Protein AF-0000000078756392 (afdb_homodimer)

Structure (mmCIF, N/CA/C/O backbone):
data_AF-0000000078756392-model_v1
#
loop_
_entity.id
_entity.type
_entity.pdbx_description
1 polymer 'Glycosidase related protein'
#
loop_
_atom_site.group_PDB
_atom_site.id
_atom_site.type_symbol
_atom_site.label_atom_id
_atom_site.label_alt_id
_atom_site.label_comp_id
_atom_site.label_asym_id
_atom_site.label_entity_id
_atom_site.label_seq_id
_atom_site.pdbx_PDB_ins_code
_atom_site.Cartn_x
_atom_site.Cartn_y
_atom_site.Cartn_z
_atom_site.occupancy
_atom_site.B_iso_or_equiv
_atom_site.auth_seq_id
_atom_site.auth_comp_id
_atom_site.auth_asym_id
_atom_site.auth_atom_id
_atom_site.pdbx_PDB_model_num
ATOM 1 N N . MET A 1 1 ? 16.438 -15.406 -27.344 1 40.47 1 MET A N 1
ATOM 2 C CA . MET A 1 1 ? 15.281 -15.609 -28.203 1 40.47 1 MET A CA 1
ATOM 3 C C . MET A 1 1 ? 14.086 -16.109 -27.406 1 40.47 1 MET A C 1
ATOM 5 O O . MET A 1 1 ? 14.219 -17 -26.578 1 40.47 1 MET A O 1
ATOM 9 N N . LYS A 1 2 ? 13.055 -15.258 -27.531 1 60.25 2 LYS A N 1
ATOM 10 C CA . LYS A 1 2 ? 11.836 -15.648 -26.812 1 60.25 2 LYS A CA 1
ATOM 11 C C . LYS A 1 2 ? 11.359 -17.031 -27.266 1 60.25 2 LYS A C 1
ATOM 13 O O . LYS A 1 2 ? 11.172 -17.266 -28.469 1 60.25 2 LYS A O 1
ATOM 18 N N . THR A 1 3 ? 11.445 -18.094 -26.297 1 67 3 THR A N 1
ATOM 19 C CA . THR A 1 3 ? 11.094 -19.5 -26.516 1 67 3 THR A CA 1
ATOM 20 C C . THR A 1 3 ? 9.68 -19.625 -27.062 1 67 3 THR A C 1
ATOM 22 O O . THR A 1 3 ? 9.43 -20.406 -27.984 1 67 3 THR A O 1
ATOM 25 N N . MET A 1 4 ? 8.758 -18.781 -26.641 1 84.06 4 MET A N 1
ATOM 26 C CA . MET A 1 4 ? 7.352 -18.797 -27.031 1 84.06 4 MET A CA 1
ATOM 27 C C . MET A 1 4 ? 6.848 -17.391 -27.328 1 84.06 4 MET A C 1
ATOM 29 O O . MET A 1 4 ? 7.266 -16.422 -26.703 1 84.06 4 MET A O 1
ATOM 33 N N . VAL A 1 5 ? 6.043 -17.312 -28.312 1 83.56 5 VAL A N 1
ATOM 34 C CA . VAL A 1 5 ? 5.445 -16.016 -28.641 1 83.56 5 VAL A CA 1
ATOM 35 C C . VAL A 1 5 ? 4.055 -15.914 -28.016 1 83.56 5 VAL A C 1
ATOM 37 O O . VAL A 1 5 ? 3.211 -16.797 -28.219 1 83.56 5 VAL A O 1
ATOM 40 N N . PHE A 1 6 ? 3.896 -14.906 -27.172 1 91.31 6 PHE A N 1
ATOM 41 C CA . PHE A 1 6 ? 2.596 -14.609 -26.578 1 91.31 6 PHE A CA 1
ATOM 42 C C . PHE A 1 6 ? 2.002 -13.352 -27.188 1 91.31 6 PHE A C 1
ATOM 44 O O . PHE A 1 6 ? 2.717 -12.375 -27.438 1 91.31 6 PHE A O 1
ATOM 51 N N . GLU A 1 7 ? 0.705 -13.367 -27.453 1 93.31 7 GLU A N 1
ATOM 52 C CA . GLU A 1 7 ? -0.024 -12.188 -27.891 1 93.31 7 GLU A CA 1
ATOM 53 C C . GLU A 1 7 ? -0.872 -11.609 -26.766 1 93.31 7 GLU A C 1
ATOM 55 O O . GLU A 1 7 ? -1.804 -12.258 -26.281 1 93.31 7 GLU A O 1
ATOM 60 N N . ARG A 1 8 ? -0.51 -10.414 -26.375 1 90.94 8 ARG A N 1
ATOM 61 C CA . ARG A 1 8 ? -1.335 -9.734 -25.375 1 90.94 8 ARG A CA 1
ATOM 62 C C . ARG A 1 8 ? -2.697 -9.367 -25.953 1 90.94 8 ARG A C 1
ATOM 64 O O . ARG A 1 8 ? -2.777 -8.742 -27.016 1 90.94 8 ARG A O 1
ATOM 71 N N . ARG A 1 9 ? -3.727 -9.703 -25.219 1 90.81 9 ARG A N 1
ATOM 72 C CA . ARG A 1 9 ? -5.082 -9.594 -25.75 1 90.81 9 ARG A CA 1
ATOM 73 C C . ARG A 1 9 ? -5.914 -8.617 -24.922 1 90.81 9 ARG A C 1
ATOM 75 O O . ARG A 1 9 ? -6.879 -8.031 -25.422 1 90.81 9 ARG A O 1
ATOM 82 N N . LEU A 1 10 ? -5.602 -8.5 -23.734 1 96.31 10 LEU A N 1
ATOM 83 C CA . LEU A 1 10 ? -6.34 -7.656 -22.812 1 96.31 10 LEU A CA 1
ATOM 84 C C . LEU A 1 10 ? -5.43 -7.133 -21.703 1 96.31 10 LEU A C 1
ATOM 86 O O . LEU A 1 10 ? -4.516 -7.836 -21.266 1 96.31 10 LEU A O 1
ATOM 90 N N . SER A 1 11 ? -5.652 -5.871 -21.328 1 95.81 11 SER A N 1
ATOM 91 C CA . SER A 1 11 ? -4.969 -5.27 -20.188 1 95.81 11 SER A CA 1
ATOM 92 C C . SER A 1 11 ? -5.957 -4.582 -19.25 1 95.81 11 SER A C 1
ATOM 94 O O . SER A 1 11 ? -6.934 -3.979 -19.703 1 95.81 11 SER A O 1
ATOM 96 N N . MET A 1 12 ? -5.723 -4.766 -17.984 1 95.31 12 MET A N 1
ATOM 97 C CA . MET A 1 12 ? -6.535 -4.117 -16.953 1 95.31 12 MET A CA 1
ATOM 98 C C . MET A 1 12 ? -5.656 -3.385 -15.953 1 95.31 12 MET A C 1
ATOM 100 O O . MET A 1 12 ? -4.688 -3.949 -15.438 1 95.31 12 MET A O 1
ATOM 104 N N . SER A 1 13 ? -6.016 -2.148 -15.688 1 94.12 13 SER A N 1
ATOM 105 C CA . SER A 1 13 ? -5.289 -1.34 -14.711 1 94.12 13 SER A CA 1
ATOM 106 C C . SER A 1 13 ? -6.16 -1.01 -13.508 1 94.12 13 SER A C 1
ATOM 108 O O . SER A 1 13 ? -7.387 -0.94 -13.617 1 94.12 13 SER A O 1
ATOM 110 N N . PRO A 1 14 ? -5.512 -0.821 -12.398 1 94.62 14 PRO A N 1
ATOM 111 C CA . PRO A 1 14 ? -6.285 -0.433 -11.219 1 94.62 14 PRO A CA 1
ATOM 112 C C . PRO A 1 14 ? -6.859 0.978 -11.328 1 94.62 14 PRO A C 1
ATOM 114 O O . PRO A 1 14 ? -6.398 1.773 -12.148 1 94.62 14 PRO A O 1
ATOM 117 N N . THR A 1 15 ? -7.91 1.216 -10.531 1 93.5 15 THR A N 1
ATOM 118 C CA . THR A 1 15 ? -8.5 2.545 -10.438 1 93.5 15 THR A CA 1
ATOM 119 C C . THR A 1 15 ? -8.812 2.896 -8.984 1 93.5 15 THR A C 1
ATOM 121 O O . THR A 1 15 ? -9.227 2.035 -8.203 1 93.5 15 THR A O 1
ATOM 124 N N . ALA A 1 16 ? -8.625 4.145 -8.664 1 94.69 16 ALA A N 1
ATOM 125 C CA . ALA A 1 16 ? -8.953 4.617 -7.32 1 94.69 16 ALA A CA 1
ATOM 126 C C . ALA A 1 16 ? -10.375 5.172 -7.273 1 94.69 16 ALA A C 1
ATOM 128 O O . ALA A 1 16 ? -10.844 5.598 -6.215 1 94.69 16 ALA A O 1
ATOM 129 N N . ALA A 1 17 ? -11.07 5.129 -8.367 1 94.06 17 ALA A N 1
ATOM 130 C CA . ALA A 1 17 ? -12.391 5.742 -8.453 1 94.06 17 ALA A CA 1
ATOM 131 C C . ALA A 1 17 ? -13.453 4.84 -7.832 1 94.06 17 ALA A C 1
ATOM 133 O O . ALA A 1 17 ? -14.477 5.324 -7.336 1 94.06 17 ALA A O 1
ATOM 134 N N . ARG A 1 18 ? -13.188 3.582 -7.875 1 94.38 18 ARG A N 1
ATOM 135 C CA . ARG A 1 18 ? -14.133 2.635 -7.293 1 94.38 18 ARG A CA 1
ATOM 136 C C . ARG A 1 18 ? -13.875 2.445 -5.805 1 94.38 18 ARG A C 1
ATOM 138 O O . ARG A 1 18 ? -12.773 2.076 -5.402 1 94.38 18 ARG A O 1
ATOM 145 N N . VAL A 1 19 ? -14.961 2.734 -4.988 1 96.88 19 VAL A N 1
ATOM 146 C CA . VAL A 1 19 ? -14.75 2.723 -3.543 1 96.88 19 VAL A CA 1
ATOM 147 C C . VAL A 1 19 ? -15.844 1.898 -2.867 1 96.88 19 VAL A C 1
ATOM 149 O O . VAL A 1 19 ? -16.922 1.723 -3.424 1 96.88 19 VAL A O 1
ATOM 152 N N . ILE A 1 20 ? -15.539 1.394 -1.715 1 96.38 20 ILE A N 1
ATOM 153 C CA . ILE A 1 20 ? -16.516 0.801 -0.802 1 96.38 20 ILE A CA 1
ATOM 154 C C . ILE A 1 20 ? -16.625 1.653 0.46 1 96.38 20 ILE A C 1
ATOM 156 O O . ILE A 1 20 ? -15.734 2.469 0.744 1 96.38 20 ILE A O 1
ATOM 160 N N . LEU A 1 21 ? -17.766 1.486 1.127 1 96.25 21 LEU A N 1
ATOM 161 C CA . LEU A 1 21 ? -17.969 2.182 2.391 1 96.25 21 LEU A CA 1
ATOM 162 C C . LEU A 1 21 ? -17.703 1.257 3.572 1 96.25 21 LEU A C 1
ATOM 164 O O . LEU A 1 21 ? -18.328 0.205 3.701 1 96.25 21 LEU A O 1
ATOM 168 N N . ARG A 1 22 ? -16.766 1.668 4.41 1 95.06 22 ARG A N 1
ATOM 169 C CA . ARG A 1 22 ? -16.375 0.844 5.551 1 95.06 22 ARG A CA 1
ATOM 170 C C . ARG A 1 22 ? -16.578 1.595 6.863 1 95.06 22 ARG A C 1
ATOM 172 O O . ARG A 1 22 ? -16.5 2.824 6.898 1 95.06 22 ARG A O 1
ATOM 179 N N . PRO A 1 23 ? -16.828 0.845 7.926 1 94.88 23 PRO A N 1
ATOM 180 C CA . PRO A 1 23 ? -16.844 1.507 9.234 1 94.88 23 PRO A CA 1
ATOM 181 C C . PRO A 1 23 ? -15.469 1.951 9.695 1 94.88 23 PRO A C 1
ATOM 183 O O . PRO A 1 23 ? -14.477 1.246 9.477 1 94.88 23 PRO A O 1
ATOM 186 N N . PHE A 1 24 ? -15.43 3.053 10.195 1 91.69 24 PHE A N 1
ATOM 187 C CA . PHE A 1 24 ? -14.234 3.617 10.805 1 91.69 24 PHE A CA 1
ATOM 188 C C . PHE A 1 24 ? -14.477 3.961 12.273 1 91.69 24 PHE A C 1
ATOM 190 O O . PHE A 1 24 ? -14.836 5.098 12.594 1 91.69 24 PHE A O 1
ATOM 197 N N . LEU A 1 25 ? -14.219 3.006 13.148 1 90.31 25 LEU A N 1
ATOM 198 C CA . LEU A 1 25 ? -14.469 3.174 14.57 1 90.31 25 LEU A CA 1
ATOM 199 C C . LEU A 1 25 ? -13.164 3.26 15.352 1 90.31 25 LEU A C 1
ATOM 201 O O . LEU A 1 25 ? -12.328 2.359 15.273 1 90.31 25 LEU A O 1
ATOM 205 N N . PRO A 1 26 ? -13.039 4.348 16.078 1 89.06 26 PRO A N 1
ATOM 206 C CA . PRO A 1 26 ? -11.883 4.379 16.984 1 89.06 26 PRO A CA 1
ATOM 207 C C . PRO A 1 26 ? -11.891 3.23 17.984 1 89.06 26 PRO A C 1
ATOM 209 O O . PRO A 1 26 ? -12.953 2.689 18.312 1 89.06 26 PRO A O 1
ATOM 212 N N . SER A 1 27 ? -10.727 2.902 18.5 1 83.81 27 SER A N 1
ATOM 213 C CA . SER A 1 27 ? -10.609 1.81 19.453 1 83.81 27 SER A CA 1
ATOM 214 C C . SER A 1 27 ? -11.148 2.217 20.828 1 83.81 27 SER A C 1
ATOM 216 O O . SER A 1 27 ? -11.656 1.38 21.578 1 83.81 27 SER A O 1
ATOM 218 N N . SER A 1 28 ? -11.094 3.451 21.109 1 90.56 28 SER A N 1
ATOM 219 C CA . SER A 1 28 ? -11.5 3.945 22.406 1 90.56 28 SER A CA 1
ATOM 220 C C . SER A 1 28 ? -12.992 4.277 22.438 1 90.56 28 SER A C 1
ATOM 222 O O . SER A 1 28 ? -13.453 5.145 21.688 1 90.56 28 SER A O 1
ATOM 224 N N . ASP A 1 29 ? -13.711 3.654 23.375 1 93.94 29 ASP A N 1
ATOM 225 C CA . ASP A 1 29 ? -15.133 3.961 23.547 1 93.94 29 ASP A CA 1
ATOM 226 C C . ASP A 1 29 ? -15.336 5.414 23.953 1 93.94 29 ASP A C 1
ATOM 228 O O . ASP A 1 29 ? -16.344 6.035 23.594 1 93.94 29 ASP A O 1
ATOM 232 N N . SER A 1 30 ? -14.352 5.859 24.688 1 93.94 30 SER A N 1
ATOM 233 C CA . SER A 1 30 ? -14.438 7.254 25.094 1 93.94 30 SER A CA 1
ATOM 234 C C . SER A 1 30 ? -14.414 8.195 23.891 1 93.94 30 SER A C 1
ATOM 236 O O . SER A 1 30 ? -15.156 9.18 23.859 1 93.94 30 SER A O 1
ATOM 238 N N . GLN A 1 31 ? -13.633 7.871 22.938 1 94.19 31 GLN A N 1
ATOM 239 C CA . GLN A 1 31 ? -13.57 8.68 21.734 1 94.19 31 GLN A CA 1
ATOM 240 C C . GLN A 1 31 ? -14.859 8.57 20.922 1 94.19 31 GLN A C 1
ATOM 242 O O . GLN A 1 31 ? -15.359 9.562 20.391 1 94.19 31 GLN A O 1
ATOM 247 N N . VAL A 1 32 ? -15.414 7.379 20.828 1 96.88 32 VAL A N 1
ATOM 248 C CA . VAL A 1 32 ? -16.688 7.172 20.125 1 96.88 32 VAL A CA 1
ATOM 249 C C . VAL A 1 32 ? -17.766 8.008 20.797 1 96.88 32 VAL A C 1
ATOM 251 O O . VAL A 1 32 ? -18.531 8.703 20.109 1 96.88 32 VAL A O 1
ATOM 254 N N . SER A 1 33 ? -17.766 7.996 22.125 1 96.69 33 SER A N 1
ATOM 255 C CA . SER A 1 33 ? -18.781 8.742 22.875 1 96.69 33 SER A CA 1
ATOM 256 C C . SER A 1 33 ? -18.641 10.242 22.656 1 96.69 33 SER A C 1
ATOM 258 O O . SER A 1 33 ? -19.641 10.953 22.516 1 96.69 33 SER A O 1
ATOM 260 N N . SER A 1 34 ? -17.391 10.68 22.625 1 96.31 34 SER A N 1
ATOM 261 C CA . SER A 1 34 ? -17.156 12.102 22.406 1 96.31 34 SER A CA 1
ATOM 262 C C . SER A 1 34 ? -17.656 12.547 21.047 1 96.31 34 SER A C 1
ATOM 264 O O . SER A 1 34 ? -18.25 13.617 20.906 1 96.31 34 SER A O 1
ATOM 266 N N . ILE A 1 35 ? -17.469 11.781 20 1 97.12 35 ILE A N 1
ATOM 267 C CA . ILE A 1 35 ? -17.906 12.102 18.656 1 97.12 35 ILE A CA 1
ATOM 268 C C . ILE A 1 35 ? -19.438 12.133 18.609 1 97.12 35 ILE A C 1
ATOM 270 O O . ILE A 1 35 ? -20.031 13.055 18.031 1 97.12 35 ILE A O 1
ATOM 274 N N . VAL A 1 36 ? -20.047 11.156 19.234 1 97.19 36 VAL A N 1
ATOM 275 C CA . VAL A 1 36 ? -21.5 11.078 19.266 1 97.19 36 VAL A CA 1
ATOM 276 C C . VAL A 1 36 ? -22.062 12.305 19.969 1 97.19 36 VAL A C 1
ATOM 278 O O . VAL A 1 36 ? -23.031 12.906 19.516 1 97.19 36 VAL A O 1
ATOM 281 N N . GLN A 1 37 ? -21.453 12.672 21.094 1 96.69 37 GLN A N 1
ATOM 282 C CA . GLN A 1 37 ? -21.906 13.828 21.844 1 96.69 37 GLN A CA 1
ATOM 283 C C . GLN A 1 37 ? -21.844 15.102 21.016 1 96.69 37 GLN A C 1
ATOM 285 O O . GLN A 1 37 ? -22.734 15.938 21.062 1 96.69 37 GLN A O 1
ATOM 290 N N . ARG A 1 38 ? -20.844 15.25 20.297 1 97 38 ARG A N 1
ATOM 291 C CA . ARG A 1 38 ? -20.703 16.422 19.438 1 97 38 ARG A CA 1
ATOM 292 C C . ARG A 1 38 ? -21.766 16.422 18.344 1 97 38 ARG A C 1
ATOM 294 O O . ARG A 1 38 ? -22.281 17.469 17.969 1 97 38 ARG A O 1
ATOM 301 N N . ALA A 1 39 ? -22.031 15.273 17.781 1 96.81 39 ALA A N 1
ATOM 302 C CA . ALA A 1 39 ? -23.094 15.156 16.781 1 96.81 39 ALA A CA 1
ATOM 303 C C . ALA A 1 39 ? -24.453 15.531 17.375 1 96.81 39 ALA A C 1
ATOM 305 O O . ALA A 1 39 ? -25.266 16.172 16.703 1 96.81 39 ALA A O 1
ATOM 306 N N . MET A 1 40 ? -24.625 15.164 18.609 1 95.94 40 MET A N 1
ATOM 307 C CA . MET A 1 40 ? -25.891 15.422 19.297 1 95.94 40 MET A CA 1
ATOM 308 C C . MET A 1 40 ? -26.047 16.906 19.594 1 95.94 40 MET A C 1
ATOM 310 O O . MET A 1 40 ? -27.172 17.406 19.719 1 95.94 40 MET A O 1
ATOM 314 N N . ALA A 1 41 ? -24.969 17.578 19.703 1 95.69 41 ALA A N 1
ATOM 315 C CA . ALA A 1 41 ? -24.984 18.984 20.094 1 95.69 41 ALA A CA 1
ATOM 316 C C . ALA A 1 41 ? -25.328 19.859 18.891 1 95.69 41 ALA A C 1
ATOM 318 O O . ALA A 1 41 ? -25.672 21.047 19.047 1 95.69 41 ALA A O 1
ATOM 319 N N . LEU A 1 42 ? -25.297 19.312 17.703 1 96.31 42 LEU A N 1
ATOM 320 C CA . LEU A 1 42 ? -25.656 20.078 16.516 1 96.31 42 LEU A CA 1
ATOM 321 C C . LEU A 1 42 ? -27.141 20.375 16.484 1 96.31 42 LEU A C 1
ATOM 323 O O . LEU A 1 42 ? -27.953 19.562 16.953 1 96.31 42 LEU A O 1
ATOM 327 N N . SER A 1 43 ? -27.516 21.5 15.938 1 96.5 43 SER A N 1
ATOM 328 C CA . SER A 1 43 ? -28.922 21.797 15.727 1 96.5 43 SER A CA 1
ATOM 329 C C . SER A 1 43 ? -29.516 20.938 14.617 1 96.5 43 SER A C 1
ATOM 331 O O . SER A 1 43 ? -28.781 20.406 13.781 1 96.5 43 SER A O 1
ATOM 333 N N . ASP A 1 44 ? -30.812 20.812 14.578 1 96.81 44 ASP A N 1
ATOM 334 C CA . ASP A 1 44 ? -31.484 20.047 13.523 1 96.81 44 ASP A CA 1
ATOM 335 C C . ASP A 1 44 ? -31.188 20.656 12.148 1 96.81 44 ASP A C 1
ATOM 337 O O . ASP A 1 44 ? -31.078 19.922 11.164 1 96.81 44 ASP A O 1
ATOM 341 N N . ALA A 1 45 ? -31.141 21.938 12.141 1 97 45 ALA A N 1
ATOM 342 C CA . ALA A 1 45 ? -30.844 22.625 10.883 1 97 45 ALA A CA 1
ATOM 343 C C . ALA A 1 45 ? -29.453 22.281 10.383 1 97 45 ALA A C 1
ATOM 345 O O . ALA A 1 45 ? -29.25 22.047 9.188 1 97 45 ALA A O 1
ATOM 346 N N . GLU A 1 46 ? -28.453 22.281 11.289 1 96.12 46 GLU A N 1
ATOM 347 C CA . GLU A 1 46 ? -27.078 21.906 10.938 1 96.12 46 GLU A CA 1
ATOM 348 C C . GLU A 1 46 ? -27 20.469 10.445 1 96.12 46 GLU A C 1
ATOM 350 O O . GLU A 1 46 ? -26.328 20.172 9.461 1 96.12 46 GLU A O 1
ATOM 355 N N . VAL A 1 47 ? -27.719 19.578 11.117 1 97.69 47 VAL A N 1
ATOM 356 C CA . VAL A 1 47 ? -27.75 18.172 10.75 1 97.69 47 VAL A CA 1
ATOM 357 C C . VAL A 1 47 ? -28.328 18.016 9.344 1 97.69 47 VAL A C 1
ATOM 359 O O . VAL A 1 47 ? -27.766 17.281 8.516 1 97.69 47 VAL A O 1
ATOM 362 N N . ALA A 1 48 ? -29.391 18.688 9.094 1 97.62 48 ALA A N 1
ATOM 363 C CA . ALA A 1 48 ? -30.047 18.609 7.789 1 97.62 48 ALA A CA 1
ATOM 364 C C . ALA A 1 48 ? -29.109 19.094 6.684 1 97.62 48 ALA A C 1
ATOM 366 O O . ALA A 1 48 ? -29.047 18.484 5.609 1 97.62 48 ALA A O 1
ATOM 367 N N . THR A 1 49 ? -28.438 20.172 6.969 1 97 49 THR A N 1
ATOM 368 C CA . THR A 1 49 ? -27.5 20.734 5.996 1 97 49 THR A CA 1
ATOM 369 C C . THR A 1 49 ? -26.359 19.766 5.73 1 97 49 THR A C 1
ATOM 371 O O . THR A 1 49 ? -26 19.516 4.574 1 97 49 THR A O 1
ATOM 374 N N . GLU A 1 50 ? -25.781 19.219 6.801 1 96.94 50 GLU A N 1
ATOM 375 C CA . GLU A 1 50 ? -24.672 18.266 6.668 1 96.94 50 GLU A CA 1
ATOM 376 C C . GLU A 1 50 ? -25.094 17.031 5.895 1 96.94 50 GLU A C 1
ATOM 378 O O . GLU A 1 50 ? -24.359 16.547 5.031 1 96.94 50 GLU A O 1
ATOM 383 N N . LEU A 1 51 ? -26.266 16.516 6.199 1 97.69 51 LEU A N 1
ATOM 384 C CA . LEU A 1 51 ? -26.75 15.32 5.527 1 97.69 51 LEU A CA 1
ATOM 385 C C . LEU A 1 51 ? -26.984 15.586 4.043 1 97.69 51 LEU A C 1
ATOM 387 O O . LEU A 1 51 ? -26.734 14.719 3.205 1 97.69 51 LEU A O 1
ATOM 391 N N . HIS A 1 52 ? -27.547 16.75 3.777 1 97.56 52 HIS A N 1
ATOM 392 C CA . HIS A 1 52 ? -27.734 17.125 2.385 1 97.56 52 HIS A CA 1
ATOM 393 C C . HIS A 1 52 ? -26.422 17.109 1.62 1 97.56 52 HIS A C 1
ATOM 395 O O . HIS A 1 52 ? -26.344 16.562 0.52 1 97.56 52 HIS A O 1
ATOM 401 N N . ASP A 1 53 ? -25.375 17.688 2.203 1 96.25 53 ASP A N 1
ATOM 402 C CA . ASP A 1 53 ? -24.062 17.734 1.571 1 96.25 53 ASP A CA 1
ATOM 403 C C . ASP A 1 53 ? -23.484 16.328 1.421 1 96.25 53 ASP A C 1
ATOM 405 O O . ASP A 1 53 ? -22.906 16 0.38 1 96.25 53 ASP A O 1
ATOM 409 N N . ILE A 1 54 ? -23.641 15.5 2.42 1 97.44 54 ILE A N 1
ATOM 410 C CA . ILE A 1 54 ? -23.125 14.141 2.406 1 97.44 54 ILE A CA 1
ATOM 411 C C . ILE A 1 54 ? -23.797 13.344 1.283 1 97.44 54 ILE A C 1
ATOM 413 O O . ILE A 1 54 ? -23.125 12.656 0.52 1 97.44 54 ILE A O 1
ATOM 417 N N . ARG A 1 55 ? -25.078 13.5 1.182 1 97.25 55 ARG A N 1
ATOM 418 C CA . ARG A 1 55 ? -25.812 12.812 0.13 1 97.25 55 ARG A CA 1
ATOM 419 C C . ARG A 1 55 ? -25.359 13.258 -1.251 1 97.25 55 ARG A C 1
ATOM 421 O O . ARG A 1 55 ? -25.109 12.43 -2.131 1 97.25 55 ARG A O 1
ATOM 428 N N . ASN A 1 56 ? -25.203 14.484 -1.411 1 96.19 56 ASN A N 1
ATOM 429 C CA . ASN A 1 56 ? -24.797 15.039 -2.697 1 96.19 56 ASN A CA 1
ATOM 430 C C . ASN A 1 56 ? -23.406 14.57 -3.098 1 96.19 56 ASN A C 1
ATOM 432 O O . ASN A 1 56 ? -23.141 14.336 -4.277 1 96.19 56 ASN A O 1
ATOM 436 N N . ASP A 1 57 ? -22.578 14.406 -2.148 1 95.62 57 ASP A N 1
ATOM 437 C CA . ASP A 1 57 ? -21.172 14.148 -2.436 1 95.62 57 ASP A CA 1
ATOM 438 C C . ASP A 1 57 ? -20.891 12.648 -2.543 1 95.62 57 ASP A C 1
ATOM 440 O O . ASP A 1 57 ? -19.984 12.234 -3.25 1 95.62 57 ASP A O 1
ATOM 444 N N . PHE A 1 58 ? -21.734 11.781 -1.884 1 96.62 58 PHE A N 1
ATOM 445 C CA . PHE A 1 58 ? -21.281 10.406 -1.728 1 96.62 58 PHE A CA 1
ATOM 446 C C . PHE A 1 58 ? -22.328 9.422 -2.229 1 96.62 58 PHE A C 1
ATOM 448 O O . PHE A 1 58 ? -22 8.305 -2.627 1 96.62 58 PHE A O 1
ATOM 455 N N . ALA A 1 59 ? -23.578 9.797 -2.225 1 96.12 59 ALA A N 1
ATOM 456 C CA . ALA A 1 59 ? -24.656 8.836 -2.455 1 96.12 59 ALA A CA 1
ATOM 457 C C . ALA A 1 59 ? -24.562 8.227 -3.85 1 96.12 59 ALA A C 1
ATOM 459 O O . ALA A 1 59 ? -24.844 7.039 -4.039 1 96.12 59 ALA A O 1
ATOM 460 N N . PHE A 1 60 ? -24.141 8.977 -4.828 1 94.06 60 PHE A N 1
ATOM 461 C CA . PHE A 1 60 ? -24.125 8.539 -6.219 1 94.06 60 PHE A CA 1
ATOM 462 C C . PHE A 1 60 ? -23.062 7.469 -6.441 1 94.06 60 PHE A C 1
ATOM 464 O O . PHE A 1 60 ? -23.062 6.785 -7.465 1 94.06 60 PHE A O 1
ATOM 471 N N . ARG A 1 61 ? -22.188 7.25 -5.523 1 93.31 61 ARG A N 1
ATOM 472 C CA . ARG A 1 61 ? -21.094 6.293 -5.668 1 93.31 61 ARG A CA 1
ATOM 473 C C . ARG A 1 61 ? -21.453 4.945 -5.062 1 93.31 61 ARG A C 1
ATOM 475 O O . ARG A 1 61 ? -20.703 3.98 -5.168 1 93.31 61 ARG A O 1
ATOM 482 N N . HIS A 1 62 ? -22.578 4.93 -4.324 1 94.06 62 HIS A N 1
ATOM 483 C CA . HIS A 1 62 ? -22.969 3.729 -3.592 1 94.06 62 HIS A CA 1
ATOM 484 C C . HIS A 1 62 ? -24.406 3.334 -3.895 1 94.06 62 HIS A C 1
ATOM 486 O O . HIS A 1 62 ? -25.297 4.188 -3.932 1 94.06 62 HIS A O 1
ATOM 492 N N . ALA A 1 63 ? -24.734 2.059 -4.074 1 86.94 63 ALA A N 1
ATOM 493 C CA . ALA A 1 63 ? -26.078 1.576 -4.402 1 86.94 63 ALA A CA 1
ATOM 494 C C . ALA A 1 63 ? -27.016 1.707 -3.205 1 86.94 63 ALA A C 1
ATOM 496 O O . ALA A 1 63 ? -28.188 2.068 -3.361 1 86.94 63 ALA A O 1
ATOM 497 N N . ASP A 1 64 ? -26.609 1.446 -1.98 1 88.56 64 ASP A N 1
ATOM 498 C CA . ASP A 1 64 ? -27.406 1.492 -0.766 1 88.56 64 ASP A CA 1
ATOM 499 C C . ASP A 1 64 ? -26.75 2.354 0.305 1 88.56 64 ASP A C 1
ATOM 501 O O . ASP A 1 64 ? -26.531 1.899 1.431 1 88.56 64 ASP A O 1
ATOM 505 N N . PHE A 1 65 ? -26.688 3.586 -0.047 1 95.69 65 PHE A N 1
ATOM 506 C CA . PHE A 1 65 ? -25.859 4.484 0.738 1 95.69 65 PHE A CA 1
ATOM 507 C C . PHE A 1 65 ? -26.422 4.656 2.146 1 95.69 65 PHE A C 1
ATOM 509 O O . PHE A 1 65 ? -25.719 4.406 3.131 1 95.69 65 PHE A O 1
ATOM 516 N N . GLU A 1 66 ? -27.703 4.965 2.283 1 96.81 66 GLU A N 1
ATOM 517 C CA . GLU A 1 66 ? -28.266 5.254 3.596 1 96.81 66 GLU A CA 1
ATOM 518 C C . GLU A 1 66 ? -28.359 3.994 4.449 1 96.81 66 GLU A C 1
ATOM 520 O O . GLU A 1 66 ? -28.188 4.051 5.668 1 96.81 66 GLU A O 1
ATOM 525 N N . SER A 1 67 ? -28.641 2.857 3.779 1 95.25 67 SER A N 1
ATOM 526 C CA . SER A 1 67 ? -28.672 1.599 4.516 1 95.25 67 SER A CA 1
ATOM 527 C C . SER A 1 67 ? -27.312 1.282 5.129 1 95.25 67 SER A C 1
ATOM 529 O O . SER A 1 67 ? -27.234 0.743 6.234 1 95.25 67 SER A O 1
ATOM 531 N N . LEU A 1 68 ? -26.328 1.646 4.426 1 95.19 68 LEU A N 1
ATOM 532 C CA . LEU A 1 68 ? -24.984 1.429 4.926 1 95.19 68 LEU A CA 1
ATOM 533 C C . LEU A 1 68 ? -24.688 2.328 6.125 1 95.19 68 LEU A C 1
ATOM 535 O O . LEU A 1 68 ? -24.109 1.881 7.117 1 95.19 68 LEU A O 1
ATOM 539 N N . LEU A 1 69 ? -25.125 3.578 6.062 1 98.12 69 LEU A N 1
ATOM 540 C CA . LEU A 1 69 ? -24.938 4.488 7.188 1 98.12 69 LEU A CA 1
ATOM 541 C C . LEU A 1 69 ? -25.703 3.998 8.414 1 98.12 69 LEU A C 1
ATOM 543 O O . LEU A 1 69 ? -25.219 4.102 9.539 1 98.12 69 LEU A O 1
ATOM 547 N N . GLU A 1 70 ? -26.906 3.463 8.156 1 97.56 70 GLU A N 1
ATOM 548 C CA . GLU A 1 70 ? -27.703 2.926 9.25 1 97.56 70 GLU A CA 1
ATOM 549 C C . GLU A 1 70 ? -27 1.745 9.922 1 97.56 70 GLU A C 1
ATOM 551 O O . GLU A 1 70 ? -27.016 1.623 11.148 1 97.56 70 GLU A O 1
ATOM 556 N N . LYS A 1 71 ? -26.406 0.919 9.117 1 95.31 71 LYS A N 1
ATOM 557 C CA . LYS A 1 71 ? -25.672 -0.215 9.664 1 95.31 71 LYS A CA 1
ATOM 558 C C . LYS A 1 71 ? -24.5 0.255 10.516 1 95.31 71 LYS A C 1
ATOM 560 O O . LYS A 1 71 ? -24.219 -0.333 11.562 1 95.31 71 LYS A O 1
ATOM 565 N N . HIS A 1 72 ? -23.828 1.295 10.094 1 97.38 72 HIS A N 1
ATOM 566 C CA . HIS A 1 72 ? -22.703 1.823 10.852 1 97.38 72 HIS A CA 1
ATOM 567 C C . HIS A 1 72 ? -23.172 2.492 12.141 1 97.38 72 HIS A C 1
ATOM 569 O O . HIS A 1 72 ? -22.5 2.406 13.172 1 97.38 72 HIS A O 1
ATOM 575 N N . PHE A 1 73 ? -24.359 3.129 12.086 1 98.06 73 PHE A N 1
ATOM 576 C CA . PHE A 1 73 ? -24.969 3.662 13.305 1 98.06 73 PHE A CA 1
ATOM 577 C C . PHE A 1 73 ? -25.234 2.547 14.305 1 98.06 73 PHE A C 1
ATOM 579 O O . PHE A 1 73 ? -25 2.707 15.5 1 98.06 73 PHE A O 1
ATOM 586 N N . GLU A 1 74 ? -25.656 1.406 13.766 1 96.94 74 GLU A N 1
ATOM 587 C CA . GLU A 1 74 ? -25.922 0.268 14.641 1 96.94 74 GLU A CA 1
ATOM 588 C C . GLU A 1 74 ? -24.656 -0.247 15.297 1 96.94 74 GLU A C 1
ATOM 590 O O . GLU A 1 74 ? -24.672 -0.629 16.469 1 96.94 74 GLU A O 1
ATOM 595 N N . LEU A 1 75 ? -23.625 -0.232 14.562 1 95.25 75 LEU A N 1
ATOM 596 C CA . LEU A 1 75 ? -22.344 -0.634 15.133 1 95.25 75 LEU A CA 1
ATOM 597 C C . LEU A 1 75 ? -21.938 0.301 16.266 1 95.25 75 LEU A C 1
ATOM 599 O O . LEU A 1 75 ? -21.438 -0.15 17.297 1 95.25 75 LEU A O 1
ATOM 603 N N . VAL A 1 76 ? -22.172 1.584 16.078 1 97.19 76 VAL A N 1
ATOM 604 C CA . VAL A 1 76 ? -21.859 2.586 17.094 1 97.19 76 VAL A CA 1
ATOM 605 C C . VAL A 1 76 ? -22.688 2.34 18.359 1 97.19 76 VAL A C 1
ATOM 607 O O . VAL A 1 76 ? -22.156 2.35 19.469 1 97.19 76 VAL A O 1
ATOM 610 N N . THR A 1 77 ? -23.938 2.039 18.172 1 96.25 77 THR A N 1
ATOM 611 C CA . THR A 1 77 ? -24.859 1.883 19.297 1 96.25 77 THR A CA 1
ATOM 612 C C . THR A 1 77 ? -24.562 0.588 20.047 1 96.25 77 THR A C 1
ATOM 614 O O . THR A 1 77 ? -24.984 0.421 21.203 1 96.25 77 THR A O 1
ATOM 617 N N . SER A 1 78 ? -23.891 -0.274 19.391 1 94.06 78 SER A N 1
ATOM 618 C CA . SER A 1 78 ? -23.484 -1.494 20.078 1 94.06 78 SER A CA 1
ATOM 619 C C . SER A 1 78 ? -22.297 -1.232 21.016 1 94.06 78 SER A C 1
ATOM 621 O O . SER A 1 78 ? -22.031 -2.029 21.922 1 94.06 78 SER A O 1
ATOM 623 N N . ARG A 1 79 ? -21.641 -0.108 20.844 1 93.38 79 ARG A N 1
ATOM 624 C CA . ARG A 1 79 ? -20.438 0.204 21.625 1 93.38 79 ARG A CA 1
ATOM 625 C C . ARG A 1 79 ? -20.75 1.237 22.703 1 93.38 79 ARG A C 1
ATOM 627 O O . ARG A 1 79 ? -20.203 1.178 23.812 1 93.38 79 ARG A O 1
ATOM 634 N N . VAL A 1 80 ? -21.578 2.217 22.281 1 94.62 80 VAL A N 1
ATOM 635 C CA . VAL A 1 80 ? -21.859 3.293 23.219 1 94.62 80 VAL A CA 1
ATOM 636 C C . VAL A 1 80 ? -23.359 3.561 23.25 1 94.62 80 VAL A C 1
ATOM 638 O O . VAL A 1 80 ? -24.078 3.242 22.297 1 94.62 80 VAL A O 1
ATOM 641 N N . LYS A 1 81 ? -23.969 4.176 24.406 1 92.31 81 LYS A N 1
ATOM 642 C CA . LYS A 1 81 ? -25.375 4.531 24.531 1 92.31 81 LYS A CA 1
ATOM 643 C C . LYS A 1 81 ? -25.688 5.797 23.75 1 92.31 81 LYS A C 1
ATOM 645 O O . LYS A 1 81 ? -25.047 6.828 23.922 1 92.31 81 LYS A O 1
ATOM 650 N N . VAL A 1 82 ? -26.484 5.449 22.781 1 90.44 82 VAL A N 1
ATOM 651 C CA . VAL A 1 82 ? -26.984 6.582 22.016 1 90.44 82 VAL A CA 1
ATOM 652 C C . VAL A 1 82 ? -28.469 6.77 22.281 1 90.44 82 VAL A C 1
ATOM 654 O O . VAL A 1 82 ? -29.266 5.828 22.156 1 90.44 82 VAL A O 1
ATOM 657 N N . GLY A 1 83 ? -29.031 7.645 23.062 1 87.69 83 GLY A N 1
ATOM 658 C CA . GLY A 1 83 ? -30.438 7.926 23.328 1 87.69 83 GLY A CA 1
ATOM 659 C C . GLY A 1 83 ? -31.297 7.887 22.094 1 87.69 83 GLY A C 1
ATOM 660 O O . GLY A 1 83 ? -30.875 7.395 21.047 1 87.69 83 GLY A O 1
ATOM 661 N N . VAL A 1 84 ? -32.594 8.156 22.125 1 90.56 84 VAL A N 1
ATOM 662 C CA . VAL A 1 84 ? -33.531 8.234 20.984 1 90.56 84 VAL A CA 1
ATOM 663 C C . VAL A 1 84 ? -33.219 9.492 20.172 1 90.56 84 VAL A C 1
ATOM 665 O O . VAL A 1 84 ? -33.25 10.602 20.703 1 90.56 84 VAL A O 1
ATOM 668 N N . VAL A 1 85 ? -32.906 9.203 18.922 1 93.88 85 VAL A N 1
ATOM 669 C CA . VAL A 1 85 ? -32.562 10.336 18.062 1 93.88 85 VAL A CA 1
ATOM 670 C C . VAL A 1 85 ? -33.312 10.211 16.734 1 93.88 85 VAL A C 1
ATOM 672 O O . VAL A 1 85 ? -33.781 9.133 16.391 1 93.88 85 VAL A O 1
ATOM 675 N N . SER A 1 86 ? -33.438 11.32 15.969 1 96.56 86 SER A N 1
ATOM 676 C CA . SER A 1 86 ? -34.094 11.336 14.664 1 96.56 86 SER A CA 1
ATOM 677 C C . SER A 1 86 ? -33.344 10.492 13.648 1 96.56 86 SER A C 1
ATOM 679 O O . SER A 1 86 ? -32.156 10.195 13.844 1 96.56 86 SER A O 1
ATOM 681 N N . ARG A 1 87 ? -33.969 10.086 12.594 1 97.12 87 ARG A N 1
ATOM 682 C CA . ARG A 1 87 ? -33.344 9.32 11.531 1 97.12 87 ARG A CA 1
ATOM 683 C C . ARG A 1 87 ? -32.188 10.109 10.906 1 97.12 87 ARG A C 1
ATOM 685 O O . ARG A 1 87 ? -31.141 9.547 10.586 1 97.12 87 ARG A O 1
ATOM 692 N N . ALA A 1 88 ? -32.469 11.43 10.734 1 97.56 88 ALA A N 1
ATOM 693 C CA . ALA A 1 88 ? -31.422 12.281 10.172 1 97.56 88 ALA A CA 1
ATOM 694 C C . ALA A 1 88 ? -30.156 12.242 11.023 1 97.56 88 ALA A C 1
ATOM 696 O O . ALA A 1 88 ? -29.047 12.148 10.5 1 97.56 88 ALA A O 1
ATOM 697 N N . ARG A 1 89 ? -30.297 12.32 12.273 1 97.44 89 ARG A N 1
ATOM 698 C CA . ARG A 1 89 ? -29.156 12.305 13.18 1 97.44 89 ARG A CA 1
ATOM 699 C C . ARG A 1 89 ? -28.516 10.922 13.219 1 97.44 89 ARG A C 1
ATOM 701 O O . ARG A 1 89 ? -27.297 10.805 13.375 1 97.44 89 ARG A O 1
ATOM 708 N N . GLN A 1 90 ? -29.328 9.836 13.086 1 98 90 GLN A N 1
ATOM 709 C CA . GLN A 1 90 ? -28.781 8.492 12.961 1 98 90 GLN A CA 1
ATOM 710 C C . GLN A 1 90 ? -27.844 8.383 11.75 1 98 90 GLN A C 1
ATOM 712 O O . GLN A 1 90 ? -26.75 7.836 11.859 1 98 90 GLN A O 1
ATOM 717 N N . LEU A 1 91 ? -28.328 8.938 10.664 1 98.44 91 LEU A N 1
ATOM 718 C CA . LEU A 1 91 ? -27.547 8.883 9.43 1 98.44 91 LEU A CA 1
ATOM 719 C C . LEU A 1 91 ? -26.266 9.695 9.555 1 98.44 91 LEU A C 1
ATOM 721 O O . LEU A 1 91 ? -25.219 9.273 9.078 1 98.44 91 LEU A O 1
ATOM 725 N N . LEU A 1 92 ? -26.344 10.859 10.203 1 98.44 92 LEU A N 1
ATOM 726 C CA . LEU A 1 92 ? -25.156 11.68 10.406 1 98.44 92 LEU A CA 1
ATOM 727 C C . LEU A 1 92 ? -24.125 10.938 11.258 1 98.44 92 LEU A C 1
ATOM 729 O O . LEU A 1 92 ? -22.938 10.922 10.93 1 98.44 92 LEU A O 1
ATOM 733 N N . ILE A 1 93 ? -24.594 10.344 12.375 1 98.25 93 ILE A N 1
ATOM 734 C CA . ILE A 1 93 ? -23.688 9.594 13.242 1 98.25 93 ILE A CA 1
ATOM 735 C C . ILE A 1 93 ? -23.078 8.43 12.477 1 98.25 93 ILE A C 1
ATOM 737 O O . ILE A 1 93 ? -21.875 8.188 12.555 1 98.25 93 ILE A O 1
ATOM 741 N N . GLY A 1 94 ? -23.906 7.719 11.703 1 98.5 94 GLY A N 1
ATOM 742 C CA . GLY A 1 94 ? -23.359 6.684 10.844 1 98.5 94 GLY A CA 1
ATOM 743 C C . GLY A 1 94 ? -22.266 7.184 9.93 1 98.5 94 GLY A C 1
ATOM 744 O O . GLY A 1 94 ? -21.234 6.523 9.766 1 98.5 94 GLY A O 1
ATOM 745 N N . ALA A 1 95 ? -22.469 8.359 9.328 1 98.69 95 ALA A N 1
ATOM 746 C CA . ALA A 1 95 ? -21.5 8.945 8.406 1 98.69 95 ALA A CA 1
ATOM 747 C C . ALA A 1 95 ? -20.203 9.32 9.117 1 98.69 95 ALA A C 1
ATOM 749 O O . ALA A 1 95 ? -19.125 9.227 8.539 1 98.69 95 ALA A O 1
ATOM 750 N N . LEU A 1 96 ? -20.312 9.734 10.398 1 98.5 96 LEU A N 1
ATOM 751 C CA . LEU A 1 96 ? -19.141 10.141 11.18 1 98.5 96 LEU A CA 1
ATOM 752 C C . LEU A 1 96 ? -18.234 8.945 11.469 1 98.5 96 LEU A C 1
ATOM 754 O O . LEU A 1 96 ? -17.062 9.125 11.789 1 98.5 96 LEU A O 1
ATOM 758 N N . PHE A 1 97 ? -18.844 7.754 11.328 1 98.31 97 PHE A N 1
ATOM 759 C CA . PHE A 1 97 ? -18.078 6.543 11.594 1 98.31 97 PHE A CA 1
ATOM 760 C C . PHE A 1 97 ? -17.953 5.695 10.336 1 98.31 97 PHE A C 1
ATOM 762 O O . PHE A 1 97 ? -17.891 4.469 10.414 1 98.31 97 PHE A O 1
ATOM 769 N N . SER A 1 98 ? -17.984 6.367 9.18 1 98 98 SER A N 1
ATOM 770 C CA . SER A 1 98 ? -17.812 5.723 7.883 1 98 98 SER A CA 1
ATOM 771 C C . SER A 1 98 ? -16.656 6.352 7.102 1 98 98 SER A C 1
ATOM 773 O O . SER A 1 98 ? -16.328 7.52 7.309 1 98 98 SER A O 1
ATOM 775 N N . GLY A 1 99 ? -16.109 5.605 6.238 1 97.56 99 GLY A N 1
ATOM 776 C CA . GLY A 1 99 ? -15.117 6.086 5.289 1 97.56 99 GLY A CA 1
ATOM 777 C C . GLY A 1 99 ? -15.078 5.277 4.008 1 97.56 99 GLY A C 1
ATOM 778 O O . GLY A 1 99 ? -15.273 4.059 4.031 1 97.56 99 GLY A O 1
ATOM 779 N N . GLU A 1 100 ? -14.781 5.988 2.955 1 97.56 100 GLU A N 1
ATOM 780 C CA . GLU A 1 100 ? -14.594 5.289 1.689 1 97.56 100 GLU A CA 1
ATOM 781 C C . GLU A 1 100 ? -13.211 4.645 1.615 1 97.56 100 GLU A C 1
ATOM 783 O O . GLU A 1 100 ? -12.242 5.195 2.131 1 97.56 100 GLU A O 1
ATOM 788 N N . TYR A 1 101 ? -13.188 3.482 1.037 1 97.31 101 TYR A N 1
ATOM 789 C CA . TYR A 1 101 ? -11.977 2.703 0.803 1 97.31 101 TYR A CA 1
ATOM 790 C C . TYR A 1 101 ? -11.867 2.291 -0.659 1 97.31 101 TYR A C 1
ATOM 792 O O . TYR A 1 101 ? -12.812 1.74 -1.228 1 97.31 101 TYR A O 1
ATOM 800 N N . ALA A 1 102 ? -10.711 2.629 -1.232 1 97.25 102 ALA A N 1
ATOM 801 C CA . ALA A 1 102 ? -10.453 2.221 -2.611 1 97.25 102 ALA A CA 1
ATOM 802 C C . ALA A 1 102 ? -9.68 0.905 -2.66 1 97.25 102 ALA A C 1
ATOM 804 O O . ALA A 1 102 ? -8.453 0.895 -2.562 1 97.25 102 ALA A O 1
ATOM 805 N N . PRO A 1 103 ? -10.312 -0.204 -2.975 1 96.5 103 PRO A N 1
ATOM 806 C CA . PRO A 1 103 ? -9.695 -1.524 -2.832 1 96.5 103 PRO A CA 1
ATOM 807 C C . PRO A 1 103 ? -8.523 -1.734 -3.787 1 96.5 103 PRO A C 1
ATOM 809 O O . PRO A 1 103 ? -7.641 -2.551 -3.516 1 96.5 103 PRO A O 1
ATOM 812 N N . GLU A 1 104 ? -8.484 -1.063 -4.887 1 95.94 104 GLU A N 1
ATOM 813 C CA . GLU A 1 104 ? -7.422 -1.336 -5.852 1 95.94 104 GLU A CA 1
ATOM 814 C C . GLU A 1 104 ? -6.559 -0.099 -6.09 1 95.94 104 GLU A C 1
ATOM 816 O O . GLU A 1 104 ? -5.953 0.047 -7.152 1 95.94 104 GLU A O 1
ATOM 821 N N . SER A 1 105 ? -6.52 0.824 -5.066 1 96.44 105 SER A N 1
ATOM 822 C CA . SER A 1 105 ? -5.809 2.088 -5.227 1 96.44 105 SER A CA 1
ATOM 823 C C . SER A 1 105 ? -4.305 1.862 -5.355 1 96.44 105 SER A C 1
ATOM 825 O O . SER A 1 105 ? -3.598 2.68 -5.949 1 96.44 105 SER A O 1
ATOM 827 N N . ALA A 1 106 ? -3.789 0.759 -4.863 1 96.06 106 ALA A N 1
ATOM 828 C CA . ALA A 1 106 ? -2.354 0.497 -4.93 1 96.06 106 ALA A CA 1
ATOM 829 C C . ALA A 1 106 ? -2.02 -0.455 -6.074 1 96.06 106 ALA A C 1
ATOM 831 O O . ALA A 1 106 ? -1.029 -0.261 -6.781 1 96.06 106 ALA A O 1
ATOM 832 N N . ALA A 1 107 ? -2.891 -1.525 -6.195 1 97 107 ALA A N 1
ATOM 833 C CA . ALA A 1 107 ? -2.543 -2.537 -7.188 1 97 107 ALA A CA 1
ATOM 834 C C . ALA A 1 107 ? -3.748 -3.408 -7.531 1 97 107 ALA A C 1
ATOM 836 O O . ALA A 1 107 ? -4.676 -3.539 -6.727 1 97 107 ALA A O 1
ATOM 837 N N . LEU A 1 108 ? -3.766 -3.959 -8.68 1 96.88 108 LEU A N 1
ATOM 838 C CA . LEU A 1 108 ? -4.684 -4.965 -9.203 1 96.88 108 LEU A CA 1
ATOM 839 C C . LEU A 1 108 ? -3.93 -6.02 -10.008 1 96.88 108 LEU A C 1
ATOM 841 O O . LEU A 1 108 ? -3.521 -5.766 -11.141 1 96.88 108 LEU A O 1
ATOM 845 N N . PHE A 1 109 ? -3.795 -7.23 -9.398 1 97.69 109 PHE A N 1
ATOM 846 C CA . PHE A 1 109 ? -2.812 -8.148 -9.953 1 97.69 109 PHE A CA 1
ATOM 847 C C . PHE A 1 109 ? -3.131 -9.586 -9.547 1 97.69 109 PHE A C 1
ATOM 849 O O . PHE A 1 109 ? -4.168 -9.852 -8.938 1 97.69 109 PHE A O 1
ATOM 856 N N . ASN A 1 110 ? -2.297 -10.555 -10.016 1 98 110 ASN A N 1
ATOM 857 C CA . ASN A 1 110 ? -2.324 -11.977 -9.68 1 98 110 ASN A CA 1
ATOM 858 C C . ASN A 1 110 ? -3.656 -12.617 -10.062 1 98 110 ASN A C 1
ATOM 860 O O . ASN A 1 110 ? -4.336 -13.195 -9.211 1 98 110 ASN A O 1
ATOM 864 N N . PRO A 1 111 ? -3.982 -12.555 -11.305 1 98.69 111 PRO A N 1
ATOM 865 C CA . PRO A 1 111 ? -5.285 -13.031 -11.773 1 98.69 111 PRO A CA 1
ATOM 866 C C . PRO A 1 111 ? -5.359 -14.555 -11.859 1 98.69 111 PRO A C 1
ATOM 868 O O . PRO A 1 111 ? -4.336 -15.211 -12.062 1 98.69 111 PRO A O 1
ATOM 871 N N . SER A 1 112 ? -6.512 -15.031 -11.68 1 98.69 112 SER A N 1
ATOM 872 C CA . SER A 1 112 ? -6.938 -16.391 -12 1 98.69 112 SER A CA 1
ATOM 873 C C . SER A 1 112 ? -8.156 -16.391 -12.914 1 98.69 112 SER A C 1
ATOM 875 O O . SER A 1 112 ? -8.992 -15.484 -12.844 1 98.69 112 SER A O 1
ATOM 877 N N . ILE A 1 113 ? -8.242 -17.375 -13.773 1 98.81 113 ILE A N 1
ATOM 878 C CA . ILE A 1 113 ? -9.375 -17.406 -14.688 1 98.81 113 ILE A CA 1
ATOM 879 C C . ILE A 1 113 ? -9.984 -18.812 -14.703 1 98.81 113 ILE A C 1
ATOM 881 O O . ILE A 1 113 ? -9.266 -19.812 -14.703 1 98.81 113 ILE A O 1
ATOM 885 N N . VAL A 1 114 ? -11.32 -18.859 -14.727 1 98.75 114 VAL A N 1
ATOM 886 C CA . VAL A 1 114 ? -12.086 -20.094 -14.867 1 98.75 114 VAL A CA 1
ATOM 887 C C . VAL A 1 114 ? -13.305 -19.844 -15.758 1 98.75 114 VAL A C 1
ATOM 889 O O . VAL A 1 114 ? -13.742 -18.703 -15.922 1 98.75 114 VAL A O 1
ATOM 892 N N . PRO A 1 115 ? -13.805 -20.922 -16.328 1 98.44 115 PRO A N 1
ATOM 893 C CA . PRO A 1 115 ? -15.039 -20.719 -17.094 1 98.44 115 PRO A CA 1
ATOM 894 C C . PRO A 1 115 ? -16.188 -20.172 -16.234 1 98.44 115 PRO A C 1
ATOM 896 O O . PRO A 1 115 ? -16.406 -20.656 -15.125 1 98.44 115 PRO A O 1
ATOM 899 N N . HIS A 1 116 ? -16.844 -19.188 -16.766 1 98.12 116 HIS A N 1
ATOM 900 C CA . HIS A 1 116 ? -18.047 -18.672 -16.125 1 98.12 116 HIS A CA 1
ATOM 901 C C . HIS A 1 116 ? -19.141 -19.734 -16.047 1 98.12 116 HIS A C 1
ATOM 903 O O . HIS A 1 116 ? -19.328 -20.5 -17 1 98.12 116 HIS A O 1
ATOM 909 N N . PRO A 1 117 ? -19.906 -19.719 -14.969 1 96.44 117 PRO A N 1
ATOM 910 C CA . PRO A 1 117 ? -20.984 -20.703 -14.898 1 96.44 117 PRO A CA 1
ATOM 911 C C . PRO A 1 117 ? -22.047 -20.5 -15.977 1 96.44 117 PRO A C 1
ATOM 913 O O . PRO A 1 117 ? -22.719 -21.453 -16.375 1 96.44 117 PRO A O 1
ATOM 916 N N . ASP A 1 118 ? -22.203 -19.297 -16.359 1 96.38 118 ASP A N 1
ATOM 917 C CA . ASP A 1 118 ? -23.172 -18.969 -17.406 1 96.38 118 ASP A CA 1
ATOM 918 C C . ASP A 1 118 ? -22.484 -18.812 -18.766 1 96.38 118 ASP A C 1
ATOM 920 O O . ASP A 1 118 ? -21.719 -17.859 -18.953 1 96.38 118 ASP A O 1
ATOM 924 N N . GLN A 1 119 ? -22.766 -19.688 -19.734 1 97.31 119 GLN A N 1
ATOM 925 C CA . GLN A 1 119 ? -22.203 -19.609 -21.094 1 97.31 119 GLN A CA 1
ATOM 926 C C . GLN A 1 119 ? -23.281 -19.266 -22.109 1 97.31 119 GLN A C 1
ATOM 928 O O . GLN A 1 119 ? -23.141 -19.578 -23.297 1 97.31 119 GLN A O 1
ATOM 933 N N . SER A 1 120 ? -24.297 -18.703 -21.625 1 97.12 120 SER A N 1
ATOM 934 C CA . SER A 1 120 ? -25.391 -18.391 -22.547 1 97.12 120 SER A CA 1
ATOM 935 C C . SER A 1 120 ? -25.078 -17.188 -23.422 1 97.12 120 SER A C 1
ATOM 937 O O . SER A 1 120 ? -24.219 -16.359 -23.062 1 97.12 120 SER A O 1
ATOM 939 N N . ASN A 1 121 ? -25.688 -17.125 -24.609 1 96.31 121 ASN A N 1
ATOM 940 C CA . ASN A 1 121 ? -25.641 -15.969 -25.5 1 96.31 121 ASN A CA 1
ATOM 941 C C . ASN A 1 121 ? -24.219 -15.656 -25.938 1 96.31 121 ASN A C 1
ATOM 943 O O . ASN A 1 121 ? -23.797 -14.5 -25.906 1 96.31 121 ASN A O 1
ATOM 947 N N . LEU A 1 122 ? -23.438 -16.672 -26.266 1 96.69 122 LEU A N 1
ATOM 948 C CA . LEU A 1 122 ? -22.078 -16.531 -26.797 1 96.69 122 LEU A CA 1
ATOM 949 C C . LEU A 1 122 ? -22.016 -16.938 -28.266 1 96.69 122 LEU A C 1
ATOM 951 O O . LEU A 1 122 ? -22.766 -17.828 -28.688 1 96.69 122 LEU A O 1
ATOM 955 N N . VAL A 1 123 ? -21.25 -16.297 -28.953 1 96.12 123 VAL A N 1
ATOM 956 C CA . VAL A 1 123 ? -21 -16.734 -30.328 1 96.12 123 VAL A CA 1
ATOM 957 C C . VAL A 1 123 ? -20.25 -18.062 -30.312 1 96.12 123 VAL A C 1
ATOM 959 O O . VAL A 1 123 ? -19.609 -18.406 -29.328 1 96.12 123 VAL A O 1
ATOM 962 N N . ASP A 1 124 ? -20.25 -18.766 -31.406 1 95.56 124 ASP A N 1
ATOM 963 C CA . ASP A 1 124 ? -19.578 -20.062 -31.516 1 95.56 124 ASP A CA 1
ATOM 964 C C . ASP A 1 124 ? -18.078 -19.922 -31.297 1 95.56 124 ASP A C 1
ATOM 966 O O . ASP A 1 124 ? -17.438 -19.062 -31.875 1 95.56 124 ASP A O 1
ATOM 970 N N . GLY A 1 125 ? -17.609 -20.719 -30.375 1 96.56 125 GLY A N 1
ATOM 971 C CA . GLY A 1 125 ? -16.188 -20.766 -30.125 1 96.56 125 GLY A CA 1
ATOM 972 C C . GLY A 1 125 ? -15.742 -19.828 -29.016 1 96.56 125 GLY A C 1
ATOM 973 O O . GLY A 1 125 ? -14.57 -19.812 -28.641 1 96.56 125 GLY A O 1
ATOM 974 N N . ALA A 1 126 ? -16.656 -19.062 -28.547 1 98 126 ALA A N 1
ATOM 975 C CA . ALA A 1 126 ? -16.312 -18.156 -27.453 1 98 126 ALA A CA 1
ATOM 976 C C . ALA A 1 126 ? -16.484 -18.828 -26.094 1 98 126 ALA A C 1
ATOM 978 O O . ALA A 1 126 ? -17.234 -19.797 -25.969 1 98 126 ALA A O 1
ATOM 979 N N . LEU A 1 127 ? -15.75 -18.391 -25.141 1 98.56 127 LEU A N 1
ATOM 980 C CA . LEU A 1 127 ? -15.828 -18.844 -23.75 1 98.56 127 LEU A CA 1
ATOM 981 C C . LEU A 1 127 ? -15.859 -17.656 -22.797 1 98.56 127 LEU A C 1
ATOM 983 O O . LEU A 1 127 ? -14.984 -16.797 -22.844 1 98.56 127 LEU A O 1
ATOM 987 N N . ARG A 1 128 ? -16.922 -17.594 -22 1 98.31 128 ARG A N 1
ATOM 988 C CA . ARG A 1 128 ? -17.016 -16.562 -20.953 1 98.31 128 ARG A CA 1
ATOM 989 C C . ARG A 1 128 ? -16.266 -17 -19.703 1 98.31 128 ARG A C 1
ATOM 991 O O . ARG A 1 128 ? -16.422 -18.141 -19.25 1 98.31 128 ARG A O 1
ATOM 998 N N . LEU A 1 129 ? -15.484 -16.094 -19.125 1 98.69 129 LEU A N 1
ATOM 999 C CA . LEU A 1 129 ? -14.617 -16.406 -18 1 98.69 129 LEU A CA 1
ATOM 1000 C C . LEU A 1 129 ? -14.953 -15.531 -16.797 1 98.69 129 LEU A C 1
ATOM 1002 O O . LEU A 1 129 ? -15.391 -14.391 -16.953 1 98.69 129 LEU A O 1
ATOM 1006 N N . VAL A 1 130 ? -14.789 -16.109 -15.602 1 98.69 130 VAL A N 1
ATOM 1007 C CA . VAL A 1 130 ? -14.617 -15.328 -14.391 1 98.69 130 VAL A CA 1
ATOM 1008 C C . VAL A 1 130 ? -13.125 -15.109 -14.125 1 98.69 130 VAL A C 1
ATOM 1010 O O . VAL A 1 130 ? -12.359 -16.078 -14.016 1 98.69 130 VAL A O 1
ATOM 1013 N N . MET A 1 131 ? -12.758 -13.898 -14.094 1 98.62 131 MET A N 1
ATOM 1014 C CA . MET A 1 131 ? -11.398 -13.539 -13.688 1 98.62 131 MET A CA 1
ATOM 1015 C C . MET A 1 131 ? -11.383 -12.984 -12.266 1 98.62 131 MET A C 1
ATOM 1017 O O . MET A 1 131 ? -12.102 -12.031 -11.961 1 98.62 131 MET A O 1
ATOM 1021 N N . SER A 1 132 ? -10.68 -13.625 -11.391 1 98.69 132 SER A N 1
ATOM 1022 C CA . SER A 1 132 ? -10.438 -13.094 -10.055 1 98.69 132 SER A CA 1
ATOM 1023 C C . SER A 1 132 ? -9.102 -12.367 -9.977 1 98.69 132 SER A C 1
ATOM 1025 O O . SER A 1 132 ? -8.125 -12.781 -10.609 1 98.69 132 SER A O 1
ATOM 1027 N N . LEU A 1 133 ? -9.055 -11.297 -9.234 1 98.38 133 LEU A N 1
ATOM 1028 C CA . LEU A 1 133 ? -7.844 -10.492 -9.07 1 98.38 133 LEU A CA 1
ATOM 1029 C C . LEU A 1 133 ? -7.605 -10.164 -7.602 1 98.38 133 LEU A C 1
ATOM 1031 O O . LEU A 1 133 ? -8.555 -10.047 -6.824 1 98.38 133 LEU A O 1
ATOM 1035 N N . ARG A 1 134 ? -6.352 -10.039 -7.246 1 98.19 134 ARG A N 1
ATOM 1036 C CA . ARG A 1 134 ? -5.984 -9.43 -5.973 1 98.19 134 ARG A CA 1
ATOM 1037 C C . ARG A 1 134 ? -5.977 -7.91 -6.07 1 98.19 134 ARG A C 1
ATOM 1039 O O . ARG A 1 134 ? -5.277 -7.344 -6.914 1 98.19 134 ARG A O 1
ATOM 1046 N N . ALA A 1 135 ? -6.809 -7.34 -5.305 1 97.69 135 ALA A N 1
ATOM 1047 C CA . ALA A 1 135 ? -6.84 -5.883 -5.191 1 97.69 135 ALA A CA 1
ATOM 1048 C C . ALA A 1 135 ? -6.223 -5.422 -3.875 1 97.69 135 ALA A C 1
ATOM 1050 O O . ALA A 1 135 ? -6.531 -5.969 -2.812 1 97.69 135 ALA A O 1
ATOM 1051 N N . THR A 1 136 ? -5.32 -4.449 -3.975 1 97.62 136 THR A N 1
ATOM 1052 C CA . THR A 1 136 ? -4.66 -3.928 -2.783 1 97.62 136 THR A CA 1
ATOM 1053 C C . THR A 1 136 ? -4.91 -2.428 -2.643 1 97.62 136 THR A C 1
ATOM 1055 O O . THR A 1 136 ? -4.789 -1.68 -3.615 1 97.62 136 THR A O 1
ATOM 1058 N N . GLY A 1 137 ? -5.34 -2.02 -1.474 1 96.88 137 GLY A N 1
ATOM 1059 C CA . GLY A 1 137 ? -5.578 -0.614 -1.179 1 96.88 137 GLY A CA 1
ATOM 1060 C C . GLY A 1 137 ? -4.797 -0.119 0.026 1 96.88 137 GLY A C 1
ATOM 1061 O O . GLY A 1 137 ? -3.725 -0.641 0.335 1 96.88 137 GLY A O 1
ATOM 1062 N N . GLU A 1 138 ? -5.328 0.925 0.61 1 95.81 138 GLU A N 1
ATOM 1063 C CA . GLU A 1 138 ? -4.711 1.561 1.771 1 95.81 138 GLU A CA 1
ATOM 1064 C C . GLU A 1 138 ? -4.301 0.525 2.814 1 95.81 138 GLU A C 1
ATOM 1066 O O . GLU A 1 138 ? -5.07 -0.385 3.129 1 95.81 138 GLU A O 1
ATOM 1071 N N . GLY A 1 139 ? -3.047 0.652 3.301 1 94.5 139 GLY A N 1
ATOM 1072 C CA . GLY A 1 139 ? -2.582 -0.231 4.359 1 94.5 139 GLY A CA 1
ATOM 1073 C C . GLY A 1 139 ? -2.115 -1.581 3.846 1 94.5 139 GLY A C 1
ATOM 1074 O O . GLY A 1 139 ? -1.8 -2.475 4.637 1 94.5 139 GLY A O 1
ATOM 1075 N N . HIS A 1 140 ? -2.141 -1.723 2.48 1 96.06 140 HIS A N 1
ATOM 1076 C CA . HIS A 1 140 ? -1.747 -2.977 1.85 1 96.06 140 HIS A CA 1
ATOM 1077 C C . HIS A 1 140 ? -2.721 -4.098 2.195 1 96.06 140 HIS A C 1
ATOM 1079 O O . HIS A 1 140 ? -2.314 -5.25 2.363 1 96.06 140 HIS A O 1
ATOM 1085 N N . ILE A 1 141 ? -3.959 -3.758 2.34 1 96.88 141 ILE A N 1
ATOM 1086 C CA . ILE A 1 141 ? -4.992 -4.758 2.574 1 96.88 141 ILE A CA 1
ATOM 1087 C C . ILE A 1 141 ? -5.477 -5.324 1.241 1 96.88 141 ILE A C 1
ATOM 1089 O O . ILE A 1 141 ? -5.879 -4.574 0.351 1 96.88 141 ILE A O 1
ATOM 1093 N N . SER A 1 142 ? -5.449 -6.617 1.151 1 97.75 142 SER A N 1
ATOM 1094 C CA . SER A 1 142 ? -5.801 -7.277 -0.103 1 97.75 142 SER A CA 1
ATOM 1095 C C . SER A 1 142 ? -7.211 -7.852 -0.049 1 97.75 142 SER A C 1
ATOM 1097 O O . SER A 1 142 ? -7.645 -8.344 0.994 1 97.75 142 SER A O 1
ATOM 1099 N N . SER A 1 143 ? -7.879 -7.762 -1.117 1 98.19 143 SER A N 1
ATOM 1100 C CA . SER A 1 143 ? -9.195 -8.359 -1.338 1 98.19 143 SER A CA 1
ATOM 1101 C C . SER A 1 143 ? -9.266 -9.062 -2.688 1 98.19 143 SER A C 1
ATOM 1103 O O . SER A 1 143 ? -8.312 -9.008 -3.475 1 98.19 143 SER A O 1
ATOM 1105 N N . VAL A 1 144 ? -10.312 -9.773 -2.922 1 98.5 144 VAL A N 1
ATOM 1106 C CA . VAL A 1 144 ? -10.539 -10.438 -4.199 1 98.5 144 VAL A CA 1
ATOM 1107 C C . VAL A 1 144 ? -11.633 -9.711 -4.977 1 98.5 144 VAL A C 1
ATOM 1109 O O . VAL A 1 144 ? -12.727 -9.492 -4.457 1 98.5 144 VAL A O 1
ATOM 1112 N N . GLU A 1 145 ? -11.344 -9.359 -6.152 1 97.69 145 GLU A N 1
ATOM 1113 C CA . GLU A 1 145 ? -12.305 -8.773 -7.082 1 97.69 145 GLU A CA 1
ATOM 1114 C C . GLU A 1 145 ? -12.508 -9.664 -8.305 1 97.69 145 GLU A C 1
ATOM 1116 O O . GLU A 1 145 ? -11.672 -10.531 -8.586 1 97.69 145 GLU A O 1
ATOM 1121 N N . PHE A 1 146 ? -13.609 -9.406 -9 1 98.25 146 PHE A N 1
ATOM 1122 C CA . PHE A 1 146 ? -13.93 -10.242 -10.148 1 98.25 146 PHE A CA 1
ATOM 1123 C C . PHE A 1 146 ? -14.18 -9.398 -11.383 1 98.25 146 PHE A C 1
ATOM 1125 O O . PHE A 1 146 ? -14.594 -8.242 -11.281 1 98.25 146 PHE A O 1
ATOM 1132 N N . ARG A 1 147 ? -13.906 -9.953 -12.508 1 98 147 ARG A N 1
ATOM 1133 C CA . ARG A 1 147 ? -14.234 -9.43 -13.828 1 98 147 ARG A CA 1
ATOM 1134 C C . ARG A 1 147 ? -14.797 -10.523 -14.727 1 98 147 ARG A C 1
ATOM 1136 O O . ARG A 1 147 ? -14.508 -11.703 -14.531 1 98 147 ARG A O 1
ATOM 1143 N N . THR A 1 148 ? -15.57 -10.094 -15.664 1 98.12 148 THR A N 1
ATOM 1144 C CA . THR A 1 148 ? -16.047 -11 -16.703 1 98.12 148 THR A CA 1
ATOM 1145 C C . THR A 1 148 ? -15.305 -10.766 -18.016 1 98.12 148 THR A C 1
ATOM 1147 O O . THR A 1 148 ? -15.305 -9.648 -18.547 1 98.12 148 THR A O 1
ATOM 1150 N N . VAL A 1 149 ? -14.711 -11.797 -18.5 1 98.31 149 VAL A N 1
ATOM 1151 C CA . VAL A 1 149 ? -13.945 -11.734 -19.75 1 98.31 149 VAL A CA 1
ATOM 1152 C C . VAL A 1 149 ? -14.477 -12.773 -20.734 1 98.31 149 VAL A C 1
ATOM 1154 O O . VAL A 1 149 ? -14.898 -13.859 -20.328 1 98.31 149 VAL A O 1
ATOM 1157 N N . THR A 1 150 ? -14.484 -12.422 -22 1 98.44 150 THR A N 1
ATOM 1158 C CA . THR A 1 150 ? -14.781 -13.383 -23.062 1 98.44 150 THR A CA 1
ATOM 1159 C C . THR A 1 150 ? -13.555 -13.602 -23.953 1 98.44 150 THR A C 1
ATOM 1161 O O . THR A 1 150 ? -12.961 -12.641 -24.438 1 98.44 150 THR A O 1
ATOM 1164 N N . ILE A 1 151 ? -13.203 -14.852 -24.062 1 98.19 151 ILE A N 1
ATOM 1165 C CA . ILE A 1 151 ? -12.125 -15.211 -24.969 1 98.19 151 ILE A CA 1
ATOM 1166 C C . ILE A 1 151 ? -12.711 -15.883 -26.219 1 98.19 151 ILE A C 1
ATOM 1168 O O . ILE A 1 151 ? -13.57 -16.766 -26.109 1 98.19 151 ILE A O 1
ATOM 1172 N N . PHE A 1 152 ? -12.203 -15.492 -27.375 1 97.25 152 PHE A N 1
ATOM 1173 C CA . PHE A 1 152 ? -12.727 -16 -28.625 1 97.25 152 PHE A CA 1
ATOM 1174 C C . PHE A 1 152 ? -11.797 -17.062 -29.203 1 97.25 152 PHE A C 1
ATOM 1176 O O . PHE A 1 152 ? -10.672 -17.25 -28.719 1 97.25 152 PHE A O 1
ATOM 1183 N N . ALA A 1 153 ? -12.266 -17.766 -30.219 1 95.31 153 ALA A N 1
ATOM 1184 C CA . ALA A 1 153 ? -11.547 -18.891 -30.797 1 95.31 153 ALA A CA 1
ATOM 1185 C C . ALA A 1 153 ? -10.211 -18.453 -31.391 1 95.31 153 ALA A C 1
ATOM 1187 O O . ALA A 1 153 ? -9.25 -19.219 -31.406 1 95.31 153 ALA A O 1
ATOM 1188 N N . ASP A 1 154 ? -10.148 -17.203 -31.797 1 93.44 154 ASP A N 1
ATOM 1189 C CA . ASP A 1 154 ? -8.922 -16.703 -32.406 1 93.44 154 ASP A CA 1
ATOM 1190 C C . ASP A 1 154 ? -7.965 -16.141 -31.359 1 93.44 154 ASP A C 1
ATOM 1192 O O . ASP A 1 154 ? -6.895 -15.633 -31.703 1 93.44 154 ASP A O 1
ATOM 1196 N N . GLY A 1 155 ? -8.438 -16.156 -30.141 1 93.31 155 GLY A N 1
ATOM 1197 C CA . GLY A 1 155 ? -7.57 -15.727 -29.047 1 93.31 155 GLY A CA 1
ATOM 1198 C C . GLY A 1 155 ? -7.875 -14.32 -28.578 1 93.31 155 GLY A C 1
ATOM 1199 O O . GLY A 1 155 ? -7.375 -13.898 -27.531 1 93.31 155 GLY A O 1
ATOM 1200 N N . GLU A 1 156 ? -8.695 -13.617 -29.297 1 95.56 156 GLU A N 1
ATOM 1201 C CA . GLU A 1 156 ? -9.078 -12.281 -28.844 1 95.56 156 GLU A CA 1
ATOM 1202 C C . GLU A 1 156 ? -9.859 -12.336 -27.547 1 95.56 156 GLU A C 1
ATOM 1204 O O . GLU A 1 156 ? -10.562 -13.312 -27.266 1 95.56 156 GLU A O 1
ATOM 1209 N N . ALA A 1 157 ? -9.648 -11.297 -26.766 1 97.25 157 ALA A N 1
ATOM 1210 C CA . ALA A 1 157 ? -10.328 -11.242 -25.469 1 97.25 157 ALA A CA 1
ATOM 1211 C C . ALA A 1 157 ? -10.953 -9.875 -25.234 1 97.25 157 ALA A C 1
ATOM 1213 O O . ALA A 1 157 ? -10.375 -8.852 -25.594 1 97.25 157 ALA A O 1
ATOM 1214 N N . THR A 1 158 ? -12.133 -9.852 -24.672 1 96.88 158 THR A N 1
ATOM 1215 C CA . THR A 1 158 ? -12.812 -8.625 -24.266 1 96.88 158 THR A CA 1
ATOM 1216 C C . THR A 1 158 ? -13.336 -8.742 -22.844 1 96.88 158 THR A C 1
ATOM 1218 O O . THR A 1 158 ? -13.656 -9.836 -22.375 1 96.88 158 THR A O 1
ATOM 1221 N N . ALA A 1 159 ? -13.344 -7.637 -22.188 1 96.69 159 ALA A N 1
ATOM 1222 C CA . ALA A 1 159 ? -13.875 -7.602 -20.828 1 96.69 159 ALA A CA 1
ATOM 1223 C C . ALA A 1 159 ? -15.086 -6.684 -20.75 1 96.69 159 ALA A C 1
ATOM 1225 O O . ALA A 1 159 ? -15.141 -5.648 -21.422 1 96.69 159 ALA A O 1
ATOM 1226 N N . ILE A 1 160 ? -16 -7.035 -19.891 1 93.69 160 ILE A N 1
ATOM 1227 C CA . ILE A 1 160 ? -17.062 -6.094 -19.516 1 93.69 160 ILE A CA 1
ATOM 1228 C C . ILE A 1 160 ? -16.453 -4.941 -18.719 1 93.69 160 ILE A C 1
ATOM 1230 O O . ILE A 1 160 ? -15.664 -5.16 -17.797 1 93.69 160 ILE A O 1
ATOM 1234 N N . PRO A 1 161 ? -16.828 -3.768 -19.156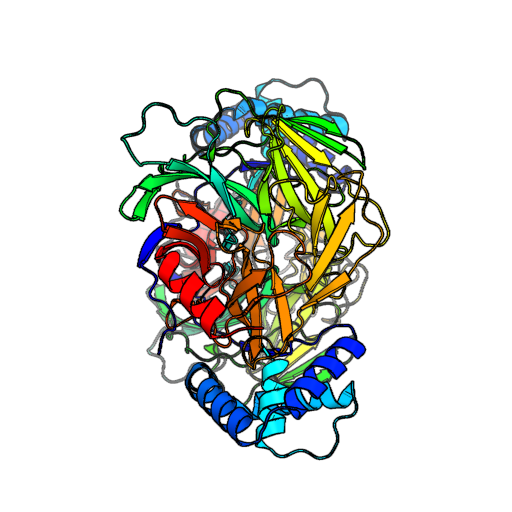 1 91.38 161 PRO A N 1
ATOM 1235 C CA . PRO A 1 161 ? -16.328 -2.645 -18.359 1 91.38 161 PRO A CA 1
ATOM 1236 C C . PRO A 1 161 ? -16.688 -2.752 -16.875 1 91.38 161 PRO A C 1
ATOM 1238 O O . PRO A 1 161 ? -17.797 -3.182 -16.547 1 91.38 161 PRO A O 1
ATOM 1241 N N . ALA A 1 162 ? -15.75 -2.4 -16.094 1 90.12 162 ALA A N 1
ATOM 1242 C CA . ALA A 1 162 ? -16 -2.467 -14.656 1 90.12 162 ALA A CA 1
ATOM 1243 C C . ALA A 1 162 ? -17.078 -1.475 -14.242 1 90.12 162 ALA A C 1
ATOM 1245 O O . ALA A 1 162 ? -17.062 -0.319 -14.664 1 90.12 162 ALA A O 1
ATOM 1246 N N . SER A 1 163 ? -17.984 -1.924 -13.391 1 92.62 163 SER A N 1
ATOM 1247 C CA . SER A 1 163 ? -18.969 -1.051 -12.773 1 92.62 163 SER A CA 1
ATOM 1248 C C . SER A 1 163 ? -18.312 -0.023 -11.859 1 92.62 163 SER A C 1
ATOM 1250 O O . SER A 1 163 ? -17.312 -0.315 -11.219 1 92.62 163 SER A O 1
ATOM 1252 N N . PRO A 1 164 ? -18.891 1.163 -11.82 1 91.62 164 PRO A N 1
ATOM 1253 C CA . PRO A 1 164 ? -18.375 2.125 -10.844 1 91.62 164 PRO A CA 1
ATOM 1254 C C . PRO A 1 164 ? -18.75 1.767 -9.406 1 91.62 164 PRO A C 1
ATOM 1256 O O . PRO A 1 164 ? -18.219 2.361 -8.461 1 91.62 164 PRO A O 1
ATOM 1259 N N . PHE A 1 165 ? -19.625 0.8 -9.281 1 93 165 PHE A N 1
ATOM 1260 C CA . PHE A 1 165 ? -20.094 0.418 -7.953 1 93 165 PHE A CA 1
ATOM 1261 C C . PHE A 1 165 ? -19.359 -0.825 -7.465 1 93 165 PHE A C 1
ATOM 1263 O O . PHE A 1 165 ? -18.922 -1.649 -8.266 1 93 165 PHE A O 1
ATOM 1270 N N . ALA A 1 166 ? -19.172 -0.873 -6.246 1 94.06 166 ALA A N 1
ATOM 1271 C CA . ALA A 1 166 ? -18.609 -2.029 -5.555 1 94.06 166 ALA A CA 1
ATOM 1272 C C . ALA A 1 166 ? -19.469 -2.428 -4.359 1 94.06 166 ALA A C 1
ATOM 1274 O O . ALA A 1 166 ? -20 -1.567 -3.66 1 94.06 166 ALA A O 1
ATOM 1275 N N . SER A 1 167 ? -19.578 -3.729 -4.117 1 93.38 167 SER A N 1
ATOM 1276 C CA . SER A 1 167 ? -20.453 -4.238 -3.062 1 93.38 167 SER A CA 1
ATOM 1277 C C . SER A 1 167 ? -19.719 -5.254 -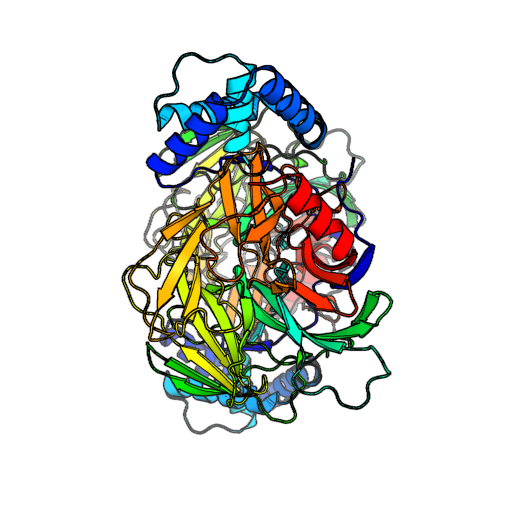2.189 1 93.38 167 SER A C 1
ATOM 1279 O O . SER A 1 167 ? -18.938 -6.062 -2.691 1 93.38 167 SER A O 1
ATOM 1281 N N . LEU A 1 168 ? -20.047 -5.164 -0.922 1 93.44 168 LEU A N 1
ATOM 1282 C CA . LEU A 1 168 ? -19.547 -6.152 0.034 1 93.44 168 LEU A CA 1
ATOM 1283 C C . LEU A 1 168 ? -20.625 -7.199 0.323 1 93.44 168 LEU A C 1
ATOM 1285 O O . LEU A 1 168 ? -21.812 -6.914 0.247 1 93.44 168 LEU A O 1
ATOM 1289 N N . PRO A 1 169 ? -20.141 -8.32 0.669 1 93.31 169 PRO A N 1
ATOM 1290 C CA . PRO A 1 169 ? -21.109 -9.375 0.962 1 93.31 169 PRO A CA 1
ATOM 1291 C C . PRO A 1 169 ? -21.672 -9.289 2.381 1 93.31 169 PRO A C 1
ATOM 1293 O O . PRO A 1 169 ? -21.156 -8.539 3.209 1 93.31 169 PRO A O 1
ATOM 1296 N N . ILE A 1 170 ? -22.75 -10.023 2.562 1 90.44 170 ILE A N 1
ATOM 1297 C CA . ILE A 1 170 ? -23.281 -10.242 3.9 1 90.44 170 ILE A CA 1
ATOM 1298 C C . ILE A 1 170 ? -22.766 -11.562 4.465 1 90.44 170 ILE A C 1
ATOM 1300 O O . ILE A 1 170 ? -22.703 -12.562 3.752 1 90.44 170 ILE A O 1
ATOM 1304 N N . ILE A 1 171 ? -22.422 -11.469 5.715 1 88.81 171 ILE A N 1
ATOM 1305 C CA . ILE A 1 171 ? -21.969 -12.68 6.391 1 88.81 171 ILE A CA 1
ATOM 1306 C C . ILE A 1 171 ? -23.156 -13.406 7.008 1 88.81 171 ILE A C 1
ATOM 1308 O O . ILE A 1 171 ? -23.953 -12.805 7.734 1 88.81 171 ILE A O 1
ATOM 1312 N N . LYS A 1 172 ? -23.406 -14.57 6.766 1 86.19 172 LYS A N 1
ATOM 1313 C CA . LYS A 1 172 ? -24.531 -15.336 7.289 1 86.19 172 LYS A CA 1
ATOM 1314 C C . LYS A 1 172 ? -24.094 -16.219 8.461 1 86.19 172 LYS A C 1
ATOM 1316 O O . LYS A 1 172 ? -24.797 -16.312 9.469 1 86.19 172 LYS A O 1
ATOM 1321 N N . ASN A 1 173 ? -22.922 -16.953 8.352 1 83.19 173 ASN A N 1
ATOM 1322 C CA . ASN A 1 173 ? -22.359 -17.859 9.352 1 83.19 173 ASN A CA 1
ATOM 1323 C C . ASN A 1 173 ? -20.844 -17.766 9.391 1 83.19 173 ASN A C 1
ATOM 1325 O O . ASN A 1 173 ? -20.188 -17.766 8.344 1 83.19 173 ASN A O 1
ATOM 1329 N N . SER A 1 174 ? -20.438 -17.406 10.695 1 84.5 174 SER A N 1
ATOM 1330 C CA . SER A 1 174 ? -18.984 -17.297 10.766 1 84.5 174 SER A CA 1
ATOM 1331 C C . SER A 1 174 ? -18.438 -17.953 12.031 1 84.5 174 SER A C 1
ATOM 1333 O O . SER A 1 174 ? -18.906 -17.641 13.133 1 84.5 174 SER A O 1
ATOM 1335 N N . THR A 1 175 ? -17.672 -18.984 11.734 1 85.94 175 THR A N 1
ATOM 1336 C CA . THR A 1 175 ? -16.797 -19.547 12.758 1 85.94 175 THR A CA 1
ATOM 1337 C C . THR A 1 175 ? -15.336 -19.375 12.383 1 85.94 175 THR A C 1
ATOM 1339 O O . THR A 1 175 ? -15.023 -18.781 11.344 1 85.94 175 THR A O 1
ATOM 1342 N N . GLU A 1 176 ? -14.516 -19.812 13.227 1 81.19 176 GLU A N 1
ATOM 1343 C CA . GLU A 1 176 ? -13.094 -19.719 12.922 1 81.19 176 GLU A CA 1
ATOM 1344 C C . GLU A 1 176 ? -12.719 -20.656 11.773 1 81.19 176 GLU A C 1
ATOM 1346 O O . GLU A 1 176 ? -11.805 -20.359 11 1 81.19 176 GLU A O 1
ATOM 1351 N N . ASP A 1 177 ? -13.492 -21.688 11.594 1 90 177 ASP A N 1
ATOM 1352 C CA . ASP A 1 177 ? -13.117 -22.734 10.656 1 90 177 ASP A CA 1
ATOM 1353 C C . ASP A 1 177 ? -13.836 -22.562 9.32 1 90 177 ASP A C 1
ATOM 1355 O O . ASP A 1 177 ? -13.398 -23.094 8.297 1 90 177 ASP A O 1
ATOM 1359 N N . ALA A 1 178 ? -15 -21.859 9.414 1 92.31 178 ALA A N 1
ATOM 1360 C CA . ALA A 1 178 ? -15.773 -21.703 8.188 1 92.31 178 ALA A CA 1
ATOM 1361 C C . ALA A 1 178 ? -16.656 -20.453 8.25 1 92.31 178 ALA A C 1
ATOM 1363 O O . ALA A 1 178 ? -17.188 -20.109 9.312 1 92.31 178 ALA A O 1
ATOM 1364 N N . ALA A 1 179 ? -16.75 -19.812 7.109 1 93.94 179 ALA A N 1
ATOM 1365 C CA . ALA A 1 179 ? -17.672 -18.672 6.984 1 93.94 179 ALA A CA 1
ATOM 1366 C C . ALA A 1 179 ? -18.391 -18.703 5.641 1 93.94 179 ALA A C 1
ATOM 1368 O O . ALA A 1 179 ? -17.812 -19.047 4.617 1 93.94 179 ALA A O 1
ATOM 1369 N N . GLU A 1 180 ? -19.641 -18.391 5.711 1 96 180 GLU A N 1
ATOM 1370 C CA . GLU A 1 180 ? -20.453 -18.25 4.5 1 96 180 GLU A CA 1
ATOM 1371 C C . GLU A 1 180 ? -20.812 -16.797 4.23 1 96 180 GLU A C 1
ATOM 1373 O O . GLU A 1 180 ? -21.312 -16.094 5.117 1 96 180 GLU A O 1
ATOM 1378 N N . ILE A 1 181 ? -20.531 -16.359 3.01 1 94.88 181 ILE A N 1
ATOM 1379 C CA . ILE A 1 181 ? -20.875 -14.992 2.633 1 94.88 181 ILE A CA 1
ATOM 1380 C C . ILE A 1 181 ? -21.703 -15 1.35 1 94.88 181 ILE A C 1
ATOM 1382 O O . ILE A 1 181 ? -21.594 -15.93 0.543 1 94.88 181 ILE A O 1
ATOM 1386 N N . SER A 1 182 ? -22.516 -13.969 1.2 1 95.94 182 SER A N 1
ATOM 1387 C CA . SER A 1 182 ? -23.375 -13.906 0.016 1 95.94 182 SER A CA 1
ATOM 1388 C C . SER A 1 182 ? -23.578 -12.469 -0.443 1 95.94 182 SER A C 1
ATOM 1390 O O . SER A 1 182 ? -23.625 -11.555 0.378 1 95.94 182 SER A O 1
ATOM 1392 N N . PHE A 1 183 ? -23.609 -12.359 -1.72 1 95.81 183 PHE A N 1
ATOM 1393 C CA . PHE A 1 183 ? -24 -11.094 -2.344 1 95.81 183 PHE A CA 1
ATOM 1394 C C . PHE A 1 183 ? -25.453 -11.125 -2.76 1 95.81 183 PHE A C 1
ATOM 1396 O O . PHE A 1 183 ? -26.062 -12.195 -2.861 1 95.81 183 PHE A O 1
ATOM 1403 N N . GLY A 1 184 ? -26.016 -9.891 -2.941 1 90.88 184 GLY A N 1
ATOM 1404 C CA . GLY A 1 184 ? -27.344 -9.852 -3.543 1 90.88 184 GLY A CA 1
ATOM 1405 C C . GLY A 1 184 ? -27.375 -10.383 -4.965 1 90.88 184 GLY A C 1
ATOM 1406 O O . GLY A 1 184 ? -26.422 -10.172 -5.727 1 90.88 184 GLY A O 1
ATOM 1407 N N . ALA A 1 185 ? -28.438 -10.977 -5.348 1 87.56 185 ALA A N 1
ATOM 1408 C CA . ALA A 1 185 ? -28.562 -11.602 -6.664 1 87.56 185 ALA A CA 1
ATOM 1409 C C . ALA A 1 185 ? -28.453 -10.562 -7.773 1 87.56 185 ALA A C 1
ATOM 1411 O O . ALA A 1 185 ? -28.031 -10.875 -8.883 1 87.56 185 ALA A O 1
ATOM 1412 N N . GLU A 1 186 ? -28.75 -9.344 -7.395 1 90.12 186 GLU A N 1
ATOM 1413 C CA . GLU A 1 186 ? -28.766 -8.289 -8.406 1 90.12 186 GLU A CA 1
ATOM 1414 C C . GLU A 1 186 ? -27.375 -7.672 -8.578 1 90.12 186 GLU A C 1
ATOM 1416 O O . GLU A 1 186 ? -27.141 -6.922 -9.531 1 90.12 186 GLU A O 1
ATOM 1421 N N . VAL A 1 187 ? -26.5 -8.031 -7.711 1 93.75 187 VAL A N 1
ATOM 1422 C CA . VAL A 1 187 ? -25.156 -7.469 -7.77 1 93.75 187 VAL A CA 1
ATOM 1423 C C . VAL A 1 187 ? -24.359 -8.141 -8.891 1 93.75 187 VAL A C 1
ATOM 1425 O O . VAL A 1 187 ? -24.219 -9.359 -8.898 1 93.75 187 VAL A O 1
ATOM 1428 N N . GLN A 1 188 ? -23.859 -7.355 -9.797 1 95.06 188 GLN A N 1
ATOM 1429 C CA . GLN A 1 188 ? -23.078 -7.883 -10.906 1 95.06 188 GLN A CA 1
ATOM 1430 C C . GLN A 1 188 ? -21.734 -8.43 -10.414 1 95.06 188 GLN A C 1
ATOM 1432 O O . GLN A 1 188 ? -21.219 -7.996 -9.383 1 95.06 188 GLN A O 1
ATOM 1437 N N . LEU A 1 189 ? -21.188 -9.359 -11.18 1 96.81 189 LEU A N 1
ATOM 1438 C CA . LEU A 1 189 ? -19.969 -10.047 -10.766 1 96.81 189 LEU A CA 1
ATOM 1439 C C . LEU A 1 189 ? -18.844 -9.055 -10.523 1 96.81 189 LEU A C 1
ATOM 1441 O O . LEU A 1 189 ? -18.109 -9.172 -9.539 1 96.81 189 LEU A O 1
ATOM 1445 N N . ASP A 1 190 ? -18.703 -8.07 -11.422 1 96.19 190 ASP A N 1
ATOM 1446 C CA . ASP A 1 190 ? -17.594 -7.129 -11.336 1 96.19 190 ASP A CA 1
ATOM 1447 C C . ASP A 1 190 ? -17.797 -6.148 -10.18 1 96.19 190 ASP A C 1
ATOM 1449 O O . ASP A 1 190 ? -16.891 -5.375 -9.859 1 96.19 190 ASP A O 1
ATOM 1453 N N . GLU A 1 191 ? -18.953 -6.16 -9.516 1 96.62 191 GLU A N 1
ATOM 1454 C CA . GLU A 1 191 ? -19.219 -5.316 -8.359 1 96.62 191 GLU A CA 1
ATOM 1455 C C . GLU A 1 191 ? -18.875 -6.043 -7.059 1 96.62 191 GLU A C 1
ATOM 1457 O O . GLU A 1 191 ? -18.828 -5.426 -5.992 1 96.62 191 GLU A O 1
ATOM 1462 N N . ARG A 1 192 ? -18.688 -7.301 -7.152 1 97.12 192 ARG A N 1
ATOM 1463 C CA . ARG A 1 192 ? -18.516 -8.125 -5.961 1 97.12 192 ARG A CA 1
ATOM 1464 C C . ARG A 1 192 ? -17.078 -8.094 -5.469 1 97.12 192 ARG A C 1
ATOM 1466 O O . ARG A 1 192 ? -16.156 -8.398 -6.227 1 97.12 192 ARG A O 1
ATOM 1473 N N . ILE A 1 193 ? -16.906 -7.734 -4.227 1 97.38 193 ILE A N 1
ATOM 1474 C CA . ILE A 1 193 ? -15.594 -7.719 -3.59 1 97.38 193 ILE A CA 1
ATOM 1475 C C . ILE A 1 193 ? -15.609 -8.609 -2.348 1 97.38 193 ILE A C 1
ATOM 1477 O O . ILE A 1 193 ? -16.438 -8.414 -1.448 1 97.38 193 ILE A O 1
ATOM 1481 N N . ILE A 1 194 ? -14.758 -9.562 -2.35 1 97.62 194 ILE A N 1
ATOM 1482 C CA . ILE A 1 194 ? -14.547 -10.328 -1.125 1 97.62 194 ILE A CA 1
ATOM 1483 C C . ILE A 1 194 ? -13.445 -9.672 -0.291 1 97.62 194 ILE A C 1
ATOM 1485 O O . ILE A 1 194 ? -12.258 -9.859 -0.564 1 97.62 194 ILE A O 1
ATOM 1489 N N . PHE A 1 195 ? -13.875 -8.961 0.7 1 95.75 195 PHE A N 1
ATOM 1490 C CA . PHE A 1 195 ? -12.992 -8.258 1.62 1 95.75 195 PHE A CA 1
ATOM 1491 C C . PHE A 1 195 ? -12.781 -9.062 2.896 1 95.75 195 PHE A C 1
ATOM 1493 O O . PHE A 1 195 ? -13.609 -9.906 3.248 1 95.75 195 PHE A O 1
ATOM 1500 N N . PRO A 1 196 ? -11.656 -8.836 3.586 1 93.56 196 PRO A N 1
ATOM 1501 C CA . PRO A 1 196 ? -11.414 -9.578 4.828 1 93.56 196 PRO A CA 1
ATOM 1502 C C . PRO A 1 196 ? -12.578 -9.477 5.809 1 93.56 196 PRO A C 1
ATOM 1504 O O . PRO A 1 196 ? -13.086 -8.383 6.062 1 93.56 196 PRO A O 1
ATOM 1507 N N . MET A 1 197 ? -12.977 -10.586 6.312 1 86.38 197 MET A N 1
ATOM 1508 C CA . MET A 1 197 ? -14.102 -10.602 7.246 1 86.38 197 MET A CA 1
ATOM 1509 C C . MET A 1 197 ? -13.773 -11.43 8.484 1 86.38 197 MET A C 1
ATOM 1511 O O . MET A 1 197 ? -14.461 -11.344 9.5 1 86.38 197 MET A O 1
ATOM 1515 N N . LEU A 1 198 ? -12.742 -12.258 8.406 1 90.31 198 LEU A N 1
ATOM 1516 C CA . LEU A 1 198 ? -12.297 -13.086 9.516 1 90.31 198 LEU A CA 1
ATOM 1517 C C . LEU A 1 198 ? -11.016 -12.539 10.133 1 90.31 198 LEU A C 1
ATOM 1519 O O . LEU A 1 198 ? -10.258 -11.828 9.469 1 90.31 198 LEU A O 1
ATOM 1523 N N . SER A 1 199 ? -10.758 -12.906 11.344 1 91.38 199 SER A N 1
ATOM 1524 C CA . SER A 1 199 ? -9.57 -12.422 12.031 1 91.38 199 SER A CA 1
ATOM 1525 C C . SER A 1 199 ? -8.297 -12.891 11.344 1 91.38 199 SER A C 1
ATOM 1527 O O . SER A 1 199 ? -7.324 -12.148 11.242 1 91.38 199 SER A O 1
ATOM 1529 N N . VAL A 1 200 ? -8.297 -14.109 10.805 1 93.31 200 VAL A N 1
ATOM 1530 C CA . VAL A 1 200 ? -7.117 -14.695 10.188 1 93.31 200 VAL A CA 1
ATOM 1531 C C . VAL A 1 200 ? -6.82 -13.992 8.867 1 93.31 200 VAL A C 1
ATOM 1533 O O . VAL A 1 200 ? -5.723 -14.117 8.32 1 93.31 200 VAL A O 1
ATOM 1536 N N . GLU A 1 201 ? -7.832 -13.18 8.367 1 94.31 201 GLU A N 1
ATOM 1537 C CA . GLU A 1 201 ? -7.695 -12.484 7.09 1 94.31 201 GLU A CA 1
ATOM 1538 C C . GLU A 1 201 ? -7.594 -10.977 7.285 1 94.31 201 GLU A C 1
ATOM 1540 O O . GLU A 1 201 ? -7.691 -10.211 6.324 1 94.31 201 GLU A O 1
ATOM 1545 N N . SER A 1 202 ? -7.375 -10.516 8.445 1 93.06 202 SER A N 1
ATOM 1546 C CA . SER A 1 202 ? -7.59 -9.109 8.773 1 93.06 202 SER A CA 1
ATOM 1547 C C . SER A 1 202 ? -6.707 -8.203 7.926 1 93.06 202 SER A C 1
ATOM 1549 O O . SER A 1 202 ? -7.043 -7.039 7.695 1 93.06 202 SER A O 1
ATOM 1551 N N . ASN A 1 203 ? -5.617 -8.75 7.434 1 93.44 203 ASN A N 1
ATOM 1552 C CA . ASN A 1 203 ? -4.73 -7.918 6.625 1 93.44 203 ASN A CA 1
ATOM 1553 C C . ASN A 1 203 ? -4.758 -8.328 5.156 1 93.44 203 ASN A C 1
ATOM 1555 O O . ASN A 1 203 ? -3.967 -7.832 4.352 1 93.44 203 ASN A O 1
ATOM 1559 N N . GLY A 1 204 ? -5.68 -9.367 4.867 1 97.06 204 GLY A N 1
ATOM 1560 C CA . GLY A 1 204 ? -5.797 -9.547 3.43 1 97.06 204 GLY A CA 1
ATOM 1561 C C . GLY A 1 204 ? -6.199 -10.953 3.037 1 97.06 204 GLY A C 1
ATOM 1562 O O . GLY A 1 204 ? -6 -11.898 3.805 1 97.06 204 GLY A O 1
ATOM 1563 N N . ILE A 1 205 ? -6.797 -11.125 1.915 1 97.88 205 ILE A N 1
ATOM 1564 C CA . ILE A 1 205 ? -7.07 -12.328 1.136 1 97.88 205 ILE A CA 1
ATOM 1565 C C . ILE A 1 205 ? -6.262 -12.297 -0.16 1 97.88 205 ILE A C 1
ATOM 1567 O O . ILE A 1 205 ? -6.527 -11.477 -1.044 1 97.88 205 ILE A O 1
ATOM 1571 N N . GLU A 1 206 ? -5.332 -13.25 -0.219 1 97.88 206 GLU A N 1
ATOM 1572 C CA . GLU A 1 206 ? -4.34 -13.078 -1.276 1 97.88 206 GLU A CA 1
ATOM 1573 C C . GLU A 1 206 ? -4.316 -14.289 -2.209 1 97.88 206 GLU A C 1
ATOM 1575 O O . GLU A 1 206 ? -4.488 -15.43 -1.765 1 97.88 206 GLU A O 1
ATOM 1580 N N . ASP A 1 207 ? -4.184 -14.031 -3.461 1 98.25 207 ASP A N 1
ATOM 1581 C CA . ASP A 1 207 ? -3.75 -14.969 -4.492 1 98.25 207 ASP A CA 1
ATOM 1582 C C . ASP A 1 207 ? -4.695 -16.156 -4.586 1 98.25 207 ASP A C 1
ATOM 1584 O O . ASP A 1 207 ? -4.262 -17.312 -4.52 1 98.25 207 ASP A O 1
ATOM 1588 N N . ALA A 1 208 ? -5.949 -15.836 -4.766 1 98.69 208 ALA A N 1
ATOM 1589 C CA . ALA A 1 208 ? -6.938 -16.891 -4.957 1 98.69 208 ALA A CA 1
ATOM 1590 C C . ALA A 1 208 ? -6.691 -17.641 -6.262 1 98.69 208 ALA A C 1
ATOM 1592 O O . ALA A 1 208 ? -6.648 -17.031 -7.336 1 98.69 208 ALA A O 1
ATOM 1593 N N . ARG A 1 209 ? -6.527 -18.891 -6.164 1 98.88 209 ARG A N 1
ATOM 1594 C CA . ARG A 1 209 ? -6.348 -19.781 -7.316 1 98.88 209 ARG A CA 1
ATOM 1595 C C . ARG A 1 209 ? -7.602 -20.609 -7.574 1 98.88 209 ARG A C 1
ATOM 1597 O O . ARG A 1 209 ? -7.742 -21.703 -7.055 1 98.88 209 ARG A O 1
ATOM 1604 N N . PHE A 1 210 ? -8.461 -20.125 -8.422 1 98.88 210 PHE A N 1
ATOM 1605 C CA . PHE A 1 210 ? -9.734 -20.766 -8.695 1 98.88 210 PHE A CA 1
ATOM 1606 C C . PHE A 1 210 ? -9.562 -21.922 -9.664 1 98.88 210 PHE A C 1
ATOM 1608 O O . PHE A 1 210 ? -8.734 -21.859 -10.578 1 98.88 210 PHE A O 1
ATOM 1615 N N . VAL A 1 211 ? -10.398 -22.922 -9.492 1 98.81 211 VAL A N 1
ATOM 1616 C CA . VAL A 1 211 ? -10.445 -24.062 -10.391 1 98.81 211 VAL A CA 1
ATOM 1617 C C . VAL A 1 211 ? -11.867 -24.594 -10.469 1 98.81 211 VAL A C 1
ATOM 1619 O O . VAL A 1 211 ? -12.586 -24.625 -9.469 1 98.81 211 VAL A O 1
ATOM 1622 N N . LYS A 1 212 ? -12.297 -24.844 -11.664 1 98.5 212 LYS A N 1
ATOM 1623 C CA . LYS A 1 212 ? -13.523 -25.625 -11.828 1 98.5 212 LYS A CA 1
ATOM 1624 C C . LYS A 1 212 ? -13.273 -27.109 -11.602 1 98.5 212 LYS A C 1
ATOM 1626 O O . LYS A 1 212 ? -12.609 -27.766 -12.406 1 98.5 212 LYS A O 1
ATOM 1631 N N . PHE A 1 213 ? -13.781 -27.594 -10.5 1 98.38 213 PHE A N 1
ATOM 1632 C CA . PHE A 1 213 ? -13.578 -28.984 -10.102 1 98.38 213 PHE A CA 1
ATOM 1633 C C . PHE A 1 213 ? -14.711 -29.859 -10.602 1 98.38 213 PHE A C 1
ATOM 1635 O O . PHE A 1 213 ? -15.883 -29.594 -10.32 1 98.38 213 PHE A O 1
ATOM 1642 N N . SER A 1 214 ? -14.336 -30.906 -11.32 1 95.75 214 SER A N 1
ATOM 1643 C CA . SER A 1 214 ? -15.344 -31.75 -11.938 1 95.75 214 SER A CA 1
ATOM 1644 C C . SER A 1 214 ? -15.07 -33.219 -11.672 1 95.75 214 SER A C 1
ATOM 1646 O O . SER A 1 214 ? -13.938 -33.688 -11.82 1 95.75 214 SER A O 1
ATOM 1648 N N . GLU A 1 215 ? -16.062 -33.875 -11.227 1 94.12 215 GLU A N 1
ATOM 1649 C CA . GLU A 1 215 ? -16.062 -35.312 -11.047 1 94.12 215 GLU A CA 1
ATOM 1650 C C . GLU A 1 215 ? -17.234 -35.969 -11.797 1 94.12 215 GLU A C 1
ATOM 1652 O O . GLU A 1 215 ? -18.328 -35.438 -11.836 1 94.12 215 GLU A O 1
ATOM 1657 N N . PRO A 1 216 ? -16.922 -37.125 -12.336 1 91.44 216 PRO A N 1
ATOM 1658 C CA . PRO A 1 216 ? -18.016 -37.781 -13.047 1 91.44 216 PRO A CA 1
ATOM 1659 C C . PRO A 1 216 ? -19.25 -37.969 -12.172 1 91.44 216 PRO A C 1
ATOM 1661 O O . PRO A 1 216 ? -19.141 -38.406 -11.016 1 91.44 216 PRO A O 1
ATOM 1664 N N . GLY A 1 217 ? -20.328 -37.562 -12.695 1 90.88 217 GLY A N 1
ATOM 1665 C CA . GLY A 1 217 ? -21.609 -37.781 -12.031 1 90.88 217 GLY A CA 1
ATOM 1666 C C . GLY A 1 217 ? -21.953 -36.688 -11.047 1 90.88 217 GLY A C 1
ATOM 1667 O O . GLY A 1 217 ? -23.031 -36.688 -10.43 1 90.88 217 GLY A O 1
ATOM 1668 N N . LEU A 1 218 ? -21.109 -35.75 -10.914 1 90.31 218 LEU A N 1
ATOM 1669 C CA . LEU A 1 218 ? -21.359 -34.688 -9.969 1 90.31 218 LEU A CA 1
ATOM 1670 C C . LEU A 1 218 ? -21.438 -33.344 -10.68 1 90.31 218 LEU A C 1
ATOM 1672 O O . LEU A 1 218 ? -20.828 -33.156 -11.742 1 90.31 218 LEU A O 1
ATOM 1676 N N . VAL A 1 219 ? -22.188 -32.469 -10.109 1 92.31 219 VAL A N 1
ATOM 1677 C CA . VAL A 1 219 ? -22.219 -31.094 -10.609 1 92.31 219 VAL A CA 1
ATOM 1678 C C . VAL A 1 219 ? -20.891 -30.391 -10.312 1 92.31 219 VAL A C 1
ATOM 1680 O O . VAL A 1 219 ? -20.406 -30.453 -9.18 1 92.31 219 VAL A O 1
ATOM 1683 N N . PRO A 1 220 ? -20.328 -29.812 -11.344 1 93.75 220 PRO A N 1
ATOM 1684 C CA . PRO A 1 220 ? -19.047 -29.125 -11.102 1 93.75 220 PRO A CA 1
ATOM 1685 C C . PRO A 1 220 ? -19.172 -28 -10.07 1 93.75 220 PRO A C 1
ATOM 1687 O O . PRO A 1 220 ? -20.234 -27.375 -9.969 1 93.75 220 PRO A O 1
ATOM 1690 N N . GLN A 1 221 ? -18.141 -27.844 -9.328 1 96.31 221 GLN A N 1
ATOM 1691 C CA . GLN A 1 221 ? -18.016 -26.781 -8.336 1 96.31 221 GLN A CA 1
ATOM 1692 C C . GLN A 1 221 ? -16.734 -25.984 -8.539 1 96.31 221 GLN A C 1
ATOM 1694 O O . GLN A 1 221 ? -15.805 -26.453 -9.203 1 96.31 221 GLN A O 1
ATOM 1699 N N . TYR A 1 222 ? -16.797 -24.812 -8.031 1 98.75 222 TYR A N 1
ATOM 1700 C CA . TYR A 1 222 ? -15.57 -24.016 -8.055 1 98.75 222 TYR A CA 1
ATOM 1701 C C . TYR A 1 222 ? -14.914 -23.969 -6.68 1 98.75 222 TYR A C 1
ATOM 1703 O O . TYR A 1 222 ? -15.586 -23.75 -5.672 1 98.75 222 TYR A O 1
ATOM 1711 N N . PHE A 1 223 ? -13.609 -24.203 -6.676 1 98.75 223 PHE A N 1
ATOM 1712 C CA . PHE A 1 223 ? -12.781 -24.031 -5.488 1 98.75 223 PHE A CA 1
ATOM 1713 C C . PHE A 1 223 ? -11.672 -23.016 -5.75 1 98.75 223 PHE A C 1
ATOM 1715 O O . PHE A 1 223 ? -11.289 -22.797 -6.898 1 98.75 223 PHE A O 1
ATOM 1722 N N . ALA A 1 224 ? -11.188 -22.422 -4.719 1 98.81 224 ALA A N 1
ATOM 1723 C CA . ALA A 1 224 ? -9.961 -21.625 -4.805 1 98.81 224 ALA A CA 1
ATOM 1724 C C . ALA A 1 224 ? -9.172 -21.703 -3.498 1 98.81 224 ALA A C 1
ATOM 1726 O O . ALA A 1 224 ? -9.727 -21.469 -2.42 1 98.81 224 ALA A O 1
ATOM 1727 N N . THR A 1 225 ? -7.949 -22.078 -3.623 1 98.69 225 THR A N 1
ATOM 1728 C CA . THR A 1 225 ? -7.066 -21.859 -2.482 1 98.69 225 THR A CA 1
ATOM 1729 C C . THR A 1 225 ? -6.633 -20.391 -2.398 1 98.69 225 THR A C 1
ATOM 1731 O O . THR A 1 225 ? -6.512 -19.719 -3.422 1 98.69 225 THR A O 1
ATOM 1734 N N . TYR A 1 226 ? -6.508 -19.891 -1.2 1 98.19 226 TYR A N 1
ATOM 1735 C CA . TYR A 1 226 ? -5.996 -18.531 -1.013 1 98.19 226 TYR A CA 1
ATOM 1736 C C . TYR A 1 226 ? -5.203 -18.422 0.284 1 98.19 226 TYR A C 1
ATOM 1738 O O . TYR A 1 226 ? -5.207 -19.359 1.1 1 98.19 226 TYR A O 1
ATOM 1746 N N . THR A 1 227 ? -4.453 -17.391 0.404 1 98.06 227 THR A N 1
ATOM 1747 C CA . THR A 1 227 ? -3.674 -17.125 1.608 1 98.06 227 THR A CA 1
ATOM 1748 C C . THR A 1 227 ? -4.352 -16.047 2.461 1 98.06 227 THR A C 1
ATOM 1750 O O . THR A 1 227 ? -4.516 -14.914 2.02 1 98.06 227 THR A O 1
ATOM 1753 N N . ALA A 1 228 ? -4.758 -16.438 3.621 1 97.19 228 ALA A N 1
ATOM 1754 C CA . ALA A 1 228 ? -5.223 -15.484 4.621 1 97.19 228 ALA A CA 1
ATOM 1755 C C . ALA A 1 228 ? -4.051 -14.883 5.395 1 97.19 228 ALA A C 1
ATOM 1757 O O . ALA A 1 228 ? -3.139 -15.609 5.809 1 97.19 228 ALA A O 1
ATOM 1758 N N . TYR A 1 229 ? -4.051 -13.617 5.547 1 97.12 229 TYR A N 1
ATOM 1759 C CA . TYR A 1 229 ? -2.992 -12.898 6.25 1 97.12 229 TYR A CA 1
ATOM 1760 C C . TYR A 1 229 ? -3.572 -11.961 7.301 1 97.12 229 TYR A C 1
ATOM 1762 O O . TYR A 1 229 ? -4.477 -11.172 7.012 1 97.12 229 TYR A O 1
ATOM 1770 N N . ASN A 1 230 ? -3.004 -12.039 8.516 1 93.75 230 ASN A N 1
ATOM 1771 C CA . ASN A 1 230 ? -3.553 -11.195 9.57 1 93.75 230 ASN A CA 1
ATOM 1772 C C . ASN A 1 230 ? -2.547 -10.148 10.031 1 93.75 230 ASN A C 1
ATOM 1774 O O . ASN A 1 230 ? -2.717 -9.539 11.094 1 93.75 230 ASN A O 1
ATOM 1778 N N . GLY A 1 231 ? -1.487 -9.969 9.227 1 88.69 231 GLY A N 1
ATOM 1779 C CA . GLY A 1 231 ? -0.463 -9.016 9.609 1 88.69 231 GLY A CA 1
ATOM 1780 C C . GLY A 1 231 ? 0.708 -9.648 10.336 1 88.69 231 GLY A C 1
ATOM 1781 O O . GLY A 1 231 ? 1.796 -9.078 10.391 1 88.69 231 GLY A O 1
ATOM 1782 N N . GLN A 1 232 ? 0.544 -10.906 10.805 1 88.62 232 GLN A N 1
ATOM 1783 C CA . GLN A 1 232 ? 1.579 -11.602 11.562 1 88.62 232 GLN A CA 1
ATOM 1784 C C . GLN A 1 232 ? 1.844 -12.992 10.992 1 88.62 232 GLN A C 1
ATOM 1786 O O . GLN A 1 232 ? 2.994 -13.422 10.914 1 88.62 232 GLN A O 1
ATOM 1791 N N . ALA A 1 233 ? 0.734 -13.57 10.57 1 93.38 233 ALA A N 1
ATOM 1792 C CA . ALA A 1 233 ? 0.852 -14.945 10.086 1 93.38 233 ALA A CA 1
ATOM 1793 C C . ALA A 1 233 ? 0.012 -15.148 8.828 1 93.38 233 ALA A C 1
ATOM 1795 O O . ALA A 1 233 ? -0.983 -14.453 8.617 1 93.38 233 ALA A O 1
ATOM 1796 N N . ILE A 1 234 ? 0.481 -16.156 8.07 1 95.62 234 ILE A N 1
ATOM 1797 C CA . ILE A 1 234 ? -0.261 -16.547 6.879 1 95.62 234 ILE A CA 1
ATOM 1798 C C . ILE A 1 234 ? -0.909 -17.906 7.098 1 95.62 234 ILE A C 1
ATOM 1800 O O . ILE A 1 234 ? -0.349 -18.766 7.785 1 95.62 234 ILE A O 1
ATOM 1804 N N . THR A 1 235 ? -2.113 -18.078 6.539 1 94.75 235 THR A N 1
ATOM 1805 C CA . THR A 1 235 ? -2.844 -19.344 6.621 1 94.75 235 THR A CA 1
ATOM 1806 C C . THR A 1 235 ? -3.525 -19.656 5.293 1 94.75 235 THR A C 1
ATOM 1808 O O . THR A 1 235 ? -4.355 -18.891 4.816 1 94.75 235 THR A O 1
ATOM 1811 N N . PRO A 1 236 ? -3.164 -20.859 4.758 1 97 236 PRO A N 1
ATOM 1812 C CA . PRO A 1 236 ? -3.91 -21.266 3.562 1 97 236 PRO A CA 1
ATOM 1813 C C . PRO A 1 236 ? -5.367 -21.594 3.863 1 97 236 PRO A C 1
ATOM 1815 O O . PRO A 1 236 ? -5.664 -22.219 4.891 1 97 236 PRO A O 1
ATOM 1818 N N . ARG A 1 237 ? -6.223 -21.188 2.98 1 97.44 237 ARG A N 1
ATOM 1819 C CA . ARG A 1 237 ? -7.648 -21.469 3.109 1 97.44 237 ARG A CA 1
ATOM 1820 C C . ARG A 1 237 ? -8.258 -21.812 1.756 1 97.44 237 ARG A C 1
ATOM 1822 O O . ARG A 1 237 ? -7.586 -21.75 0.728 1 97.44 237 ARG A O 1
ATOM 1829 N N . LEU A 1 238 ? -9.547 -22.25 1.868 1 98.31 238 LEU A N 1
ATOM 1830 C CA . LEU A 1 238 ? -10.234 -22.719 0.67 1 98.31 238 LEU A CA 1
ATOM 1831 C C . LEU A 1 238 ? -11.57 -21.984 0.494 1 98.31 238 LEU A C 1
ATOM 1833 O O . LEU A 1 238 ? -12.367 -21.906 1.432 1 98.31 238 LEU A O 1
ATOM 1837 N N . ILE A 1 239 ? -11.789 -21.422 -0.67 1 98.06 239 ILE A N 1
ATOM 1838 C CA . ILE A 1 239 ? -13.086 -20.891 -1.062 1 98.06 239 ILE A CA 1
ATOM 1839 C C . ILE A 1 239 ? -13.859 -21.953 -1.861 1 98.06 239 ILE A C 1
ATOM 1841 O O . ILE A 1 239 ? -13.281 -22.641 -2.705 1 98.06 239 ILE A O 1
ATOM 1845 N N . GLN A 1 240 ? -15.078 -22.047 -1.605 1 98.19 240 GLN A N 1
ATOM 1846 C CA . GLN A 1 240 ? -15.992 -22.859 -2.387 1 98.19 240 GLN A CA 1
ATOM 1847 C C . GLN A 1 240 ? -17.188 -22.047 -2.883 1 98.19 240 GLN A C 1
ATOM 1849 O O . GLN A 1 240 ? -17.734 -21.234 -2.139 1 98.19 240 GLN A O 1
ATOM 1854 N N . THR A 1 241 ? -17.547 -22.172 -4.152 1 98.12 241 THR A N 1
ATOM 1855 C CA . THR A 1 241 ? -18.734 -21.516 -4.707 1 98.12 241 THR A CA 1
ATOM 1856 C C . THR A 1 241 ? -19.25 -22.281 -5.918 1 98.12 241 THR A C 1
ATOM 1858 O O . THR A 1 241 ? -18.5 -23 -6.586 1 98.12 241 THR A O 1
ATOM 1861 N N . ASP A 1 242 ? -20.547 -22.141 -6.207 1 95.25 242 ASP A N 1
ATOM 1862 C CA . ASP A 1 242 ? -21.125 -22.766 -7.395 1 95.25 242 ASP A CA 1
ATOM 1863 C C . ASP A 1 242 ? -21.594 -21.703 -8.398 1 95.25 242 ASP A C 1
ATOM 1865 O O . ASP A 1 242 ? -21.844 -22.016 -9.562 1 95.25 242 ASP A O 1
ATOM 1869 N N . ASP A 1 243 ? -21.703 -20.469 -7.898 1 95.19 243 ASP A N 1
ATOM 1870 C CA . ASP A 1 243 ? -22.391 -19.484 -8.734 1 95.19 243 ASP A CA 1
ATOM 1871 C C . ASP A 1 243 ? -21.703 -18.125 -8.641 1 95.19 243 ASP A C 1
ATOM 1873 O O . ASP A 1 243 ? -22.141 -17.172 -9.289 1 95.19 243 ASP A O 1
ATOM 1877 N N . PHE A 1 244 ? -20.688 -18 -7.801 1 97.62 244 PHE A N 1
ATOM 1878 C CA . PHE A 1 244 ? -19.969 -16.75 -7.57 1 97.62 244 PHE A CA 1
ATOM 1879 C C . PHE A 1 244 ? -20.891 -15.688 -6.98 1 97.62 244 PHE A C 1
ATOM 1881 O O . PHE A 1 244 ? -20.688 -14.492 -7.219 1 97.62 244 PHE A O 1
ATOM 1888 N N . VAL A 1 245 ? -21.922 -16.109 -6.316 1 96.94 245 VAL A N 1
ATOM 1889 C CA . VAL A 1 245 ? -22.812 -15.25 -5.535 1 96.94 245 VAL A CA 1
ATOM 1890 C C . VAL A 1 245 ? -22.672 -15.57 -4.051 1 96.94 245 VAL A C 1
ATOM 1892 O O . VAL A 1 245 ? -22.562 -14.664 -3.219 1 96.94 245 VAL A O 1
ATOM 1895 N N . THR A 1 246 ? -22.688 -16.859 -3.836 1 96.56 246 THR A N 1
ATOM 1896 C CA . THR A 1 246 ? -22.484 -17.391 -2.488 1 96.56 246 THR A CA 1
ATOM 1897 C C . THR A 1 246 ? -21.125 -18.078 -2.373 1 96.56 246 THR A C 1
ATOM 1899 O O . THR A 1 246 ? -20.75 -18.859 -3.242 1 96.56 246 THR A O 1
ATOM 1902 N N . PHE A 1 247 ? -20.422 -17.719 -1.309 1 97.5 247 PHE A N 1
ATOM 1903 C CA . PHE A 1 247 ? -19.094 -18.281 -1.091 1 97.5 247 PHE A CA 1
ATOM 1904 C C . PHE A 1 247 ? -18.984 -18.875 0.306 1 97.5 247 PHE A C 1
ATOM 1906 O O . PHE A 1 247 ? -19.594 -18.375 1.254 1 97.5 247 PHE A O 1
ATOM 1913 N N . ARG A 1 248 ? -18.234 -19.953 0.34 1 96.19 248 ARG A N 1
ATOM 1914 C CA . ARG A 1 248 ? -17.812 -20.516 1.622 1 96.19 248 ARG A CA 1
ATOM 1915 C C . ARG A 1 248 ? -16.297 -20.438 1.778 1 96.19 248 ARG A C 1
ATOM 1917 O O . ARG A 1 248 ? -15.555 -20.844 0.883 1 96.19 248 ARG A O 1
ATOM 1924 N N . SER A 1 249 ? -15.836 -19.812 2.836 1 96.19 249 SER A N 1
ATOM 1925 C CA . SER A 1 249 ? -14.43 -19.844 3.225 1 96.19 249 SER A CA 1
ATOM 1926 C C . SER A 1 249 ? -14.164 -20.953 4.234 1 96.19 249 SER A C 1
ATOM 1928 O O . SER A 1 249 ? -14.75 -20.969 5.32 1 96.19 249 SER A O 1
ATOM 1930 N N . LEU A 1 250 ? -13.242 -21.844 3.938 1 97.12 250 LEU A N 1
ATOM 1931 C CA . LEU A 1 250 ? -13.039 -23.047 4.738 1 97.12 250 LEU A CA 1
ATOM 1932 C C . LEU A 1 250 ? -11.586 -23.141 5.207 1 97.12 250 LEU A C 1
ATOM 1934 O O . LEU A 1 250 ? -10.664 -22.938 4.422 1 97.12 250 LEU A O 1
ATOM 1938 N N . ALA A 1 251 ? -11.453 -23.469 6.445 1 97.12 251 ALA A N 1
ATOM 1939 C CA . ALA A 1 251 ? -10.125 -23.766 6.957 1 97.12 251 ALA A CA 1
ATOM 1940 C C . ALA A 1 251 ? -9.602 -25.094 6.387 1 97.12 251 ALA A C 1
ATOM 1942 O O . ALA A 1 251 ? -10.383 -25.984 6.066 1 97.12 251 ALA A O 1
ATOM 1943 N N . LEU A 1 252 ? -8.328 -25.156 6.207 1 98 252 LEU A N 1
ATOM 1944 C CA . LEU A 1 252 ? -7.629 -26.391 5.887 1 98 252 LEU A CA 1
ATOM 1945 C C . LEU A 1 252 ? -6.883 -26.922 7.105 1 98 252 LEU A C 1
ATOM 1947 O O . LEU A 1 252 ? -6.445 -26.156 7.961 1 98 252 LEU A O 1
ATOM 1951 N N . PHE A 1 253 ? -6.75 -28.25 7.105 1 97.62 253 PHE A N 1
ATOM 1952 C CA . PHE A 1 253 ? -6.141 -28.891 8.266 1 97.62 253 PHE A CA 1
ATOM 1953 C C . PHE A 1 253 ? -5.062 -29.875 7.836 1 97.62 253 PHE A C 1
ATOM 1955 O O . PHE A 1 253 ? -5.043 -30.328 6.688 1 97.62 253 PHE A O 1
ATOM 1962 N N . GLY A 1 254 ? -4.195 -30.156 8.828 1 97.81 254 GLY A N 1
ATOM 1963 C CA . GLY A 1 254 ? -3.139 -31.141 8.602 1 97.81 254 GLY A CA 1
ATOM 1964 C C . GLY A 1 254 ? -1.75 -30.531 8.617 1 97.81 254 GLY A C 1
ATOM 1965 O O . GLY A 1 254 ? -1.6 -29.312 8.453 1 97.81 254 GLY A O 1
ATOM 1966 N N . ALA A 1 255 ? -0.758 -31.391 8.633 1 97.31 255 ALA A N 1
ATOM 1967 C CA . ALA A 1 255 ? 0.629 -30.969 8.82 1 97.31 255 ALA A CA 1
ATOM 1968 C C . ALA A 1 255 ? 1.177 -30.312 7.555 1 97.31 255 ALA A C 1
ATOM 1970 O O . ALA A 1 255 ? 2.123 -29.516 7.617 1 97.31 255 ALA A O 1
ATOM 1971 N N . ALA A 1 256 ? 0.563 -30.594 6.438 1 97.5 256 ALA A N 1
ATOM 1972 C CA . ALA A 1 256 ? 1.091 -30.094 5.172 1 97.5 256 ALA A CA 1
ATOM 1973 C C . ALA A 1 256 ? 0.496 -28.734 4.82 1 97.5 256 ALA A C 1
ATOM 1975 O O . ALA A 1 256 ? 0.915 -28.094 3.854 1 97.5 256 ALA A O 1
ATOM 1976 N N . VAL A 1 257 ? -0.446 -28.297 5.621 1 97.31 257 VAL A N 1
ATOM 1977 C CA . VAL A 1 257 ? -1.078 -27.016 5.363 1 97.31 257 VAL A CA 1
ATOM 1978 C C . VAL A 1 257 ? -0.202 -25.891 5.91 1 97.31 257 VAL A C 1
ATOM 1980 O O . VAL A 1 257 ? -0.414 -25.422 7.031 1 97.31 257 VAL A O 1
ATOM 1983 N N . LYS A 1 258 ? 0.744 -25.531 5.016 1 94.44 258 LYS A N 1
ATOM 1984 C CA . LYS A 1 258 ? 1.724 -24.516 5.398 1 94.44 258 LYS A CA 1
ATOM 1985 C C . LYS A 1 258 ? 2.041 -23.578 4.23 1 94.44 258 LYS A C 1
ATOM 1987 O O . LYS A 1 258 ? 1.91 -23.969 3.066 1 94.44 258 LYS A O 1
ATOM 1992 N N . ASN A 1 259 ? 2.371 -22.406 4.59 1 94 259 ASN A N 1
ATOM 1993 C CA . ASN A 1 259 ? 2.873 -21.422 3.625 1 94 259 ASN A CA 1
ATOM 1994 C C . ASN A 1 259 ? 1.808 -21.047 2.6 1 94 259 ASN A C 1
ATOM 1996 O O . ASN A 1 259 ? 0.618 -21.016 2.918 1 94 259 ASN A O 1
ATOM 2000 N N . LYS A 1 260 ? 2.264 -20.672 1.412 1 93.25 260 LYS A N 1
ATOM 2001 C CA . LYS A 1 260 ? 1.379 -20.141 0.381 1 93.25 260 LYS A CA 1
ATOM 2002 C C . LYS A 1 260 ? 1.484 -20.953 -0.909 1 93.25 260 LYS A C 1
ATOM 2004 O O . LYS A 1 260 ? 2.383 -21.781 -1.055 1 93.25 260 LYS A O 1
ATOM 2009 N N . GLY A 1 261 ? 0.526 -20.719 -1.734 1 94.81 261 GLY A N 1
ATOM 2010 C CA . GLY A 1 261 ? 0.693 -21.141 -3.115 1 94.81 261 GLY A CA 1
ATOM 2011 C C . GLY A 1 261 ? 0.212 -22.562 -3.367 1 94.81 261 GLY A C 1
ATOM 2012 O O . GLY A 1 261 ? 0.843 -23.312 -4.109 1 94.81 261 GLY A O 1
ATOM 2013 N N . MET A 1 262 ? -0.857 -22.984 -2.729 1 97.75 262 MET A N 1
ATOM 2014 C CA . MET A 1 262 ? -1.447 -24.281 -3.029 1 97.75 262 MET A CA 1
ATOM 2015 C C . MET A 1 262 ? -2.379 -24.188 -4.234 1 97.75 262 MET A C 1
ATOM 2017 O O . MET A 1 262 ? -3.045 -23.172 -4.434 1 97.75 262 MET A O 1
ATOM 2021 N N . ALA A 1 263 ? -2.389 -25.25 -4.988 1 98.69 263 ALA A N 1
ATOM 2022 C CA . ALA A 1 263 ? -3.258 -25.266 -6.164 1 98.69 263 ALA A CA 1
ATOM 2023 C C . ALA A 1 263 ? -3.889 -26.641 -6.352 1 98.69 263 ALA A C 1
ATOM 2025 O O . ALA A 1 263 ? -3.182 -27.641 -6.496 1 98.69 263 ALA A O 1
ATOM 2026 N N . LEU A 1 264 ? -5.18 -26.703 -6.391 1 98.75 264 LEU A N 1
ATOM 2027 C CA . LEU A 1 264 ? -5.957 -27.938 -6.496 1 98.75 264 LEU A CA 1
ATOM 2028 C C . LEU A 1 264 ? -6.047 -28.391 -7.949 1 98.75 264 LEU A C 1
ATOM 2030 O O . LEU A 1 264 ? -6.262 -27.578 -8.852 1 98.75 264 LEU A O 1
ATOM 2034 N N . PHE A 1 265 ? -5.855 -29.734 -8.148 1 98.75 265 PHE A N 1
ATOM 2035 C CA . PHE A 1 265 ? -6.145 -30.297 -9.461 1 98.75 265 PHE A CA 1
ATOM 2036 C C . PHE A 1 265 ? -7.633 -30.203 -9.773 1 98.75 265 PHE A C 1
ATOM 2038 O O . PHE A 1 265 ? -8.461 -30.203 -8.859 1 98.75 265 PHE A O 1
ATOM 2045 N N . PRO A 1 266 ? -7.984 -30.172 -11.039 1 98.56 266 PRO A N 1
ATOM 2046 C CA . PRO A 1 266 ? -9.375 -29.922 -11.414 1 98.56 266 PRO A CA 1
ATOM 2047 C C . PRO A 1 266 ? -10.25 -31.172 -11.289 1 98.56 266 PRO A C 1
ATOM 2049 O O . PRO A 1 266 ? -11.461 -31.109 -11.531 1 98.56 266 PRO A O 1
ATOM 2052 N N . ARG A 1 267 ? -9.633 -32.281 -11 1 98.12 267 ARG A N 1
ATOM 2053 C CA . ARG A 1 267 ? -10.312 -33.531 -10.703 1 98.12 267 ARG A CA 1
ATOM 2054 C C . ARG A 1 267 ? -9.461 -34.406 -9.82 1 98.12 267 ARG A C 1
ATOM 2056 O O . ARG A 1 267 ? -8.266 -34.156 -9.641 1 98.12 267 ARG A O 1
ATOM 2063 N N . LYS A 1 268 ? -10.117 -35.406 -9.289 1 97.31 268 LYS A N 1
ATOM 2064 C CA . LYS A 1 268 ? -9.367 -36.375 -8.508 1 97.31 268 LYS A CA 1
ATOM 2065 C C . LYS A 1 268 ? -8.43 -37.188 -9.391 1 97.31 268 LYS A C 1
ATOM 2067 O O . LYS A 1 268 ? -8.672 -37.344 -10.586 1 97.31 268 LYS A O 1
ATOM 2072 N N . ILE A 1 269 ? -7.418 -37.594 -8.852 1 97.31 269 ILE A N 1
ATOM 2073 C CA . ILE A 1 269 ? -6.465 -38.531 -9.469 1 97.31 269 ILE A CA 1
ATOM 2074 C C . ILE A 1 269 ? -6.391 -39.812 -8.672 1 97.31 269 ILE A C 1
ATOM 2076 O O . ILE A 1 269 ? -6.012 -39.812 -7.5 1 97.31 269 ILE A O 1
ATOM 2080 N N . GLY A 1 270 ? -6.77 -40.875 -9.266 1 95 270 GLY A N 1
ATOM 2081 C CA . GLY A 1 270 ? -6.844 -42.156 -8.531 1 95 270 GLY A CA 1
ATOM 2082 C C . GLY A 1 270 ? -7.816 -42.094 -7.371 1 95 270 GLY A C 1
ATOM 2083 O O . GLY A 1 270 ? -7.523 -42.625 -6.293 1 95 270 GLY A O 1
ATOM 2084 N N . GLY A 1 271 ? -8.773 -41.375 -7.484 1 95.5 271 GLY A N 1
ATOM 2085 C CA . GLY A 1 271 ? -9.828 -41.312 -6.484 1 95.5 271 GLY A CA 1
ATOM 2086 C C . GLY A 1 271 ? -9.523 -40.344 -5.344 1 95.5 271 GLY A C 1
ATOM 2087 O O . GLY A 1 271 ? -10.305 -40.219 -4.402 1 95.5 271 GLY A O 1
ATOM 2088 N N . ARG A 1 272 ? -8.43 -39.656 -5.457 1 97.25 272 ARG A N 1
ATOM 2089 C CA . ARG A 1 272 ? -8.047 -38.75 -4.363 1 97.25 272 ARG A CA 1
ATOM 2090 C C . ARG A 1 272 ? -7.895 -37.312 -4.852 1 97.25 272 ARG A C 1
ATOM 2092 O O . ARG A 1 272 ? -7.535 -37.094 -6.008 1 97.25 272 ARG A O 1
ATOM 2099 N N . TYR A 1 273 ? -8.18 -36.406 -3.906 1 98 273 TYR A N 1
ATOM 2100 C CA . TYR A 1 273 ? -7.848 -35 -4.207 1 98 273 TYR A CA 1
ATOM 2101 C C . TYR A 1 273 ? -6.34 -34.812 -4.32 1 98 273 TYR A C 1
ATOM 2103 O O . TYR A 1 273 ? -5.57 -35.5 -3.625 1 98 273 TYR A O 1
ATOM 2111 N N . ALA A 1 274 ? -5.934 -33.969 -5.191 1 98.56 274 ALA A N 1
ATOM 2112 C CA . ALA A 1 274 ? -4.512 -33.688 -5.363 1 98.56 274 ALA A CA 1
ATOM 2113 C C . ALA A 1 274 ? -4.266 -32.188 -5.41 1 98.56 274 ALA A C 1
ATOM 2115 O O . ALA A 1 274 ? -5.07 -31.422 -5.965 1 98.56 274 ALA A O 1
ATOM 2116 N N . MET A 1 275 ? -3.125 -31.75 -4.812 1 98.62 275 MET A N 1
ATOM 2117 C CA . MET A 1 275 ? -2.707 -30.359 -4.855 1 98.62 275 MET A CA 1
ATOM 2118 C C . MET A 1 275 ? -1.201 -30.25 -5.074 1 98.62 275 MET A C 1
ATOM 2120 O O . MET A 1 275 ? -0.441 -31.109 -4.633 1 98.62 275 MET A O 1
ATOM 2124 N N . ILE A 1 276 ? -0.818 -29.234 -5.809 1 98.69 276 ILE A N 1
ATOM 2125 C CA . ILE A 1 276 ? 0.574 -28.797 -5.777 1 98.69 276 ILE A CA 1
ATOM 2126 C C . ILE A 1 276 ? 0.752 -27.719 -4.703 1 98.69 276 ILE A C 1
ATOM 2128 O O . ILE A 1 276 ? -0.085 -26.828 -4.562 1 98.69 276 ILE A O 1
ATOM 2132 N N . SER A 1 277 ? 1.842 -27.828 -3.922 1 97.88 277 SER A N 1
ATOM 2133 C CA . SER A 1 277 ? 2.047 -26.906 -2.805 1 97.88 277 SER A CA 1
ATOM 2134 C C . SER A 1 277 ? 3.51 -26.484 -2.695 1 97.88 277 SER A C 1
ATOM 2136 O O . SER A 1 277 ? 4.34 -26.906 -3.508 1 97.88 277 SER A O 1
ATOM 2138 N N . ARG A 1 278 ? 3.775 -25.594 -1.736 1 96.38 278 ARG A N 1
ATOM 2139 C CA . ARG A 1 278 ? 5.113 -25.094 -1.448 1 96.38 278 ARG A CA 1
ATOM 2140 C C . ARG A 1 278 ? 5.297 -24.844 0.045 1 96.38 278 ARG A C 1
ATOM 2142 O O . ARG A 1 278 ? 5.363 -23.688 0.482 1 96.38 278 ARG A O 1
ATOM 2149 N N . GLN A 1 279 ? 5.59 -25.844 0.812 1 94.44 279 GLN A N 1
ATOM 2150 C CA . GLN A 1 279 ? 5.59 -25.766 2.27 1 94.44 279 GLN A CA 1
ATOM 2151 C C . GLN A 1 279 ? 6.836 -25.062 2.785 1 94.44 279 GLN A C 1
ATOM 2153 O O . GLN A 1 279 ? 6.801 -24.406 3.836 1 94.44 279 GLN A O 1
ATOM 2158 N N . ASP A 1 280 ? 7.91 -25.141 2.045 1 93.62 280 ASP A N 1
ATOM 2159 C CA . ASP A 1 280 ? 9.172 -24.625 2.566 1 93.62 280 ASP A CA 1
ATOM 2160 C C . ASP A 1 280 ? 9.539 -23.281 1.915 1 93.62 280 ASP A C 1
ATOM 2162 O O . ASP A 1 280 ? 10.664 -22.812 2.049 1 93.62 280 ASP A O 1
ATOM 2166 N N . ASP A 1 281 ? 8.641 -22.734 1.033 1 94.38 281 ASP A N 1
ATOM 2167 C CA . ASP A 1 281 ? 8.797 -21.453 0.339 1 94.38 281 ASP A CA 1
ATOM 2168 C C . ASP A 1 281 ? 9.906 -21.547 -0.709 1 94.38 281 ASP A C 1
ATOM 2170 O O . ASP A 1 281 ? 10.492 -20.516 -1.08 1 94.38 281 ASP A O 1
ATOM 2174 N N . GLU A 1 282 ? 10.25 -22.75 -1.159 1 96.06 282 GLU A N 1
ATOM 2175 C CA . GLU A 1 282 ? 11.359 -22.891 -2.1 1 96.06 282 GLU A CA 1
ATOM 2176 C C . GLU A 1 282 ? 11.008 -23.891 -3.209 1 96.06 282 GLU A C 1
ATOM 2178 O O . GLU A 1 282 ? 11.328 -23.656 -4.379 1 96.06 282 GLU A O 1
ATOM 2183 N N . ASN A 1 283 ? 10.406 -24.953 -2.818 1 97.25 283 ASN A N 1
ATOM 2184 C CA . ASN A 1 283 ? 10.203 -26.078 -3.719 1 97.25 283 ASN A CA 1
ATOM 2185 C C . ASN A 1 283 ? 8.719 -26.375 -3.926 1 97.25 283 ASN A C 1
ATOM 2187 O O . ASN A 1 283 ? 7.879 -25.938 -3.141 1 97.25 283 ASN A O 1
ATOM 2191 N N . LEU A 1 284 ? 8.461 -27.125 -4.945 1 98.38 284 LEU A N 1
ATOM 2192 C CA . LEU A 1 284 ? 7.113 -27.625 -5.207 1 98.38 284 LEU A CA 1
ATOM 2193 C C . LEU A 1 284 ? 6.945 -29.047 -4.668 1 98.38 284 LEU A C 1
ATOM 2195 O O . LEU A 1 284 ? 7.855 -29.859 -4.781 1 98.38 284 LEU A O 1
ATOM 2199 N N . PHE A 1 285 ? 5.793 -29.25 -4.129 1 98.69 285 PHE A N 1
ATOM 2200 C CA . PHE A 1 285 ? 5.41 -30.562 -3.621 1 98.69 285 PHE A CA 1
ATOM 2201 C C . PHE A 1 285 ? 4.047 -30.984 -4.164 1 98.69 285 PHE A C 1
ATOM 2203 O O . PHE A 1 285 ? 3.254 -30.141 -4.578 1 98.69 285 PHE A O 1
ATOM 2210 N N . LEU A 1 286 ? 3.877 -32.281 -4.191 1 98.69 286 LEU A N 1
ATOM 2211 C CA . LEU A 1 286 ? 2.586 -32.875 -4.527 1 98.69 286 LEU A CA 1
ATOM 2212 C C . LEU A 1 286 ? 1.952 -33.531 -3.301 1 98.69 286 LEU A C 1
ATOM 2214 O O . LEU A 1 286 ? 2.637 -34.188 -2.527 1 98.69 286 LEU A O 1
ATOM 2218 N N . MET A 1 287 ? 0.664 -33.25 -3.137 1 98.38 287 MET A N 1
ATOM 2219 C CA . MET A 1 287 ? -0.078 -33.812 -2.014 1 98.38 287 MET A CA 1
ATOM 2220 C C . MET A 1 287 ? -1.333 -34.531 -2.498 1 98.38 287 MET A C 1
ATOM 2222 O O . MET A 1 287 ? -1.92 -34.156 -3.512 1 98.38 287 MET A O 1
ATOM 2226 N N . TYR A 1 288 ? -1.731 -35.5 -1.725 1 98.12 288 TYR A N 1
ATOM 2227 C CA . TYR A 1 288 ? -2.994 -36.219 -1.92 1 98.12 288 TYR A CA 1
ATOM 2228 C C . TYR A 1 288 ? -3.811 -36.25 -0.634 1 98.12 288 TYR A C 1
ATOM 2230 O O . TYR A 1 288 ? -3.252 -36.188 0.465 1 98.12 288 TYR A O 1
ATOM 2238 N N . ALA A 1 289 ? -5.121 -36.281 -0.817 1 98.25 289 ALA A N 1
ATOM 2239 C CA . ALA A 1 289 ? -5.996 -36.344 0.351 1 98.25 289 ALA A CA 1
ATOM 2240 C C . ALA A 1 289 ? -7.32 -37.031 0.002 1 98.25 289 ALA A C 1
ATOM 2242 O O . ALA A 1 289 ? -7.785 -36.938 -1.138 1 98.25 289 ALA A O 1
ATOM 2243 N N . ASP A 1 290 ? -7.902 -37.625 0.999 1 97.75 290 ASP A N 1
ATOM 2244 C CA . ASP A 1 290 ? -9.242 -38.188 0.852 1 97.75 290 ASP A CA 1
ATOM 2245 C C . ASP A 1 290 ? -10.312 -37.125 1.11 1 97.75 290 ASP A C 1
ATOM 2247 O O . ASP A 1 290 ? -11.406 -37.156 0.543 1 97.75 290 ASP A O 1
ATOM 2251 N N . ASN A 1 291 ? -9.922 -36.25 1.981 1 97.44 291 ASN A N 1
ATOM 2252 C CA . ASN A 1 291 ? -10.766 -35.094 2.324 1 97.44 291 ASN A CA 1
ATOM 2253 C C . ASN A 1 291 ? -10.133 -33.781 1.874 1 97.44 291 ASN A C 1
ATOM 2255 O O . ASN A 1 291 ? -9 -33.469 2.248 1 97.44 291 ASN A O 1
ATOM 2259 N N . ILE A 1 292 ? -10.883 -33 1.172 1 97.62 292 ILE A N 1
ATOM 2260 C CA . ILE A 1 292 ? -10.359 -31.797 0.504 1 97.62 292 ILE A CA 1
ATOM 2261 C C . ILE A 1 292 ? -9.875 -30.797 1.545 1 97.62 292 ILE A C 1
ATOM 2263 O O . ILE A 1 292 ? -9.109 -29.891 1.227 1 97.62 292 ILE A O 1
ATOM 2267 N N . ARG A 1 293 ? -10.281 -30.953 2.836 1 97.81 293 ARG A N 1
ATOM 2268 C CA . ARG A 1 293 ? -9.914 -29.969 3.855 1 97.81 293 ARG A CA 1
ATOM 2269 C C . ARG A 1 293 ? -8.773 -30.484 4.727 1 97.81 293 ARG A C 1
ATOM 2271 O O . ARG A 1 293 ? -8.273 -29.766 5.594 1 97.81 293 ARG A O 1
ATOM 2278 N N . TYR A 1 294 ? -8.281 -31.766 4.488 1 98.19 294 TYR A N 1
ATOM 2279 C CA . TYR A 1 294 ? -7.273 -32.344 5.363 1 98.19 294 TYR A CA 1
ATOM 2280 C C . TYR A 1 294 ? -6.074 -32.844 4.559 1 98.19 294 TYR A C 1
ATOM 2282 O O . TYR A 1 294 ? -6.164 -33.844 3.846 1 98.19 294 TYR A O 1
ATOM 2290 N N . TRP A 1 295 ? -4.879 -32.281 4.793 1 98.44 295 TRP A N 1
ATOM 2291 C CA . TRP A 1 295 ? -3.666 -32.562 4.035 1 98.44 295 TRP A CA 1
ATOM 2292 C C . TRP A 1 295 ? -2.5 -32.875 4.969 1 98.44 295 TRP A C 1
ATOM 2294 O O . TRP A 1 295 ? -2.025 -32 5.691 1 98.44 295 TRP A O 1
ATOM 2304 N N . GLU A 1 296 ? -1.938 -34.094 4.875 1 97.38 296 GLU A N 1
ATOM 2305 C CA . GLU A 1 296 ? -0.984 -34.531 5.883 1 97.38 296 GLU A CA 1
ATOM 2306 C C . GLU A 1 296 ? 0.407 -34.719 5.285 1 97.38 296 GLU A C 1
ATOM 2308 O O . GLU A 1 296 ? 1.409 -34.375 5.91 1 97.38 296 GLU A O 1
ATOM 2313 N N . ASN A 1 297 ? 0.444 -35.281 4.117 1 96.44 297 ASN A N 1
ATOM 2314 C CA . ASN A 1 297 ? 1.729 -35.719 3.576 1 96.44 297 ASN A CA 1
ATOM 2315 C C . ASN A 1 297 ? 2.066 -34.969 2.283 1 96.44 297 ASN A C 1
ATOM 2317 O O . ASN A 1 297 ? 1.173 -34.625 1.502 1 96.44 297 ASN A O 1
ATOM 2321 N N . THR A 1 298 ? 3.326 -34.781 2.102 1 97.25 298 THR A N 1
ATOM 2322 C CA . THR A 1 298 ? 3.811 -34.094 0.895 1 97.25 298 THR A CA 1
ATOM 2323 C C . THR A 1 298 ? 4.863 -34.969 0.194 1 97.25 298 THR A C 1
ATOM 2325 O O . THR A 1 298 ? 5.555 -35.75 0.836 1 97.25 298 THR A O 1
ATOM 2328 N N . HIS A 1 299 ? 4.941 -34.844 -1.061 1 98.31 299 HIS A N 1
ATOM 2329 C CA . HIS A 1 299 ? 5.977 -35.469 -1.887 1 98.31 299 HIS A CA 1
ATOM 2330 C C . HIS A 1 299 ? 6.715 -34.406 -2.711 1 98.31 299 HIS A C 1
ATOM 2332 O O . HIS A 1 299 ? 6.086 -33.594 -3.414 1 98.31 299 HIS A O 1
ATOM 2338 N N . PHE A 1 300 ? 8.062 -34.438 -2.602 1 98.38 300 PHE A N 1
ATOM 2339 C CA . PHE A 1 300 ? 8.859 -33.5 -3.365 1 98.38 300 PHE A CA 1
ATOM 2340 C C . PHE A 1 300 ? 8.594 -33.656 -4.859 1 98.38 300 PHE A C 1
ATOM 2342 O O . PHE A 1 300 ? 8.602 -34.75 -5.391 1 98.38 300 PHE A O 1
ATOM 2349 N N . LEU A 1 301 ? 8.398 -32.531 -5.527 1 98.44 301 LEU A N 1
ATOM 2350 C CA . LEU A 1 301 ? 8.094 -32.562 -6.953 1 98.44 301 LEU A CA 1
ATOM 2351 C C . LEU A 1 301 ? 9.195 -31.891 -7.758 1 98.44 301 LEU A C 1
ATOM 2353 O O . LEU A 1 301 ? 9.758 -32.469 -8.68 1 98.44 301 LEU A O 1
ATOM 2357 N N . TYR A 1 302 ? 9.531 -30.656 -7.418 1 98.12 302 TYR A N 1
ATOM 2358 C CA . TYR A 1 302 ? 10.492 -29.875 -8.188 1 98.12 302 TYR A CA 1
ATOM 2359 C C . TYR A 1 302 ? 11.102 -28.75 -7.344 1 98.12 302 TYR A C 1
ATOM 2361 O O . TYR A 1 302 ? 10.422 -28.188 -6.488 1 98.12 302 TYR A O 1
ATOM 2369 N N . GLY A 1 303 ? 12.352 -28.469 -7.551 1 97.31 303 GLY A N 1
ATOM 2370 C CA . GLY A 1 303 ? 13.031 -27.344 -6.941 1 97.31 303 GLY A CA 1
ATOM 2371 C C . GLY A 1 303 ? 13.789 -26.5 -7.941 1 97.31 303 GLY A C 1
ATOM 2372 O O . GLY A 1 303 ? 13.938 -26.875 -9.102 1 97.31 303 GLY A O 1
ATOM 2373 N N . PRO A 1 304 ? 14.344 -25.391 -7.492 1 97.19 304 PRO A N 1
ATOM 2374 C CA . PRO A 1 304 ? 15.062 -24.469 -8.383 1 97.19 304 PRO A CA 1
ATOM 2375 C C . PRO A 1 304 ? 16.281 -25.125 -9.031 1 97.19 304 PRO A C 1
ATOM 2377 O O . PRO A 1 304 ? 17.078 -25.781 -8.352 1 97.19 304 PRO A O 1
ATOM 2380 N N . ARG A 1 305 ? 16.438 -24.859 -10.383 1 93.06 305 ARG A N 1
ATOM 2381 C CA . ARG A 1 305 ? 17.531 -25.5 -11.117 1 93.06 305 ARG A CA 1
ATOM 2382 C C . ARG A 1 305 ? 18.234 -24.484 -12.016 1 93.06 305 ARG A C 1
ATOM 2384 O O . ARG A 1 305 ? 19.422 -24.641 -12.312 1 93.06 305 ARG A O 1
ATOM 2391 N N . HIS A 1 306 ? 17.531 -23.531 -12.438 1 93.69 306 HIS A N 1
ATOM 2392 C CA . HIS A 1 306 ? 18.062 -22.578 -13.422 1 93.69 306 HIS A CA 1
ATOM 2393 C C . HIS A 1 306 ? 18.25 -21.203 -12.82 1 93.69 306 HIS A C 1
ATOM 2395 O O . HIS A 1 306 ? 17.625 -20.859 -11.82 1 93.69 306 HIS A O 1
ATOM 2401 N N . ALA A 1 307 ? 19 -20.375 -13.414 1 94 307 ALA A N 1
ATOM 2402 C CA . ALA A 1 307 ? 19.422 -19.078 -12.875 1 94 307 ALA A CA 1
ATOM 2403 C C . ALA A 1 307 ? 18.203 -18.203 -12.555 1 94 307 ALA A C 1
ATOM 2405 O O . ALA A 1 307 ? 18.172 -17.516 -11.531 1 94 307 ALA A O 1
ATOM 2406 N N . TRP A 1 308 ? 17.172 -18.266 -13.406 1 95.94 308 TRP A N 1
ATOM 2407 C CA . TRP A 1 308 ? 16.047 -17.359 -13.289 1 95.94 308 TRP A CA 1
ATOM 2408 C C . TRP A 1 308 ? 15.109 -17.812 -12.164 1 95.94 308 TRP A C 1
ATOM 2410 O O . TRP A 1 308 ? 14.18 -17.094 -11.805 1 95.94 308 TRP A O 1
ATOM 2420 N N . GLU A 1 309 ? 15.414 -19 -11.547 1 97.62 309 GLU A N 1
ATOM 2421 C CA . GLU A 1 309 ? 14.539 -19.484 -10.484 1 97.62 309 GLU A CA 1
ATOM 2422 C C . GLU A 1 309 ? 15.344 -19.938 -9.273 1 97.62 309 GLU A C 1
ATOM 2424 O O . GLU A 1 309 ? 14.867 -20.734 -8.461 1 97.62 309 GLU A O 1
ATOM 2429 N N . LEU A 1 310 ? 16.547 -19.438 -9.07 1 97.19 310 LEU A N 1
ATOM 2430 C CA . LEU A 1 310 ? 17.484 -19.953 -8.086 1 97.19 310 LEU A CA 1
ATOM 2431 C C . LEU A 1 310 ? 16.984 -19.688 -6.668 1 97.19 310 LEU A C 1
ATOM 2433 O O . LEU A 1 310 ? 17.359 -20.406 -5.734 1 97.19 310 LEU A O 1
ATOM 2437 N N . VAL A 1 311 ? 16.188 -18.641 -6.5 1 97.69 311 VAL A N 1
ATOM 2438 C CA . VAL A 1 311 ? 15.742 -18.281 -5.164 1 97.69 311 VAL A CA 1
ATOM 2439 C C . VAL A 1 311 ? 14.602 -19.188 -4.734 1 97.69 311 VAL A C 1
ATOM 2441 O O . VAL A 1 311 ? 14.625 -19.75 -3.637 1 97.69 311 VAL A O 1
ATOM 2444 N N . LYS A 1 312 ? 13.625 -19.328 -5.594 1 97.19 312 LYS A N 1
ATOM 2445 C CA . LYS A 1 312 ? 12.5 -20.203 -5.305 1 97.19 312 LYS A CA 1
ATOM 2446 C C . LYS A 1 312 ? 11.656 -20.453 -6.555 1 97.19 312 LYS A C 1
ATOM 2448 O O . LYS A 1 312 ? 11.781 -19.734 -7.547 1 97.19 312 LYS A O 1
ATOM 2453 N N . THR A 1 313 ? 10.883 -21.5 -6.465 1 97.69 313 THR A N 1
ATOM 2454 C CA . THR A 1 313 ? 9.914 -21.844 -7.504 1 97.69 313 THR A CA 1
ATOM 2455 C C . THR A 1 313 ? 8.547 -22.141 -6.895 1 97.69 313 THR A C 1
ATOM 2457 O O . THR A 1 313 ? 8.453 -22.578 -5.75 1 97.69 313 THR A O 1
ATOM 2460 N N . GLY A 1 314 ? 7.504 -21.828 -7.602 1 98.06 314 GLY A N 1
ATOM 2461 C CA . GLY A 1 314 ? 6.129 -22.078 -7.184 1 98.06 314 GLY A CA 1
ATOM 2462 C C . GLY A 1 314 ? 5.18 -22.281 -8.352 1 98.06 314 GLY A C 1
ATOM 2463 O O . GLY A 1 314 ? 5.555 -22.062 -9.508 1 98.06 314 GLY A O 1
ATOM 2464 N N . ASN A 1 315 ? 3.984 -22.719 -8.008 1 98.38 315 ASN A N 1
ATOM 2465 C CA . ASN A 1 315 ? 2.967 -22.859 -9.047 1 98.38 315 ASN A CA 1
ATOM 2466 C C . ASN A 1 315 ? 2.219 -21.547 -9.281 1 98.38 315 ASN A C 1
ATOM 2468 O O . ASN A 1 315 ? 2.236 -20.656 -8.438 1 98.38 315 ASN A O 1
ATOM 2472 N N . CYS A 1 316 ? 1.628 -21.422 -10.422 1 98.5 316 CYS A N 1
ATOM 2473 C CA . CYS A 1 316 ? 0.842 -20.25 -10.797 1 98.5 316 CYS A CA 1
ATOM 2474 C C . CYS A 1 316 ? -0.618 -20.625 -11.023 1 98.5 316 CYS A C 1
ATOM 2476 O O . CYS A 1 316 ? -1.252 -20.125 -11.953 1 98.5 316 CYS A O 1
ATOM 2478 N N . GLY A 1 317 ? -1.133 -21.547 -10.203 1 98.25 317 GLY A N 1
ATOM 2479 C CA . GLY A 1 317 ? -2.516 -21.969 -10.328 1 98.25 317 GLY A CA 1
ATOM 2480 C C . GLY A 1 317 ? -2.656 -23.469 -10.555 1 98.25 317 GLY A C 1
ATOM 2481 O O . GLY A 1 317 ? -1.664 -24.203 -10.539 1 98.25 317 GLY A O 1
ATOM 2482 N N . SER A 1 318 ? -3.859 -23.891 -10.805 1 98.62 318 SER A N 1
ATOM 2483 C CA . SER A 1 318 ? -4.188 -25.312 -10.922 1 98.62 318 SER A CA 1
ATOM 2484 C C . SER A 1 318 ? -3.605 -25.906 -12.203 1 98.62 318 SER A C 1
ATOM 2486 O O . SER A 1 318 ? -3.605 -25.266 -13.25 1 98.62 318 SER A O 1
ATOM 2488 N N . PRO A 1 319 ? -3.131 -27.141 -12.094 1 98.81 319 PRO A N 1
ATOM 2489 C CA . PRO A 1 319 ? -2.689 -27.812 -13.32 1 98.81 319 PRO A CA 1
ATOM 2490 C C . PRO A 1 319 ? -3.799 -27.922 -14.359 1 98.81 319 PRO A C 1
ATOM 2492 O O . PRO A 1 319 ? -4.977 -28.031 -14.008 1 98.81 319 PRO A O 1
ATOM 2495 N N . ILE A 1 320 ? -3.398 -27.891 -15.57 1 98.75 320 ILE A N 1
ATOM 2496 C CA . ILE A 1 320 ? -4.332 -28 -16.688 1 98.75 320 ILE A CA 1
ATOM 2497 C C . ILE A 1 320 ? -4.195 -29.375 -17.344 1 98.75 320 ILE A C 1
ATOM 2499 O O . ILE A 1 320 ? -3.098 -29.781 -17.75 1 98.75 320 ILE A O 1
ATOM 2503 N N . GLU A 1 321 ? -5.324 -30.031 -17.453 1 98.38 321 GLU A N 1
ATOM 2504 C CA . GLU A 1 321 ? -5.309 -31.344 -18.109 1 98.38 321 GLU A CA 1
ATOM 2505 C C . GLU A 1 321 ? -5.223 -31.203 -19.625 1 98.38 321 GLU A C 1
ATOM 2507 O O . GLU A 1 321 ? -6.031 -30.5 -20.234 1 98.38 321 GLU A O 1
ATOM 2512 N N . THR A 1 322 ? -4.219 -31.812 -20.234 1 98.19 322 THR A N 1
ATOM 2513 C CA . THR A 1 322 ? -4.082 -31.906 -21.688 1 98.19 322 THR A CA 1
ATOM 2514 C C . THR A 1 322 ? -3.949 -33.344 -22.141 1 98.19 322 THR A C 1
ATOM 2516 O O . THR A 1 322 ? -3.82 -34.25 -21.297 1 98.19 322 THR A O 1
ATOM 2519 N N . ALA A 1 323 ? -3.959 -33.5 -23.422 1 96.75 323 ALA A N 1
ATOM 2520 C CA . ALA A 1 323 ? -3.822 -34.875 -23.953 1 96.75 323 ALA A CA 1
ATOM 2521 C C . ALA A 1 323 ? -2.432 -35.438 -23.672 1 96.75 323 ALA A C 1
ATOM 2523 O O . ALA A 1 323 ? -2.244 -36.656 -23.625 1 96.75 323 ALA A O 1
ATOM 2524 N N . LYS A 1 324 ? -1.517 -34.531 -23.438 1 98 324 LYS A N 1
ATOM 2525 C CA . LYS A 1 324 ? -0.13 -34.969 -23.312 1 98 324 LYS A CA 1
ATOM 2526 C C . LYS A 1 324 ? 0.308 -35 -21.844 1 98 324 LYS A C 1
ATOM 2528 O O . LYS A 1 324 ? 1.422 -35.438 -21.547 1 98 324 LYS A O 1
ATOM 2533 N N . GLY A 1 325 ? -0.525 -34.531 -20.953 1 98.5 325 GLY A N 1
ATOM 2534 C CA . GLY A 1 325 ? -0.169 -34.469 -19.547 1 98.5 325 GLY A CA 1
ATOM 2535 C C . GLY A 1 325 ? -0.804 -33.312 -18.828 1 98.5 325 GLY A C 1
ATOM 2536 O O . GLY A 1 325 ? -1.669 -32.625 -19.375 1 98.5 325 GLY A O 1
ATOM 2537 N N . TRP A 1 326 ? -0.409 -33.156 -17.516 1 98.81 326 TRP A N 1
ATOM 2538 C CA . TRP A 1 326 ? -0.809 -32 -16.734 1 98.81 326 TRP A CA 1
ATOM 2539 C C . TRP A 1 326 ? 0.138 -30.828 -16.984 1 98.81 326 TRP A C 1
ATOM 2541 O O . TRP A 1 326 ? 1.311 -30.875 -16.609 1 98.81 326 TRP A O 1
ATOM 2551 N N . LEU A 1 327 ? -0.345 -29.797 -17.594 1 98.88 327 LEU A N 1
ATOM 2552 C CA . LEU A 1 327 ? 0.444 -28.594 -17.781 1 98.88 327 LEU A CA 1
ATOM 2553 C C . LEU A 1 327 ? 0.407 -27.734 -16.516 1 98.88 327 LEU A C 1
ATOM 2555 O O . LEU A 1 327 ? -0.671 -27.375 -16.031 1 98.88 327 LEU A O 1
ATOM 2559 N N . VAL A 1 328 ? 1.587 -27.422 -15.969 1 98.81 328 VAL A N 1
ATOM 2560 C CA . VAL A 1 328 ? 1.705 -26.578 -14.789 1 98.81 328 VAL A CA 1
ATOM 2561 C C . VAL A 1 328 ? 2.492 -25.312 -15.148 1 98.81 328 VAL A C 1
ATOM 2563 O O . VAL A 1 328 ? 3.664 -25.391 -15.523 1 98.81 328 VAL A O 1
ATOM 2566 N N . ILE A 1 329 ? 1.819 -24.172 -15.047 1 98.75 329 ILE A N 1
ATOM 2567 C CA . ILE A 1 329 ? 2.547 -22.906 -15.125 1 98.75 329 ILE A CA 1
ATOM 2568 C C . ILE A 1 329 ? 3.207 -22.625 -13.781 1 98.75 329 ILE A C 1
ATOM 2570 O O . ILE A 1 329 ? 2.582 -22.766 -12.727 1 98.75 329 ILE A O 1
ATOM 2574 N N . THR A 1 330 ? 4.473 -22.281 -13.82 1 98.5 330 THR A N 1
ATOM 2575 C CA . THR A 1 330 ? 5.238 -22.031 -12.602 1 98.5 330 THR A CA 1
ATOM 2576 C C . THR A 1 330 ? 5.754 -20.594 -12.578 1 98.5 330 THR A C 1
ATOM 2578 O O . THR A 1 330 ? 5.703 -19.891 -13.594 1 98.5 330 THR A O 1
ATOM 2581 N N . HIS A 1 331 ? 6.125 -20.156 -11.469 1 98.56 331 HIS A N 1
ATOM 2582 C CA . HIS A 1 331 ? 6.949 -18.953 -11.359 1 98.56 331 HIS A CA 1
ATOM 2583 C C . HIS A 1 331 ? 8.289 -19.266 -10.703 1 98.56 331 HIS A C 1
ATOM 2585 O O . HIS A 1 331 ? 8.391 -20.188 -9.891 1 98.56 331 HIS A O 1
ATOM 2591 N N . GLY A 1 332 ? 9.266 -18.578 -11.094 1 98.19 332 GLY A N 1
ATOM 2592 C CA . GLY A 1 332 ? 10.594 -18.594 -10.508 1 98.19 332 GLY A CA 1
ATOM 2593 C C . GLY A 1 332 ? 11.086 -17.219 -10.086 1 98.19 332 GLY A C 1
ATOM 2594 O O . GLY A 1 332 ? 10.758 -16.219 -10.727 1 98.19 332 GLY A O 1
ATOM 2595 N N . VAL A 1 333 ? 11.82 -17.234 -9.031 1 98.25 333 VAL A N 1
ATOM 2596 C CA . VAL A 1 333 ? 12.453 -15.992 -8.578 1 98.25 333 VAL A CA 1
ATOM 2597 C C . VAL A 1 333 ? 13.969 -16.094 -8.727 1 98.25 333 VAL A C 1
ATOM 2599 O O . VAL A 1 333 ? 14.586 -17.047 -8.25 1 98.25 333 VAL A O 1
ATOM 2602 N N . GLY A 1 334 ? 14.492 -15.195 -9.438 1 97.81 334 GLY A N 1
ATOM 2603 C CA . GLY A 1 334 ? 15.93 -15.141 -9.656 1 97.81 334 GLY A CA 1
ATOM 2604 C C . GLY A 1 334 ? 16.578 -13.906 -9.062 1 97.81 334 GLY A C 1
ATOM 2605 O O . GLY A 1 334 ? 16.078 -13.336 -8.094 1 97.81 334 GLY A O 1
ATOM 2606 N N . PRO A 1 335 ? 17.781 -13.594 -9.586 1 98 335 PRO A N 1
ATOM 2607 C CA . PRO A 1 335 ? 18.484 -12.406 -9.086 1 98 335 PRO A CA 1
ATOM 2608 C C . PRO A 1 335 ? 17.641 -11.141 -9.172 1 98 335 PRO A C 1
ATOM 2610 O O . PRO A 1 335 ? 16.844 -10.984 -10.109 1 98 335 PRO A O 1
ATOM 2613 N N . MET A 1 336 ? 17.828 -10.25 -8.172 1 97.94 336 MET A N 1
ATOM 2614 C CA . MET A 1 336 ? 17.188 -8.938 -8.117 1 97.94 336 MET A CA 1
ATOM 2615 C C . MET A 1 336 ? 15.695 -9.078 -7.875 1 97.94 336 MET A C 1
ATOM 2617 O O . MET A 1 336 ? 14.914 -8.211 -8.281 1 97.94 336 MET A O 1
ATOM 2621 N N . ARG A 1 337 ? 15.289 -10.234 -7.301 1 97.81 337 ARG A N 1
ATOM 2622 C CA . ARG A 1 337 ? 13.891 -10.516 -6.988 1 97.81 337 ARG A CA 1
ATOM 2623 C C . ARG A 1 337 ? 13.023 -10.445 -8.242 1 97.81 337 ARG A C 1
ATOM 2625 O O . ARG A 1 337 ? 11.945 -9.852 -8.219 1 97.81 337 ARG A O 1
ATOM 2632 N N . THR A 1 338 ? 13.539 -10.969 -9.32 1 98.12 338 THR A N 1
ATOM 2633 C CA . THR A 1 338 ? 12.805 -11.008 -10.586 1 98.12 338 THR A CA 1
ATOM 2634 C C . THR A 1 338 ? 11.93 -12.258 -10.664 1 98.12 338 THR A C 1
ATOM 2636 O O . THR A 1 338 ? 12.422 -13.375 -10.5 1 98.12 338 THR A O 1
ATOM 2639 N N . TYR A 1 339 ? 10.695 -12.039 -10.898 1 98.44 339 TYR A N 1
ATOM 2640 C CA . TYR A 1 339 ? 9.742 -13.125 -11.07 1 98.44 339 TYR A CA 1
ATOM 2641 C C . TYR A 1 339 ? 9.484 -13.391 -12.555 1 98.44 339 TYR A C 1
ATOM 2643 O O . TYR A 1 339 ? 9.133 -12.477 -13.297 1 98.44 339 TYR A O 1
ATOM 2651 N N . CYS A 1 340 ? 9.594 -14.586 -12.906 1 97.81 340 CYS A N 1
ATOM 2652 C CA . CYS A 1 340 ? 9.297 -15.039 -14.258 1 97.81 340 CYS A CA 1
ATOM 2653 C C . CYS A 1 340 ? 8.32 -16.219 -14.234 1 97.81 340 CYS A C 1
ATOM 2655 O O . CYS A 1 340 ? 8.18 -16.891 -13.211 1 97.81 340 CYS A O 1
ATOM 2657 N N . LEU A 1 341 ? 7.691 -16.406 -15.383 1 98.25 341 LEU A N 1
ATOM 2658 C CA . LEU A 1 341 ? 6.832 -17.578 -15.516 1 98.25 341 LEU A CA 1
ATOM 2659 C C . LEU A 1 341 ? 7.547 -18.688 -16.266 1 98.25 341 LEU A C 1
ATOM 2661 O O . LEU A 1 341 ? 8.32 -18.422 -17.188 1 98.25 341 LEU A O 1
ATOM 2665 N N . GLY A 1 342 ? 7.324 -19.875 -15.828 1 97.81 342 GLY A N 1
ATOM 2666 C CA . GLY A 1 342 ? 7.77 -21.094 -16.5 1 97.81 342 GLY A CA 1
ATOM 2667 C C . GLY A 1 342 ? 6.652 -22.094 -16.719 1 97.81 342 GLY A C 1
ATOM 2668 O O . GLY A 1 342 ? 5.473 -21.734 -16.672 1 97.81 342 GLY A O 1
ATOM 2669 N N . ALA A 1 343 ? 7.098 -23.328 -17.078 1 98.19 343 ALA A N 1
ATOM 2670 C CA . ALA A 1 343 ? 6.109 -24.375 -17.297 1 98.19 343 ALA A CA 1
ATOM 2671 C C . ALA A 1 343 ? 6.746 -25.766 -17.156 1 98.19 343 ALA A C 1
ATOM 2673 O O . ALA A 1 343 ? 7.938 -25.938 -17.422 1 98.19 343 ALA A O 1
ATOM 2674 N N . MET A 1 344 ? 5.918 -26.656 -16.734 1 98.12 344 MET A N 1
ATOM 2675 C CA . MET A 1 344 ? 6.305 -28.062 -16.719 1 98.12 344 MET A CA 1
ATOM 2676 C C . MET A 1 344 ? 5.129 -28.953 -17.109 1 98.12 344 MET A C 1
ATOM 2678 O O . MET A 1 344 ? 3.977 -28.516 -17.078 1 98.12 344 MET A O 1
ATOM 2682 N N . LEU A 1 345 ? 5.453 -30.094 -17.547 1 98.81 345 LEU A N 1
ATOM 2683 C CA . LEU A 1 345 ? 4.48 -31.109 -17.922 1 98.81 345 LEU A CA 1
ATOM 2684 C C . LEU A 1 345 ? 4.633 -32.375 -17.078 1 98.81 345 LEU A C 1
ATOM 2686 O O . LEU A 1 345 ? 5.73 -32.906 -16.969 1 98.81 345 LEU A O 1
ATOM 2690 N N . LEU A 1 346 ? 3.537 -32.719 -16.406 1 98.88 346 LEU A N 1
ATOM 2691 C CA . LEU A 1 346 ? 3.533 -33.906 -15.555 1 98.88 346 LEU A CA 1
ATOM 2692 C C . LEU A 1 346 ? 2.76 -35.031 -16.203 1 98.88 346 LEU A C 1
ATOM 2694 O O . LEU A 1 346 ? 1.855 -34.812 -17.016 1 98.88 346 LEU A O 1
ATOM 2698 N N . ASP A 1 347 ? 3.072 -36.188 -15.797 1 98.5 347 ASP A N 1
ATOM 2699 C CA . ASP A 1 347 ? 2.361 -37.375 -16.281 1 98.5 347 ASP A CA 1
ATOM 2700 C C . ASP A 1 347 ? 0.916 -37.375 -15.789 1 98.5 347 ASP A C 1
ATOM 2702 O O . ASP A 1 347 ? 0.646 -37.031 -14.633 1 98.5 347 ASP A O 1
ATOM 2706 N N . LEU A 1 348 ? 0.008 -37.844 -16.609 1 97.69 348 LEU A N 1
ATOM 2707 C CA . LEU A 1 348 ? -1.418 -37.812 -16.312 1 97.69 348 LEU A CA 1
ATOM 2708 C C . LEU A 1 348 ? -1.761 -38.781 -15.18 1 97.69 348 LEU A C 1
ATOM 2710 O O . LEU A 1 348 ? -2.572 -38.469 -14.312 1 97.69 348 LEU A O 1
ATOM 2714 N N . ASP A 1 349 ? -1.132 -39.906 -15.18 1 96.44 349 ASP A N 1
ATOM 2715 C CA . ASP A 1 349 ? -1.473 -40.938 -14.219 1 96.44 349 ASP A CA 1
ATOM 2716 C C . ASP A 1 349 ? -0.671 -40.781 -12.93 1 96.44 349 ASP A C 1
ATOM 2718 O O . ASP A 1 349 ? -1.169 -41.094 -11.844 1 96.44 349 ASP A O 1
ATOM 2722 N N . ASN A 1 350 ? 0.522 -40.375 -13.141 1 97.56 350 ASN A N 1
ATOM 2723 C CA . ASN A 1 350 ? 1.404 -40.156 -12 1 97.56 350 ASN A CA 1
ATOM 2724 C C . ASN A 1 350 ? 2.021 -38.75 -12.055 1 97.56 350 ASN A C 1
ATOM 2726 O O . ASN A 1 350 ? 3.182 -38.594 -12.438 1 97.56 350 ASN A O 1
ATOM 2730 N N . PRO A 1 351 ? 1.361 -37.844 -11.492 1 98.25 351 PRO A N 1
ATOM 2731 C CA . PRO A 1 351 ? 1.811 -36.438 -11.609 1 98.25 351 PRO A CA 1
ATOM 2732 C C . PRO A 1 351 ? 3.148 -36.188 -10.922 1 98.25 351 PRO A C 1
ATOM 2734 O O . PRO A 1 351 ? 3.732 -35.125 -11.062 1 98.25 351 PRO A O 1
ATOM 2737 N N . LEU A 1 352 ? 3.691 -37.125 -10.188 1 98.12 352 LEU A N 1
ATOM 2738 C CA . LEU A 1 352 ? 5.02 -36.969 -9.602 1 98.12 352 LEU A CA 1
ATOM 2739 C C . LEU A 1 352 ? 6.098 -37.062 -10.672 1 98.12 352 LEU A C 1
ATOM 2741 O O . LEU A 1 352 ? 7.25 -36.688 -10.438 1 98.12 352 LEU A O 1
ATOM 2745 N N . LYS A 1 353 ? 5.723 -37.625 -11.734 1 98.44 353 LYS A N 1
ATOM 2746 C CA . LYS A 1 353 ? 6.66 -37.781 -12.844 1 98.44 353 LYS A CA 1
ATOM 2747 C C . LYS A 1 353 ? 6.629 -36.562 -13.766 1 98.44 353 LYS A C 1
ATOM 2749 O O . LYS A 1 353 ? 5.648 -36.344 -14.477 1 98.44 353 LYS A O 1
ATOM 2754 N N . ILE A 1 354 ? 7.742 -35.844 -13.812 1 98.44 354 ILE A N 1
ATOM 2755 C CA . ILE A 1 354 ? 7.891 -34.719 -14.734 1 98.44 354 ILE A CA 1
ATOM 2756 C C . ILE A 1 354 ? 8.312 -35.25 -16.109 1 98.44 354 ILE A C 1
ATOM 2758 O O . ILE A 1 354 ? 9.336 -35.906 -16.234 1 98.44 354 ILE A O 1
ATOM 2762 N N . ILE A 1 355 ? 7.605 -34.844 -17.141 1 98.44 355 ILE A N 1
ATOM 2763 C CA . ILE A 1 355 ? 7.926 -35.406 -18.453 1 98.44 355 ILE A CA 1
ATOM 2764 C C . ILE A 1 355 ? 8.438 -34.281 -19.359 1 98.44 355 ILE A C 1
ATOM 2766 O O . ILE A 1 355 ? 8.906 -34.531 -20.469 1 98.44 355 ILE A O 1
ATOM 2770 N N . GLY A 1 356 ? 8.352 -33.062 -18.906 1 98 356 GLY A N 1
ATOM 2771 C CA . GLY A 1 356 ? 8.906 -31.922 -19.594 1 98 356 GLY A CA 1
ATOM 2772 C C . GLY A 1 356 ? 9 -30.688 -18.719 1 98 356 GLY A C 1
ATOM 2773 O O . GLY A 1 356 ? 8.117 -30.438 -17.906 1 98 356 GLY A O 1
ATOM 2774 N N . ILE A 1 357 ? 10.094 -29.906 -18.922 1 97.06 357 ILE A N 1
ATOM 2775 C CA . ILE A 1 357 ? 10.258 -28.672 -18.172 1 97.06 357 ILE A CA 1
ATOM 2776 C C . ILE A 1 357 ? 10.969 -27.641 -19.031 1 97.06 357 ILE A C 1
ATOM 2778 O O . ILE A 1 357 ? 11.875 -27.969 -19.797 1 97.06 357 ILE A O 1
ATOM 2782 N N . LEU A 1 358 ? 10.547 -26.438 -18.891 1 95.81 358 LEU A N 1
ATOM 2783 C CA . LEU A 1 358 ? 11.234 -25.359 -19.609 1 95.81 358 LEU A CA 1
ATOM 2784 C C . LEU A 1 358 ? 12.539 -25 -18.906 1 95.81 358 LEU A C 1
ATOM 2786 O O . LEU A 1 358 ? 12.586 -24.922 -17.672 1 95.81 358 LEU A O 1
ATOM 2790 N N . LYS A 1 359 ? 13.523 -24.734 -19.672 1 93.5 359 LYS A N 1
ATOM 2791 C CA . LYS A 1 359 ? 14.82 -24.328 -19.125 1 93.5 359 LYS A CA 1
ATOM 2792 C C . LYS A 1 359 ? 14.938 -22.812 -19.047 1 93.5 359 LYS A C 1
ATOM 2794 O O . LYS A 1 359 ? 15.727 -22.281 -18.266 1 93.5 359 LYS A O 1
ATOM 2799 N N . GLU A 1 360 ? 14.195 -22.156 -19.859 1 94.31 360 GLU A N 1
ATOM 2800 C CA . GLU A 1 360 ? 14.125 -20.703 -19.891 1 94.31 360 GLU A CA 1
ATOM 2801 C C . GLU A 1 360 ? 12.719 -20.219 -19.516 1 94.31 360 GLU A C 1
ATOM 2803 O O . GLU A 1 360 ? 11.742 -20.953 -19.672 1 94.31 360 GLU A O 1
ATOM 2808 N N . PRO A 1 361 ? 12.625 -19.016 -19.078 1 95.88 361 PRO A N 1
ATOM 2809 C CA . PRO A 1 361 ? 11.297 -18.5 -18.719 1 95.88 361 PRO A CA 1
ATOM 2810 C C . PRO A 1 361 ? 10.352 -18.438 -19.906 1 95.88 361 PRO A C 1
ATOM 2812 O O . PRO A 1 361 ? 10.781 -18.125 -21.016 1 95.88 361 PRO A O 1
ATOM 2815 N N . LEU A 1 362 ? 9.148 -18.703 -19.578 1 95.81 362 LEU A N 1
ATOM 2816 C CA . LEU A 1 362 ? 8.07 -18.531 -20.547 1 95.81 362 LEU A CA 1
ATOM 2817 C C . LEU A 1 362 ? 7.77 -17.062 -20.766 1 95.81 362 LEU A C 1
ATOM 2819 O O . LEU A 1 362 ? 7.57 -16.625 -21.906 1 95.81 362 LEU A O 1
ATOM 2823 N N . ILE A 1 363 ? 7.641 -16.266 -19.703 1 96.12 363 ILE A N 1
ATOM 2824 C CA . ILE A 1 363 ? 7.414 -14.828 -19.688 1 96.12 363 ILE A CA 1
ATOM 2825 C C . ILE A 1 363 ? 8.328 -14.172 -18.656 1 96.12 363 ILE A C 1
ATOM 2827 O O . ILE A 1 363 ? 8.5 -14.695 -17.547 1 96.12 363 ILE A O 1
ATOM 2831 N N . PHE A 1 364 ? 9 -13.109 -18.938 1 94.88 364 PHE A N 1
ATOM 2832 C CA . PHE A 1 364 ? 9.836 -12.32 -18.031 1 94.88 364 PHE A CA 1
ATOM 2833 C C . PHE A 1 364 ? 9.547 -10.836 -18.188 1 94.88 364 PHE A C 1
ATOM 2835 O O . PHE A 1 364 ? 9.07 -10.391 -19.234 1 94.88 364 PHE A O 1
ATOM 2842 N N . PRO A 1 365 ? 9.727 -10.109 -17.141 1 94.62 365 PRO A N 1
ATOM 2843 C CA . PRO A 1 365 ? 9.453 -8.672 -17.219 1 94.62 365 PRO A CA 1
ATOM 2844 C C . PRO A 1 365 ? 10.492 -7.93 -18.062 1 94.62 365 PRO A C 1
ATOM 2846 O O . PRO A 1 365 ? 11.688 -8.219 -17.969 1 94.62 365 PRO A O 1
ATOM 2849 N N . GLU A 1 366 ? 10 -7.02 -18.891 1 90.81 366 GLU A N 1
ATOM 2850 C CA . GLU A 1 366 ? 10.898 -6.234 -19.734 1 90.81 366 GLU A CA 1
ATOM 2851 C C . GLU A 1 366 ? 10.398 -4.797 -19.875 1 90.81 366 GLU A C 1
ATOM 2853 O O . GLU A 1 366 ? 9.203 -4.531 -19.734 1 90.81 366 GLU A O 1
ATOM 2858 N N . GLY A 1 367 ? 11.336 -3.92 -20.094 1 90.19 367 GLY A N 1
ATOM 2859 C CA . GLY A 1 367 ? 10.984 -2.531 -20.344 1 90.19 367 GLY A CA 1
ATOM 2860 C C . GLY A 1 367 ? 10.156 -1.907 -19.234 1 90.19 367 GLY A C 1
ATOM 2861 O O . GLY A 1 367 ? 10.523 -1.986 -18.062 1 90.19 367 GLY A O 1
ATOM 2862 N N . ARG A 1 368 ? 9.07 -1.283 -19.625 1 88.06 368 ARG A N 1
ATOM 2863 C CA . ARG A 1 368 ? 8.219 -0.557 -18.688 1 88.06 368 ARG A CA 1
ATOM 2864 C C . ARG A 1 368 ? 7.414 -1.518 -17.812 1 88.06 368 ARG A C 1
ATOM 2866 O O . ARG A 1 368 ? 6.875 -1.123 -16.781 1 88.06 368 ARG A O 1
ATOM 2873 N N . ASP A 1 369 ? 7.391 -2.756 -18.234 1 92.25 369 ASP A N 1
ATOM 2874 C CA . ASP A 1 369 ? 6.66 -3.762 -17.469 1 92.25 369 ASP A CA 1
ATOM 2875 C C . ASP A 1 369 ? 7.367 -4.062 -16.141 1 92.25 369 ASP A C 1
ATOM 2877 O O . ASP A 1 369 ? 6.789 -4.695 -15.258 1 92.25 369 ASP A O 1
ATOM 2881 N N . ARG A 1 370 ? 8.531 -3.473 -16 1 95.5 370 ARG A N 1
ATOM 2882 C CA . ARG A 1 370 ? 9.312 -3.719 -14.789 1 95.5 370 ARG A CA 1
ATOM 2883 C C . ARG A 1 370 ? 8.953 -2.715 -13.695 1 95.5 370 ARG A C 1
ATOM 2885 O O . ARG A 1 370 ? 9.391 -2.857 -12.555 1 95.5 370 ARG A O 1
ATOM 2892 N N . GLU A 1 371 ? 8.203 -1.699 -14.094 1 95.75 371 GLU A N 1
ATOM 2893 C CA . GLU A 1 371 ? 7.867 -0.637 -13.156 1 95.75 371 GLU A CA 1
ATOM 2894 C C . GLU A 1 371 ? 6.457 -0.822 -12.594 1 95.75 371 GLU A C 1
ATOM 2896 O O . GLU A 1 371 ? 5.504 -1.021 -13.352 1 95.75 371 GLU A O 1
ATOM 2901 N N . GLY A 1 372 ? 6.371 -0.785 -11.266 1 96.44 372 GLY A N 1
ATOM 2902 C CA . GLY A 1 372 ? 5.066 -0.905 -10.633 1 96.44 372 GLY A CA 1
ATOM 2903 C C . GLY A 1 372 ? 5.145 -0.999 -9.117 1 96.44 372 GLY A C 1
ATOM 2904 O O . GLY A 1 372 ? 6.148 -0.605 -8.523 1 96.44 372 GLY A O 1
ATOM 2905 N N . TYR A 1 373 ? 4.07 -1.479 -8.508 1 97.12 373 TYR A N 1
ATOM 2906 C CA . TYR A 1 373 ? 3.949 -1.601 -7.059 1 97.12 373 TYR A CA 1
ATOM 2907 C C . TYR A 1 373 ? 5.043 -2.498 -6.492 1 97.12 373 TYR A C 1
ATOM 2909 O O . TYR A 1 373 ? 5.68 -2.154 -5.492 1 97.12 373 TYR A O 1
ATOM 2917 N N . VAL A 1 374 ? 5.227 -3.592 -7.133 1 97.38 374 VAL A N 1
ATOM 2918 C CA . VAL A 1 374 ? 6.379 -4.465 -6.918 1 97.38 374 VAL A CA 1
ATOM 2919 C C . VAL A 1 374 ? 7.172 -4.602 -8.211 1 97.38 374 VAL A C 1
ATOM 2921 O O . VAL A 1 374 ? 6.762 -5.316 -9.133 1 97.38 374 VAL A O 1
ATOM 2924 N N . PRO A 1 375 ? 8.344 -4.09 -8.281 1 97.62 375 PRO A N 1
ATOM 2925 C CA . PRO A 1 375 ? 9.094 -4.07 -9.539 1 97.62 375 PRO A CA 1
ATOM 2926 C C . PRO A 1 375 ? 9.539 -5.465 -9.984 1 97.62 375 PRO A C 1
ATOM 2928 O O . PRO A 1 375 ? 9.82 -6.324 -9.141 1 97.62 375 PRO A O 1
ATOM 2931 N N . ASN A 1 376 ? 9.602 -5.73 -11.297 1 98 376 ASN A N 1
ATOM 2932 C CA . ASN A 1 376 ? 10.258 -6.863 -11.938 1 98 376 ASN A CA 1
ATOM 2933 C C . ASN A 1 376 ? 9.5 -8.164 -11.703 1 98 376 ASN A C 1
ATOM 2935 O O . ASN A 1 376 ? 10.094 -9.242 -11.688 1 98 376 ASN A O 1
ATOM 2939 N N . VAL A 1 377 ? 8.172 -8.023 -11.539 1 98.06 377 VAL A N 1
ATOM 2940 C CA . VAL A 1 377 ? 7.426 -9.227 -11.188 1 98.06 377 VAL A CA 1
ATOM 2941 C C . VAL A 1 377 ? 6.426 -9.555 -12.297 1 98.06 377 VAL A C 1
ATOM 2943 O O . VAL A 1 377 ? 5.637 -8.703 -12.703 1 98.06 377 VAL A O 1
ATOM 2946 N N . VAL A 1 378 ? 6.484 -10.734 -12.789 1 98.19 378 VAL A N 1
ATOM 2947 C CA . VAL A 1 378 ? 5.406 -11.359 -13.547 1 98.19 378 VAL A CA 1
ATOM 2948 C C . VAL A 1 378 ? 4.844 -12.539 -12.758 1 98.19 378 VAL A C 1
ATOM 2950 O O . VAL A 1 378 ? 5.582 -13.453 -12.375 1 98.19 378 VAL A O 1
ATOM 2953 N N . TYR A 1 379 ? 3.559 -12.531 -12.508 1 98.5 379 TYR A N 1
ATOM 2954 C CA . TYR A 1 379 ? 2.98 -13.539 -11.625 1 98.5 379 TYR A CA 1
ATOM 2955 C C . TYR A 1 379 ? 1.564 -13.898 -12.062 1 98.5 379 TYR A C 1
ATOM 2957 O O . TYR A 1 379 ? 0.831 -13.039 -12.562 1 98.5 379 TYR A O 1
ATOM 2965 N N . SER A 1 380 ? 1.183 -15.117 -11.891 1 98.62 380 SER A N 1
ATOM 2966 C CA . SER A 1 380 ? -0.136 -15.617 -12.266 1 98.62 380 SER A CA 1
ATOM 2967 C C . SER A 1 380 ? -0.702 -16.547 -11.203 1 98.62 380 SER A C 1
ATOM 2969 O O . SER A 1 380 ? 0.051 -17.188 -10.469 1 98.62 380 SER A O 1
ATOM 2971 N N . CYS A 1 381 ? -2.023 -16.547 -11.141 1 98.75 381 CYS A N 1
ATOM 2972 C CA . CYS A 1 381 ? -2.691 -17.5 -10.258 1 98.75 381 CYS A CA 1
ATOM 2973 C C . CYS A 1 381 ? -3.584 -18.438 -11.055 1 98.75 381 CYS A C 1
ATOM 2975 O O . CYS A 1 381 ? -4.336 -19.219 -10.477 1 98.75 381 CYS A O 1
ATOM 2977 N N . GLY A 1 382 ? -3.545 -18.297 -12.398 1 98.12 382 GLY A N 1
ATOM 2978 C CA . GLY A 1 382 ? -4.398 -19.219 -13.125 1 98.12 382 GLY A CA 1
ATOM 2979 C C . GLY A 1 382 ? -4.336 -19.031 -14.625 1 98.12 382 GLY A C 1
ATOM 2980 O O . GLY A 1 382 ? -4.133 -17.922 -15.109 1 98.12 382 GLY A O 1
ATOM 2981 N N . SER A 1 383 ? -4.566 -20.062 -15.312 1 98.5 383 SER A N 1
ATOM 2982 C CA . SER A 1 383 ? -4.633 -20.172 -16.766 1 98.5 383 SER A CA 1
ATOM 2983 C C . SER A 1 383 ? -5.578 -21.297 -17.188 1 98.5 383 SER A C 1
ATOM 2985 O O . SER A 1 383 ? -6.02 -22.094 -16.359 1 98.5 383 SER A O 1
ATOM 2987 N N . LEU A 1 384 ? -5.945 -21.281 -18.453 1 98.44 384 LEU A N 1
ATOM 2988 C CA . LEU A 1 384 ? -6.734 -22.391 -18.984 1 98.44 384 LEU A CA 1
ATOM 2989 C C . LEU A 1 384 ? -6.465 -22.562 -20.484 1 98.44 384 LEU A C 1
ATOM 2991 O O . LEU A 1 384 ? -5.68 -21.828 -21.062 1 98.44 384 LEU A O 1
ATOM 2995 N N . VAL A 1 385 ? -7.016 -23.609 -20.984 1 98.31 385 VAL A N 1
ATOM 2996 C CA . VAL A 1 385 ? -6.887 -23.891 -22.406 1 98.31 385 VAL A CA 1
ATOM 2997 C C . VAL A 1 385 ? -8.234 -23.703 -23.109 1 98.31 385 VAL A C 1
ATOM 2999 O O . VAL A 1 385 ? -9.266 -24.172 -22.609 1 98.31 385 VAL A O 1
ATOM 3002 N N . HIS A 1 386 ? -8.172 -23.016 -24.203 1 98 386 HIS A N 1
ATOM 3003 C CA . HIS A 1 386 ? -9.375 -22.828 -25.016 1 98 386 HIS A CA 1
ATOM 3004 C C . HIS A 1 386 ? -9.031 -22.781 -26.5 1 98 386 HIS A C 1
ATOM 3006 O O . HIS A 1 386 ? -8.133 -22.047 -26.906 1 98 386 HIS A O 1
ATOM 3012 N N . ALA A 1 387 ? -9.734 -23.609 -27.266 1 97.38 387 ALA A N 1
ATOM 3013 C CA . ALA A 1 387 ? -9.625 -23.625 -28.719 1 97.38 387 ALA A CA 1
ATOM 3014 C C . ALA A 1 387 ? -8.172 -23.797 -29.156 1 97.38 387 ALA A C 1
ATOM 3016 O O . ALA A 1 387 ? -7.691 -23.047 -30.016 1 97.38 387 ALA A O 1
ATOM 3017 N N . GLY A 1 388 ? -7.484 -24.641 -28.5 1 96.94 388 GLY A N 1
ATOM 3018 C CA . GLY A 1 388 ? -6.125 -24.984 -28.875 1 96.94 388 GLY A CA 1
ATOM 3019 C C . GLY A 1 388 ? -5.098 -23.969 -28.406 1 96.94 388 GLY A C 1
ATOM 3020 O O . GLY A 1 388 ? -3.93 -24.031 -28.797 1 96.94 388 GLY A O 1
ATOM 3021 N N . ARG A 1 389 ? -5.539 -23.078 -27.531 1 97.38 389 ARG A N 1
ATOM 3022 C CA . ARG A 1 389 ? -4.633 -22.047 -27.062 1 97.38 389 ARG A CA 1
ATOM 3023 C C . ARG A 1 389 ? -4.508 -22.078 -25.531 1 97.38 389 ARG A C 1
ATOM 3025 O O . ARG A 1 389 ? -5.488 -22.359 -24.828 1 97.38 389 ARG A O 1
ATOM 3032 N N . LEU A 1 390 ? -3.299 -21.797 -25.078 1 98.06 390 LEU A N 1
ATOM 3033 C CA . LEU A 1 390 ? -3.133 -21.453 -23.672 1 98.06 390 LEU A CA 1
ATOM 3034 C C . LEU A 1 390 ? -3.529 -20 -23.422 1 98.06 390 LEU A C 1
ATOM 3036 O O . LEU A 1 390 ? -3.01 -19.094 -24.062 1 98.06 390 LEU A O 1
ATOM 3040 N N . VAL A 1 391 ? -4.488 -19.812 -22.625 1 98.44 391 VAL A N 1
ATOM 3041 C CA . VAL A 1 391 ? -4.883 -18.484 -22.156 1 98.44 391 VAL A CA 1
ATOM 3042 C C . VAL A 1 391 ? -4.273 -18.219 -20.781 1 98.44 391 VAL A C 1
ATOM 3044 O O . VAL A 1 391 ? -4.645 -18.859 -19.797 1 98.44 391 VAL A O 1
ATOM 3047 N N . LEU A 1 392 ? -3.355 -17.297 -20.75 1 98.19 392 LEU A N 1
ATOM 3048 C CA . LEU A 1 392 ? -2.619 -17 -19.516 1 98.19 392 LEU A CA 1
ATOM 3049 C C . LEU A 1 392 ? -2.973 -15.609 -19 1 98.19 392 LEU A C 1
ATOM 3051 O O . LEU A 1 392 ? -2.844 -14.617 -19.719 1 98.19 392 LEU A O 1
ATOM 3055 N N . ALA A 1 393 ? -3.492 -15.547 -17.812 1 98.44 393 ALA A N 1
ATOM 3056 C CA . ALA A 1 393 ? -3.693 -14.281 -17.094 1 98.44 393 ALA A CA 1
ATOM 3057 C C . ALA A 1 393 ? -2.562 -14.023 -16.109 1 98.44 393 ALA A C 1
ATOM 3059 O O . ALA A 1 393 ? -2.219 -14.898 -15.312 1 98.44 393 ALA A O 1
ATOM 3060 N N . TYR A 1 394 ? -1.915 -12.867 -16.188 1 98.44 394 TYR A N 1
ATOM 3061 C CA . TYR A 1 394 ? -0.816 -12.617 -15.266 1 98.44 394 TYR A CA 1
ATOM 3062 C C . TYR A 1 394 ? -0.673 -11.125 -14.984 1 98.44 394 TYR A C 1
ATOM 3064 O O . TYR A 1 394 ? -1.194 -10.297 -15.727 1 98.44 394 TYR A O 1
ATOM 3072 N N . GLY A 1 395 ? -0.132 -10.875 -13.812 1 97.75 395 GLY A N 1
ATOM 3073 C CA . GLY A 1 395 ? 0.185 -9.508 -13.422 1 97.75 395 GLY A CA 1
ATOM 3074 C C . GLY A 1 395 ? 1.569 -9.07 -13.867 1 97.75 395 GLY A C 1
ATOM 3075 O O . GLY A 1 395 ? 2.488 -9.883 -13.945 1 97.75 395 GLY A O 1
ATOM 3076 N N . LEU A 1 396 ? 1.715 -7.75 -14.133 1 97.38 396 LEU A N 1
ATOM 3077 C CA . LEU A 1 396 ? 2.982 -7.117 -14.484 1 97.38 396 LEU A CA 1
ATOM 3078 C C . LEU A 1 396 ? 3.377 -6.07 -13.445 1 97.38 396 LEU A C 1
ATOM 3080 O O . LEU A 1 396 ? 2.75 -5.012 -13.352 1 97.38 396 LEU A O 1
ATOM 3084 N N . SER A 1 397 ? 4.438 -6.387 -12.664 1 96.25 397 SER A N 1
ATOM 3085 C CA . SER A 1 397 ? 4.977 -5.531 -11.617 1 96.25 397 SER A CA 1
ATOM 3086 C C . SER A 1 397 ? 3.871 -5.023 -10.695 1 96.25 397 SER A C 1
ATOM 3088 O O . SER A 1 397 ? 3.947 -3.902 -10.188 1 96.25 397 SER A O 1
ATOM 3090 N N . ASP A 1 398 ? 2.846 -5.75 -10.688 1 93.06 398 ASP A N 1
ATOM 3091 C CA . ASP A 1 398 ? 1.689 -5.48 -9.836 1 93.06 398 ASP A CA 1
ATOM 3092 C C . ASP A 1 398 ? 1.068 -4.125 -10.164 1 93.06 398 ASP A C 1
ATOM 3094 O O . ASP A 1 398 ? 0.498 -3.469 -9.289 1 93.06 398 ASP A O 1
ATOM 3098 N N . SER A 1 399 ? 1.218 -3.652 -11.391 1 90.19 399 SER A N 1
ATOM 3099 C CA . SER A 1 399 ? 0.638 -2.398 -11.859 1 90.19 399 SER A CA 1
ATOM 3100 C C . SER A 1 399 ? -0.548 -2.65 -12.781 1 90.19 399 SER A C 1
ATOM 3102 O O . SER A 1 399 ? -1.419 -1.79 -12.93 1 90.19 399 SER A O 1
ATOM 3104 N N . MET A 1 400 ? -0.487 -3.867 -13.352 1 93.69 400 MET A N 1
ATOM 3105 C CA . MET A 1 400 ? -1.563 -4.215 -14.273 1 93.69 400 MET A CA 1
ATOM 3106 C C . MET A 1 400 ? -1.684 -5.727 -14.43 1 93.69 400 MET A C 1
ATOM 3108 O O . MET A 1 400 ? -0.754 -6.465 -14.094 1 93.69 400 MET A O 1
ATOM 3112 N N . SER A 1 401 ? -2.805 -6.152 -14.883 1 97.06 401 SER A N 1
ATOM 3113 C CA . SER A 1 401 ? -3.047 -7.547 -15.234 1 97.06 401 SER A CA 1
ATOM 3114 C C . SER A 1 401 ? -3.383 -7.691 -16.719 1 97.06 401 SER A C 1
ATOM 3116 O O . SER A 1 401 ? -4.062 -6.84 -17.297 1 97.06 401 SER A O 1
ATOM 3118 N N . VAL A 1 402 ? -2.914 -8.75 -17.297 1 97.19 402 VAL A N 1
ATOM 3119 C CA . VAL A 1 402 ? -3.123 -8.938 -18.734 1 97.19 402 VAL A CA 1
ATOM 3120 C C . VAL A 1 402 ? -3.57 -10.375 -19 1 97.19 402 VAL A C 1
ATOM 3122 O O . VAL A 1 402 ? -3.391 -11.258 -18.156 1 97.19 402 VAL A O 1
ATOM 3125 N N . ILE A 1 403 ? -4.188 -10.57 -20.125 1 98.06 403 ILE A N 1
ATOM 3126 C CA . ILE A 1 403 ? -4.41 -11.883 -20.734 1 98.06 403 ILE A CA 1
ATOM 3127 C C . ILE A 1 403 ? -3.6 -12 -22.016 1 98.06 403 ILE A C 1
ATOM 3129 O O . ILE A 1 403 ? -3.639 -11.109 -22.875 1 98.06 403 ILE A O 1
ATOM 3133 N N . ALA A 1 404 ? -2.861 -13.008 -22.078 1 97.56 404 ALA A N 1
ATOM 3134 C CA . ALA A 1 404 ? -2.107 -13.32 -23.297 1 97.56 404 ALA A CA 1
ATOM 3135 C C . ALA A 1 404 ? -2.314 -14.773 -23.703 1 97.56 404 ALA A C 1
ATOM 3137 O O . ALA A 1 404 ? -2.656 -15.617 -22.875 1 97.56 404 ALA A O 1
ATOM 3138 N N . THR A 1 405 ? -2.15 -15.055 -25 1 97.44 405 THR A N 1
ATOM 3139 C CA . THR A 1 405 ? -2.363 -16.422 -25.5 1 97.44 405 THR A CA 1
ATOM 3140 C C . THR A 1 405 ? -1.174 -16.875 -26.328 1 97.44 405 THR A C 1
ATOM 3142 O O . THR A 1 405 ? -0.407 -16.062 -26.844 1 97.44 405 THR A O 1
ATOM 3145 N N . THR A 1 406 ? -0.966 -18.109 -26.375 1 96.56 406 THR A N 1
ATOM 3146 C CA . THR A 1 406 ? -0.005 -18.766 -27.266 1 96.56 406 THR A CA 1
ATOM 3147 C C . THR A 1 406 ? -0.544 -20.109 -27.75 1 96.56 406 THR A C 1
ATOM 3149 O O . THR A 1 406 ? -1.559 -20.594 -27.25 1 96.56 406 THR A O 1
ATOM 3152 N N . ASN A 1 407 ? 0.071 -20.609 -28.75 1 96.56 407 ASN A N 1
ATOM 3153 C CA . ASN A 1 407 ? -0.326 -21.906 -29.266 1 96.56 407 ASN A CA 1
ATOM 3154 C C . ASN A 1 407 ? 0.035 -23.031 -28.297 1 96.56 407 ASN A C 1
ATOM 3156 O O . ASN A 1 407 ? 1.208 -23.219 -27.969 1 96.56 407 ASN A O 1
ATOM 3160 N N . LEU A 1 408 ? -0.971 -23.828 -27.922 1 97.62 408 LEU A N 1
ATOM 3161 C CA . LEU A 1 408 ? -0.766 -24.875 -26.922 1 97.62 408 LEU A CA 1
ATOM 3162 C C . LEU A 1 408 ? 0.141 -25.969 -27.469 1 97.62 408 LEU A C 1
ATOM 3164 O O . LEU A 1 408 ? 1.04 -26.438 -26.766 1 97.62 408 LEU A O 1
ATOM 3168 N N . SER A 1 409 ? -0.098 -26.375 -28.656 1 97.38 409 SER A N 1
ATOM 3169 C CA . SER A 1 409 ? 0.663 -27.484 -29.219 1 97.38 409 SER A CA 1
ATOM 3170 C C . SER A 1 409 ? 2.15 -27.156 -29.281 1 97.38 409 SER A C 1
ATOM 3172 O O . SER A 1 409 ? 2.99 -28.016 -29.016 1 97.38 409 SER A O 1
ATOM 3174 N N . ASP A 1 410 ? 2.443 -25.938 -29.625 1 97.06 410 ASP A N 1
ATOM 3175 C CA . ASP A 1 410 ? 3.838 -25.5 -29.688 1 97.06 410 ASP A CA 1
ATOM 3176 C C . ASP A 1 410 ? 4.492 -25.609 -28.312 1 97.06 410 ASP A C 1
ATOM 3178 O O . ASP A 1 410 ? 5.641 -26.047 -28.188 1 97.06 410 ASP A O 1
ATOM 3182 N N . LEU A 1 411 ? 3.803 -25.25 -27.297 1 97.5 411 LEU A N 1
ATOM 3183 C CA . LEU A 1 411 ? 4.332 -25.281 -25.938 1 97.5 411 LEU A CA 1
ATOM 3184 C C . LEU A 1 411 ? 4.547 -26.719 -25.484 1 97.5 411 LEU A C 1
ATOM 3186 O O . LEU A 1 411 ? 5.594 -27.047 -24.922 1 97.5 411 LEU A O 1
ATOM 3190 N N . LEU A 1 412 ? 3.582 -27.547 -25.766 1 98 412 LEU A N 1
ATOM 3191 C CA . LEU A 1 412 ? 3.688 -28.953 -25.344 1 98 412 LEU A CA 1
ATOM 3192 C C . LEU A 1 412 ? 4.844 -29.641 -26.062 1 98 412 LEU A C 1
ATOM 3194 O O . LEU A 1 412 ? 5.578 -30.422 -25.438 1 98 412 LEU A O 1
ATOM 3198 N N . ASP A 1 413 ? 4.977 -29.328 -27.297 1 97.12 413 ASP A N 1
ATOM 3199 C CA . ASP A 1 413 ? 6.074 -29.922 -28.062 1 97.12 413 ASP A CA 1
ATOM 3200 C C . ASP A 1 413 ? 7.43 -29.469 -27.516 1 97.12 413 ASP A C 1
ATOM 3202 O O . ASP A 1 413 ? 8.359 -30.266 -27.406 1 97.12 413 ASP A O 1
ATOM 3206 N N . LEU A 1 414 ? 7.48 -28.234 -27.219 1 96.56 414 LEU A N 1
ATOM 3207 C CA . LEU A 1 414 ? 8.711 -27.703 -26.641 1 96.56 414 LEU A CA 1
ATOM 3208 C C . LEU A 1 414 ? 9.031 -28.375 -25.312 1 96.56 414 LEU A C 1
ATOM 3210 O O . LEU A 1 414 ? 10.18 -28.734 -25.062 1 96.56 414 LEU A O 1
ATOM 3214 N N . LEU A 1 415 ? 8.055 -28.594 -24.469 1 97.56 415 LEU A N 1
ATOM 3215 C CA . LEU A 1 415 ? 8.227 -29.234 -23.172 1 97.56 415 LEU A CA 1
ATOM 3216 C C . LEU A 1 415 ? 8.695 -30.672 -23.328 1 97.56 415 LEU A C 1
ATOM 3218 O O . LEU A 1 415 ? 9.648 -31.094 -22.672 1 97.56 415 LEU A O 1
ATOM 3222 N N . LEU A 1 416 ? 8.07 -31.344 -24.234 1 97.5 416 LEU A N 1
ATOM 3223 C CA . LEU A 1 416 ? 8.414 -32.75 -24.422 1 97.5 416 LEU A CA 1
ATOM 3224 C C . LEU A 1 416 ? 9.812 -32.875 -25.016 1 97.5 416 LEU A C 1
ATOM 3226 O O . LEU A 1 416 ? 10.555 -33.812 -24.672 1 97.5 416 LEU A O 1
ATOM 3230 N N . ALA A 1 417 ? 10.156 -31.953 -25.859 1 96.44 417 ALA A N 1
ATOM 3231 C CA . ALA A 1 417 ? 11.492 -31.969 -26.453 1 96.44 417 ALA A CA 1
ATOM 3232 C C . ALA A 1 417 ? 12.57 -31.719 -25.406 1 96.44 417 ALA A C 1
ATOM 3234 O O . ALA A 1 417 ? 13.672 -32.281 -25.5 1 96.44 417 ALA A O 1
ATOM 3235 N N . ASN A 1 418 ? 12.297 -30.906 -24.453 1 94 418 ASN A N 1
ATOM 3236 C CA . ASN A 1 418 ? 13.242 -30.578 -23.391 1 94 418 ASN A CA 1
ATOM 3237 C C . ASN A 1 418 ? 13.414 -31.75 -22.422 1 94 418 ASN A C 1
ATOM 3239 O O . ASN A 1 418 ? 14.484 -31.906 -21.828 1 94 418 ASN A O 1
ATOM 3243 N N . GLY A 1 419 ? 12.359 -32.5 -22.156 1 92.44 419 GLY A N 1
ATOM 3244 C CA . GLY A 1 419 ? 12.422 -33.562 -21.172 1 92.44 419 GLY A CA 1
ATOM 3245 C C . GLY A 1 419 ? 12.438 -33.094 -19.734 1 92.44 419 GLY A C 1
ATOM 3246 O O . GLY A 1 419 ? 12.289 -31.891 -19.484 1 92.44 419 GLY A O 1
ATOM 3247 N N . PRO A 1 420 ? 12.711 -34.062 -18.891 1 92.31 420 PRO A N 1
ATOM 3248 C CA . PRO A 1 420 ? 12.664 -33.719 -17.469 1 92.31 420 PRO A CA 1
ATOM 3249 C C . PRO A 1 420 ? 13.93 -33 -17 1 92.31 420 PRO A C 1
ATOM 3251 O O . PRO A 1 420 ? 15.008 -33.188 -17.562 1 92.31 420 PRO A O 1
ATOM 3254 N N . MET B 1 1 ? -19.672 29.062 -0.372 1 41.81 1 MET B N 1
ATOM 3255 C CA . MET B 1 1 ? -18.688 29.984 -0.941 1 41.81 1 MET B CA 1
ATOM 3256 C C . MET B 1 1 ? -17.312 29.766 -0.334 1 41.81 1 MET B C 1
ATOM 3258 O O . MET B 1 1 ? -17.188 29.5 0.863 1 41.81 1 MET B O 1
ATOM 3262 N N . LYS B 1 2 ? -16.344 29.406 -1.3 1 58.59 2 LYS B N 1
ATOM 3263 C CA . LYS B 1 2 ? -14.992 29.188 -0.804 1 58.59 2 LYS B CA 1
ATOM 3264 C C . LYS B 1 2 ? -14.484 30.406 -0.033 1 58.59 2 LYS B C 1
ATOM 3266 O O . LYS B 1 2 ? -14.539 31.531 -0.533 1 58.59 2 LYS B O 1
ATOM 3271 N N . THR B 1 3 ? -14.242 30.25 1.296 1 66.94 3 THR B N 1
ATOM 3272 C CA . THR B 1 3 ? -13.789 31.281 2.23 1 66.94 3 THR B CA 1
ATOM 3273 C C . THR B 1 3 ? -12.523 31.953 1.718 1 66.94 3 THR B C 1
ATOM 3275 O O . THR B 1 3 ? -12.398 33.188 1.787 1 66.94 3 THR B O 1
ATOM 3278 N N . MET B 1 4 ? -11.609 31.219 1.036 1 84.44 4 MET B N 1
ATOM 3279 C CA . MET B 1 4 ? -10.32 31.703 0.54 1 84.44 4 MET B CA 1
ATOM 3280 C C . MET B 1 4 ? -10.039 31.156 -0.857 1 84.44 4 MET B C 1
ATOM 3282 O O . MET B 1 4 ? -10.414 30.031 -1.176 1 84.44 4 MET B O 1
ATOM 3286 N N . VAL B 1 5 ? -9.5 31.984 -1.638 1 83.56 5 VAL B N 1
ATOM 3287 C CA . VAL B 1 5 ? -9.109 31.547 -2.971 1 83.56 5 VAL B CA 1
ATOM 3288 C C . VAL B 1 5 ? -7.641 31.125 -2.965 1 83.56 5 VAL B C 1
ATOM 3290 O O . VAL B 1 5 ? -6.77 31.891 -2.553 1 83.56 5 VAL B O 1
ATOM 3293 N N . PHE B 1 6 ? -7.402 29.875 -3.307 1 91.31 6 PHE B N 1
ATOM 3294 C CA . PHE B 1 6 ? -6.047 29.359 -3.465 1 91.31 6 PHE B CA 1
ATOM 3295 C C . PHE B 1 6 ? -5.719 29.141 -4.938 1 91.31 6 PHE B C 1
ATOM 3297 O O . PHE B 1 6 ? -6.562 28.672 -5.703 1 91.31 6 PHE B O 1
ATOM 3304 N N . GLU B 1 7 ? -4.512 29.5 -5.32 1 93.38 7 GLU B N 1
ATOM 3305 C CA . GLU B 1 7 ? -4.008 29.203 -6.656 1 93.38 7 GLU B CA 1
ATOM 3306 C C . GLU B 1 7 ? -3.012 28.047 -6.629 1 93.38 7 GLU B C 1
ATOM 3308 O O . GLU B 1 7 ? -1.943 28.156 -6.023 1 93.38 7 GLU B O 1
ATOM 3313 N N . ARG B 1 8 ? -3.395 27.016 -7.246 1 91.25 8 ARG B N 1
ATOM 3314 C CA . ARG B 1 8 ? -2.461 25.906 -7.371 1 91.25 8 ARG B CA 1
ATOM 3315 C C . ARG B 1 8 ? -1.29 26.266 -8.273 1 91.25 8 ARG B C 1
ATOM 3317 O O . ARG B 1 8 ? 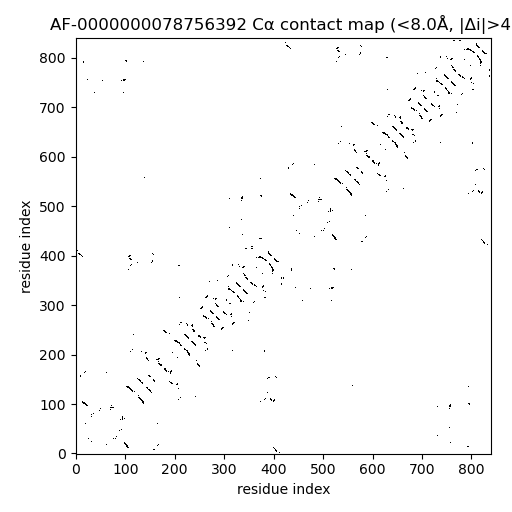-1.488 26.719 -9.406 1 91.25 8 ARG B O 1
ATOM 3324 N N . ARG B 1 9 ? -0.118 25.953 -7.816 1 90.62 9 ARG B N 1
ATOM 3325 C CA . ARG B 1 9 ? 1.083 26.438 -8.484 1 90.62 9 ARG B CA 1
ATOM 3326 C C . ARG B 1 9 ? 1.962 25.281 -8.953 1 90.62 9 ARG B C 1
ATOM 3328 O O . ARG B 1 9 ? 2.738 25.422 -9.898 1 90.62 9 ARG B O 1
ATOM 3335 N N . LEU B 1 10 ? 1.894 24.266 -8.297 1 96.44 10 LEU B N 1
ATOM 3336 C CA . LEU B 1 10 ? 2.717 23.094 -8.578 1 96.44 10 LEU B CA 1
ATOM 3337 C C . LEU B 1 10 ? 1.994 21.812 -8.172 1 96.44 10 LEU B C 1
ATOM 3339 O O . LEU B 1 10 ? 1.255 21.797 -7.184 1 96.44 10 LEU B O 1
ATOM 3343 N N . SER B 1 11 ? 2.166 20.75 -8.992 1 95.88 11 SER B N 1
ATOM 3344 C CA . SER B 1 11 ? 1.668 19.422 -8.672 1 95.88 11 SER B CA 1
ATOM 3345 C C . SER B 1 11 ? 2.752 18.359 -8.875 1 95.88 11 SER B C 1
ATOM 3347 O O . SER B 1 11 ? 3.549 18.453 -9.805 1 95.88 11 SER B O 1
ATOM 3349 N N . MET B 1 12 ? 2.793 17.469 -7.949 1 95.25 12 MET B N 1
ATOM 3350 C CA . MET B 1 12 ? 3.725 16.344 -8.031 1 95.25 12 MET B CA 1
ATOM 3351 C C . MET B 1 12 ? 2.996 15.016 -7.848 1 95.25 12 MET B C 1
ATOM 3353 O O . MET B 1 12 ? 2.209 14.859 -6.914 1 95.25 12 MET B O 1
ATOM 3357 N N . SER B 1 13 ? 3.271 14.078 -8.742 1 94.12 13 SER B N 1
ATOM 3358 C CA . SER B 1 13 ? 2.682 12.75 -8.672 1 94.12 13 SER B CA 1
ATOM 3359 C C . SER B 1 13 ? 3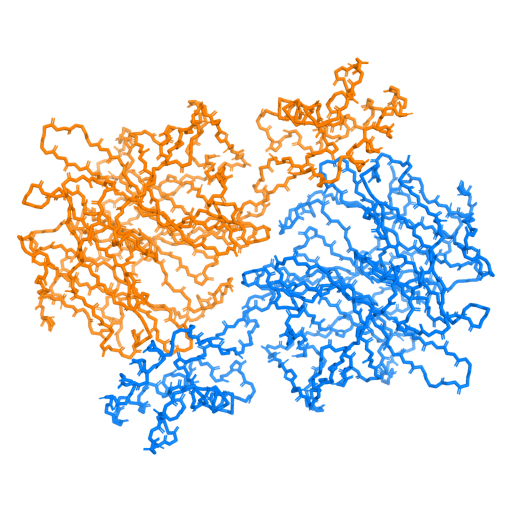.744 11.688 -8.414 1 94.12 13 SER B C 1
ATOM 3361 O O . SER B 1 13 ? 4.906 11.859 -8.781 1 94.12 13 SER B O 1
ATOM 3363 N N . PRO B 1 14 ? 3.312 10.633 -7.793 1 94.69 14 PRO B N 1
ATOM 3364 C CA . PRO B 1 14 ? 4.27 9.539 -7.574 1 94.69 14 PRO B CA 1
ATOM 3365 C C . PRO B 1 14 ? 4.656 8.828 -8.867 1 94.69 14 PRO B C 1
ATOM 3367 O O . PRO B 1 14 ? 3.959 8.953 -9.875 1 94.69 14 PRO B O 1
ATOM 3370 N N . THR B 1 15 ? 5.828 8.172 -8.812 1 93.56 15 THR B N 1
ATOM 3371 C CA . THR B 1 15 ? 6.285 7.348 -9.922 1 93.56 15 THR B CA 1
ATOM 3372 C C . THR B 1 15 ? 6.84 6.02 -9.422 1 93.56 15 THR B C 1
ATOM 3374 O O . THR B 1 15 ? 7.496 5.973 -8.375 1 93.56 15 THR B O 1
ATOM 3377 N N . ALA B 1 16 ? 6.59 4.988 -10.18 1 94.75 16 ALA B N 1
ATOM 3378 C CA . ALA B 1 16 ? 7.137 3.68 -9.836 1 94.75 16 ALA B CA 1
ATOM 3379 C C . ALA B 1 16 ? 8.477 3.445 -10.531 1 94.75 16 ALA B C 1
ATOM 3381 O O . ALA B 1 16 ? 9.102 2.402 -10.352 1 94.75 16 ALA B O 1
ATOM 3382 N N . ALA B 1 17 ? 8.945 4.41 -11.273 1 94.19 17 ALA B N 1
ATOM 3383 C CA . ALA B 1 17 ? 10.148 4.238 -12.07 1 94.19 17 ALA B CA 1
ATOM 3384 C C . ALA B 1 17 ? 11.406 4.402 -11.211 1 94.19 17 ALA B C 1
ATOM 3386 O O . ALA B 1 17 ? 12.445 3.818 -11.516 1 94.19 17 ALA B O 1
ATOM 3387 N N . ARG B 1 18 ? 11.266 5.176 -10.195 1 94.38 18 ARG B N 1
ATOM 3388 C CA . ARG B 1 18 ? 12.398 5.387 -9.297 1 94.38 18 ARG B CA 1
ATOM 3389 C C . ARG B 1 18 ? 12.461 4.301 -8.234 1 94.38 18 ARG B C 1
ATOM 3391 O O . ARG B 1 18 ? 11.5 4.094 -7.484 1 94.38 18 ARG B O 1
ATOM 3398 N N . VAL B 1 19 ? 13.656 3.582 -8.211 1 96.88 19 VAL B N 1
ATOM 3399 C CA . VAL B 1 19 ? 13.742 2.428 -7.32 1 96.88 19 VAL B CA 1
ATOM 3400 C C . VAL B 1 19 ? 15.023 2.504 -6.5 1 96.88 19 VAL B C 1
ATOM 3402 O O . VAL B 1 19 ? 15.992 3.162 -6.898 1 96.88 19 VAL B O 1
ATOM 3405 N N . ILE B 1 20 ? 15.008 1.874 -5.367 1 96.44 20 ILE B N 1
ATOM 3406 C CA . ILE B 1 20 ? 16.203 1.607 -4.566 1 96.44 20 ILE B CA 1
ATOM 3407 C C . ILE B 1 20 ? 16.469 0.105 -4.531 1 96.44 20 ILE B C 1
ATOM 3409 O O . ILE B 1 20 ? 15.586 -0.7 -4.84 1 96.44 20 ILE B O 1
ATOM 3413 N N . LEU B 1 21 ? 17.734 -0.22 -4.246 1 96.31 21 LEU B N 1
ATOM 3414 C CA . LEU B 1 21 ? 18.125 -1.619 -4.109 1 96.31 21 LEU B CA 1
ATOM 3415 C C . LEU B 1 21 ? 18.188 -2.023 -2.641 1 96.31 21 LEU B C 1
ATOM 3417 O O . LEU B 1 21 ? 18.938 -1.43 -1.862 1 96.31 21 LEU B O 1
ATOM 3421 N N . ARG B 1 22 ? 17.406 -3.027 -2.293 1 95.12 22 ARG B N 1
ATOM 3422 C CA . ARG B 1 22 ? 17.344 -3.467 -0.904 1 95.12 22 ARG B CA 1
ATOM 3423 C C . ARG B 1 22 ? 17.719 -4.938 -0.774 1 95.12 22 ARG B C 1
ATOM 3425 O O . ARG B 1 22 ? 17.547 -5.719 -1.711 1 95.12 22 ARG B O 1
ATOM 3432 N N . PRO B 1 23 ? 18.25 -5.289 0.4 1 94.94 23 PRO B N 1
ATOM 3433 C CA . PRO B 1 23 ? 18.484 -6.719 0.632 1 94.94 23 PRO B CA 1
ATOM 3434 C C . PRO B 1 23 ? 17.172 -7.492 0.837 1 94.94 23 PRO B C 1
ATOM 3436 O O . PRO B 1 23 ? 16.25 -6.984 1.467 1 94.94 23 PRO B O 1
ATOM 3439 N N . PHE B 1 24 ? 17.125 -8.562 0.263 1 91.88 24 PHE B N 1
ATOM 3440 C CA . PHE B 1 24 ? 16.016 -9.5 0.421 1 91.88 24 PHE B CA 1
ATOM 3441 C C . PHE B 1 24 ? 16.516 -10.852 0.932 1 91.88 24 PHE B C 1
ATOM 3443 O O . PHE B 1 24 ? 16.797 -11.75 0.142 1 91.88 24 PHE B O 1
ATOM 3450 N N . LEU B 1 25 ? 16.547 -10.992 2.242 1 90.69 25 LEU B N 1
ATOM 3451 C CA . LEU B 1 25 ? 17.047 -12.203 2.873 1 90.69 25 LEU B CA 1
ATOM 3452 C C . LEU B 1 25 ? 15.922 -13 3.51 1 90.69 25 LEU B C 1
ATOM 3454 O O . LEU B 1 25 ? 15.164 -12.469 4.324 1 90.69 25 LEU B O 1
ATOM 3458 N N . PRO B 1 26 ? 15.852 -14.25 3.113 1 89.62 26 PRO B N 1
ATOM 3459 C CA . PRO B 1 26 ? 14.906 -15.102 3.84 1 89.62 26 PRO B CA 1
ATOM 3460 C C . PRO B 1 26 ? 15.219 -15.195 5.332 1 89.62 26 PRO B C 1
ATOM 3462 O O . PRO B 1 26 ? 16.359 -15 5.738 1 89.62 26 PRO B O 1
ATOM 3465 N N . SER B 1 27 ? 14.219 -15.516 6.102 1 83.94 27 SER B N 1
ATOM 3466 C CA . SER B 1 27 ? 14.398 -15.625 7.547 1 83.94 27 SER B CA 1
ATOM 3467 C C . SER B 1 27 ? 15.156 -16.891 7.914 1 83.94 27 SER B C 1
ATOM 3469 O O . SER B 1 27 ? 15.875 -16.922 8.914 1 83.94 27 SER B O 1
ATOM 3471 N N . SER B 1 28 ? 15.047 -17.859 7.109 1 90.75 28 SER B N 1
ATOM 3472 C CA . SER B 1 28 ? 15.664 -19.156 7.402 1 90.75 28 SER B CA 1
ATOM 3473 C C . SER B 1 28 ? 17.078 -19.219 6.855 1 90.75 28 SER B C 1
ATOM 3475 O O . SER B 1 28 ? 17.297 -19.109 5.648 1 90.75 28 SER B O 1
ATOM 3477 N N . ASP B 1 29 ? 18.031 -19.516 7.746 1 94.12 29 ASP B N 1
ATOM 3478 C CA . ASP B 1 29 ? 19.422 -19.688 7.316 1 94.12 29 ASP B CA 1
ATOM 3479 C C . ASP B 1 29 ? 19.562 -20.875 6.363 1 94.12 29 ASP B C 1
ATOM 3481 O O . ASP B 1 29 ? 20.406 -20.859 5.465 1 94.12 29 ASP B O 1
ATOM 3485 N N . SER B 1 30 ? 18.703 -21.812 6.625 1 94.12 30 SER B N 1
ATOM 3486 C CA . SER B 1 30 ? 18.734 -22.984 5.75 1 94.12 30 SER B CA 1
ATOM 3487 C C . SER B 1 30 ? 18.375 -22.594 4.316 1 94.12 30 SER B C 1
ATOM 3489 O O . SER B 1 30 ? 18.984 -23.094 3.367 1 94.12 30 SER B O 1
ATOM 3491 N N . GLN B 1 31 ? 17.453 -21.734 4.176 1 94.38 31 GLN B N 1
ATOM 3492 C CA . GLN B 1 31 ? 17.062 -21.266 2.846 1 94.38 31 GLN B CA 1
ATOM 3493 C C . GLN B 1 31 ? 18.172 -20.438 2.211 1 94.38 31 GLN B C 1
ATOM 3495 O O . GLN B 1 31 ? 18.453 -20.562 1.017 1 94.38 31 GLN B O 1
ATOM 3500 N N . VAL B 1 32 ? 18.812 -19.578 2.98 1 96.94 32 VAL B N 1
ATOM 3501 C CA . VAL B 1 32 ? 19.922 -18.766 2.49 1 96.94 32 VAL B CA 1
ATOM 3502 C C . VAL B 1 32 ? 21.047 -19.688 1.991 1 96.94 32 VAL B C 1
ATOM 3504 O O . VAL B 1 32 ? 21.578 -19.484 0.893 1 96.94 32 VAL B O 1
ATOM 3507 N N . SER B 1 33 ? 21.312 -20.734 2.785 1 96.81 33 SER B N 1
ATOM 3508 C CA . SER B 1 33 ? 22.375 -21.688 2.43 1 96.81 33 SER B CA 1
ATOM 3509 C C . SER B 1 33 ? 22.047 -22.422 1.138 1 96.81 33 SER B C 1
ATOM 3511 O O . SER B 1 33 ? 22.922 -22.625 0.298 1 96.81 33 SER B O 1
ATOM 3513 N N . SER B 1 34 ? 20.781 -22.781 1.023 1 96.38 34 SER B N 1
ATOM 3514 C CA . SER B 1 34 ? 20.359 -23.5 -0.178 1 96.38 34 SER B CA 1
ATOM 3515 C C . SER B 1 34 ? 20.531 -22.641 -1.424 1 96.38 34 SER B C 1
ATOM 3517 O O . SER B 1 34 ? 20.984 -23.125 -2.463 1 96.38 34 SER B O 1
ATOM 3519 N N . ILE B 1 35 ? 20.219 -21.375 -1.386 1 97.12 35 ILE B N 1
ATOM 3520 C CA . ILE B 1 35 ? 20.344 -20.453 -2.508 1 97.12 35 ILE B CA 1
ATOM 3521 C C . ILE B 1 35 ? 21.812 -20.281 -2.865 1 97.12 35 ILE B C 1
ATOM 3523 O O . ILE B 1 35 ? 22.188 -20.328 -4.043 1 97.12 35 ILE B O 1
ATOM 3527 N N . VAL B 1 36 ? 22.625 -20.125 -1.846 1 97.25 36 VAL B N 1
ATOM 3528 C CA . VAL B 1 36 ? 24.062 -19.953 -2.057 1 97.25 36 VAL B CA 1
ATOM 3529 C C . VAL B 1 36 ? 24.641 -21.203 -2.723 1 97.25 36 VAL B C 1
ATOM 3531 O O . VAL B 1 36 ? 25.438 -21.109 -3.662 1 97.25 36 VAL B O 1
ATOM 3534 N N . GLN B 1 37 ? 24.219 -22.375 -2.248 1 96.69 37 GLN B N 1
ATOM 3535 C CA . GLN B 1 37 ? 24.719 -23.625 -2.818 1 96.69 37 GLN B CA 1
ATOM 3536 C C . GLN B 1 37 ? 24.344 -23.734 -4.297 1 96.69 37 GLN B C 1
ATOM 3538 O O . GLN B 1 37 ? 25.156 -24.188 -5.109 1 96.69 37 GLN B O 1
ATOM 3543 N N . ARG B 1 38 ? 23.219 -23.359 -4.629 1 97 38 ARG B N 1
ATOM 3544 C CA . ARG B 1 38 ? 22.812 -23.406 -6.027 1 97 38 ARG B CA 1
ATOM 3545 C C . ARG B 1 38 ? 23.609 -22.422 -6.871 1 97 38 ARG B C 1
ATOM 3547 O O . ARG B 1 38 ? 23.938 -22.719 -8.023 1 97 38 ARG B O 1
ATOM 3554 N N . ALA B 1 39 ? 23.875 -21.266 -6.34 1 96.81 39 ALA B N 1
ATOM 3555 C CA . ALA B 1 39 ? 24.719 -20.297 -7.043 1 96.81 39 ALA B CA 1
ATOM 3556 C C . ALA B 1 39 ? 26.125 -20.844 -7.27 1 96.81 39 ALA B C 1
ATOM 3558 O O . ALA B 1 39 ? 26.719 -20.625 -8.328 1 96.81 39 ALA B O 1
ATOM 3559 N N . MET B 1 40 ? 26.578 -21.594 -6.289 1 95.94 40 MET B N 1
ATOM 3560 C CA . MET B 1 40 ? 27.922 -22.156 -6.352 1 95.94 40 MET B CA 1
ATOM 3561 C C . MET B 1 40 ? 28 -23.281 -7.379 1 95.94 40 MET B C 1
ATOM 3563 O O . MET B 1 40 ? 29.062 -23.562 -7.926 1 95.94 40 MET B O 1
ATOM 3567 N N . ALA B 1 41 ? 26.891 -23.875 -7.633 1 95.75 41 ALA B N 1
ATOM 3568 C CA . ALA B 1 41 ? 26.859 -25.031 -8.531 1 95.75 41 ALA B CA 1
ATOM 3569 C C . ALA B 1 41 ? 26.859 -24.578 -9.992 1 95.75 41 ALA B C 1
ATOM 3571 O O . ALA B 1 41 ? 27.094 -25.391 -10.898 1 95.75 41 ALA B O 1
ATOM 3572 N N . LEU B 1 42 ? 26.641 -23.312 -10.242 1 96.38 42 LEU B N 1
ATOM 3573 C CA . LEU B 1 42 ? 26.672 -22.812 -11.609 1 96.38 42 LEU B CA 1
ATOM 3574 C C . LEU B 1 42 ? 28.094 -22.828 -12.164 1 96.38 42 LEU B C 1
ATOM 3576 O O . LEU B 1 42 ? 29.062 -22.609 -11.414 1 96.38 42 LEU B O 1
ATOM 3580 N N . SER B 1 43 ? 28.219 -23.016 -13.438 1 96.56 43 SER B N 1
ATOM 3581 C CA . SER B 1 43 ? 29.531 -22.875 -14.078 1 96.56 43 SER B CA 1
ATOM 3582 C C . SER B 1 43 ? 29.969 -21.422 -14.156 1 96.56 43 SER B C 1
ATOM 3584 O O . SER B 1 43 ? 29.141 -20.516 -14.07 1 96.56 43 SER B O 1
ATOM 3586 N N . ASP B 1 44 ? 31.234 -21.188 -14.344 1 96.81 44 ASP B N 1
ATOM 3587 C CA . ASP B 1 44 ? 31.75 -19.812 -14.484 1 96.81 44 ASP B CA 1
ATOM 3588 C C . ASP B 1 44 ? 31.141 -19.125 -15.695 1 96.81 44 ASP B C 1
ATOM 3590 O O . ASP B 1 44 ? 30.891 -17.922 -15.672 1 96.81 44 ASP B O 1
ATOM 3594 N N . ALA B 1 45 ? 30.938 -19.906 -16.703 1 97 45 ALA B N 1
ATOM 3595 C CA . ALA B 1 45 ? 30.344 -19.359 -17.922 1 97 45 ALA B CA 1
ATOM 3596 C C . ALA B 1 45 ? 28.906 -18.891 -17.656 1 97 45 ALA B C 1
ATOM 3598 O O . ALA B 1 45 ? 28.5 -17.828 -18.125 1 97 45 ALA B O 1
ATOM 3599 N N . GLU B 1 46 ? 28.125 -19.719 -16.938 1 96.19 46 GLU B N 1
ATOM 3600 C CA . GLU B 1 46 ? 26.75 -19.344 -16.578 1 96.19 46 GLU B CA 1
ATOM 3601 C C . GLU B 1 46 ? 26.734 -18.094 -15.703 1 96.19 46 GLU B C 1
ATOM 3603 O O . GLU B 1 46 ? 25.891 -17.203 -15.906 1 96.19 46 GLU B O 1
ATOM 3608 N N . VAL B 1 47 ? 27.656 -18.031 -14.758 1 97.75 47 VAL B N 1
ATOM 3609 C CA . VAL B 1 47 ? 27.75 -16.875 -13.859 1 97.75 47 VAL B CA 1
ATOM 3610 C C . VAL B 1 47 ? 28.047 -15.617 -14.664 1 97.75 47 VAL B C 1
ATOM 3612 O O . VAL B 1 47 ? 27.406 -14.578 -14.453 1 97.75 47 VAL B O 1
ATOM 3615 N N . ALA B 1 48 ? 28.969 -15.719 -15.555 1 97.69 48 ALA B N 1
ATOM 3616 C CA . ALA B 1 48 ? 29.344 -14.57 -16.375 1 97.69 48 ALA B CA 1
ATOM 3617 C C . ALA B 1 48 ? 28.172 -14.078 -17.219 1 97.69 48 ALA B C 1
ATOM 3619 O O . ALA B 1 48 ? 27.938 -12.875 -17.344 1 97.69 48 ALA B O 1
ATOM 3620 N N . THR B 1 49 ? 27.453 -15.031 -17.766 1 97.06 49 THR B N 1
ATOM 3621 C CA . THR B 1 49 ? 26.297 -14.695 -18.578 1 97.06 49 THR B CA 1
ATOM 3622 C C . THR B 1 49 ? 25.219 -14.016 -17.734 1 97.06 49 THR B C 1
ATOM 3624 O O . THR B 1 49 ? 24.656 -12.992 -18.141 1 97.06 49 THR B O 1
ATOM 3627 N N . GLU B 1 50 ? 24.938 -14.578 -16.562 1 97 50 GLU B N 1
ATOM 3628 C CA . GLU B 1 50 ? 23.922 -14.016 -15.68 1 97 50 GLU B CA 1
ATOM 3629 C C . GLU B 1 50 ? 24.297 -12.609 -15.227 1 97 50 GLU B C 1
ATOM 3631 O O . GLU B 1 50 ? 23.453 -11.711 -15.203 1 97 50 GLU B O 1
ATOM 3636 N N . LEU B 1 51 ? 25.547 -12.43 -14.883 1 97.75 51 LEU B N 1
ATOM 3637 C CA . LEU B 1 51 ? 26 -11.125 -14.422 1 97.75 51 LEU B CA 1
ATOM 3638 C C . LEU B 1 51 ? 25.906 -10.086 -15.539 1 97.75 51 LEU B C 1
ATOM 3640 O O . LEU B 1 51 ? 25.578 -8.922 -15.281 1 97.75 51 LEU B O 1
ATOM 3644 N N . HIS B 1 52 ? 26.281 -10.523 -16.719 1 97.62 52 HIS B N 1
ATOM 3645 C CA . HIS B 1 52 ? 26.156 -9.633 -17.875 1 97.62 52 HIS B CA 1
ATOM 3646 C C . HIS B 1 52 ? 24.719 -9.156 -18.031 1 97.62 52 HIS B C 1
ATOM 3648 O O . HIS B 1 52 ? 24.469 -7.957 -18.219 1 97.62 52 HIS B O 1
ATOM 3654 N N . ASP B 1 53 ? 23.766 -10.07 -17.953 1 96.31 53 ASP B N 1
ATOM 3655 C CA . ASP B 1 53 ? 22.359 -9.734 -18.094 1 96.31 53 ASP B CA 1
ATOM 3656 C C . ASP B 1 53 ? 21.891 -8.82 -16.953 1 96.31 53 ASP B C 1
ATOM 3658 O O . ASP B 1 53 ? 21.172 -7.855 -17.172 1 96.31 53 ASP B O 1
ATOM 3662 N N . ILE B 1 54 ? 22.328 -9.094 -15.742 1 97.44 54 ILE B N 1
ATOM 3663 C CA . ILE B 1 54 ? 21.969 -8.312 -14.57 1 97.44 54 ILE B CA 1
ATOM 3664 C C . ILE B 1 54 ? 22.469 -6.879 -14.727 1 97.44 54 ILE B C 1
ATOM 3666 O O . ILE B 1 54 ? 21.734 -5.926 -14.484 1 97.44 54 ILE B O 1
ATOM 3670 N N . ARG B 1 55 ? 23.688 -6.754 -15.164 1 97.25 55 ARG B N 1
ATOM 3671 C CA . ARG B 1 55 ? 24.266 -5.43 -15.375 1 97.25 55 ARG B CA 1
ATOM 3672 C C . ARG B 1 55 ? 23.484 -4.656 -16.438 1 97.25 55 ARG B C 1
ATOM 3674 O O . ARG B 1 55 ? 23.156 -3.486 -16.234 1 97.25 55 ARG B O 1
ATOM 3681 N N . ASN B 1 56 ? 23.188 -5.305 -17.469 1 96.25 56 ASN B N 1
ATOM 3682 C CA . ASN B 1 56 ? 22.469 -4.664 -18.562 1 96.25 56 ASN B CA 1
ATOM 3683 C C . ASN B 1 56 ? 21.078 -4.207 -18.156 1 96.25 56 ASN B C 1
ATOM 3685 O O . ASN B 1 56 ? 20.609 -3.16 -18.594 1 96.25 56 ASN B O 1
ATOM 3689 N N . ASP B 1 57 ? 20.484 -4.934 -17.312 1 95.62 57 ASP B N 1
ATOM 3690 C CA . ASP B 1 57 ? 19.078 -4.695 -17 1 95.62 57 ASP B CA 1
ATOM 3691 C C . ASP B 1 57 ? 18.953 -3.729 -15.82 1 95.62 57 ASP B C 1
ATOM 3693 O O . ASP B 1 57 ? 17.953 -3.006 -15.719 1 95.62 57 ASP B O 1
ATOM 3697 N N . PHE B 1 58 ? 19.984 -3.635 -14.914 1 96.62 58 PHE B N 1
ATOM 3698 C CA . PHE B 1 58 ? 19.703 -2.969 -13.648 1 96.62 58 PHE B CA 1
ATOM 3699 C C . PHE B 1 58 ? 20.719 -1.875 -13.375 1 96.62 58 PHE B C 1
ATOM 3701 O O . PHE B 1 58 ? 20.438 -0.914 -12.656 1 96.62 58 PHE B O 1
ATOM 3708 N N . ALA B 1 59 ? 21.922 -1.974 -13.914 1 96.12 59 ALA B N 1
ATOM 3709 C CA . ALA B 1 59 ? 23.016 -1.104 -13.492 1 96.12 59 ALA B CA 1
ATOM 3710 C C . ALA B 1 59 ? 22.703 0.357 -13.805 1 96.12 59 ALA B C 1
ATOM 3712 O O . ALA B 1 59 ? 23.062 1.25 -13.031 1 96.12 59 ALA B O 1
ATOM 3713 N N . PHE B 1 60 ? 22 0.629 -14.875 1 94 60 PHE B N 1
ATOM 3714 C CA . PHE B 1 60 ? 21.766 1.995 -15.328 1 94 60 PHE B CA 1
ATOM 3715 C C . PHE B 1 60 ? 20.797 2.711 -14.398 1 94 60 PHE B C 1
ATOM 3717 O O . PHE B 1 60 ? 20.656 3.936 -14.453 1 94 60 PHE B O 1
ATOM 3724 N N . ARG B 1 61 ? 20.141 2.02 -13.516 1 93.31 61 ARG B N 1
ATOM 3725 C CA . ARG B 1 61 ? 19.141 2.602 -12.625 1 93.31 61 ARG B CA 1
ATOM 3726 C C . ARG B 1 61 ? 19.766 2.971 -11.281 1 93.31 61 ARG B C 1
ATOM 3728 O O . ARG B 1 61 ? 19.094 3.562 -10.43 1 93.31 61 ARG B O 1
ATOM 3735 N N . HIS B 1 62 ? 21 2.508 -11.078 1 94 62 HIS B N 1
ATOM 3736 C CA . HIS B 1 62 ? 21.641 2.689 -9.781 1 94 62 HIS B CA 1
ATOM 3737 C C . HIS B 1 62 ? 23.031 3.314 -9.93 1 94 62 HIS B C 1
ATOM 3739 O O . HIS B 1 62 ? 23.797 2.918 -10.805 1 94 62 HIS B O 1
ATOM 3745 N N . ALA B 1 63 ? 23.438 4.262 -9.086 1 86.75 63 ALA B N 1
ATOM 3746 C CA . ALA B 1 63 ? 24.734 4.949 -9.164 1 86.75 63 ALA B CA 1
ATOM 3747 C C . ALA B 1 63 ? 25.875 4.02 -8.758 1 86.75 63 ALA B C 1
ATOM 3749 O O . ALA B 1 63 ? 26.938 4.043 -9.367 1 86.75 63 ALA B O 1
ATOM 3750 N N . ASP B 1 64 ? 25.75 3.172 -7.758 1 88.56 64 ASP B N 1
ATOM 3751 C CA . ASP B 1 64 ? 26.781 2.268 -7.25 1 88.56 64 ASP B CA 1
ATOM 3752 C C . ASP B 1 64 ? 26.25 0.833 -7.184 1 88.56 64 ASP B C 1
ATOM 3754 O O . ASP B 1 64 ? 26.312 0.195 -6.129 1 88.56 64 ASP B O 1
ATOM 3758 N N . PHE B 1 65 ? 26.016 0.363 -8.359 1 95.75 65 PHE B N 1
ATOM 3759 C CA . PHE B 1 65 ? 25.266 -0.886 -8.453 1 95.75 65 PHE B CA 1
ATOM 3760 C C . PHE B 1 65 ? 26.078 -2.045 -7.887 1 95.75 65 PHE B C 1
ATOM 3762 O O . PHE B 1 65 ? 25.609 -2.744 -6.98 1 95.75 65 PHE B O 1
ATOM 3769 N N . GLU B 1 66 ? 27.312 -2.217 -8.305 1 96.81 66 GLU B N 1
ATOM 3770 C CA . GLU B 1 66 ? 28.109 -3.369 -7.883 1 96.81 66 GLU B CA 1
ATOM 3771 C C . GLU B 1 66 ? 28.484 -3.273 -6.41 1 96.81 66 GLU B C 1
ATOM 3773 O O . GLU B 1 66 ? 28.547 -4.289 -5.711 1 96.81 66 GLU B O 1
ATOM 3778 N N . SER B 1 67 ? 28.75 -2.025 -5.953 1 95.31 67 SER B N 1
ATOM 3779 C CA . SER B 1 67 ? 29.047 -1.843 -4.535 1 95.31 67 SER B CA 1
ATOM 3780 C C . SER B 1 67 ? 27.875 -2.275 -3.66 1 95.31 67 SER B C 1
ATOM 3782 O O . SER B 1 67 ? 28.078 -2.83 -2.578 1 95.31 67 SER B O 1
ATOM 3784 N N . LEU B 1 68 ? 26.734 -2.053 -4.16 1 95.25 68 LEU B N 1
ATOM 3785 C CA . LEU B 1 68 ? 25.531 -2.457 -3.43 1 95.25 68 LEU B CA 1
ATOM 3786 C C . LEU B 1 68 ? 25.406 -3.975 -3.389 1 95.25 68 LEU B C 1
ATOM 3788 O O . LEU B 1 68 ? 25.094 -4.547 -2.346 1 95.25 68 LEU B O 1
ATOM 3792 N N . LEU B 1 69 ? 25.703 -4.629 -4.496 1 98.12 69 LEU B N 1
ATOM 3793 C CA . LEU B 1 69 ? 25.656 -6.086 -4.527 1 98.12 69 LEU B CA 1
ATOM 3794 C C . LEU B 1 69 ? 26.688 -6.68 -3.58 1 98.12 69 LEU B C 1
ATOM 3796 O O . LEU B 1 69 ? 26.422 -7.684 -2.914 1 98.12 69 LEU B O 1
ATOM 3800 N N . GLU B 1 70 ? 27.859 -6.039 -3.551 1 97.56 70 GLU B N 1
ATOM 3801 C CA . GLU B 1 70 ? 28.922 -6.496 -2.652 1 97.56 70 GLU B CA 1
ATOM 3802 C C . GLU B 1 70 ? 28.484 -6.379 -1.192 1 97.56 70 GLU B C 1
ATOM 3804 O O . GLU B 1 70 ? 28.75 -7.273 -0.387 1 97.56 70 GLU B O 1
ATOM 3809 N N . LYS B 1 71 ? 27.844 -5.301 -0.879 1 95.38 71 LYS B N 1
ATOM 3810 C CA . LYS B 1 71 ? 27.344 -5.121 0.48 1 95.38 71 LYS B CA 1
ATOM 3811 C C . LYS B 1 71 ? 26.328 -6.199 0.842 1 95.38 71 LYS B C 1
ATOM 3813 O O . LYS B 1 71 ? 26.312 -6.699 1.969 1 95.38 71 LYS B O 1
ATOM 3818 N N . HIS B 1 72 ? 25.469 -6.559 -0.097 1 97.44 72 HIS B N 1
ATOM 3819 C CA . HIS B 1 72 ? 24.469 -7.594 0.154 1 97.44 72 HIS B CA 1
ATOM 3820 C C . HIS B 1 72 ? 25.125 -8.969 0.277 1 97.44 72 HIS B C 1
ATOM 3822 O O . HIS B 1 72 ? 24.688 -9.797 1.075 1 97.44 72 HIS B O 1
ATOM 3828 N N . PHE B 1 73 ? 26.203 -9.195 -0.502 1 98.06 73 PHE B N 1
ATOM 3829 C CA . PHE B 1 73 ? 26.984 -10.422 -0.339 1 98.06 73 PHE B CA 1
ATOM 3830 C C . PHE B 1 73 ? 27.562 -10.508 1.065 1 98.06 73 PHE B C 1
ATOM 3832 O O . PHE B 1 73 ? 27.547 -11.578 1.681 1 98.06 73 PHE B O 1
ATOM 3839 N N . GLU B 1 74 ? 27.984 -9.352 1.576 1 96.94 74 GLU B N 1
ATOM 3840 C CA . GLU B 1 74 ? 28.531 -9.328 2.924 1 96.94 74 GLU B CA 1
ATOM 3841 C C . GLU B 1 74 ? 27.484 -9.664 3.969 1 96.94 74 GLU B C 1
ATOM 3843 O O . GLU B 1 74 ? 27.766 -10.359 4.949 1 96.94 74 GLU B O 1
ATOM 3848 N N . LEU B 1 75 ? 26.344 -9.195 3.738 1 95.31 75 LEU B N 1
ATOM 3849 C CA . LEU B 1 75 ? 25.234 -9.531 4.641 1 95.31 75 LEU B CA 1
ATOM 3850 C C . LEU B 1 75 ? 24.969 -11.039 4.637 1 95.31 75 LEU B C 1
ATOM 3852 O O . LEU B 1 75 ? 24.734 -11.633 5.691 1 95.31 75 LEU B O 1
ATOM 3856 N N . VAL B 1 76 ? 25.031 -11.648 3.479 1 97.25 76 VAL B N 1
ATOM 3857 C CA . VAL B 1 76 ? 24.828 -13.086 3.338 1 97.25 76 VAL B CA 1
ATOM 3858 C C . VAL B 1 76 ? 25.906 -13.844 4.094 1 97.25 76 VAL B C 1
ATOM 3860 O O . VAL B 1 76 ? 25.609 -14.781 4.836 1 97.25 76 VAL B O 1
ATOM 3863 N N . THR B 1 77 ? 27.141 -13.383 3.969 1 96.38 77 THR B N 1
ATOM 3864 C CA . THR B 1 77 ? 28.266 -14.086 4.566 1 96.38 77 THR B CA 1
ATOM 3865 C C . THR B 1 77 ? 28.266 -13.938 6.082 1 96.38 77 THR B C 1
ATOM 3867 O O . THR B 1 77 ? 28.922 -14.703 6.793 1 96.38 77 THR B O 1
ATOM 3870 N N . SER B 1 78 ? 27.578 -12.953 6.52 1 94.12 78 SER B N 1
ATOM 3871 C CA . SER B 1 78 ? 27.438 -12.805 7.965 1 94.12 78 SER B CA 1
ATOM 3872 C C . SER B 1 78 ? 26.438 -13.82 8.531 1 94.12 78 SER B C 1
ATOM 3874 O O . SER B 1 78 ? 26.438 -14.07 9.734 1 94.12 78 SER B O 1
ATOM 3876 N N . ARG B 1 79 ? 25.656 -14.445 7.695 1 93.5 79 ARG B N 1
ATOM 3877 C CA . ARG B 1 79 ? 24.609 -15.367 8.141 1 93.5 79 ARG B CA 1
ATOM 3878 C C . ARG B 1 79 ? 25.016 -16.812 7.891 1 93.5 79 ARG B C 1
ATOM 3880 O O . ARG B 1 79 ? 24.703 -17.703 8.688 1 93.5 79 ARG B O 1
ATOM 3887 N N . VAL B 1 80 ? 25.625 -17 6.707 1 95.12 80 VAL B N 1
ATOM 3888 C CA . VAL B 1 80 ? 26 -18.359 6.344 1 95.12 80 VAL B CA 1
ATOM 3889 C C . VAL B 1 80 ? 27.438 -18.391 5.844 1 95.12 80 VAL B C 1
ATOM 3891 O O . VAL B 1 80 ? 27.984 -17.375 5.418 1 95.12 80 VAL B O 1
ATOM 3894 N N . LYS B 1 81 ? 28.109 -19.578 5.902 1 93.06 81 LYS B N 1
ATOM 3895 C CA . LYS B 1 81 ? 29.484 -19.75 5.406 1 93.06 81 LYS B CA 1
ATOM 3896 C C . LYS B 1 81 ? 29.5 -19.859 3.885 1 93.06 81 LYS B C 1
ATOM 3898 O O . LYS B 1 81 ? 28.797 -20.703 3.314 1 93.06 81 LYS B O 1
ATOM 3903 N N . VAL B 1 82 ? 30.172 -18.844 3.426 1 90.44 82 VAL B N 1
ATOM 3904 C CA . VAL B 1 82 ? 30.406 -18.875 1.984 1 90.44 82 VAL B CA 1
ATOM 3905 C C . VAL B 1 82 ? 31.891 -19.047 1.697 1 90.44 82 VAL B C 1
ATOM 3907 O O . VAL B 1 82 ? 32.719 -18.312 2.219 1 90.44 82 VAL B O 1
ATOM 3910 N N . GLY B 1 83 ? 32.531 -20.141 1.366 1 87.88 83 GLY B N 1
ATOM 3911 C CA . GLY B 1 83 ? 33.906 -20.375 1.016 1 87.88 83 GLY B CA 1
ATOM 3912 C C . GLY B 1 83 ? 34.5 -19.281 0.151 1 87.88 83 GLY B C 1
ATOM 3913 O O . GLY B 1 83 ? 33.906 -18.203 0.015 1 87.88 83 GLY B O 1
ATOM 3914 N N . VAL B 1 84 ? 35.75 -19.328 -0.288 1 90.56 84 VAL B N 1
ATOM 3915 C CA . VAL B 1 84 ? 36.406 -18.391 -1.19 1 90.56 84 VAL B CA 1
ATOM 3916 C C . VAL B 1 84 ? 35.844 -18.531 -2.598 1 90.56 84 VAL B C 1
ATOM 3918 O O . VAL B 1 84 ? 35.844 -19.625 -3.172 1 90.56 84 VAL B O 1
ATOM 3921 N N . VAL B 1 85 ? 35.281 -17.406 -3.039 1 94 85 VAL B N 1
ATOM 3922 C CA . VAL B 1 85 ? 34.688 -17.453 -4.367 1 94 85 VAL B CA 1
ATOM 3923 C C . VAL B 1 85 ? 35.156 -16.25 -5.184 1 94 85 VAL B C 1
ATOM 3925 O O . VAL B 1 85 ? 35.656 -15.266 -4.629 1 94 85 VAL B O 1
ATOM 3928 N N . SER B 1 86 ? 35.031 -16.297 -6.539 1 96.62 86 SER B N 1
ATOM 3929 C CA . SER B 1 86 ? 35.406 -15.203 -7.438 1 96.62 86 SER B CA 1
ATOM 3930 C C . SER B 1 86 ? 34.562 -13.969 -7.207 1 96.62 86 SER B C 1
ATOM 3932 O O . SER B 1 86 ? 33.469 -14.062 -6.625 1 96.62 86 SER B O 1
ATOM 3934 N N . ARG B 1 87 ? 35 -12.82 -7.617 1 97.12 87 ARG B N 1
ATOM 3935 C CA . ARG B 1 87 ? 34.219 -11.586 -7.5 1 97.12 87 ARG B CA 1
ATOM 3936 C C . ARG B 1 87 ? 32.906 -11.688 -8.258 1 97.12 87 ARG B C 1
ATOM 3938 O O . ARG B 1 87 ? 31.875 -11.195 -7.793 1 97.12 87 ARG B O 1
ATOM 3945 N N . ALA B 1 88 ? 33.031 -12.328 -9.469 1 97.56 88 ALA B N 1
ATOM 3946 C CA . ALA B 1 88 ? 31.797 -12.5 -10.258 1 97.56 88 ALA B CA 1
ATOM 3947 C C . ALA B 1 88 ? 30.75 -13.281 -9.477 1 97.56 88 ALA B C 1
ATOM 3949 O O . ALA B 1 88 ? 29.562 -12.922 -9.492 1 97.56 88 ALA B O 1
ATOM 3950 N N . ARG B 1 89 ? 31.125 -14.297 -8.852 1 97.44 89 ARG B N 1
ATOM 3951 C CA . ARG B 1 89 ? 30.203 -15.117 -8.086 1 97.44 89 ARG B CA 1
ATOM 3952 C C . ARG B 1 89 ? 29.703 -14.375 -6.848 1 97.44 89 ARG B C 1
ATOM 3954 O O . ARG B 1 89 ? 28.562 -14.555 -6.422 1 97.44 89 ARG B O 1
ATOM 3961 N N . GLN B 1 90 ? 30.594 -13.539 -6.219 1 98 90 GLN B N 1
ATOM 3962 C CA . GLN B 1 90 ? 30.156 -12.68 -5.117 1 98 90 GLN B CA 1
ATOM 3963 C C . GLN B 1 90 ? 29.031 -11.75 -5.547 1 98 90 GLN B C 1
ATOM 3965 O O . GLN B 1 90 ? 28.031 -11.617 -4.84 1 98 90 GLN B O 1
ATOM 3970 N N . LEU B 1 91 ? 29.203 -11.18 -6.711 1 98.44 91 LEU B N 1
ATOM 3971 C CA . LEU B 1 91 ? 28.219 -10.25 -7.238 1 98.44 91 LEU B CA 1
ATOM 3972 C C . LEU B 1 91 ? 26.906 -10.969 -7.551 1 98.44 91 LEU B C 1
ATOM 3974 O O . LEU B 1 91 ? 25.828 -10.445 -7.277 1 98.44 91 LEU B O 1
ATOM 3978 N N . LEU B 1 92 ? 27 -12.188 -8.102 1 98.5 92 LEU B N 1
ATOM 3979 C CA . LEU B 1 92 ? 25.797 -12.953 -8.398 1 98.5 92 LEU B CA 1
ATOM 3980 C C . LEU B 1 92 ? 25.031 -13.289 -7.113 1 98.5 92 LEU B C 1
ATOM 3982 O O . LEU B 1 92 ? 23.812 -13.141 -7.051 1 98.5 92 LEU B O 1
ATOM 3986 N N . ILE B 1 93 ? 25.781 -13.758 -6.086 1 98.25 93 ILE B N 1
ATOM 3987 C CA . ILE B 1 93 ? 25.156 -14.086 -4.812 1 98.25 93 ILE B CA 1
ATOM 3988 C C . ILE B 1 93 ? 24.516 -12.828 -4.219 1 98.25 93 ILE B C 1
ATOM 3990 O O . ILE B 1 93 ? 23.375 -12.875 -3.742 1 98.25 93 ILE B O 1
ATOM 3994 N N . GLY B 1 94 ? 25.234 -11.711 -4.262 1 98.5 94 GLY B N 1
ATOM 3995 C CA . GLY B 1 94 ? 24.625 -10.461 -3.832 1 98.5 94 GLY B CA 1
ATOM 3996 C C . GLY B 1 94 ? 23.328 -10.148 -4.539 1 98.5 94 GLY B C 1
ATOM 3997 O O . GLY B 1 94 ? 22.359 -9.734 -3.904 1 98.5 94 GLY B O 1
ATOM 3998 N N . ALA B 1 95 ? 23.281 -10.375 -5.855 1 98.69 95 ALA B N 1
ATOM 3999 C CA . ALA B 1 95 ? 22.109 -10.094 -6.668 1 98.69 95 ALA B CA 1
ATOM 4000 C C . ALA B 1 95 ? 20.953 -11.016 -6.289 1 98.69 95 ALA B C 1
ATOM 4002 O O . ALA B 1 95 ? 19.781 -10.609 -6.336 1 98.69 95 ALA B O 1
ATOM 4003 N N . LEU B 1 96 ? 21.266 -12.266 -5.891 1 98.56 96 LEU B N 1
ATOM 4004 C CA . LEU B 1 96 ? 20.25 -13.242 -5.531 1 98.56 96 LEU B CA 1
ATOM 4005 C C . LEU B 1 96 ? 19.531 -12.836 -4.242 1 98.56 96 LEU B C 1
ATOM 4007 O O . LEU B 1 96 ? 18.438 -13.312 -3.959 1 98.56 96 LEU B O 1
ATOM 4011 N N . PHE B 1 97 ? 20.219 -11.945 -3.502 1 98.31 97 PHE B N 1
ATOM 4012 C CA . PHE B 1 97 ? 19.641 -11.5 -2.238 1 98.31 97 PHE B CA 1
ATOM 4013 C C . PHE B 1 97 ? 19.344 -10.008 -2.271 1 98.31 97 PHE B C 1
ATOM 4015 O O . PHE B 1 97 ? 19.422 -9.328 -1.244 1 98.31 97 PHE B O 1
ATOM 4022 N N . SER B 1 98 ? 19.078 -9.492 -3.477 1 98.06 98 SER B N 1
ATOM 4023 C CA . SER B 1 98 ? 18.719 -8.094 -3.68 1 98.06 98 SER B CA 1
ATOM 4024 C C . SER B 1 98 ? 17.375 -7.973 -4.406 1 98.06 98 SER B C 1
ATOM 4026 O O . SER B 1 98 ? 16.984 -8.883 -5.141 1 98.06 98 SER B O 1
ATOM 4028 N N . GLY B 1 99 ? 16.75 -6.902 -4.215 1 97.69 99 GLY B N 1
ATOM 4029 C CA . GLY B 1 99 ? 15.539 -6.543 -4.949 1 97.69 99 GLY B CA 1
ATOM 4030 C C . GLY B 1 99 ? 15.32 -5.047 -5.039 1 97.69 99 GLY B C 1
ATOM 4031 O O . GLY B 1 99 ? 15.625 -4.309 -4.102 1 97.69 99 GLY B O 1
ATOM 4032 N N . GLU B 1 100 ? 14.758 -4.668 -6.152 1 97.56 100 GLU B N 1
ATOM 4033 C CA . GLU B 1 100 ? 14.391 -3.26 -6.289 1 97.56 100 GLU B CA 1
ATOM 4034 C C . GLU B 1 100 ? 13.086 -2.955 -5.551 1 97.56 100 GLU B C 1
ATOM 4036 O O . GLU B 1 100 ? 12.188 -3.793 -5.496 1 97.56 100 GLU B O 1
ATOM 4041 N N . TYR B 1 101 ? 13.055 -1.81 -4.957 1 97.38 101 TYR B N 1
ATOM 4042 C CA . TYR B 1 101 ? 11.906 -1.275 -4.238 1 97.38 101 TYR B CA 1
ATOM 4043 C C . TYR B 1 101 ? 11.547 0.119 -4.738 1 97.38 101 TYR B C 1
ATOM 4045 O O . TYR B 1 101 ? 12.414 0.995 -4.824 1 97.38 101 TYR B O 1
ATOM 4053 N N . ALA B 1 102 ? 10.281 0.251 -5.105 1 97.25 102 ALA B N 1
ATOM 4054 C CA . ALA B 1 102 ? 9.797 1.562 -5.527 1 97.25 102 ALA B CA 1
ATOM 4055 C C . ALA B 1 102 ? 9.164 2.318 -4.359 1 97.25 102 ALA B C 1
ATOM 4057 O O . ALA B 1 102 ? 7.988 2.121 -4.047 1 97.25 102 ALA B O 1
ATOM 4058 N N . PRO B 1 103 ? 9.828 3.299 -3.785 1 96.5 103 PRO B N 1
ATOM 4059 C CA . PRO B 1 103 ? 9.391 3.922 -2.535 1 96.5 103 PRO B CA 1
ATOM 4060 C C . PRO B 1 103 ? 8.078 4.684 -2.688 1 96.5 103 PRO B C 1
ATOM 4062 O O . PRO B 1 103 ? 7.352 4.875 -1.708 1 96.5 103 PRO B O 1
ATOM 4065 N N . GLU B 1 104 ? 7.742 5.156 -3.852 1 95.94 104 GLU B N 1
ATOM 4066 C CA . GLU B 1 104 ? 6.543 5.977 -3.979 1 95.94 104 GLU B CA 1
ATOM 4067 C C . GLU B 1 104 ? 5.527 5.328 -4.918 1 95.94 104 GLU B C 1
ATOM 4069 O O . GLU B 1 104 ? 4.695 6.016 -5.512 1 95.94 104 GLU B O 1
ATOM 4074 N N . SER B 1 105 ? 5.598 3.953 -5.051 1 96.5 105 SER B N 1
ATOM 4075 C CA . SER B 1 105 ? 4.746 3.242 -5.996 1 96.5 105 SER B CA 1
ATOM 4076 C C . SER B 1 105 ? 3.279 3.324 -5.586 1 96.5 105 SER B C 1
ATOM 4078 O O . SER B 1 105 ? 2.387 3.223 -6.434 1 96.5 105 SER B O 1
ATOM 4080 N N . ALA B 1 106 ? 2.984 3.551 -4.336 1 96.12 106 ALA B N 1
ATOM 4081 C CA . ALA B 1 106 ? 1.6 3.615 -3.875 1 96.12 106 ALA B CA 1
ATOM 4082 C C . ALA B 1 106 ? 1.14 5.062 -3.719 1 96.12 106 ALA B C 1
ATOM 4084 O O . ALA B 1 106 ? 0.012 5.402 -4.086 1 96.12 106 ALA B O 1
ATOM 4085 N N . ALA B 1 107 ? 2.076 5.898 -3.109 1 97.06 107 ALA B N 1
ATOM 4086 C CA . ALA B 1 107 ? 1.639 7.258 -2.818 1 97.06 107 ALA B CA 1
ATOM 4087 C C . ALA B 1 107 ? 2.832 8.18 -2.568 1 97.06 107 ALA B C 1
ATOM 4089 O O . ALA B 1 107 ? 3.908 7.715 -2.184 1 97.06 107 ALA B O 1
ATOM 4090 N N . LEU B 1 108 ? 2.674 9.43 -2.805 1 96.88 108 LEU B N 1
ATOM 4091 C CA . LEU B 1 108 ? 3.564 10.539 -2.5 1 96.88 108 LEU B CA 1
ATOM 4092 C C . LEU B 1 108 ? 2.777 11.742 -1.977 1 96.88 108 LEU B C 1
ATOM 4094 O O . LEU B 1 108 ? 2.125 12.445 -2.75 1 96.88 108 LEU B O 1
ATOM 4098 N N . PHE B 1 109 ? 2.887 11.969 -0.638 1 97.69 109 PHE B N 1
ATOM 4099 C CA . PHE B 1 109 ? 1.91 12.867 -0.03 1 97.69 109 PHE B CA 1
ATOM 4100 C C . PHE B 1 109 ? 2.447 13.445 1.272 1 97.69 109 PHE B C 1
ATOM 4102 O O . PHE B 1 109 ? 3.609 13.234 1.621 1 97.69 109 PHE B O 1
ATOM 4109 N N . ASN B 1 110 ? 1.646 14.32 1.932 1 98.06 110 ASN B N 1
ATOM 4110 C CA . ASN B 1 110 ? 1.885 14.914 3.242 1 98.06 110 ASN B CA 1
ATOM 4111 C C . ASN B 1 110 ? 3.17 15.742 3.258 1 98.06 110 ASN B C 1
ATOM 4113 O O . ASN B 1 110 ? 4.062 15.492 4.07 1 98.06 110 ASN B O 1
ATOM 4117 N N . PRO B 1 111 ? 3.225 16.719 2.416 1 98.69 111 PRO B N 1
ATOM 4118 C CA . PRO B 1 111 ? 4.449 17.516 2.26 1 98.69 111 PRO B CA 1
ATOM 4119 C C . PRO B 1 111 ? 4.656 18.516 3.398 1 98.69 111 PRO B C 1
ATOM 4121 O O . PRO B 1 111 ? 3.688 18.984 4 1 98.69 111 PRO B O 1
ATOM 4124 N N . SER B 1 112 ? 5.867 18.766 3.656 1 98.69 112 SER B N 1
ATOM 4125 C CA . SER B 1 112 ? 6.355 19.875 4.457 1 98.69 112 SER B CA 1
ATOM 4126 C C . SER B 1 112 ? 7.352 20.734 3.67 1 98.69 112 SER B C 1
ATOM 4128 O O . SER B 1 112 ? 8.07 20.219 2.811 1 98.69 112 SER B O 1
ATOM 4130 N N . ILE B 1 113 ? 7.375 22 3.936 1 98.81 113 ILE B N 1
ATOM 4131 C CA . ILE B 1 113 ? 8.289 22.875 3.201 1 98.81 113 ILE B CA 1
ATOM 4132 C C . ILE B 1 113 ? 9.031 23.781 4.176 1 98.81 113 ILE B C 1
ATOM 4134 O O . ILE B 1 113 ? 8.422 24.328 5.105 1 98.81 113 ILE B O 1
ATOM 4138 N N . VAL B 1 114 ? 10.336 23.969 3.943 1 98.75 114 VAL B N 1
ATOM 4139 C CA . VAL B 1 114 ? 11.18 24.906 4.684 1 98.75 114 VAL B CA 1
ATOM 4140 C C . VAL B 1 114 ? 12.164 25.578 3.732 1 98.75 114 VAL B C 1
ATOM 4142 O O . VAL B 1 114 ? 12.438 25.062 2.646 1 98.75 114 VAL B O 1
ATOM 4145 N N . PRO B 1 115 ? 12.641 26.734 4.133 1 98.44 115 PRO B N 1
ATOM 4146 C CA . PRO B 1 115 ? 13.672 27.344 3.285 1 98.44 115 PRO B CA 1
ATOM 4147 C C . PRO B 1 115 ? 14.898 26.453 3.119 1 98.44 115 PRO B C 1
ATOM 4149 O O . PRO B 1 115 ? 15.383 25.875 4.098 1 98.44 115 PRO B O 1
ATOM 4152 N N . HIS B 1 116 ? 15.344 26.344 1.902 1 98.06 116 HIS B N 1
ATOM 4153 C CA . HIS B 1 116 ? 16.594 25.625 1.626 1 98.06 116 HIS B CA 1
ATOM 4154 C C . HIS B 1 116 ? 17.781 26.328 2.279 1 98.06 116 HIS B C 1
ATOM 4156 O O . HIS B 1 116 ? 17.844 27.562 2.303 1 98.06 116 HIS B O 1
ATOM 4162 N N . PRO B 1 117 ? 18.734 25.547 2.756 1 96.38 117 PRO B N 1
ATOM 4163 C CA . PRO B 1 117 ? 19.906 26.203 3.361 1 96.38 117 PRO B CA 1
ATOM 4164 C C . PRO B 1 117 ? 20.703 27.031 2.363 1 96.38 117 PRO B C 1
ATOM 4166 O O . PRO B 1 117 ? 21.375 28 2.75 1 96.38 117 PRO B O 1
ATOM 4169 N N . ASP B 1 118 ? 20.656 26.609 1.15 1 96.38 118 ASP B N 1
ATOM 4170 C CA . ASP B 1 118 ? 21.359 27.344 0.096 1 96.38 118 ASP B CA 1
ATOM 4171 C C . ASP B 1 118 ? 20.391 28.25 -0.677 1 96.38 118 ASP B C 1
ATOM 4173 O O . ASP B 1 118 ? 19.5 27.75 -1.38 1 96.38 118 ASP B O 1
ATOM 4177 N N . GLN B 1 119 ? 20.562 29.594 -0.613 1 97.38 119 GLN B N 1
ATOM 4178 C CA . GLN B 1 119 ? 19.734 30.547 -1.341 1 97.38 119 GLN B CA 1
ATOM 4179 C C . GLN B 1 119 ? 20.547 31.25 -2.422 1 97.38 119 GLN B C 1
ATOM 4181 O O . GLN B 1 119 ? 20.203 32.375 -2.838 1 97.38 119 GLN B O 1
ATOM 4186 N N . SER B 1 120 ? 21.578 30.641 -2.799 1 97.06 120 SER B N 1
ATOM 4187 C CA . SER B 1 120 ? 22.438 31.281 -3.785 1 97.06 120 SER B CA 1
ATOM 4188 C C . SER B 1 120 ? 21.828 31.219 -5.18 1 97.06 120 SER B C 1
ATOM 4190 O O . SER B 1 120 ? 20.984 30.359 -5.453 1 97.06 120 SER B O 1
ATOM 4192 N N . ASN B 1 121 ? 22.156 32.188 -6.047 1 96.31 121 ASN B N 1
ATOM 4193 C CA . ASN B 1 121 ? 21.828 32.188 -7.469 1 96.31 121 ASN B CA 1
ATOM 4194 C C . ASN B 1 121 ? 20.312 32.188 -7.691 1 96.31 121 ASN B C 1
ATOM 4196 O O . ASN B 1 121 ? 19.797 31.438 -8.5 1 96.31 121 ASN B O 1
ATOM 4200 N N . LEU B 1 122 ? 19.594 33 -6.914 1 96.62 122 LEU B N 1
ATOM 4201 C CA . LEU B 1 122 ? 18.156 33.188 -7.066 1 96.62 122 LEU B CA 1
ATOM 4202 C C . LEU B 1 122 ? 17.844 34.594 -7.566 1 96.62 122 LEU B C 1
ATOM 4204 O O . LEU B 1 122 ? 18.578 35.531 -7.27 1 96.62 122 LEU B O 1
ATOM 4208 N N . VAL B 1 123 ? 16.891 34.688 -8.32 1 96.06 123 VAL B N 1
ATOM 4209 C CA . VAL B 1 123 ? 16.406 36 -8.719 1 96.06 123 VAL B CA 1
ATOM 4210 C C . VAL B 1 123 ? 15.812 36.719 -7.508 1 96.06 123 VAL B C 1
ATOM 4212 O O . VAL B 1 123 ? 15.422 36.062 -6.527 1 96.06 123 VAL B O 1
ATOM 4215 N N . ASP B 1 124 ? 15.672 38 -7.578 1 95.44 124 ASP B N 1
ATOM 4216 C CA . ASP B 1 124 ? 15.133 38.781 -6.48 1 95.44 124 ASP B CA 1
ATOM 4217 C C . ASP B 1 124 ? 13.695 38.375 -6.156 1 95.44 124 ASP B C 1
ATOM 4219 O O . ASP B 1 124 ? 12.867 38.25 -7.055 1 95.44 124 ASP B O 1
ATOM 4223 N N . GLY B 1 125 ? 13.508 38.094 -4.902 1 96.44 125 GLY B N 1
ATOM 4224 C CA . GLY B 1 125 ? 12.164 37.781 -4.445 1 96.44 125 GLY B CA 1
ATOM 4225 C C . GLY B 1 125 ? 11.859 36.281 -4.457 1 96.44 125 GLY B C 1
ATOM 4226 O O . GLY B 1 125 ? 10.789 35.875 -4.008 1 96.44 125 GLY B O 1
ATOM 4227 N N . ALA B 1 126 ? 12.781 35.562 -4.965 1 97.94 126 ALA B N 1
ATOM 4228 C CA . ALA B 1 126 ? 12.57 34.094 -4.992 1 97.94 126 ALA B CA 1
ATOM 4229 C C . ALA B 1 126 ? 13.07 33.469 -3.705 1 97.94 126 ALA B C 1
ATOM 4231 O O . ALA B 1 126 ? 13.922 34 -3.012 1 97.94 126 ALA B O 1
ATOM 4232 N N . LEU B 1 127 ? 12.508 32.344 -3.344 1 98.56 127 LEU B N 1
ATOM 4233 C CA . LEU B 1 127 ? 12.898 31.547 -2.199 1 98.56 127 LEU B CA 1
ATOM 4234 C C . LEU B 1 127 ? 13.008 30.062 -2.59 1 98.56 127 LEU B C 1
ATOM 4236 O O . LEU B 1 127 ? 12.055 29.5 -3.127 1 98.56 127 LEU B O 1
ATOM 4240 N N . ARG B 1 128 ? 14.195 29.516 -2.395 1 98.25 128 ARG B N 1
ATOM 4241 C CA . ARG B 1 128 ? 14.383 28.078 -2.621 1 98.25 128 ARG B CA 1
ATOM 4242 C C . ARG B 1 128 ? 13.961 27.281 -1.4 1 98.25 128 ARG B C 1
ATOM 4244 O O . ARG B 1 128 ? 14.312 27.625 -0.27 1 98.25 128 ARG B O 1
ATOM 4251 N N . LEU B 1 129 ? 13.227 26.188 -1.619 1 98.69 129 LEU B N 1
ATOM 4252 C CA . LEU B 1 129 ? 12.641 25.391 -0.546 1 98.69 129 LEU B CA 1
ATOM 4253 C C . LEU B 1 129 ? 13.117 23.953 -0.614 1 98.69 129 LEU B C 1
ATOM 4255 O O . LEU B 1 129 ? 13.391 23.438 -1.7 1 98.69 129 LEU B O 1
ATOM 4259 N N . VAL B 1 130 ? 13.266 23.359 0.566 1 98.69 130 VAL B N 1
ATOM 4260 C CA . VAL B 1 130 ? 13.25 21.906 0.685 1 98.69 130 VAL B CA 1
ATOM 4261 C C . VAL B 1 130 ? 11.836 21.406 0.962 1 98.69 130 VAL B C 1
ATOM 4263 O O . VAL B 1 130 ? 11.203 21.828 1.937 1 98.69 130 VAL B O 1
ATOM 4266 N N . MET B 1 131 ? 11.352 20.625 0.1 1 98.62 131 MET B N 1
ATOM 4267 C CA . MET B 1 131 ? 10.078 19.938 0.322 1 98.62 131 MET B CA 1
ATOM 4268 C C . MET B 1 131 ? 10.297 18.484 0.709 1 98.62 131 MET B C 1
ATOM 4270 O O . MET B 1 131 ? 10.953 17.734 -0.014 1 98.62 131 MET B O 1
ATOM 4274 N N . SER B 1 132 ? 9.852 18.109 1.869 1 98.69 132 SER B N 1
ATOM 4275 C CA . SER B 1 132 ? 9.836 16.703 2.268 1 98.69 132 SER B CA 1
ATOM 4276 C C . SER B 1 132 ? 8.469 16.078 2.016 1 98.69 132 SER B C 1
ATOM 4278 O O . SER B 1 132 ? 7.438 16.719 2.172 1 98.69 132 SER B O 1
ATOM 4280 N N . LEU B 1 133 ? 8.469 14.828 1.6 1 98.31 133 LEU B N 1
ATOM 4281 C CA . LEU B 1 133 ? 7.246 14.094 1.3 1 98.31 133 LEU B CA 1
ATOM 4282 C C . LEU B 1 133 ? 7.273 12.711 1.937 1 98.31 133 LEU B C 1
ATOM 4284 O O . LEU B 1 133 ? 8.344 12.117 2.098 1 98.31 133 LEU B O 1
ATOM 4288 N N . ARG B 1 134 ? 6.098 12.227 2.307 1 98.19 134 ARG B N 1
ATOM 4289 C CA . ARG B 1 134 ? 5.938 10.82 2.643 1 98.19 134 ARG B CA 1
ATOM 4290 C C . ARG B 1 134 ? 5.754 9.977 1.386 1 98.19 134 ARG B C 1
ATOM 4292 O O . ARG B 1 134 ? 4.844 10.227 0.591 1 98.19 134 ARG B O 1
ATOM 4299 N N . ALA B 1 135 ? 6.664 9.102 1.202 1 97.69 135 ALA B N 1
ATOM 4300 C CA . ALA B 1 135 ? 6.57 8.141 0.112 1 97.69 135 ALA B CA 1
ATOM 4301 C C . ALA B 1 135 ? 6.188 6.754 0.636 1 97.69 135 ALA B C 1
ATOM 4303 O O . ALA B 1 135 ? 6.758 6.277 1.62 1 97.69 135 ALA B O 1
ATOM 4304 N N . THR B 1 136 ? 5.184 6.152 -0.007 1 97.62 136 THR B N 1
ATOM 4305 C CA . THR B 1 136 ? 4.727 4.828 0.402 1 97.62 136 THR B CA 1
ATOM 4306 C C . THR B 1 136 ? 4.848 3.836 -0.75 1 97.62 136 THR B C 1
ATOM 4308 O O . THR B 1 136 ? 4.461 4.141 -1.881 1 97.62 136 THR B O 1
ATOM 4311 N N . GLY B 1 137 ? 5.461 2.713 -0.484 1 96.94 137 GLY B N 1
ATOM 4312 C CA . GLY B 1 137 ? 5.609 1.653 -1.471 1 96.94 137 GLY B CA 1
ATOM 4313 C C . GLY B 1 137 ? 5.039 0.325 -1.008 1 96.94 137 GLY B C 1
ATOM 4314 O O . GLY B 1 137 ? 4.113 0.29 -0.196 1 96.94 137 GLY B O 1
ATOM 4315 N N . GLU B 1 138 ? 5.562 -0.724 -1.607 1 95.81 138 GLU B N 1
ATOM 4316 C CA . GLU B 1 138 ? 5.133 -2.086 -1.312 1 95.81 138 GLU B CA 1
ATOM 4317 C C . GLU B 1 138 ? 5.051 -2.328 0.193 1 95.81 138 GLU B C 1
ATOM 4319 O O . GLU B 1 138 ? 5.961 -1.955 0.935 1 95.81 138 GLU B O 1
ATOM 4324 N N . GLY B 1 139 ? 3.916 -2.906 0.639 1 94.56 139 GLY B N 1
ATOM 4325 C CA . GLY B 1 139 ? 3.771 -3.252 2.043 1 94.56 139 GLY B CA 1
ATOM 4326 C C . GLY B 1 139 ? 3.35 -2.076 2.906 1 94.56 139 GLY B C 1
ATOM 4327 O O . GLY B 1 139 ? 3.293 -2.189 4.133 1 94.56 139 GLY B O 1
ATOM 4328 N N . HIS B 1 140 ? 3.111 -0.911 2.221 1 96.06 140 HIS B N 1
ATOM 4329 C CA . HIS B 1 140 ? 2.727 0.308 2.924 1 96.06 140 HIS B CA 1
ATOM 4330 C C . HIS B 1 140 ? 3.861 0.815 3.807 1 96.06 140 HIS B C 1
ATOM 4332 O O . HIS B 1 140 ? 3.619 1.346 4.895 1 96.06 140 HIS B O 1
ATOM 4338 N N . ILE B 1 141 ? 5.066 0.618 3.363 1 96.88 141 ILE B N 1
ATOM 4339 C CA . ILE B 1 141 ? 6.223 1.14 4.082 1 96.88 141 ILE B CA 1
ATOM 4340 C C . ILE B 1 141 ? 6.48 2.586 3.662 1 96.88 141 ILE B C 1
ATOM 4342 O O . ILE B 1 141 ? 6.617 2.879 2.473 1 96.88 141 ILE B O 1
ATOM 4346 N N . SER B 1 142 ? 6.562 3.434 4.645 1 97.75 142 SER B N 1
ATOM 4347 C CA . SER B 1 142 ? 6.715 4.859 4.371 1 97.75 142 SER B CA 1
ATOM 4348 C C . SER B 1 142 ? 8.156 5.309 4.57 1 97.75 142 SER B C 1
ATOM 4350 O O . SER B 1 142 ? 8.844 4.828 5.473 1 97.75 142 SER B O 1
ATOM 4352 N N . SER B 1 143 ? 8.586 6.172 3.752 1 98.19 143 SER B N 1
ATOM 4353 C CA . SER B 1 143 ? 9.883 6.836 3.824 1 98.19 143 SER B CA 1
ATOM 4354 C C . SER B 1 143 ? 9.75 8.336 3.59 1 98.19 143 SER B C 1
ATOM 4356 O O . SER B 1 143 ? 8.664 8.828 3.291 1 98.19 143 SER B O 1
ATOM 4358 N N . VAL B 1 144 ? 10.797 9.055 3.799 1 98.5 144 VAL B N 1
ATOM 4359 C CA . VAL B 1 144 ? 10.82 10.484 3.537 1 98.5 144 VAL B CA 1
ATOM 4360 C C . VAL B 1 144 ? 11.656 10.773 2.293 1 98.5 144 VAL B C 1
ATOM 4362 O O . VAL B 1 144 ? 12.812 10.344 2.201 1 98.5 144 VAL B O 1
ATOM 4365 N N . GLU B 1 145 ? 11.109 11.461 1.395 1 97.69 145 GLU B N 1
ATOM 4366 C CA . GLU B 1 145 ? 11.805 11.938 0.203 1 97.69 145 GLU B CA 1
ATOM 4367 C C . GLU B 1 145 ? 11.844 13.461 0.161 1 97.69 145 GLU B C 1
ATOM 4369 O O . GLU B 1 145 ? 11.062 14.125 0.846 1 97.69 145 GLU B O 1
ATOM 4374 N N . PHE B 1 146 ? 12.758 13.961 -0.669 1 98.25 146 PHE B N 1
ATOM 4375 C CA . PHE B 1 146 ? 12.922 15.406 -0.735 1 98.25 146 PHE B CA 1
ATOM 4376 C C . PHE B 1 146 ? 12.828 15.898 -2.176 1 98.25 146 PHE B C 1
ATOM 4378 O O . PHE B 1 146 ? 13.141 15.156 -3.109 1 98.25 146 PHE B O 1
ATOM 4385 N N . ARG B 1 147 ? 12.383 17.094 -2.328 1 98 147 ARG B N 1
ATOM 4386 C CA . ARG B 1 147 ? 12.383 17.859 -3.572 1 98 147 ARG B CA 1
ATOM 4387 C C . ARG B 1 147 ? 12.859 19.281 -3.338 1 98 147 ARG B C 1
ATOM 4389 O O . ARG B 1 147 ? 12.734 19.812 -2.234 1 98 147 ARG B O 1
ATOM 4396 N N . THR B 1 148 ? 13.391 19.844 -4.387 1 98.12 148 THR B N 1
ATOM 4397 C CA . THR B 1 148 ? 13.742 21.266 -4.363 1 98.12 148 THR B CA 1
ATOM 4398 C C . THR B 1 148 ? 12.727 22.078 -5.16 1 98.12 148 THR B C 1
ATOM 4400 O O . THR B 1 148 ? 12.516 21.828 -6.348 1 98.12 148 THR B O 1
ATOM 4403 N N . VAL B 1 149 ? 12.156 23.031 -4.508 1 98.31 149 VAL B N 1
ATOM 4404 C CA . VAL B 1 149 ? 11.148 23.891 -5.121 1 98.31 149 VAL B CA 1
ATOM 4405 C C . VAL B 1 149 ? 11.57 25.359 -4.98 1 98.31 149 VAL B C 1
ATOM 4407 O O . VAL B 1 149 ? 12.18 25.734 -3.979 1 98.31 149 VAL B O 1
ATOM 4410 N N . THR B 1 150 ? 11.297 26.156 -5.996 1 98.44 150 THR B N 1
ATOM 4411 C CA . THR B 1 150 ? 11.469 27.594 -5.91 1 98.44 150 THR B CA 1
ATOM 4412 C C . THR B 1 150 ? 10.117 28.312 -6 1 98.44 150 THR B C 1
ATOM 4414 O O . THR B 1 150 ? 9.344 28.062 -6.93 1 98.44 150 THR B O 1
ATOM 4417 N N . ILE B 1 151 ? 9.875 29.109 -5.012 1 98.12 151 ILE B N 1
ATOM 4418 C CA . ILE B 1 151 ? 8.68 29.938 -5.035 1 98.12 151 ILE B CA 1
ATOM 4419 C C . ILE B 1 151 ? 9.062 31.391 -5.336 1 98.12 151 ILE B C 1
ATOM 4421 O O . ILE B 1 151 ? 10.016 31.922 -4.762 1 98.12 151 ILE B O 1
ATOM 4425 N N . PHE B 1 152 ? 8.305 32 -6.211 1 97.25 152 PHE B N 1
ATOM 4426 C CA . PHE B 1 152 ? 8.609 33.375 -6.633 1 97.25 152 PHE B CA 1
ATOM 4427 C C . PHE B 1 152 ? 7.691 34.375 -5.938 1 97.25 152 PHE B C 1
ATOM 4429 O O . PHE B 1 152 ? 6.715 34 -5.297 1 97.25 152 PHE B O 1
ATOM 4436 N N . ALA B 1 153 ? 8.016 35.656 -6.078 1 95.38 153 ALA B N 1
ATOM 4437 C CA . ALA B 1 153 ? 7.312 36.719 -5.375 1 95.38 153 ALA B CA 1
ATOM 4438 C C . ALA B 1 153 ? 5.848 36.781 -5.797 1 95.38 153 ALA B C 1
ATOM 4440 O O . ALA B 1 153 ? 4.984 37.156 -5 1 95.38 153 ALA B O 1
ATOM 4441 N N . ASP B 1 154 ? 5.582 36.344 -7 1 93.44 154 ASP B N 1
ATOM 4442 C CA . ASP B 1 154 ? 4.215 36.406 -7.504 1 93.44 154 ASP B CA 1
ATOM 4443 C C . ASP B 1 154 ? 3.438 35.125 -7.156 1 93.44 154 ASP B C 1
ATOM 4445 O O . ASP B 1 154 ? 2.275 35 -7.543 1 93.44 154 ASP B O 1
ATOM 4449 N N . GLY B 1 155 ? 4.141 34.219 -6.523 1 93.38 155 GLY B N 1
ATOM 4450 C CA . GLY B 1 155 ? 3.469 33.031 -6.062 1 93.38 155 GLY B CA 1
ATOM 4451 C C . GLY B 1 155 ? 3.717 31.828 -6.961 1 93.38 155 GLY B C 1
ATOM 4452 O O . GLY B 1 155 ? 3.4 30.688 -6.59 1 93.38 155 GLY B O 1
ATOM 4453 N N . GLU B 1 156 ? 4.297 32.062 -8.086 1 95.62 156 GLU B N 1
ATOM 4454 C CA . GLU B 1 156 ? 4.625 30.938 -8.961 1 95.62 156 GLU B CA 1
ATOM 4455 C C . GLU B 1 156 ? 5.656 30.016 -8.32 1 95.62 156 GLU B C 1
ATOM 4457 O O . GLU B 1 156 ? 6.488 30.453 -7.527 1 95.62 156 GLU B O 1
ATOM 4462 N N . ALA B 1 157 ? 5.512 28.75 -8.664 1 97.25 157 ALA B N 1
ATOM 4463 C CA . ALA B 1 157 ? 6.43 27.766 -8.094 1 97.25 157 ALA B CA 1
ATOM 4464 C C . ALA B 1 157 ? 6.949 26.812 -9.164 1 97.25 157 ALA B C 1
ATOM 4466 O O . ALA B 1 157 ? 6.207 26.406 -10.07 1 97.25 157 ALA B O 1
ATOM 4467 N N . THR B 1 158 ? 8.203 26.453 -9.086 1 96.88 158 THR B N 1
ATOM 4468 C CA . THR B 1 158 ? 8.828 25.469 -9.961 1 96.88 158 THR B CA 1
ATOM 4469 C C . THR B 1 158 ? 9.633 24.453 -9.148 1 96.88 158 THR B C 1
ATOM 4471 O O . THR B 1 158 ? 10.148 24.781 -8.078 1 96.88 158 THR B O 1
ATOM 4474 N N . ALA B 1 159 ? 9.664 23.281 -9.648 1 96.75 159 ALA B N 1
ATOM 4475 C CA . ALA B 1 159 ? 10.453 22.234 -8.992 1 96.75 159 ALA B CA 1
ATOM 4476 C C . ALA B 1 159 ? 11.555 21.734 -9.914 1 96.75 159 ALA B C 1
ATOM 4478 O O . ALA B 1 159 ? 11.375 21.656 -11.133 1 96.75 159 ALA B O 1
ATOM 4479 N N . ILE B 1 160 ? 12.656 21.375 -9.328 1 93.81 160 ILE B N 1
ATOM 4480 C CA . ILE B 1 160 ? 13.656 20.609 -10.07 1 93.81 160 ILE B CA 1
ATOM 4481 C C . ILE B 1 160 ? 13.117 19.219 -10.391 1 93.81 160 ILE B C 1
ATOM 4483 O O . ILE B 1 160 ? 12.555 18.547 -9.523 1 93.81 160 ILE B O 1
ATOM 4487 N N . PRO B 1 161 ? 13.266 18.891 -11.648 1 91.44 161 PRO B N 1
ATOM 4488 C CA . PRO B 1 161 ? 12.82 17.531 -11.977 1 91.44 161 PRO B CA 1
ATOM 4489 C C . PRO B 1 161 ? 13.492 16.469 -11.102 1 91.44 161 PRO B C 1
ATOM 4491 O O . PRO B 1 161 ? 14.68 16.578 -10.797 1 91.44 161 PRO B O 1
ATOM 4494 N N . ALA B 1 162 ? 12.695 15.531 -10.734 1 90 162 ALA B N 1
ATOM 4495 C CA . ALA B 1 162 ? 13.234 14.461 -9.898 1 90 162 ALA B CA 1
ATOM 4496 C C . ALA B 1 162 ? 14.266 13.641 -10.664 1 90 162 ALA B C 1
ATOM 4498 O O . ALA B 1 162 ? 14.055 13.281 -11.82 1 90 162 ALA B O 1
ATOM 4499 N N . SER B 1 163 ? 15.367 13.344 -10 1 92.56 163 SER B N 1
ATOM 4500 C CA . SER B 1 163 ? 16.375 12.43 -10.531 1 92.56 163 SER B CA 1
ATOM 4501 C C . SER B 1 163 ? 15.812 11.016 -10.68 1 92.56 163 SER B C 1
ATOM 4503 O O . SER B 1 163 ? 14.984 10.586 -9.875 1 92.56 163 SER B O 1
ATOM 4505 N N . PRO B 1 164 ? 16.25 10.312 -11.711 1 91.62 164 PRO B N 1
ATOM 4506 C CA . PRO B 1 164 ? 15.852 8.906 -11.797 1 91.62 164 PRO B CA 1
ATOM 4507 C C . PRO B 1 164 ? 16.547 8.031 -10.758 1 91.62 164 PRO B C 1
ATOM 4509 O O . PRO B 1 164 ? 16.172 6.875 -10.57 1 91.62 164 PRO B O 1
ATOM 4512 N N . PHE B 1 165 ? 17.531 8.609 -10.109 1 93 165 PHE B N 1
ATOM 4513 C CA . PHE B 1 165 ? 18.297 7.844 -9.125 1 93 165 PHE B CA 1
ATOM 4514 C C . PHE B 1 165 ? 17.797 8.133 -7.715 1 93 165 PHE B C 1
ATOM 4516 O O . PHE B 1 165 ? 17.281 9.219 -7.438 1 93 165 PHE B O 1
ATOM 4523 N N . ALA B 1 166 ? 17.859 7.176 -6.93 1 94.12 166 ALA B N 1
ATOM 4524 C CA . ALA B 1 166 ? 17.578 7.273 -5.504 1 94.12 166 ALA B CA 1
ATOM 4525 C C . ALA B 1 166 ? 18.688 6.656 -4.668 1 94.12 166 ALA B C 1
ATOM 4527 O O . ALA B 1 166 ? 19.266 5.637 -5.051 1 94.12 166 ALA B O 1
ATOM 4528 N N . SER B 1 167 ? 18.984 7.277 -3.521 1 93.38 167 SER B N 1
ATOM 4529 C CA . SER B 1 167 ? 20.094 6.836 -2.682 1 93.38 167 SER B CA 1
ATOM 4530 C C . SER B 1 167 ? 19.656 6.688 -1.228 1 93.38 167 SER B C 1
ATOM 4532 O O . SER B 1 167 ? 18.875 7.496 -0.721 1 93.38 167 SER B O 1
ATOM 4534 N N . LEU B 1 168 ? 20.219 5.652 -0.634 1 93.5 168 LEU B N 1
ATOM 4535 C CA . LEU B 1 168 ? 20.031 5.445 0.798 1 93.5 168 LEU B CA 1
ATOM 4536 C C . LEU B 1 168 ? 21.234 5.965 1.58 1 93.5 168 LEU B C 1
ATOM 4538 O O . LEU B 1 168 ? 22.359 5.973 1.067 1 93.5 168 LEU B O 1
ATOM 4542 N N . PRO B 1 169 ? 20.969 6.328 2.758 1 93.38 169 PRO B N 1
ATOM 4543 C CA . PRO B 1 169 ? 22.078 6.832 3.568 1 93.38 169 PRO B CA 1
ATOM 4544 C C . PRO B 1 169 ? 22.891 5.719 4.211 1 93.38 169 PRO B C 1
ATOM 4546 O O . PRO B 1 169 ? 22.469 4.559 4.215 1 93.38 169 PRO B O 1
ATOM 4549 N N . ILE B 1 170 ? 24.047 6.121 4.684 1 90.56 170 ILE B N 1
ATOM 4550 C CA . ILE B 1 170 ? 24.859 5.254 5.52 1 90.56 170 ILE B CA 1
ATOM 4551 C C . ILE B 1 170 ? 24.594 5.551 6.992 1 90.56 170 ILE B C 1
ATOM 4553 O O . ILE B 1 170 ? 24.484 6.711 7.391 1 90.56 170 ILE B O 1
ATOM 4557 N N . ILE B 1 171 ? 24.5 4.465 7.711 1 88.75 171 ILE B N 1
ATOM 4558 C CA . ILE B 1 171 ? 24.312 4.609 9.148 1 88.75 171 ILE B CA 1
ATOM 4559 C C . ILE B 1 171 ? 25.672 4.68 9.844 1 88.75 171 ILE B C 1
ATOM 4561 O O . ILE B 1 171 ? 26.516 3.816 9.633 1 88.75 171 ILE B O 1
ATOM 4565 N N . LYS B 1 172 ? 26 5.598 10.594 1 84.88 172 LYS B N 1
ATOM 4566 C CA . LYS B 1 172 ? 27.281 5.762 11.273 1 84.88 172 LYS B CA 1
ATOM 4567 C C . LYS B 1 172 ? 27.172 5.344 12.742 1 84.88 172 LYS B C 1
ATOM 4569 O O . LYS B 1 172 ? 28.062 4.676 13.266 1 84.88 172 LYS B O 1
ATOM 4574 N N . ASN B 1 173 ? 26.062 5.719 13.453 1 82.94 173 ASN B N 1
ATOM 4575 C CA . ASN B 1 173 ? 25.812 5.445 14.867 1 82.94 173 ASN B CA 1
ATOM 4576 C C . ASN B 1 173 ? 24.328 5.211 15.141 1 82.94 173 ASN B C 1
ATOM 4578 O O . ASN B 1 173 ? 23.484 5.969 14.664 1 82.94 173 ASN B O 1
ATOM 4582 N N . SER B 1 174 ? 24.156 3.904 15.68 1 84.5 174 SER B N 1
ATOM 4583 C CA . SER B 1 174 ? 22.734 3.645 15.93 1 84.5 174 SER B CA 1
ATOM 4584 C C . SER B 1 174 ? 22.531 2.979 17.281 1 84.5 174 SER B C 1
ATOM 4586 O O . SER B 1 174 ? 23.172 1.962 17.594 1 84.5 174 SER B O 1
ATOM 4588 N N . THR B 1 175 ? 21.828 3.777 18.094 1 85.81 175 THR B N 1
ATOM 4589 C CA . THR B 1 175 ? 21.25 3.221 19.312 1 85.81 175 THR B CA 1
ATOM 4590 C C . THR B 1 175 ? 19.734 3.27 19.25 1 85.81 175 THR B C 1
ATOM 4592 O O . THR B 1 175 ? 19.156 3.701 18.25 1 85.81 175 THR B O 1
ATOM 4595 N N . GLU B 1 176 ? 19.141 2.777 20.25 1 81.31 176 GLU B N 1
ATOM 4596 C CA . GLU B 1 176 ? 17.688 2.83 20.281 1 81.31 176 GLU B CA 1
ATOM 4597 C C . GLU B 1 176 ? 17.188 4.266 20.438 1 81.31 176 GLU B C 1
ATOM 4599 O O . GLU B 1 176 ? 16.109 4.609 19.938 1 81.31 176 GLU B O 1
ATOM 4604 N N . ASP B 1 177 ? 18.016 5.117 20.984 1 89.94 177 ASP B N 1
ATOM 4605 C CA . ASP B 1 177 ? 17.578 6.457 21.359 1 89.94 177 ASP B CA 1
ATOM 4606 C C . ASP B 1 177 ? 18 7.48 20.297 1 89.94 177 ASP B C 1
ATOM 4608 O O . ASP B 1 177 ? 17.422 8.562 20.219 1 89.94 177 ASP B O 1
ATOM 4612 N N . ALA B 1 178 ? 19.078 7.09 19.547 1 92.25 178 ALA B N 1
ATOM 4613 C CA . ALA B 1 178 ? 19.562 8.047 18.562 1 92.25 178 ALA B CA 1
ATOM 4614 C C . ALA B 1 178 ? 20.328 7.336 17.438 1 92.25 178 ALA B C 1
ATOM 4616 O O . ALA B 1 178 ? 21.016 6.344 17.688 1 92.25 178 ALA B O 1
ATOM 4617 N N . ALA B 1 179 ? 20.094 7.84 16.25 1 93.94 179 ALA B N 1
ATOM 4618 C CA . ALA B 1 179 ? 20.844 7.344 15.094 1 93.94 179 ALA B CA 1
ATOM 4619 C C . ALA B 1 179 ? 21.281 8.492 14.195 1 93.94 179 ALA B C 1
ATOM 4621 O O . ALA B 1 179 ? 20.547 9.453 13.992 1 93.94 179 ALA B O 1
ATOM 4622 N N . GLU B 1 180 ? 22.5 8.375 13.727 1 96 180 GLU B N 1
ATOM 4623 C CA . GLU B 1 180 ? 23.016 9.336 12.766 1 96 180 GLU B CA 1
ATOM 4624 C C . GLU B 1 180 ? 23.172 8.703 11.383 1 96 180 GLU B C 1
ATOM 4626 O O . GLU B 1 180 ? 23.766 7.625 11.25 1 96 180 GLU B O 1
ATOM 4631 N N . ILE B 1 181 ? 22.609 9.383 10.391 1 94.88 181 ILE B N 1
ATOM 4632 C CA . ILE B 1 181 ? 22.719 8.891 9.023 1 94.88 181 ILE B CA 1
ATOM 4633 C C . ILE B 1 181 ? 23.266 9.992 8.125 1 94.88 181 ILE B C 1
ATOM 4635 O O . ILE B 1 181 ? 23.094 11.18 8.414 1 94.88 181 ILE B O 1
ATOM 4639 N N . SER B 1 182 ? 23.938 9.562 7.055 1 95.94 182 SER B N 1
ATOM 4640 C CA . SER B 1 182 ? 24.531 10.547 6.148 1 95.94 182 SER B CA 1
ATOM 4641 C C . SER B 1 182 ? 24.484 10.062 4.703 1 95.94 182 SER B C 1
ATOM 4643 O O . SER B 1 182 ? 24.609 8.859 4.445 1 95.94 182 SER B O 1
ATOM 4645 N N . PHE B 1 183 ? 24.25 11 3.869 1 95.88 183 PHE B N 1
ATOM 4646 C CA . PHE B 1 183 ? 24.375 10.766 2.436 1 95.88 183 PHE B CA 1
ATOM 4647 C C . PHE B 1 183 ? 25.719 11.258 1.922 1 95.88 183 PHE B C 1
ATOM 4649 O O . PHE B 1 183 ? 26.391 12.055 2.588 1 95.88 183 PHE B O 1
ATOM 4656 N N . GLY B 1 184 ? 26.109 10.711 0.734 1 91.06 184 GLY B N 1
ATOM 4657 C CA . GLY B 1 184 ? 27.281 11.297 0.085 1 91.06 184 GLY B CA 1
ATOM 4658 C C . GLY B 1 184 ? 27.062 12.742 -0.327 1 91.06 184 GLY B C 1
ATOM 4659 O O . GLY B 1 184 ? 25.969 13.117 -0.746 1 91.06 184 GLY B O 1
ATOM 4660 N N . ALA B 1 185 ? 28.078 13.516 -0.29 1 87.44 185 ALA B N 1
ATOM 4661 C CA . ALA B 1 185 ? 28 14.945 -0.583 1 87.44 185 ALA B CA 1
ATOM 4662 C C . ALA B 1 185 ? 27.562 15.18 -2.027 1 87.44 185 ALA B C 1
ATOM 4664 O O . ALA B 1 185 ? 26.969 16.203 -2.338 1 87.44 185 ALA B O 1
ATOM 4665 N N . GLU B 1 186 ? 27.812 14.18 -2.826 1 90.19 186 GLU B N 1
ATOM 4666 C CA . GLU B 1 186 ? 27.531 14.336 -4.246 1 90.19 186 GLU B CA 1
ATOM 4667 C C . GLU B 1 186 ? 26.078 13.969 -4.562 1 90.19 186 GLU B C 1
ATOM 4669 O O . GLU B 1 186 ? 25.594 14.25 -5.656 1 90.19 186 GLU B O 1
ATOM 4674 N N . VAL B 1 187 ? 25.438 13.406 -3.6 1 93.81 187 VAL B N 1
ATOM 4675 C CA . VAL B 1 187 ? 24.062 12.977 -3.812 1 93.81 187 VAL B CA 1
ATOM 4676 C C . VAL B 1 187 ? 23.141 14.188 -3.77 1 93.81 187 VAL B C 1
ATOM 4678 O O . VAL B 1 187 ? 23.109 14.922 -2.779 1 93.81 187 VAL B O 1
ATOM 4681 N N . GLN B 1 188 ? 22.391 14.383 -4.816 1 95.06 188 GLN B N 1
ATOM 4682 C CA . GLN B 1 188 ? 21.453 15.5 -4.883 1 95.06 188 GLN B CA 1
ATOM 4683 C C . GLN B 1 188 ? 20.297 15.312 -3.896 1 95.06 188 GLN B C 1
ATOM 4685 O O . GLN B 1 188 ? 19.953 14.188 -3.535 1 95.06 188 GLN B O 1
ATOM 4690 N N . LEU B 1 189 ? 19.703 16.422 -3.488 1 96.81 189 LEU B N 1
ATOM 4691 C CA . LEU B 1 189 ? 18.672 16.391 -2.463 1 96.81 189 LEU B CA 1
ATOM 4692 C C . LEU B 1 189 ? 17.516 15.484 -2.877 1 96.81 189 LEU B C 1
ATOM 4694 O O . LEU B 1 189 ? 17.016 14.703 -2.068 1 96.81 189 LEU B O 1
ATOM 4698 N N . ASP B 1 190 ? 17.109 15.586 -4.148 1 96.19 190 ASP B N 1
ATOM 4699 C CA . ASP B 1 190 ? 15.945 14.844 -4.617 1 96.19 190 ASP B CA 1
ATOM 4700 C C . ASP B 1 190 ? 16.266 13.359 -4.766 1 96.19 190 ASP B C 1
ATOM 4702 O O . ASP B 1 190 ? 15.375 12.539 -4.996 1 96.19 190 ASP B O 1
ATOM 4706 N N . GLU B 1 191 ? 17.531 12.953 -4.609 1 96.62 191 GLU B N 1
ATOM 4707 C CA . GLU B 1 191 ? 17.938 11.555 -4.66 1 96.62 191 GLU B CA 1
ATOM 4708 C C . GLU B 1 191 ? 17.938 10.93 -3.27 1 96.62 191 GLU B C 1
ATOM 4710 O O . GLU B 1 191 ? 18.047 9.711 -3.131 1 96.62 191 GLU B O 1
ATOM 4715 N N . ARG B 1 192 ? 17.875 11.75 -2.279 1 97.12 192 ARG B N 1
ATOM 4716 C CA . ARG B 1 192 ? 18.031 11.289 -0.905 1 97.12 192 ARG B CA 1
ATOM 4717 C C . ARG B 1 192 ? 16.719 10.734 -0.355 1 97.12 192 ARG B C 1
ATOM 4719 O O . ARG B 1 192 ? 15.703 11.422 -0.363 1 97.12 192 ARG B O 1
ATOM 4726 N N . ILE B 1 193 ? 16.766 9.508 0.111 1 97.44 193 ILE B N 1
ATOM 4727 C CA . ILE B 1 193 ? 15.609 8.867 0.729 1 97.44 193 ILE B CA 1
ATOM 4728 C C . ILE B 1 193 ? 15.961 8.422 2.146 1 97.44 193 ILE B C 1
ATOM 4730 O O . ILE B 1 193 ? 16.922 7.672 2.346 1 97.44 193 ILE B O 1
ATOM 4734 N N . ILE B 1 194 ? 15.227 8.922 3.074 1 97.62 194 ILE B N 1
ATOM 4735 C CA . ILE B 1 194 ? 15.344 8.398 4.43 1 97.62 194 ILE B CA 1
ATOM 4736 C C . ILE B 1 194 ? 14.375 7.234 4.617 1 97.62 194 ILE B C 1
ATOM 4738 O O . ILE B 1 194 ? 13.18 7.445 4.836 1 97.62 194 ILE B O 1
ATOM 4742 N N . PHE B 1 195 ? 14.914 6.051 4.539 1 95.81 195 PHE B N 1
ATOM 4743 C CA . PHE B 1 195 ? 14.164 4.809 4.688 1 95.81 195 PHE B CA 1
ATOM 4744 C C . PHE B 1 195 ? 14.297 4.262 6.105 1 95.81 195 PHE B C 1
ATOM 4746 O O . PHE B 1 195 ? 15.258 4.582 6.809 1 95.81 195 PHE B O 1
ATOM 4753 N N . PRO B 1 196 ? 13.32 3.469 6.535 1 93.62 196 PRO B N 1
ATOM 4754 C CA . PRO B 1 196 ? 13.406 2.908 7.887 1 93.62 196 PRO B CA 1
ATOM 4755 C C . PRO B 1 196 ? 14.734 2.195 8.148 1 93.62 196 PRO B C 1
ATOM 4757 O O . PRO B 1 196 ? 15.172 1.387 7.324 1 93.62 196 PRO B O 1
ATOM 4760 N N . MET B 1 197 ? 15.336 2.52 9.242 1 86.31 197 MET B N 1
ATOM 4761 C CA . MET B 1 197 ? 16.609 1.904 9.57 1 86.31 197 MET B CA 1
ATOM 4762 C C . MET B 1 197 ? 16.625 1.399 11.008 1 86.31 197 MET B C 1
ATOM 4764 O O . MET B 1 197 ? 17.516 0.627 11.391 1 86.31 197 MET B O 1
ATOM 4768 N N . LEU B 1 198 ? 15.695 1.851 11.82 1 90.31 198 LEU B N 1
ATOM 4769 C CA . LEU B 1 198 ? 15.57 1.432 13.211 1 90.31 198 LEU B CA 1
ATOM 4770 C C . LEU B 1 198 ? 14.391 0.481 13.398 1 90.31 198 LEU B C 1
ATOM 4772 O O . LEU B 1 198 ? 13.445 0.501 12.602 1 90.31 198 LEU B O 1
ATOM 4776 N N . SER B 1 199 ? 14.422 -0.287 14.438 1 91.38 199 SER B N 1
ATOM 4777 C CA . SER B 1 199 ? 13.359 -1.248 14.695 1 91.38 199 SER B CA 1
ATOM 4778 C C . SER B 1 199 ? 12.023 -0.546 14.922 1 91.38 199 SER B C 1
ATOM 4780 O O . SER B 1 199 ? 10.977 -1.024 14.477 1 91.38 199 SER B O 1
ATOM 4782 N N . VAL B 1 200 ? 12.047 0.623 15.57 1 93.31 200 VAL B N 1
ATOM 4783 C CA . VAL B 1 200 ? 10.828 1.35 15.914 1 93.31 200 VAL B CA 1
ATOM 4784 C C . VAL B 1 200 ? 10.203 1.937 14.656 1 93.31 200 VAL B C 1
ATOM 4786 O O . VAL B 1 200 ? 9.031 2.33 14.656 1 93.31 200 VAL B O 1
ATOM 4789 N N . GLU B 1 201 ? 11.008 1.943 13.516 1 94.31 201 GLU B N 1
ATOM 4790 C CA . GLU B 1 201 ? 10.547 2.521 12.258 1 94.31 201 GLU B CA 1
ATOM 4791 C C . GLU B 1 201 ? 10.336 1.442 11.195 1 94.31 201 GLU B C 1
ATOM 4793 O O . GLU B 1 201 ? 10.164 1.751 10.016 1 94.31 201 GLU B O 1
ATOM 4798 N N . SER B 1 202 ? 10.305 0.227 11.547 1 93 202 SER B N 1
ATOM 4799 C CA . SER B 1 202 ? 10.438 -0.863 10.586 1 93 202 SER B CA 1
ATOM 4800 C C . SER B 1 202 ? 9.32 -0.83 9.547 1 93 202 SER B C 1
ATOM 4802 O O . SER B 1 202 ? 9.492 -1.318 8.43 1 93 202 SER B O 1
ATOM 4804 N N . ASN B 1 203 ? 8.203 -0.214 9.914 1 93.38 203 ASN B N 1
ATOM 4805 C CA . ASN B 1 203 ? 7.102 -0.165 8.961 1 93.38 203 ASN B CA 1
ATOM 4806 C C . ASN B 1 203 ? 6.883 1.248 8.43 1 93.38 203 ASN B C 1
ATOM 4808 O O . ASN B 1 203 ? 5.91 1.503 7.715 1 93.38 203 ASN B O 1
ATOM 4812 N N . GLY B 1 204 ? 7.816 2.184 8.914 1 97.06 204 GLY B N 1
ATOM 4813 C CA . GLY B 1 204 ? 7.656 3.443 8.203 1 97.06 204 GLY B CA 1
ATOM 4814 C C . GLY B 1 204 ? 8.117 4.645 9.016 1 97.06 204 GLY B C 1
ATOM 4815 O O . GLY B 1 204 ? 8.18 4.586 10.242 1 97.06 204 GLY B O 1
ATOM 4816 N N . ILE B 1 205 ? 8.492 5.699 8.375 1 97.88 205 ILE B N 1
ATOM 4817 C CA . ILE B 1 205 ? 8.727 7.07 8.82 1 97.88 205 ILE B CA 1
ATOM 4818 C C . ILE B 1 205 ? 7.672 7.992 8.211 1 97.88 205 ILE B C 1
ATOM 4820 O O . ILE B 1 205 ? 7.672 8.227 6.996 1 97.88 205 ILE B O 1
ATOM 4824 N N . GLU B 1 206 ? 6.84 8.516 9.117 1 97.88 206 GLU B N 1
ATOM 4825 C CA . GLU B 1 206 ? 5.641 9.148 8.57 1 97.88 206 GLU B CA 1
ATOM 4826 C C . GLU B 1 206 ? 5.559 10.609 8.984 1 97.88 206 GLU B C 1
ATOM 4828 O O . GLU B 1 206 ? 5.922 10.969 10.109 1 97.88 206 GLU B O 1
ATOM 4833 N N . ASP B 1 207 ? 5.152 11.43 8.094 1 98.19 207 ASP B N 1
ATOM 4834 C CA . ASP B 1 207 ? 4.617 12.773 8.32 1 98.19 207 ASP B CA 1
ATOM 4835 C C . ASP B 1 207 ? 5.641 13.664 9.016 1 98.19 207 ASP B C 1
ATOM 4837 O O . ASP B 1 207 ? 5.348 14.258 10.055 1 98.19 207 ASP B O 1
ATOM 4841 N N . ALA B 1 208 ? 6.793 13.734 8.398 1 98.69 208 ALA B N 1
ATOM 4842 C CA . ALA B 1 208 ? 7.824 14.625 8.922 1 98.69 208 ALA B CA 1
ATOM 4843 C C . ALA B 1 208 ? 7.398 16.094 8.805 1 98.69 208 ALA B C 1
ATOM 4845 O O . ALA B 1 208 ? 7.074 16.562 7.715 1 98.69 208 ALA B O 1
ATOM 4846 N N . ARG B 1 209 ? 7.383 16.75 9.891 1 98.81 209 ARG B N 1
ATOM 4847 C CA . ARG B 1 209 ? 7.066 18.172 9.953 1 98.81 209 ARG B CA 1
ATOM 4848 C C . ARG B 1 209 ? 8.32 19 10.203 1 98.81 209 ARG B C 1
ATOM 4850 O O . ARG B 1 209 ? 8.68 19.266 11.352 1 98.81 209 ARG B O 1
ATOM 4857 N N . PHE B 1 210 ? 8.938 19.469 9.156 1 98.81 210 PHE B N 1
ATOM 4858 C CA . PHE B 1 210 ? 10.195 20.188 9.25 1 98.81 210 PHE B CA 1
ATOM 4859 C C . PHE B 1 210 ? 9.945 21.641 9.641 1 98.81 210 PHE B C 1
ATOM 4861 O O . PHE B 1 210 ? 8.953 22.25 9.227 1 98.81 210 PHE B O 1
ATOM 4868 N N . VAL B 1 211 ? 10.891 22.203 10.359 1 98.75 211 VAL B N 1
ATOM 4869 C CA . VAL B 1 211 ? 10.867 23.609 10.734 1 98.75 211 VAL B CA 1
ATOM 4870 C C . VAL B 1 211 ? 12.297 24.141 10.828 1 98.75 211 VAL B C 1
ATOM 4872 O O . VAL B 1 211 ? 13.203 23.438 11.289 1 98.75 211 VAL B O 1
ATOM 4875 N N . LYS B 1 212 ? 12.5 25.266 10.25 1 98.44 212 LYS B N 1
ATOM 4876 C CA . LYS B 1 212 ? 13.742 25.984 10.516 1 98.44 212 LYS B CA 1
ATOM 4877 C C . LYS B 1 212 ? 13.695 26.688 11.875 1 98.44 212 LYS B C 1
ATOM 4879 O O . LYS B 1 212 ? 12.961 27.656 12.055 1 98.44 212 LYS B O 1
ATOM 4884 N N . PHE B 1 213 ? 14.453 26.156 12.805 1 98.38 213 PHE B N 1
ATOM 4885 C CA . PHE B 1 213 ? 14.477 26.656 14.172 1 98.38 213 PHE B CA 1
ATOM 4886 C C . PHE B 1 213 ? 15.57 27.703 14.352 1 98.38 213 PHE B C 1
ATOM 4888 O O . PHE B 1 213 ? 16.734 27.438 14.062 1 98.38 213 PHE B O 1
ATOM 4895 N N . SER B 1 214 ? 15.164 28.859 14.836 1 95.69 214 SER B N 1
ATOM 4896 C CA . SER B 1 214 ? 16.109 29.969 14.945 1 95.69 214 SER B CA 1
ATOM 4897 C C . SER B 1 214 ? 16.047 30.609 16.312 1 95.69 214 SER B C 1
ATOM 4899 O O . SER B 1 214 ? 14.953 30.906 16.812 1 95.69 214 SER B O 1
ATOM 4901 N N . GLU B 1 215 ? 17.172 30.75 16.906 1 94 215 GLU B N 1
ATOM 4902 C CA . GLU B 1 215 ? 17.344 31.484 18.156 1 94 215 GLU B CA 1
ATOM 4903 C C . GLU B 1 215 ? 18.391 32.594 18 1 94 215 GLU B C 1
ATOM 4905 O O . GLU B 1 215 ? 19.406 32.406 17.312 1 94 215 GLU B O 1
ATOM 4910 N N . PRO B 1 216 ? 18.078 33.688 18.656 1 91.19 216 PRO B N 1
ATOM 4911 C CA . PRO B 1 216 ? 19.062 34.75 18.547 1 91.19 216 PRO B CA 1
ATOM 4912 C C . PRO B 1 216 ? 20.469 34.312 18.953 1 91.19 216 PRO B C 1
ATOM 4914 O O . PRO B 1 216 ? 20.641 33.656 19.969 1 91.19 216 PRO B O 1
ATOM 4917 N N . GLY B 1 217 ? 21.375 34.562 18.109 1 90.75 217 GLY B N 1
ATOM 4918 C CA . GLY B 1 217 ? 22.781 34.312 18.391 1 90.75 217 GLY B CA 1
ATOM 4919 C C . GLY B 1 217 ? 23.219 32.906 18.016 1 90.75 217 GLY B C 1
ATOM 4920 O O . GLY B 1 217 ? 24.391 32.562 18.172 1 90.75 217 GLY B O 1
ATOM 4921 N N . LEU B 1 218 ? 22.328 32.156 17.547 1 90.19 218 LEU B N 1
ATOM 4922 C CA . LEU B 1 218 ? 22.656 30.797 17.188 1 90.19 218 LEU B CA 1
ATOM 4923 C C . LEU B 1 218 ? 22.438 30.547 15.703 1 90.19 218 LEU B C 1
ATOM 4925 O O . LEU B 1 218 ? 21.609 31.219 15.07 1 90.19 218 LEU B O 1
ATOM 4929 N N . VAL B 1 219 ? 23.203 29.656 15.195 1 92.19 219 VAL B N 1
ATOM 4930 C CA . VAL B 1 219 ? 23 29.219 13.812 1 92.19 219 VAL B CA 1
ATOM 4931 C C . VAL B 1 219 ? 21.703 28.438 13.703 1 92.19 219 VAL B C 1
ATOM 4933 O O . VAL B 1 219 ? 21.453 27.516 14.492 1 92.19 219 VAL B O 1
ATOM 4936 N N . PRO B 1 220 ? 20.859 28.828 12.758 1 93.62 220 PRO B N 1
ATOM 4937 C CA . PRO B 1 220 ? 19.609 28.094 12.609 1 93.62 220 PRO B CA 1
ATOM 4938 C C . PRO B 1 220 ? 19.828 26.625 12.289 1 93.62 220 PRO B C 1
ATOM 4940 O O . PRO B 1 220 ? 20.812 26.266 11.633 1 93.62 220 PRO B O 1
ATOM 4943 N N . GLN B 1 221 ? 18.953 25.828 12.805 1 96.31 221 GLN B N 1
ATOM 4944 C CA . GLN B 1 221 ? 18.938 24.391 12.57 1 96.31 221 GLN B CA 1
ATOM 4945 C C . GLN B 1 221 ? 17.562 23.938 12.07 1 96.31 221 GLN B C 1
ATOM 4947 O O . GLN B 1 221 ? 16.562 24.641 12.25 1 96.31 221 GLN B O 1
ATOM 4952 N N . TYR B 1 222 ? 17.609 22.828 11.414 1 98.69 222 TYR B N 1
ATOM 4953 C CA . TYR B 1 222 ? 16.328 22.25 11.016 1 98.69 222 TYR B CA 1
ATOM 4954 C C . TYR B 1 222 ? 15.961 21.062 11.914 1 98.69 222 TYR B C 1
ATOM 4956 O O . TYR B 1 222 ? 16.797 20.203 12.188 1 98.69 222 TYR B O 1
ATOM 4964 N N . PHE B 1 223 ? 14.727 21.094 12.367 1 98.75 223 PHE B N 1
ATOM 4965 C CA . PHE B 1 223 ? 14.141 19.953 13.078 1 98.75 223 PHE B CA 1
ATOM 4966 C C . PHE B 1 223 ? 12.906 19.438 12.359 1 98.75 223 PHE B C 1
ATOM 4968 O O . PHE B 1 223 ? 12.273 20.172 11.586 1 98.75 223 PHE B O 1
ATOM 4975 N N . ALA B 1 224 ? 12.578 18.203 12.57 1 98.81 224 ALA B N 1
ATOM 4976 C CA . ALA B 1 224 ? 11.289 17.672 12.148 1 98.81 224 ALA B CA 1
ATOM 4977 C C . ALA B 1 224 ? 10.789 16.594 13.117 1 98.81 224 ALA B C 1
ATOM 4979 O O . ALA B 1 224 ? 11.523 15.672 13.461 1 98.81 224 ALA B O 1
ATOM 4980 N N . THR B 1 225 ? 9.602 16.797 13.586 1 98.62 225 THR B N 1
ATOM 4981 C CA . THR B 1 225 ? 8.953 15.68 14.258 1 98.62 225 THR B CA 1
ATOM 4982 C C . THR B 1 225 ? 8.398 14.688 13.234 1 98.62 225 THR B C 1
ATOM 4984 O O . THR B 1 225 ? 8.008 15.07 12.133 1 98.62 225 THR B O 1
ATOM 4987 N N . TYR B 1 226 ? 8.461 13.422 13.555 1 98.19 226 TYR B N 1
ATOM 4988 C CA . TYR B 1 226 ? 7.871 12.406 12.695 1 98.19 226 TYR B CA 1
ATOM 4989 C C . TYR B 1 226 ? 7.348 11.234 13.516 1 98.19 226 TYR B C 1
ATOM 4991 O O . TYR B 1 226 ? 7.605 11.148 14.719 1 98.19 226 TYR B O 1
ATOM 4999 N N . THR B 1 227 ? 6.535 10.438 12.922 1 98.06 227 THR B N 1
ATOM 5000 C CA . THR B 1 227 ? 5.992 9.242 13.562 1 98.06 227 THR B CA 1
ATOM 5001 C C . THR B 1 227 ? 6.711 7.992 13.07 1 98.06 227 THR B C 1
ATOM 5003 O O . THR B 1 227 ? 6.672 7.676 11.875 1 98.06 227 THR B O 1
ATOM 5006 N N . ALA B 1 228 ? 7.383 7.352 13.969 1 97.25 228 ALA B N 1
ATOM 5007 C CA . ALA B 1 228 ? 7.938 6.031 13.695 1 97.25 228 ALA B CA 1
ATOM 5008 C C . ALA B 1 228 ? 6.891 4.941 13.906 1 97.25 228 ALA B C 1
ATOM 5010 O O . ALA B 1 228 ? 6.16 4.953 14.898 1 97.25 228 ALA B O 1
ATOM 5011 N N . TYR B 1 229 ? 6.793 4.047 12.984 1 97.19 229 TYR B N 1
ATOM 5012 C CA . TYR B 1 229 ? 5.828 2.955 13.031 1 97.19 229 TYR B CA 1
ATOM 5013 C C . TYR B 1 229 ? 6.512 1.614 12.789 1 97.19 229 TYR B C 1
ATOM 5015 O O . TYR B 1 229 ? 7.254 1.46 11.812 1 97.19 229 TYR B O 1
ATOM 5023 N N . ASN B 1 230 ? 6.211 0.648 13.672 1 93.75 230 ASN B N 1
ATOM 5024 C CA . ASN B 1 230 ? 6.875 -0.641 13.516 1 93.75 230 ASN B CA 1
ATOM 5025 C C . ASN B 1 230 ? 5.883 -1.742 13.148 1 93.75 230 ASN B C 1
ATOM 5027 O O . ASN B 1 230 ? 6.203 -2.928 13.242 1 93.75 230 ASN B O 1
ATOM 5031 N N . GLY B 1 231 ? 4.668 -1.323 12.742 1 88.75 231 GLY B N 1
ATOM 5032 C CA . GLY B 1 231 ? 3.65 -2.311 12.422 1 88.75 231 GLY B CA 1
ATOM 5033 C C . GLY B 1 231 ? 2.721 -2.617 13.578 1 88.75 231 GLY B C 1
ATOM 5034 O O . GLY B 1 231 ? 1.614 -3.123 13.375 1 88.75 231 GLY B O 1
ATOM 5035 N N . GLN B 1 232 ? 3.092 -2.205 14.812 1 88.62 232 GLN B N 1
ATOM 5036 C CA . GLN B 1 232 ? 2.305 -2.488 16 1 88.62 232 GLN B CA 1
ATOM 5037 C C . GLN B 1 232 ? 2.08 -1.224 16.828 1 88.62 232 GLN B C 1
ATOM 5039 O O . GLN B 1 232 ? 0.989 -1.011 17.359 1 88.62 232 GLN B O 1
ATOM 5044 N N . ALA B 1 233 ? 3.141 -0.43 16.828 1 93.38 233 ALA B N 1
ATOM 5045 C CA . ALA B 1 233 ? 3.074 0.771 17.656 1 93.38 233 ALA B CA 1
ATOM 5046 C C . ALA B 1 233 ? 3.656 1.976 16.922 1 93.38 233 ALA B C 1
ATOM 5048 O O . ALA B 1 233 ? 4.512 1.825 16.047 1 93.38 233 ALA B O 1
ATOM 5049 N N . ILE B 1 234 ? 3.154 3.127 17.375 1 95.69 234 ILE B N 1
ATOM 5050 C CA . ILE B 1 234 ? 3.674 4.379 16.844 1 95.69 234 ILE B CA 1
ATOM 5051 C C . ILE B 1 234 ? 4.488 5.102 17.922 1 95.69 234 ILE B C 1
ATOM 5053 O O . ILE B 1 234 ? 4.164 5.023 19.109 1 95.69 234 ILE B O 1
ATOM 5057 N N . THR B 1 235 ? 5.562 5.762 17.5 1 94.75 235 THR B N 1
ATOM 5058 C CA . TH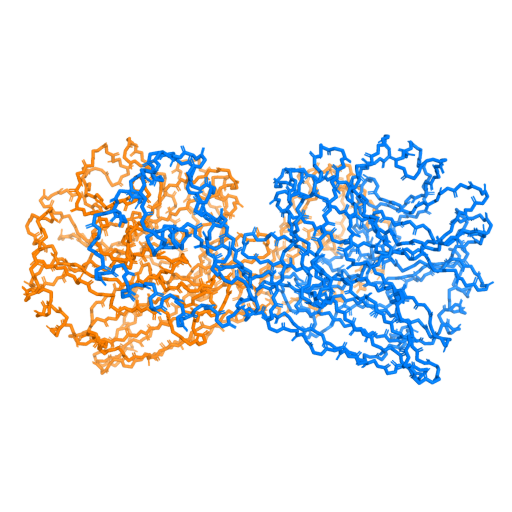R B 1 235 ? 6.418 6.535 18.391 1 94.75 235 THR B CA 1
ATOM 5059 C C . THR B 1 235 ? 6.844 7.844 17.734 1 94.75 235 THR B C 1
ATOM 5061 O O . THR B 1 235 ? 7.48 7.84 16.688 1 94.75 235 THR B O 1
ATOM 5064 N N . PRO B 1 236 ? 6.508 8.953 18.438 1 97 236 PRO B N 1
ATOM 5065 C CA . PRO B 1 236 ? 7.031 10.219 17.906 1 97 236 PRO B CA 1
ATOM 5066 C C . PRO B 1 236 ? 8.547 10.336 18.062 1 97 236 PRO B C 1
ATOM 5068 O O . PRO B 1 236 ? 9.102 9.93 19.094 1 97 236 PRO B O 1
ATOM 5071 N N . ARG B 1 237 ? 9.156 10.867 17.062 1 97.44 237 ARG B N 1
ATOM 5072 C CA . ARG B 1 237 ? 10.602 11.086 17.078 1 97.44 237 ARG B CA 1
ATOM 5073 C C . ARG B 1 237 ? 10.961 12.422 16.438 1 97.44 237 ARG B C 1
ATOM 5075 O O . ARG B 1 237 ? 10.086 13.133 15.93 1 97.44 237 ARG B O 1
ATOM 5082 N N . LEU B 1 238 ? 12.273 12.734 16.594 1 98.25 238 LEU B N 1
ATOM 5083 C CA . LEU B 1 238 ? 12.758 14.031 16.125 1 98.25 238 LEU B CA 1
ATOM 5084 C C . LEU B 1 238 ? 13.945 13.867 15.18 1 98.25 238 LEU B C 1
ATOM 5086 O O . LEU B 1 238 ? 14.898 13.156 15.5 1 98.25 238 LEU B O 1
ATOM 5090 N N . ILE B 1 239 ? 13.867 14.469 14.016 1 98.06 239 ILE B N 1
ATOM 5091 C CA . ILE B 1 239 ? 15 14.586 13.109 1 98.06 239 ILE B CA 1
ATOM 5092 C C . ILE B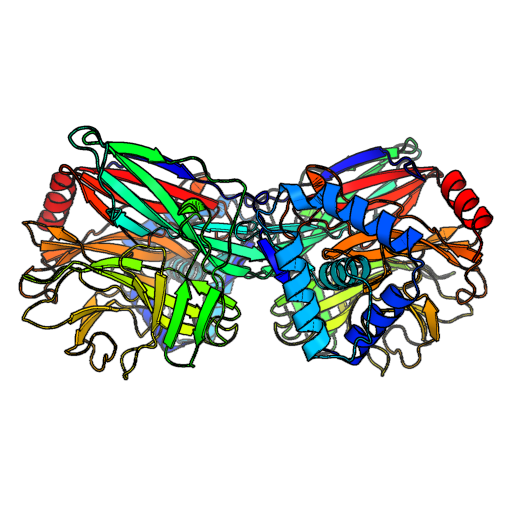 1 239 ? 15.695 15.93 13.32 1 98.06 239 ILE B C 1
ATOM 5094 O O . ILE B 1 239 ? 15.039 16.953 13.5 1 98.06 239 ILE B O 1
ATOM 5098 N N . GLN B 1 240 ? 16.953 15.914 13.305 1 98.19 240 GLN B N 1
ATOM 5099 C CA . GLN B 1 240 ? 17.766 17.125 13.32 1 98.19 240 GLN B CA 1
ATOM 5100 C C . GLN B 1 240 ? 18.75 17.141 12.148 1 98.19 240 GLN B C 1
ATOM 5102 O O . GLN B 1 240 ? 19.359 16.109 11.828 1 98.19 240 GLN B O 1
ATOM 5107 N N . THR B 1 241 ? 18.859 18.25 11.438 1 98.12 241 THR B N 1
ATOM 5108 C CA . THR B 1 241 ? 19.828 18.422 10.359 1 98.12 241 THR B CA 1
ATOM 5109 C C . THR B 1 241 ? 20.172 19.891 10.164 1 98.12 241 THR B C 1
ATOM 5111 O O . THR B 1 241 ? 19.375 20.766 10.5 1 98.12 241 THR B O 1
ATOM 5114 N N . ASP B 1 242 ? 21.359 20.172 9.617 1 95.12 242 ASP B N 1
ATOM 5115 C CA . ASP B 1 242 ? 21.75 21.531 9.297 1 95.12 242 ASP B CA 1
ATOM 5116 C C . ASP B 1 242 ? 21.891 21.734 7.793 1 95.12 242 ASP B C 1
ATOM 5118 O O . ASP B 1 242 ? 21.953 22.859 7.309 1 95.12 242 ASP B O 1
ATOM 5122 N N . ASP B 1 243 ? 21.984 20.609 7.082 1 95.19 243 ASP B N 1
ATOM 5123 C CA . ASP B 1 243 ? 22.375 20.734 5.688 1 95.19 243 ASP B CA 1
ATOM 5124 C C . ASP B 1 243 ? 21.609 19.75 4.801 1 95.19 243 ASP B C 1
ATOM 5126 O O . ASP B 1 243 ? 21.797 19.734 3.582 1 95.19 243 ASP B O 1
ATOM 5130 N N . PHE B 1 244 ? 20.75 18.906 5.379 1 97.62 244 PHE B N 1
ATOM 5131 C CA . PHE B 1 244 ? 19.969 17.891 4.676 1 97.62 244 PHE B CA 1
ATOM 5132 C C . PHE B 1 244 ? 20.875 16.875 3.994 1 97.62 244 PHE B C 1
ATOM 5134 O O . PHE B 1 244 ? 20.531 16.328 2.947 1 97.62 244 PHE B O 1
ATOM 5141 N N . VAL B 1 245 ? 22.078 16.734 4.512 1 97 245 VAL B N 1
ATOM 5142 C CA . VAL B 1 245 ? 23 15.68 4.105 1 97 245 VAL B CA 1
ATOM 5143 C C . VAL B 1 245 ? 23.188 14.688 5.254 1 97 245 VAL B C 1
ATOM 5145 O O . VAL B 1 245 ? 23.172 13.477 5.039 1 97 245 VAL B O 1
ATOM 5148 N N . THR B 1 246 ? 23.391 15.305 6.395 1 96.56 246 THR B N 1
ATOM 5149 C CA . THR B 1 246 ? 23.516 14.539 7.629 1 96.56 246 THR B CA 1
ATOM 5150 C C . THR B 1 246 ? 22.281 14.727 8.508 1 96.56 246 THR B C 1
ATOM 5152 O O . THR B 1 246 ? 21.812 15.852 8.703 1 96.56 246 THR B O 1
ATOM 5155 N N . PHE B 1 247 ? 21.781 13.594 8.984 1 97.5 247 PHE B N 1
ATOM 5156 C CA . PHE B 1 247 ? 20.578 13.617 9.812 1 97.5 247 PHE B CA 1
ATOM 5157 C C . PHE B 1 247 ? 20.812 12.867 11.117 1 97.5 247 PHE B C 1
ATOM 5159 O O . PHE B 1 247 ? 21.547 11.875 11.148 1 97.5 247 PHE B O 1
ATOM 5166 N N . ARG B 1 248 ? 20.203 13.422 12.148 1 96.19 248 ARG B N 1
ATOM 5167 C CA . ARG B 1 248 ? 20.109 12.695 13.414 1 96.19 248 ARG B CA 1
ATOM 5168 C C . ARG B 1 248 ? 18.656 12.383 13.75 1 96.19 248 ARG B C 1
ATOM 5170 O O . ARG B 1 248 ? 17.797 13.258 13.703 1 96.19 248 ARG B O 1
ATOM 5177 N N . SER B 1 249 ? 18.344 11.117 13.945 1 96.19 249 SER B N 1
ATOM 5178 C CA . SER B 1 249 ? 17.047 10.688 14.492 1 96.19 249 SER B CA 1
ATOM 5179 C C . SER B 1 249 ? 17.109 10.539 16 1 96.19 249 SER B C 1
ATOM 5181 O O . SER B 1 249 ? 17.906 9.742 16.516 1 96.19 249 SER B O 1
ATOM 5183 N N . LEU B 1 250 ? 16.25 11.227 16.719 1 97.12 250 LEU B N 1
ATOM 5184 C CA . LEU B 1 250 ? 16.328 11.297 18.172 1 97.12 250 LEU B CA 1
ATOM 5185 C C . LEU B 1 250 ? 15.031 10.844 18.812 1 97.12 250 LEU B C 1
ATOM 5187 O O . LEU B 1 250 ? 13.945 11.234 18.375 1 97.12 250 LEU B O 1
ATOM 5191 N N . ALA B 1 251 ? 15.172 10.047 19.828 1 97.12 251 ALA B N 1
ATOM 5192 C CA . ALA B 1 251 ? 14.008 9.688 20.625 1 97.12 251 ALA B CA 1
ATOM 5193 C C . ALA B 1 251 ? 13.516 10.883 21.438 1 97.12 251 ALA B C 1
ATOM 5195 O O . ALA B 1 251 ? 14.305 11.758 21.812 1 97.12 251 ALA B O 1
ATOM 5196 N N . LEU B 1 252 ? 12.25 10.93 21.641 1 98 252 LEU B N 1
ATOM 5197 C CA . LEU B 1 252 ? 11.633 11.867 22.578 1 98 252 LEU B CA 1
ATOM 5198 C C . LEU B 1 252 ? 11.203 11.148 23.859 1 98 252 LEU B C 1
ATOM 5200 O O . LEU B 1 252 ? 10.875 9.961 23.828 1 98 252 LEU B O 1
ATOM 5204 N N . PHE B 1 253 ? 11.211 11.938 24.938 1 97.62 253 PHE B N 1
ATOM 5205 C CA . PHE B 1 253 ? 10.922 11.344 26.234 1 97.62 253 PHE B CA 1
ATOM 5206 C C . PHE B 1 253 ? 9.883 12.172 26.984 1 97.62 253 PHE B C 1
ATOM 5208 O O . PHE B 1 253 ? 9.68 13.344 26.672 1 97.62 253 PHE B O 1
ATOM 5215 N N . GLY B 1 254 ? 9.266 11.469 27.953 1 97.81 254 GLY B N 1
ATOM 5216 C CA . GLY B 1 254 ? 8.289 12.125 28.797 1 97.81 254 GLY B CA 1
ATOM 5217 C C . GLY B 1 254 ? 6.879 11.609 28.609 1 97.81 254 GLY B C 1
ATOM 5218 O O . GLY B 1 254 ? 6.574 10.992 27.578 1 97.81 254 GLY B O 1
ATOM 5219 N N . ALA B 1 255 ? 6 12.016 29.5 1 97.31 255 ALA B N 1
ATOM 5220 C CA . ALA B 1 255 ? 4.641 11.477 29.547 1 97.31 255 ALA B CA 1
ATOM 5221 C C . ALA B 1 255 ? 3.789 12.023 28.406 1 97.31 255 ALA B C 1
ATOM 5223 O O . ALA B 1 255 ? 2.801 11.398 28.016 1 97.31 255 ALA B O 1
ATOM 5224 N N . ALA B 1 256 ? 4.195 13.141 27.859 1 97.5 256 ALA B N 1
ATOM 5225 C CA . ALA B 1 256 ? 3.379 13.789 26.844 1 97.5 256 ALA B CA 1
ATOM 5226 C C . ALA B 1 256 ? 3.748 13.305 25.453 1 97.5 256 ALA B C 1
ATOM 5228 O O . ALA B 1 256 ? 3.08 13.641 24.469 1 97.5 256 ALA B O 1
ATOM 5229 N N . VAL B 1 257 ? 4.781 12.508 25.375 1 97.31 257 VAL B N 1
ATOM 5230 C CA . VAL B 1 257 ? 5.215 11.992 24.078 1 97.31 257 VAL B CA 1
ATOM 5231 C C . VAL B 1 257 ? 4.355 10.797 23.672 1 97.31 257 VAL B C 1
ATOM 5233 O O . VAL B 1 257 ? 4.742 9.648 23.906 1 97.31 257 VAL B O 1
ATOM 5236 N N . LYS B 1 258 ? 3.213 11.18 23.062 1 94.5 258 LYS B N 1
ATOM 5237 C CA . LYS B 1 258 ? 2.232 10.172 22.672 1 94.5 258 LYS B CA 1
ATOM 5238 C C . LYS B 1 258 ? 1.596 10.5 21.328 1 94.5 258 LYS B C 1
ATOM 5240 O O . LYS B 1 258 ? 1.525 11.664 20.938 1 94.5 258 LYS B O 1
ATOM 5245 N N . ASN B 1 259 ? 1.237 9.461 20.672 1 94.12 259 ASN B N 1
ATOM 5246 C CA . ASN B 1 259 ? 0.458 9.578 19.453 1 94.12 259 ASN B CA 1
ATOM 5247 C C . ASN B 1 259 ? 1.251 10.273 18.344 1 94.12 259 ASN B C 1
ATOM 5249 O O . ASN B 1 259 ? 2.471 10.117 18.266 1 94.12 259 ASN B O 1
ATOM 5253 N N . LYS B 1 260 ? 0.523 10.953 17.453 1 93.25 260 LYS B N 1
ATOM 5254 C CA . LYS B 1 260 ? 1.12 11.531 16.25 1 93.25 260 LYS B CA 1
ATOM 5255 C C . LYS B 1 260 ? 0.843 13.031 16.172 1 93.25 260 LYS B C 1
ATOM 5257 O O . LYS B 1 260 ? 0.03 13.555 16.938 1 93.25 260 LYS B O 1
ATOM 5262 N N . GLY B 1 261 ? 1.584 13.641 15.32 1 94.75 261 GLY B N 1
ATOM 5263 C CA . GLY B 1 261 ? 1.183 14.969 14.891 1 94.75 261 GLY B CA 1
ATOM 5264 C C . GLY B 1 261 ? 1.752 16.078 15.758 1 94.75 261 GLY B C 1
ATOM 5265 O O . GLY B 1 261 ? 1.07 17.062 16.047 1 94.75 261 GLY B O 1
ATOM 5266 N N . MET B 1 262 ? 2.959 15.93 16.266 1 97.69 262 MET B N 1
ATOM 5267 C CA . MET B 1 262 ? 3.609 17.016 17 1 97.69 262 MET B CA 1
ATOM 5268 C C . MET B 1 262 ? 4.258 18 16.031 1 97.69 262 MET B C 1
ATOM 5270 O O . MET B 1 262 ? 4.758 17.609 14.977 1 97.69 262 MET B O 1
ATOM 5274 N N . ALA B 1 263 ? 4.223 19.234 16.422 1 98.69 263 ALA B N 1
ATOM 5275 C CA . ALA B 1 263 ? 4.832 20.266 15.586 1 98.69 263 ALA B CA 1
ATOM 5276 C C . ALA B 1 263 ? 5.551 21.312 16.438 1 98.69 263 ALA B C 1
ATOM 5278 O O . ALA B 1 263 ? 4.934 21.953 17.281 1 98.69 263 ALA B O 1
ATOM 5279 N N . LEU B 1 264 ? 6.809 21.5 16.203 1 98.75 264 LEU B N 1
ATOM 5280 C CA . LEU B 1 264 ? 7.668 22.406 16.953 1 98.75 264 LEU B CA 1
ATOM 5281 C C . LEU B 1 264 ? 7.512 23.844 16.469 1 98.75 264 LEU B C 1
ATOM 5283 O O . LEU B 1 264 ? 7.465 24.094 15.258 1 98.75 264 LEU B O 1
ATOM 5287 N N . PHE B 1 265 ? 7.418 24.781 17.438 1 98.75 265 PHE B N 1
ATOM 5288 C CA . PHE B 1 265 ? 7.488 26.188 17.078 1 98.75 265 PHE B CA 1
ATOM 5289 C C . PHE B 1 265 ? 8.867 26.531 16.531 1 98.75 265 PHE B C 1
ATOM 5291 O O . PHE B 1 265 ? 9.859 25.891 16.875 1 98.75 265 PHE B O 1
ATOM 5298 N N . PRO B 1 266 ? 8.961 27.547 15.688 1 98.56 266 PRO B N 1
ATOM 5299 C CA . PRO B 1 266 ? 10.219 27.844 14.992 1 98.56 266 PRO B CA 1
ATOM 5300 C C . PRO B 1 266 ? 11.219 28.578 15.883 1 98.56 266 PRO B C 1
ATOM 5302 O O . PRO B 1 266 ? 12.344 28.859 15.445 1 98.56 266 PRO B O 1
ATOM 5305 N N . ARG B 1 267 ? 10.789 28.953 17.047 1 98.12 267 ARG B N 1
ATOM 5306 C CA . ARG B 1 267 ? 11.641 29.547 18.062 1 98.12 267 ARG B CA 1
ATOM 5307 C C . ARG B 1 267 ? 11.078 29.297 19.453 1 98.12 267 ARG B C 1
ATOM 5309 O O . ARG B 1 267 ? 9.922 28.891 19.609 1 98.12 267 ARG B O 1
ATOM 5316 N N . LYS B 1 268 ? 11.922 29.547 20.422 1 97.25 268 LYS B N 1
ATOM 5317 C CA . LYS B 1 268 ? 11.445 29.453 21.797 1 97.25 268 LYS B CA 1
ATOM 5318 C C . LYS B 1 268 ? 10.438 30.547 22.109 1 97.25 268 LYS B C 1
ATOM 5320 O O . LYS B 1 268 ? 10.445 31.609 21.484 1 97.25 268 LYS B O 1
ATOM 5325 N N . ILE B 1 269 ? 9.594 30.25 22.953 1 97.31 269 ILE B N 1
ATOM 5326 C CA . ILE B 1 269 ? 8.633 31.203 23.5 1 97.31 269 ILE B CA 1
ATOM 5327 C C . ILE B 1 269 ? 8.852 31.344 25 1 97.31 269 ILE B C 1
ATOM 5329 O O . ILE B 1 269 ? 8.719 30.375 25.75 1 97.31 269 ILE B O 1
ATOM 5333 N N . GLY B 1 270 ? 9.211 32.5 25.438 1 94.94 270 GLY B N 1
ATOM 5334 C CA . GLY B 1 270 ? 9.555 32.688 26.844 1 94.94 270 GLY B CA 1
ATOM 5335 C C . GLY B 1 270 ? 10.734 31.859 27.281 1 94.94 270 GLY B C 1
ATOM 5336 O O . GLY B 1 270 ? 10.719 31.297 28.375 1 94.94 270 GLY B O 1
ATOM 5337 N N . GLY B 1 271 ? 11.57 31.594 26.453 1 95.5 271 GLY B N 1
ATOM 5338 C CA . GLY B 1 271 ? 12.789 30.875 26.766 1 95.5 271 GLY B CA 1
ATOM 5339 C C . GLY B 1 271 ? 12.625 29.375 26.734 1 95.5 271 GLY B C 1
ATOM 5340 O O . GLY B 1 271 ? 13.57 28.625 27.031 1 95.5 271 GLY B O 1
ATOM 5341 N N . ARG B 1 272 ? 11.469 28.906 26.328 1 97.19 272 ARG B N 1
ATOM 5342 C CA . ARG B 1 272 ? 11.227 27.469 26.344 1 97.19 272 ARG B CA 1
ATOM 5343 C C . ARG B 1 272 ? 10.828 26.969 24.953 1 97.19 272 ARG B C 1
ATOM 5345 O O . ARG B 1 272 ? 10.227 27.703 24.172 1 97.19 272 ARG B O 1
ATOM 5352 N N . TYR B 1 273 ? 11.211 25.688 24.703 1 98 273 TYR B N 1
ATOM 5353 C CA . TYR B 1 273 ? 10.688 25.047 23.5 1 98 273 TYR B CA 1
ATOM 5354 C C . TYR B 1 273 ? 9.18 24.875 23.594 1 98 273 TYR B C 1
ATOM 5356 O O . TYR B 1 273 ? 8.633 24.656 24.672 1 98 273 TYR B O 1
ATOM 5364 N N . ALA B 1 274 ? 8.523 25.016 22.5 1 98.5 274 ALA B N 1
ATOM 5365 C CA . ALA B 1 274 ? 7.074 24.844 22.453 1 98.5 274 ALA B CA 1
ATOM 5366 C C . ALA B 1 274 ? 6.672 23.938 21.281 1 98.5 274 ALA B C 1
ATOM 5368 O O . ALA B 1 274 ? 7.27 24.016 20.219 1 98.5 274 ALA B O 1
ATOM 5369 N N . MET B 1 275 ? 5.637 23.094 21.531 1 98.62 275 MET B N 1
ATOM 5370 C CA . MET B 1 275 ? 5.078 22.25 20.484 1 98.62 275 MET B CA 1
ATOM 5371 C C . MET B 1 275 ? 3.555 22.203 20.562 1 98.62 275 MET B C 1
ATOM 5373 O O . MET B 1 275 ? 2.988 22.312 21.656 1 98.62 275 MET B O 1
ATOM 5377 N N . ILE B 1 276 ? 2.93 22.125 19.406 1 98.69 276 ILE B N 1
ATOM 5378 C CA . ILE B 1 276 ? 1.536 21.703 19.359 1 98.69 276 ILE B CA 1
ATOM 5379 C C . ILE B 1 276 ? 1.47 20.188 19.172 1 98.69 276 ILE B C 1
ATOM 5381 O O . ILE B 1 276 ? 2.227 19.625 18.375 1 98.69 276 ILE B O 1
ATOM 5385 N N . SER B 1 277 ? 0.578 19.516 19.922 1 97.88 277 SER B N 1
ATOM 5386 C CA . SER B 1 277 ? 0.513 18.062 19.891 1 97.88 277 SER B CA 1
ATOM 5387 C C . SER B 1 277 ? -0.931 17.578 19.906 1 97.88 277 SER B C 1
ATOM 5389 O O . SER B 1 277 ? -1.864 18.375 19.938 1 97.88 277 SER B O 1
ATOM 5391 N N . ARG B 1 278 ? -1.084 16.25 19.812 1 96.44 278 ARG B N 1
ATOM 5392 C CA . ARG B 1 278 ? -2.379 15.578 19.844 1 96.44 278 ARG B CA 1
ATOM 5393 C C . ARG B 1 278 ? -2.279 14.227 20.547 1 96.44 278 ARG B C 1
ATOM 5395 O O . ARG B 1 278 ? -2.371 13.18 19.906 1 96.44 278 ARG B O 1
ATOM 5402 N N . GLN B 1 279 ? -2.301 14.195 21.844 1 94.5 279 GLN B N 1
ATOM 5403 C CA . GLN B 1 279 ? -2.016 13 22.625 1 94.5 279 GLN B CA 1
ATOM 5404 C C . GLN B 1 279 ? -3.199 12.039 22.625 1 94.5 279 GLN B C 1
ATOM 5406 O O . GLN B 1 279 ? -3.02 10.82 22.703 1 94.5 279 GLN B O 1
ATOM 5411 N N . ASP B 1 280 ? -4.387 12.57 22.469 1 93.69 280 ASP B N 1
ATOM 5412 C CA . ASP B 1 280 ? -5.562 11.719 22.625 1 93.69 280 ASP B CA 1
ATOM 5413 C C . ASP B 1 280 ? -6.184 11.398 21.266 1 93.69 280 ASP B C 1
ATOM 5415 O O . ASP B 1 280 ? -7.309 10.898 21.188 1 93.69 280 ASP B O 1
ATOM 5419 N N . ASP B 1 281 ? -5.551 11.844 20.141 1 94.31 281 ASP B N 1
ATOM 5420 C CA . ASP B 1 281 ? -5.98 11.609 18.766 1 94.31 281 ASP B CA 1
ATOM 5421 C C . ASP B 1 281 ? -7.262 12.383 18.438 1 94.31 281 ASP B C 1
ATOM 5423 O O . ASP B 1 281 ? -8.008 12 17.547 1 94.31 281 ASP B O 1
ATOM 5427 N N . GLU B 1 282 ? -7.562 13.43 19.203 1 96 282 GLU B N 1
ATOM 5428 C CA . GLU B 1 282 ? -8.82 14.148 19 1 96 282 GLU B CA 1
ATOM 5429 C C . GLU B 1 282 ? -8.602 15.656 19.078 1 96 282 GLU B C 1
ATOM 5431 O O . GLU B 1 282 ? -9.172 16.406 18.281 1 96 282 GLU B O 1
ATOM 5436 N N . ASN B 1 283 ? -7.824 16.047 20.016 1 97.25 283 ASN B N 1
ATOM 5437 C CA . ASN B 1 283 ? -7.695 17.469 20.344 1 97.25 283 ASN B CA 1
ATOM 5438 C C . ASN B 1 283 ? -6.266 17.953 20.172 1 97.25 283 ASN B C 1
ATOM 5440 O O . ASN B 1 283 ? -5.332 17.156 20.109 1 97.25 283 ASN B O 1
ATOM 5444 N N . LEU B 1 284 ? -6.141 19.234 20.109 1 98.38 284 LEU B N 1
ATOM 5445 C CA . LEU B 1 284 ? -4.832 19.875 20.078 1 98.38 284 LEU B CA 1
ATOM 5446 C C . LEU B 1 284 ? -4.418 20.328 21.484 1 98.38 284 LEU B C 1
ATOM 5448 O O . LEU B 1 284 ? -5.242 20.828 22.25 1 98.38 284 LEU B O 1
ATOM 5452 N N . PHE B 1 285 ? -3.168 20.156 21.734 1 98.69 285 PHE B N 1
ATOM 5453 C CA . PHE B 1 285 ? -2.562 20.578 22.984 1 98.69 285 PHE B CA 1
ATOM 5454 C C . PHE B 1 285 ? -1.304 21.406 22.734 1 98.69 285 PHE B C 1
ATOM 5456 O O . PHE B 1 285 ? -0.704 21.297 21.656 1 98.69 285 PHE B O 1
ATOM 5463 N N . LEU B 1 286 ? -1.002 22.219 23.703 1 98.69 286 LEU B N 1
ATOM 5464 C CA . LEU B 1 286 ? 0.248 22.969 23.719 1 98.69 286 LEU B CA 1
ATOM 5465 C C . LEU B 1 286 ? 1.178 22.469 24.812 1 98.69 286 LEU B C 1
ATOM 5467 O O . LEU B 1 286 ? 0.734 22.188 25.938 1 98.69 286 LEU B O 1
ATOM 5471 N N . MET B 1 287 ? 2.434 22.297 24.438 1 98.38 287 MET B N 1
ATOM 5472 C CA . MET B 1 287 ? 3.439 21.828 25.391 1 98.38 287 MET B CA 1
ATOM 5473 C C . MET B 1 287 ? 4.637 22.766 25.422 1 98.38 287 MET B C 1
ATOM 5475 O O . MET B 1 287 ? 4.969 23.406 24.406 1 98.38 287 MET B O 1
ATOM 5479 N N . TYR B 1 288 ? 5.277 22.797 26.562 1 98.12 288 TYR B N 1
ATOM 5480 C CA . TYR B 1 288 ? 6.535 23.5 26.75 1 98.12 288 TYR B CA 1
ATOM 5481 C C . TYR B 1 288 ? 7.594 22.594 27.359 1 98.12 288 TYR B C 1
ATOM 5483 O O . TYR B 1 288 ? 7.27 21.641 28.078 1 98.12 288 TYR B O 1
ATOM 5491 N N . ALA B 1 289 ? 8.836 22.875 27.016 1 98.25 289 ALA B N 1
ATOM 5492 C CA . ALA B 1 289 ? 9.93 22.094 27.578 1 98.25 289 ALA B CA 1
ATOM 5493 C C . ALA B 1 289 ? 11.219 22.906 27.625 1 98.25 289 ALA B C 1
ATOM 5495 O O . ALA B 1 289 ? 11.438 23.797 26.812 1 98.25 289 ALA B O 1
ATOM 5496 N N . ASP B 1 290 ? 12.047 22.547 28.562 1 97.69 290 ASP B N 1
ATOM 5497 C CA . ASP B 1 290 ? 13.383 23.141 28.656 1 97.69 290 ASP B CA 1
ATOM 5498 C C . ASP B 1 290 ? 14.367 22.406 27.75 1 97.69 290 ASP B C 1
ATOM 5500 O O . ASP B 1 290 ? 15.32 23 27.25 1 97.69 290 ASP B O 1
ATOM 5504 N N . ASN B 1 291 ? 14.078 21.156 27.641 1 97.5 291 ASN B N 1
ATOM 5505 C CA . ASN B 1 291 ? 14.852 20.281 26.766 1 97.5 291 ASN B CA 1
ATOM 5506 C C . ASN B 1 291 ? 14.016 19.766 25.594 1 97.5 291 ASN B C 1
ATOM 5508 O O . ASN B 1 291 ? 12.961 19.172 25.797 1 97.5 291 ASN B O 1
ATOM 5512 N N . ILE B 1 292 ? 14.523 19.906 24.391 1 97.62 292 ILE B N 1
ATOM 5513 C CA . ILE B 1 292 ? 13.758 19.672 23.188 1 97.62 292 ILE B CA 1
ATOM 5514 C C . ILE B 1 292 ? 13.391 18.188 23.094 1 97.62 292 ILE B C 1
ATOM 5516 O O . ILE B 1 292 ? 12.492 17.812 22.344 1 97.62 292 ILE B O 1
ATOM 5520 N N . ARG B 1 293 ? 14.055 17.297 23.875 1 97.81 293 ARG B N 1
ATOM 5521 C CA . ARG B 1 293 ? 13.812 15.867 23.766 1 97.81 293 ARG B CA 1
ATOM 5522 C C . ARG B 1 293 ? 12.922 15.375 24.906 1 97.81 293 ARG B C 1
ATOM 5524 O O . ARG B 1 293 ? 12.531 14.211 24.938 1 97.81 293 ARG B O 1
ATOM 5531 N N . TYR B 1 294 ? 12.539 16.281 25.875 1 98.19 294 TYR B N 1
ATOM 5532 C CA . TYR B 1 294 ? 11.789 15.836 27.047 1 98.19 294 TYR B CA 1
ATOM 5533 C C . TYR B 1 294 ? 10.516 16.656 27.219 1 98.19 294 TYR B C 1
ATOM 5535 O O . TYR B 1 294 ? 10.555 17.828 27.578 1 98.19 294 TYR B O 1
ATOM 5543 N N . TRP B 1 295 ? 9.344 16 27.141 1 98.44 295 TRP B N 1
ATOM 5544 C CA . TRP B 1 295 ? 8.039 16.656 27.172 1 98.44 295 TRP B CA 1
ATOM 5545 C C . TRP B 1 295 ? 7.125 15.984 28.203 1 98.44 295 TRP B C 1
ATOM 5547 O O . TRP B 1 295 ? 6.715 14.836 28.016 1 98.44 295 TRP B O 1
ATOM 5557 N N . GLU B 1 296 ? 6.68 16.734 29.219 1 97.44 296 GLU B N 1
ATOM 5558 C CA . GLU B 1 296 ? 6 16.125 30.359 1 97.44 296 GLU B CA 1
ATOM 5559 C C . GLU B 1 296 ? 4.539 16.562 30.438 1 97.44 296 GLU B C 1
ATOM 5561 O O . GLU B 1 296 ? 3.654 15.75 30.719 1 97.44 296 GLU B O 1
ATOM 5566 N N . ASN B 1 297 ? 4.312 17.812 30.203 1 96.5 297 ASN B N 1
ATOM 5567 C CA . ASN B 1 297 ? 2.994 18.375 30.484 1 96.5 297 ASN B CA 1
ATOM 5568 C C . ASN B 1 297 ? 2.332 18.922 29.219 1 96.5 297 ASN B C 1
ATOM 5570 O O . ASN B 1 297 ? 3.01 19.422 28.328 1 96.5 297 ASN B O 1
ATOM 5574 N N . THR B 1 298 ? 1.047 18.812 29.203 1 97.25 298 THR B N 1
ATOM 5575 C CA . THR B 1 298 ? 0.265 19.312 28.078 1 97.25 298 THR B CA 1
ATOM 5576 C C . THR B 1 298 ? -0.817 20.281 28.562 1 97.25 298 THR B C 1
ATOM 5578 O O . THR B 1 298 ? -1.284 20.172 29.703 1 97.25 298 THR B O 1
ATOM 5581 N N . HIS B 1 299 ? -1.149 21.188 27.766 1 98.31 299 HIS B N 1
ATOM 5582 C CA . HIS B 1 299 ? -2.264 22.109 27.984 1 98.31 299 HIS B CA 1
ATOM 5583 C C . HIS B 1 299 ? -3.252 22.047 26.812 1 98.31 299 HIS B C 1
ATOM 5585 O O . HIS B 1 299 ? -2.859 22.188 25.656 1 98.31 299 HIS B O 1
ATOM 5591 N N . PHE B 1 300 ? -4.539 21.859 27.188 1 98.38 300 PHE B N 1
ATOM 5592 C CA . PHE B 1 300 ? -5.57 21.812 26.156 1 98.38 300 PHE B CA 1
ATOM 5593 C C . PHE B 1 300 ? -5.59 23.094 25.344 1 98.38 300 PHE B C 1
ATOM 5595 O O . PHE B 1 300 ? -5.598 24.188 25.906 1 98.38 300 PHE B O 1
ATOM 5602 N N . LEU B 1 301 ? -5.633 23 24.047 1 98.44 301 LEU B N 1
ATOM 5603 C CA . LEU B 1 301 ? -5.617 24.156 23.172 1 98.44 301 LEU B CA 1
ATOM 5604 C C . LEU B 1 301 ? -6.922 24.281 22.391 1 98.44 301 LEU B C 1
ATOM 5606 O O . LEU B 1 301 ? -7.59 25.312 22.453 1 98.44 301 LEU B O 1
ATOM 5610 N N . TYR B 1 302 ? -7.312 23.234 21.688 1 98.12 302 TYR B N 1
ATOM 5611 C CA . TYR B 1 302 ? -8.484 23.266 20.812 1 98.12 302 TYR B CA 1
ATOM 5612 C C . TYR B 1 302 ? -9.016 21.859 20.547 1 98.12 302 TYR B C 1
ATOM 5614 O O . TYR B 1 302 ? -8.242 20.906 20.453 1 98.12 302 TYR B O 1
ATOM 5622 N N . GLY B 1 303 ? -10.305 21.734 20.453 1 97.31 303 GLY B N 1
ATOM 5623 C CA . GLY B 1 303 ? -10.961 20.5 20.047 1 97.31 303 GLY B CA 1
ATOM 5624 C C . GLY B 1 303 ? -11.992 20.703 18.953 1 97.31 303 GLY B C 1
ATOM 5625 O O . GLY B 1 303 ? -12.32 21.828 18.609 1 97.31 303 GLY B O 1
ATOM 5626 N N . PRO B 1 304 ? -12.547 19.609 18.453 1 97.19 304 PRO B N 1
ATOM 5627 C CA . PRO B 1 304 ? -13.523 19.688 17.359 1 97.19 304 PRO B CA 1
ATOM 5628 C C . PRO B 1 304 ? -14.773 20.469 17.75 1 97.19 304 PRO B C 1
ATOM 5630 O O . PRO B 1 304 ? -15.352 20.25 18.812 1 97.19 304 PRO B O 1
ATOM 5633 N N . ARG B 1 305 ? -15.219 21.375 16.797 1 92.94 305 ARG B N 1
ATOM 5634 C CA . ARG B 1 305 ? -16.375 22.219 17.094 1 92.94 305 ARG B CA 1
ATOM 5635 C C . ARG B 1 305 ? -17.344 22.266 15.906 1 92.94 305 ARG B C 1
ATOM 5637 O O . ARG B 1 305 ? -18.547 22.469 16.094 1 92.94 305 ARG B O 1
ATOM 5644 N N . HIS B 1 306 ? -16.844 22.078 14.758 1 93.69 306 HIS B N 1
ATOM 5645 C CA . HIS B 1 306 ? -17.641 22.25 13.555 1 93.69 306 HIS B CA 1
ATOM 5646 C C . HIS B 1 306 ? -17.859 20.906 12.844 1 93.69 306 HIS B C 1
ATOM 5648 O O . HIS B 1 306 ? -17.078 19.984 13.031 1 93.69 306 HIS B O 1
ATOM 5654 N N . ALA B 1 307 ? -18.797 20.797 12 1 93.94 307 ALA B N 1
ATOM 5655 C CA . ALA B 1 307 ? -19.219 19.547 11.367 1 93.94 307 ALA B CA 1
ATOM 5656 C C . ALA B 1 307 ? -18.062 18.891 10.617 1 93.94 307 ALA B C 1
ATOM 5658 O O . ALA B 1 307 ? -17.906 17.672 10.664 1 93.94 307 ALA B O 1
ATOM 5659 N N . TRP B 1 308 ? -17.234 19.719 9.969 1 95.94 308 TRP B N 1
ATOM 5660 C CA . TRP B 1 308 ? -16.188 19.188 9.094 1 95.94 308 TRP B CA 1
ATOM 5661 C C . TRP B 1 308 ? -15.016 18.656 9.906 1 95.94 308 TRP B C 1
ATOM 5663 O O . TRP B 1 308 ? -14.109 18.031 9.352 1 95.94 308 TRP B O 1
ATOM 5673 N N . GLU B 1 309 ? -15.062 18.859 11.258 1 97.62 309 GLU B N 1
ATOM 5674 C CA . GLU B 1 309 ? -13.945 18.391 12.078 1 97.62 309 GLU B CA 1
ATOM 5675 C C . GLU B 1 309 ? -14.438 17.625 13.305 1 97.62 309 GLU B C 1
ATOM 5677 O O . GLU B 1 309 ? -13.727 17.516 14.305 1 97.62 309 GLU B O 1
ATOM 5682 N N . LEU B 1 310 ? -15.625 17.062 13.273 1 97.19 310 LEU B N 1
ATOM 5683 C CA . LEU B 1 310 ? -16.297 16.5 14.445 1 97.19 310 LEU B CA 1
ATOM 5684 C C . LEU B 1 310 ? -15.547 15.266 14.961 1 97.19 310 LEU B C 1
ATOM 5686 O O . LEU B 1 310 ? -15.648 14.93 16.141 1 97.19 310 LEU B O 1
ATOM 5690 N N . VAL B 1 311 ? -14.844 14.578 14.078 1 97.62 311 VAL B N 1
ATOM 5691 C CA . VAL B 1 311 ? -14.172 13.344 14.469 1 97.62 311 VAL B CA 1
ATOM 5692 C C . VAL B 1 311 ? -12.875 13.672 15.211 1 97.62 311 VAL B C 1
ATOM 5694 O O . VAL B 1 311 ? -12.625 13.148 16.297 1 97.62 311 VAL B O 1
ATOM 5697 N N . LYS B 1 312 ? -12.094 14.523 14.625 1 97.12 312 LYS B N 1
ATOM 5698 C CA . LYS B 1 312 ? -10.852 14.945 15.258 1 97.12 312 LYS B CA 1
ATOM 5699 C C . LYS B 1 312 ? -10.258 16.172 14.562 1 97.12 312 LYS B C 1
ATOM 5701 O O . LYS B 1 312 ? -10.648 16.5 13.445 1 97.12 312 LYS B O 1
ATOM 5706 N N . THR B 1 313 ? -9.383 16.812 15.266 1 97.62 313 THR B N 1
ATOM 5707 C CA . THR B 1 313 ? -8.609 17.938 14.742 1 97.62 313 THR B CA 1
ATOM 5708 C C . THR B 1 313 ? -7.129 17.766 15.055 1 97.62 313 THR B C 1
ATOM 5710 O O . THR B 1 313 ? -6.766 17.141 16.047 1 97.62 313 THR B O 1
ATOM 5713 N N . GLY B 1 314 ? -6.285 18.25 14.195 1 98.06 314 GLY B N 1
ATOM 5714 C CA . GLY B 1 314 ? -4.84 18.203 14.352 1 98.06 314 GLY B CA 1
ATOM 5715 C C . GLY B 1 314 ? -4.125 19.344 13.648 1 98.06 314 GLY B C 1
ATOM 5716 O O . GLY B 1 314 ? -4.742 20.094 12.898 1 98.06 314 GLY B O 1
ATOM 5717 N N . ASN B 1 315 ? -2.844 19.469 13.953 1 98.38 315 ASN B N 1
ATOM 5718 C CA . ASN B 1 315 ? -2.043 20.469 13.266 1 98.38 315 ASN B CA 1
ATOM 5719 C C . ASN B 1 315 ? -1.495 19.938 11.945 1 98.38 315 ASN B C 1
ATOM 5721 O O . ASN B 1 315 ? -1.438 18.734 11.727 1 98.38 315 ASN B O 1
ATOM 5725 N N . CYS B 1 316 ? -1.163 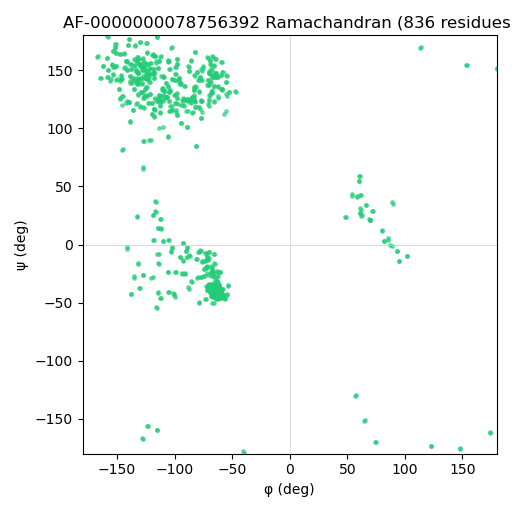20.812 11.062 1 98.5 316 CYS B N 1
ATOM 5726 C CA . CYS B 1 316 ? -0.591 20.484 9.766 1 98.5 316 CYS B CA 1
ATOM 5727 C C . CYS B 1 316 ? 0.825 21.031 9.633 1 98.5 316 CYS B C 1
ATOM 5729 O O . CYS B 1 316 ? 1.207 21.531 8.578 1 98.5 316 CYS B O 1
ATOM 5731 N N . GLY B 1 317 ? 1.586 21 10.734 1 98.19 317 GLY B N 1
ATOM 5732 C CA . GLY B 1 317 ? 2.951 21.5 10.719 1 98.19 317 GLY B CA 1
ATOM 5733 C C . GLY B 1 317 ? 3.193 22.594 11.742 1 98.19 317 GLY B C 1
ATOM 5734 O O . GLY B 1 317 ? 2.307 22.906 12.539 1 98.19 317 GLY B O 1
ATOM 5735 N N . SER B 1 318 ? 4.355 23.172 11.695 1 98.62 318 SER B N 1
ATOM 5736 C CA . SER B 1 318 ? 4.793 24.141 12.68 1 98.62 318 SER B CA 1
ATOM 5737 C C . SER B 1 318 ? 4.027 25.453 12.531 1 98.62 318 SER B C 1
ATOM 5739 O O . SER B 1 318 ? 3.748 25.891 11.414 1 98.62 318 SER B O 1
ATOM 5741 N N . PRO B 1 319 ? 3.701 26.062 13.656 1 98.81 319 PRO B N 1
ATOM 5742 C CA . PRO B 1 319 ? 3.098 27.391 13.57 1 98.81 319 PRO B CA 1
ATOM 5743 C C . PRO B 1 319 ? 3.98 28.406 12.836 1 98.81 319 PRO B C 1
ATOM 5745 O O . PRO B 1 319 ? 5.211 28.297 12.883 1 98.81 319 PRO B O 1
ATOM 5748 N N . ILE B 1 320 ? 3.346 29.297 12.195 1 98.75 320 ILE B N 1
ATOM 5749 C CA . ILE B 1 320 ? 4.039 30.344 11.445 1 98.75 320 ILE B CA 1
ATOM 5750 C C . ILE B 1 320 ? 3.914 31.672 12.18 1 98.75 320 ILE B C 1
ATOM 5752 O O . ILE B 1 320 ? 2.803 32.125 12.484 1 98.75 320 ILE B O 1
ATOM 5756 N N . GLU B 1 321 ? 5.062 32.281 12.406 1 98.31 321 GLU B N 1
ATOM 5757 C CA . GLU B 1 321 ? 5.043 33.594 13.07 1 98.31 321 GLU B CA 1
ATOM 5758 C C . GLU B 1 321 ? 4.641 34.688 12.094 1 98.31 321 GLU B C 1
ATOM 5760 O O . GLU B 1 321 ? 5.23 34.812 11.023 1 98.31 321 GLU B O 1
ATOM 5765 N N . THR B 1 322 ? 3.604 35.438 12.422 1 98.19 322 THR B N 1
ATOM 5766 C CA . THR B 1 322 ? 3.188 36.625 11.68 1 98.19 322 THR B CA 1
ATOM 5767 C C . THR B 1 322 ? 3.121 37.844 12.602 1 98.19 322 THR B C 1
ATOM 5769 O O . THR B 1 322 ? 3.264 37.719 13.82 1 98.19 322 THR B O 1
ATOM 5772 N N . ALA B 1 323 ? 2.887 38.969 11.977 1 96.69 323 ALA B N 1
ATOM 5773 C CA . ALA B 1 323 ? 2.785 40.188 12.766 1 96.69 323 ALA B CA 1
ATOM 5774 C C . ALA B 1 323 ? 1.541 40.156 13.656 1 96.69 323 ALA B C 1
ATOM 5776 O O . ALA B 1 323 ? 1.494 40.844 14.688 1 96.69 323 ALA B O 1
ATOM 5777 N N . LYS B 1 324 ? 0.603 39.344 13.273 1 98 324 LYS B N 1
ATOM 5778 C CA . LYS B 1 324 ? -0.678 39.375 13.969 1 98 324 LYS B CA 1
ATOM 5779 C C . LYS B 1 324 ? -0.803 38.188 14.93 1 98 324 LYS B C 1
ATOM 5781 O O . LYS B 1 324 ? -1.78 38.094 15.68 1 98 324 LYS B O 1
ATOM 5786 N N . GLY B 1 325 ? 0.143 37.281 14.914 1 98.5 325 GLY B N 1
ATOM 5787 C CA . GLY B 1 325 ? 0.074 36.094 15.75 1 98.5 325 GLY B CA 1
ATOM 5788 C C . GLY B 1 325 ? 0.72 34.875 15.117 1 98.5 325 GLY B C 1
ATOM 5789 O O . GLY B 1 325 ? 1.385 34.969 14.078 1 98.5 325 GLY B O 1
ATOM 5790 N N . TRP B 1 326 ? 0.585 33.719 15.852 1 98.81 326 TRP B N 1
ATOM 5791 C CA . TRP B 1 326 ? 1.012 32.438 15.289 1 98.81 326 TRP B CA 1
ATOM 5792 C C . TRP B 1 326 ? -0.079 31.844 14.414 1 98.81 326 TRP B C 1
ATOM 5794 O O . TRP B 1 326 ? -1.143 31.453 14.906 1 98.81 326 TRP B O 1
ATOM 5804 N N . LEU B 1 327 ? 0.166 31.75 13.141 1 98.88 327 LEU B N 1
ATOM 5805 C CA . LEU B 1 327 ? -0.76 31.078 12.242 1 98.88 327 LEU B CA 1
ATOM 5806 C C . LEU B 1 327 ? -0.559 29.562 12.273 1 98.88 327 LEU B C 1
ATOM 5808 O O . LEU B 1 327 ? 0.556 29.078 12.078 1 98.88 327 LEU B O 1
ATOM 5812 N N . VAL B 1 328 ? -1.637 28.828 12.594 1 98.81 328 VAL B N 1
ATOM 5813 C CA . VAL B 1 328 ? -1.601 27.375 12.625 1 98.81 328 VAL B CA 1
ATOM 5814 C C . VAL B 1 328 ? -2.564 26.812 11.578 1 98.81 328 VAL B C 1
ATOM 5816 O O . VAL B 1 328 ? -3.773 27.047 11.656 1 98.81 328 VAL B O 1
ATOM 5819 N N . ILE B 1 329 ? -2 26.125 10.602 1 98.75 329 ILE B N 1
ATOM 5820 C CA . ILE B 1 329 ? -2.85 25.344 9.703 1 98.75 329 ILE B CA 1
ATOM 5821 C C . ILE B 1 329 ? -3.252 24.031 10.383 1 98.75 329 ILE B C 1
ATOM 5823 O O . ILE B 1 329 ? -2.414 23.359 10.984 1 98.75 329 ILE B O 1
ATOM 5827 N N . THR B 1 330 ? -4.531 23.734 10.352 1 98.56 330 THR B N 1
ATOM 5828 C CA . THR B 1 330 ? -5.059 22.547 11 1 98.56 330 THR B CA 1
ATOM 5829 C C . THR B 1 330 ? -5.699 21.609 9.984 1 98.56 330 THR B C 1
ATOM 5831 O O . THR B 1 330 ? -5.926 22 8.836 1 98.56 330 THR B O 1
ATOM 5834 N N . HIS B 1 331 ? -5.875 20.422 10.359 1 98.56 331 HIS B N 1
ATOM 5835 C CA . HIS B 1 331 ? -6.777 19.531 9.641 1 98.56 331 HIS B CA 1
ATOM 5836 C C . HIS B 1 331 ? -7.918 19.062 10.539 1 98.56 331 HIS B C 1
ATOM 5838 O O . HIS B 1 331 ? -7.762 18.984 11.758 1 98.56 331 HIS B O 1
ATOM 5844 N N . GLY B 1 332 ? -9.023 18.875 9.961 1 98.19 332 GLY B N 1
ATOM 5845 C CA . GLY B 1 332 ? -10.203 18.281 10.594 1 98.19 332 GLY B CA 1
ATOM 5846 C C . GLY B 1 332 ? -10.734 17.078 9.844 1 98.19 332 GLY B C 1
ATOM 5847 O O . GLY B 1 332 ? -10.641 17 8.617 1 98.19 332 GLY B O 1
ATOM 5848 N N . VAL B 1 333 ? -11.234 16.172 10.602 1 98.19 333 VAL B N 1
ATOM 5849 C CA . VAL B 1 333 ? -11.875 14.992 10.016 1 98.19 333 VAL B CA 1
ATOM 5850 C C . VAL B 1 333 ? -13.375 15.016 10.312 1 98.19 333 VAL B C 1
ATOM 5852 O O . VAL B 1 333 ? -13.781 15.148 11.469 1 98.19 333 VAL B O 1
ATOM 5855 N N . GLY B 1 334 ? -14.125 14.984 9.305 1 97.75 334 GLY B N 1
ATOM 5856 C CA . GLY B 1 334 ? -15.57 14.977 9.43 1 97.75 334 GLY B CA 1
ATOM 5857 C C . GLY B 1 334 ? -16.219 13.695 8.93 1 97.75 334 GLY B C 1
ATOM 5858 O O . GLY B 1 334 ? -15.578 12.641 8.938 1 97.75 334 GLY B O 1
ATOM 5859 N N . PRO B 1 335 ? -17.516 13.805 8.625 1 98 335 PRO B N 1
ATOM 5860 C CA . PRO B 1 335 ? -18.219 12.617 8.117 1 98 335 PRO B CA 1
ATOM 5861 C C . PRO B 1 335 ? -17.547 12.008 6.898 1 98 335 PRO B C 1
ATOM 5863 O O . PRO B 1 335 ? -16.984 12.727 6.07 1 98 335 PRO B O 1
ATOM 5866 N N . MET B 1 336 ? -17.625 10.648 6.82 1 97.88 336 MET B N 1
ATOM 5867 C CA . MET B 1 336 ? -17.125 9.883 5.688 1 97.88 336 MET B CA 1
ATOM 5868 C C . MET B 1 336 ? -15.602 9.914 5.637 1 97.88 336 MET B C 1
ATOM 5870 O O . MET B 1 336 ? -15.008 9.789 4.562 1 97.88 336 MET B O 1
ATOM 5874 N N . ARG B 1 337 ? -14.969 10.211 6.793 1 97.75 337 ARG B N 1
ATOM 5875 C CA . ARG B 1 337 ? -13.516 10.281 6.922 1 97.75 337 ARG B CA 1
ATOM 5876 C C . ARG B 1 337 ? -12.93 11.305 5.961 1 97.75 337 ARG B C 1
ATOM 5878 O O . ARG B 1 337 ? -11.93 11.039 5.293 1 97.75 337 ARG B O 1
ATOM 5885 N N . THR B 1 338 ? -13.594 12.43 5.844 1 98.12 338 THR B N 1
ATOM 5886 C CA . THR B 1 338 ? -13.133 13.523 4.996 1 98.12 338 THR B CA 1
ATOM 5887 C C . THR B 1 338 ? -12.164 14.43 5.758 1 98.12 338 THR B C 1
ATOM 5889 O O . THR B 1 338 ? -12.5 14.93 6.832 1 98.12 338 THR B O 1
ATOM 5892 N N . TYR B 1 339 ? -11.031 14.594 5.203 1 98.44 339 TYR B N 1
ATOM 5893 C CA . TYR B 1 339 ? -10.031 15.492 5.77 1 98.44 339 TYR B CA 1
ATOM 5894 C C . TYR B 1 339 ? -10.055 16.844 5.07 1 98.44 339 TYR B C 1
ATOM 5896 O O . TYR B 1 339 ? -9.953 16.922 3.842 1 98.44 339 TYR B O 1
ATOM 5904 N N . CYS B 1 340 ? -10.109 17.844 5.828 1 97.88 340 CYS B N 1
ATOM 5905 C CA . CYS B 1 340 ? -10.047 19.219 5.348 1 97.88 340 CYS B CA 1
ATOM 5906 C C . CYS B 1 340 ? -8.969 20 6.086 1 97.88 340 CYS B C 1
ATOM 5908 O O . CYS B 1 340 ? -8.562 19.625 7.184 1 97.88 340 CYS B O 1
ATOM 5910 N N . LEU B 1 341 ? -8.578 21.094 5.441 1 98.31 341 LEU B N 1
ATOM 5911 C CA . LEU B 1 341 ? -7.648 21.984 6.117 1 98.31 341 LEU B CA 1
ATOM 5912 C C . LEU B 1 341 ? -8.383 23.188 6.707 1 98.31 341 LEU B C 1
ATOM 5914 O O . LEU B 1 341 ? -9.352 23.672 6.121 1 98.31 341 LEU B O 1
ATOM 5918 N N . GLY B 1 342 ? -7.965 23.578 7.852 1 97.88 342 GLY B N 1
ATOM 5919 C CA . GLY B 1 342 ? -8.406 24.797 8.516 1 97.88 342 GLY B CA 1
ATOM 5920 C C . GLY B 1 342 ? -7.266 25.688 8.953 1 97.88 342 GLY B C 1
ATOM 5921 O O . GLY B 1 342 ? -6.141 25.547 8.469 1 97.88 342 GLY B O 1
ATOM 5922 N N . ALA B 1 343 ? -7.641 26.688 9.805 1 98.25 343 ALA B N 1
ATOM 5923 C CA . ALA B 1 343 ? -6.613 27.594 10.32 1 98.25 343 ALA B CA 1
ATOM 5924 C C . ALA B 1 343 ? -7.066 28.25 11.617 1 98.25 343 ALA B C 1
ATOM 5926 O O . ALA B 1 343 ? -8.266 28.453 11.836 1 98.25 343 ALA B O 1
ATOM 5927 N N . MET B 1 344 ? -6.086 28.531 12.398 1 98.12 344 MET B N 1
ATOM 5928 C CA . MET B 1 344 ? -6.32 29.328 13.594 1 98.12 344 MET B CA 1
ATOM 5929 C C . MET B 1 344 ? -5.16 30.297 13.844 1 98.12 344 MET B C 1
ATOM 5931 O O . MET B 1 344 ? -4.074 30.125 13.281 1 98.12 344 MET B O 1
ATOM 5935 N N . LEU B 1 345 ? -5.449 31.297 14.562 1 98.81 345 LEU B N 1
ATOM 5936 C CA . LEU B 1 345 ? -4.473 32.312 14.945 1 98.81 345 LEU B CA 1
ATOM 5937 C C . LEU B 1 345 ? -4.328 32.375 16.469 1 98.81 345 LEU B C 1
ATOM 5939 O O . LEU B 1 345 ? -5.316 32.531 17.188 1 98.81 345 LEU B O 1
ATOM 5943 N N . LEU B 1 346 ? -3.09 32.156 16.906 1 98.88 346 LEU B N 1
ATOM 5944 C CA . LEU B 1 346 ? -2.797 32.219 18.344 1 98.88 346 LEU B CA 1
ATOM 5945 C C . LEU B 1 346 ? -2.061 33.5 18.703 1 98.88 346 LEU B C 1
ATOM 5947 O O . LEU B 1 346 ? -1.363 34.062 17.875 1 98.88 346 LEU B O 1
ATOM 5951 N N . ASP B 1 347 ? -2.164 33.844 19.922 1 98.44 347 ASP B N 1
ATOM 5952 C CA . ASP B 1 347 ? -1.451 35 20.438 1 98.44 347 ASP B CA 1
ATOM 5953 C C . ASP B 1 347 ? 0.057 34.75 20.438 1 98.44 347 ASP B C 1
ATOM 5955 O O . ASP B 1 347 ? 0.52 33.656 20.781 1 98.44 347 ASP B O 1
ATOM 5959 N N . LEU B 1 348 ? 0.821 35.812 20.156 1 97.62 348 LEU B N 1
ATOM 5960 C CA . LEU B 1 348 ? 2.268 35.688 20.016 1 97.62 348 LEU B CA 1
ATOM 5961 C C . LEU B 1 348 ? 2.924 35.406 21.359 1 97.62 348 LEU B C 1
ATOM 5963 O O . LEU B 1 348 ? 3.859 34.594 21.453 1 97.62 348 LEU B O 1
ATOM 5967 N N . ASP B 1 349 ? 2.432 36.031 22.375 1 96.31 349 ASP B N 1
ATOM 5968 C CA . ASP B 1 349 ? 3.061 35.938 23.688 1 96.31 349 ASP B CA 1
ATOM 5969 C C . ASP B 1 349 ? 2.523 34.719 24.469 1 96.31 349 ASP B C 1
ATOM 5971 O O . ASP B 1 349 ? 3.258 34.094 25.25 1 96.31 349 ASP B O 1
ATOM 5975 N N . ASN B 1 350 ? 1.277 34.531 24.281 1 97.44 350 ASN B N 1
ATOM 5976 C CA . ASN B 1 350 ? 0.623 33.406 24.922 1 97.44 350 ASN B CA 1
ATOM 5977 C C . ASN B 1 350 ? -0.13 32.531 23.906 1 97.44 350 ASN B C 1
ATOM 5979 O O . ASN B 1 350 ? -1.353 32.625 23.797 1 97.44 350 ASN B O 1
ATOM 5983 N N . PRO B 1 351 ? 0.537 31.594 23.375 1 98.25 351 PRO B N 1
ATOM 5984 C CA . PRO B 1 351 ? -0.064 30.797 22.297 1 98.25 351 PRO B CA 1
ATOM 5985 C C . PRO B 1 351 ? -1.253 29.969 22.781 1 98.25 351 PRO B C 1
ATOM 5987 O O . PRO B 1 351 ? -1.955 29.375 21.953 1 98.25 351 PRO B O 1
ATOM 5990 N N . LEU B 1 352 ? -1.548 29.891 24.031 1 98.12 352 LEU B N 1
ATOM 5991 C CA . LEU B 1 352 ? -2.738 29.203 24.516 1 98.12 352 LEU B CA 1
ATOM 5992 C C . LEU B 1 352 ? -3.998 30 24.188 1 98.12 352 LEU B C 1
ATOM 5994 O O . LEU B 1 352 ? -5.109 29.469 24.25 1 98.12 352 LEU B O 1
ATOM 5998 N N . LYS B 1 353 ? -3.787 31.219 23.922 1 98.38 353 LYS B N 1
ATOM 5999 C CA . LYS B 1 353 ? -4.91 32.094 23.594 1 98.38 353 LYS B CA 1
ATOM 6000 C C . LYS B 1 353 ? -5.188 32.094 22.094 1 98.38 353 LYS B C 1
ATOM 6002 O O . LYS B 1 353 ? -4.402 32.625 21.312 1 98.38 353 LYS B O 1
ATOM 6007 N N . ILE B 1 354 ? -6.352 31.578 21.734 1 98.44 354 ILE B N 1
ATOM 6008 C CA . ILE B 1 354 ? -6.797 31.625 20.344 1 98.44 354 ILE B CA 1
ATOM 6009 C C . ILE B 1 354 ? -7.434 32.969 20.031 1 98.44 354 ILE B C 1
ATOM 6011 O O . ILE B 1 354 ? -8.383 33.375 20.703 1 98.44 354 ILE B O 1
ATOM 6015 N N . ILE B 1 355 ? -6.988 33.656 19 1 98.44 355 ILE B N 1
ATOM 6016 C CA . ILE B 1 355 ? -7.508 34.969 18.734 1 98.44 355 ILE B CA 1
ATOM 6017 C C . ILE B 1 355 ? -8.297 34.969 17.422 1 98.44 355 ILE B C 1
ATOM 6019 O O . ILE B 1 355 ? -8.969 35.938 17.078 1 98.44 355 ILE B O 1
ATOM 6023 N N . GLY B 1 356 ? -8.25 33.906 16.703 1 98.06 356 GLY B N 1
ATOM 6024 C CA . GLY B 1 356 ? -9.039 33.688 15.508 1 98.06 356 GLY B CA 1
ATOM 6025 C C . GLY B 1 356 ? -9.078 32.219 15.07 1 98.06 356 GLY B C 1
ATOM 6026 O O . GLY B 1 356 ? -8.078 31.516 15.164 1 98.06 356 GLY B O 1
ATOM 6027 N N . ILE B 1 357 ? -10.258 31.812 14.555 1 97.19 357 ILE B N 1
ATOM 6028 C CA . ILE B 1 357 ? -10.398 30.453 14.055 1 97.19 357 ILE B CA 1
ATOM 6029 C C . ILE B 1 357 ? -11.375 30.422 12.883 1 97.19 357 ILE B C 1
ATOM 6031 O O . ILE B 1 357 ? -12.383 31.141 12.898 1 97.19 357 ILE B O 1
ATOM 6035 N N . LEU B 1 358 ? -11.047 29.641 11.922 1 95.94 358 LEU B N 1
ATOM 6036 C CA . LEU B 1 358 ? -11.969 29.484 10.805 1 95.94 358 LEU B CA 1
ATOM 6037 C C . LEU B 1 358 ? -13.141 28.594 11.188 1 95.94 358 LEU B C 1
ATOM 6039 O O . LEU B 1 358 ? -12.953 27.562 11.844 1 95.94 358 LEU B O 1
ATOM 6043 N N . LYS B 1 359 ? -14.289 28.922 10.727 1 93.69 359 LYS B N 1
ATOM 6044 C CA . LYS B 1 359 ? -15.484 28.125 10.984 1 93.69 359 LYS B CA 1
ATOM 6045 C C . LYS B 1 359 ? -15.734 27.125 9.852 1 93.69 359 LYS B C 1
ATOM 6047 O O . LYS B 1 359 ? -16.391 26.109 10.047 1 93.69 359 LYS B O 1
ATOM 6052 N N . GLU B 1 360 ? -15.242 27.453 8.727 1 94.38 360 GLU B N 1
ATOM 6053 C CA . GLU B 1 360 ? -15.32 26.609 7.543 1 94.38 360 GLU B CA 1
ATOM 6054 C C . GLU B 1 360 ? -13.938 26.172 7.086 1 94.38 360 GLU B C 1
ATOM 6056 O O . GLU B 1 360 ? -12.938 26.828 7.391 1 94.38 360 GLU B O 1
ATOM 6061 N N . PRO B 1 361 ? -13.875 25.094 6.379 1 96 361 PRO B N 1
ATOM 6062 C CA . PRO B 1 361 ? -12.555 24.625 5.922 1 96 361 PRO B CA 1
ATOM 6063 C C . PRO B 1 361 ? -11.883 25.625 4.98 1 96 361 PRO B C 1
ATOM 6065 O O . PRO B 1 361 ? -12.555 26.281 4.18 1 96 361 PRO B O 1
ATOM 6068 N N . LEU B 1 362 ? -10.609 25.656 5.152 1 95.94 362 LEU B N 1
ATOM 6069 C CA . LEU B 1 362 ? -9.766 26.422 4.242 1 95.94 362 LEU B CA 1
ATOM 6070 C C . LEU B 1 362 ? -9.664 25.734 2.883 1 95.94 362 LEU B C 1
ATOM 6072 O O . LEU B 1 362 ? -9.734 26.391 1.844 1 95.94 362 LEU B O 1
ATOM 6076 N N . ILE B 1 363 ? -9.406 24.438 2.834 1 96.25 363 ILE B N 1
ATOM 6077 C CA . ILE B 1 363 ? -9.328 23.578 1.659 1 96.25 363 ILE B CA 1
ATOM 6078 C C . ILE B 1 363 ? -10.078 22.266 1.924 1 96.25 363 ILE B C 1
ATOM 6080 O O . ILE B 1 363 ? -9.977 21.688 3.01 1 96.25 363 ILE B O 1
ATOM 6084 N N . PHE B 1 364 ? -10.898 21.781 1.055 1 95 364 PHE B N 1
ATOM 6085 C CA . PHE B 1 364 ? -11.609 20.516 1.126 1 95 364 PHE B CA 1
ATOM 6086 C C . PHE B 1 364 ? -11.516 19.766 -0.198 1 95 364 PHE B C 1
ATOM 6088 O O . PHE B 1 364 ? -11.305 20.375 -1.248 1 95 364 PHE B O 1
ATOM 6095 N N . PRO B 1 365 ? -11.539 18.469 -0.121 1 94.75 365 PRO B N 1
ATOM 6096 C C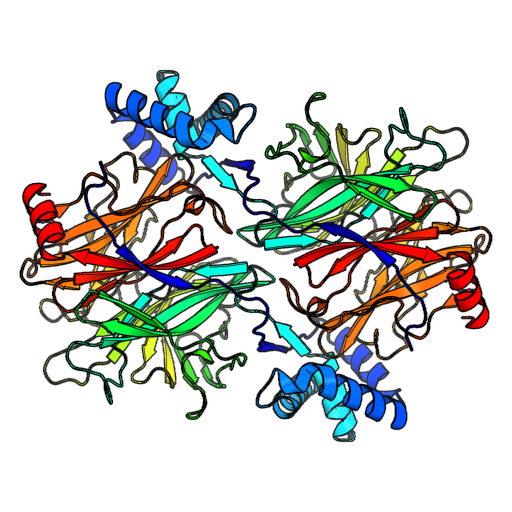A . PRO B 1 365 ? -11.438 17.703 -1.361 1 94.75 365 PRO B CA 1
ATOM 6097 C C . PRO B 1 365 ? -12.695 17.812 -2.229 1 94.75 365 PRO B C 1
ATOM 6099 O O . PRO B 1 365 ? -13.812 17.797 -1.708 1 94.75 365 PRO B O 1
ATOM 6102 N N . GLU B 1 366 ? -12.469 17.953 -3.529 1 90.88 366 GLU B N 1
ATOM 6103 C CA . GLU B 1 366 ? -13.594 18.062 -4.457 1 90.88 366 GLU B CA 1
ATOM 6104 C C . GLU B 1 366 ? -13.281 17.359 -5.773 1 90.88 366 GLU B C 1
ATOM 6106 O O . GLU B 1 366 ? -12.117 17.203 -6.145 1 90.88 366 GLU B O 1
ATOM 6111 N N . GLY B 1 367 ? -14.336 16.891 -6.41 1 90.31 367 GLY B N 1
ATOM 6112 C CA . GLY B 1 367 ? -14.188 16.281 -7.727 1 90.31 367 GLY B CA 1
ATOM 6113 C C . GLY B 1 367 ? -13.227 15.109 -7.742 1 90.31 367 GLY B C 1
ATOM 6114 O O . GLY B 1 367 ? -13.336 14.195 -6.926 1 90.31 367 GLY B O 1
ATOM 6115 N N . ARG B 1 368 ? -12.297 15.148 -8.68 1 88.31 368 ARG B N 1
ATOM 6116 C CA . ARG B 1 368 ? -11.359 14.055 -8.875 1 88.31 368 ARG B CA 1
ATOM 6117 C C . ARG B 1 368 ? -10.305 14.031 -7.773 1 88.31 368 ARG B C 1
ATOM 6119 O O . ARG B 1 368 ? -9.609 13.031 -7.59 1 88.31 368 ARG B O 1
ATOM 6126 N N . ASP B 1 369 ? -10.234 15.109 -7.043 1 92.19 369 ASP B N 1
ATOM 6127 C CA . ASP B 1 369 ? -9.266 15.188 -5.949 1 92.19 369 ASP B CA 1
ATOM 6128 C C . ASP B 1 369 ? -9.664 14.258 -4.805 1 92.19 369 ASP B C 1
ATOM 6130 O O . ASP B 1 369 ? -8.859 14 -3.902 1 92.19 369 ASP B O 1
ATOM 6134 N N . ARG B 1 370 ? -10.828 13.672 -4.945 1 95.44 370 ARG B N 1
ATOM 6135 C CA . ARG B 1 370 ? -11.32 12.789 -3.895 1 95.44 370 ARG B CA 1
ATOM 6136 C C . ARG B 1 370 ? -10.852 11.352 -4.129 1 95.44 370 ARG B C 1
ATOM 6138 O O . ARG B 1 370 ? -11.031 10.492 -3.266 1 95.44 370 ARG B O 1
ATOM 6145 N N . GLU B 1 371 ? -10.297 11.125 -5.309 1 95.81 371 GLU B N 1
ATOM 6146 C CA . GLU B 1 371 ? -9.883 9.773 -5.672 1 95.81 371 GLU B CA 1
ATOM 6147 C C . GLU B 1 371 ? -8.383 9.586 -5.484 1 95.81 371 GLU B C 1
ATOM 6149 O O . GLU B 1 371 ? -7.586 10.398 -5.965 1 95.81 371 GLU B O 1
ATOM 6154 N N . GLY B 1 372 ? -8.031 8.531 -4.766 1 96.44 372 GLY B N 1
ATOM 6155 C CA . GLY B 1 372 ? -6.625 8.234 -4.566 1 96.44 372 GLY B CA 1
ATOM 6156 C C . GLY B 1 372 ? -6.387 7.086 -3.602 1 96.44 372 GLY B C 1
ATOM 6157 O O . GLY B 1 372 ? -7.281 6.27 -3.367 1 96.44 372 GLY B O 1
ATOM 6158 N N . TYR B 1 373 ? -5.172 6.992 -3.08 1 97.12 373 TYR B N 1
ATOM 6159 C CA . TYR B 1 373 ? -4.75 5.93 -2.172 1 97.12 373 TYR B CA 1
ATOM 6160 C C . TYR B 1 373 ? -5.613 5.914 -0.916 1 97.12 373 TYR B C 1
ATOM 6162 O O . TYR B 1 373 ? -6.07 4.855 -0.483 1 97.12 373 TYR B O 1
ATOM 6170 N N . VAL B 1 374 ? -5.805 7.074 -0.385 1 97.38 374 VAL B N 1
ATOM 6171 C CA . VAL B 1 374 ? -6.797 7.312 0.66 1 97.38 374 VAL B CA 1
ATOM 6172 C C . VAL B 1 374 ? -7.82 8.336 0.177 1 97.38 374 VAL B C 1
ATOM 6174 O O . VAL B 1 374 ? -7.531 9.539 0.13 1 97.38 374 VAL B O 1
ATOM 6177 N N . PRO B 1 375 ? -9.023 7.969 -0.035 1 97.62 375 PRO B N 1
ATOM 6178 C CA . PRO B 1 375 ? -10.008 8.875 -0.628 1 97.62 375 PRO B CA 1
ATOM 6179 C C . PRO B 1 375 ? -10.391 10.023 0.303 1 97.62 375 PRO B C 1
ATOM 6181 O O . PRO B 1 375 ? -10.414 9.852 1.524 1 97.62 375 PRO B O 1
ATOM 6184 N N . ASN B 1 376 ? -10.68 11.211 -0.227 1 98 376 ASN B N 1
ATOM 6185 C CA . ASN B 1 376 ? -11.344 12.336 0.425 1 98 376 ASN B CA 1
ATOM 6186 C C . ASN B 1 376 ? -10.422 13.016 1.44 1 98 376 ASN B C 1
ATOM 6188 O O . ASN B 1 376 ? -10.898 13.594 2.418 1 98 376 ASN B O 1
ATOM 6192 N N . VAL B 1 377 ? -9.109 12.93 1.162 1 98.06 377 VAL B N 1
ATOM 6193 C CA . VAL B 1 377 ? -8.188 13.453 2.164 1 98.06 377 VAL B CA 1
ATOM 6194 C C . VAL B 1 377 ? -7.402 14.633 1.583 1 98.06 377 VAL B C 1
ATOM 6196 O O . VAL B 1 377 ? -6.797 14.516 0.514 1 98.06 377 VAL B O 1
ATOM 6199 N N . VAL B 1 378 ? -7.449 15.734 2.232 1 98.19 378 VAL B N 1
ATOM 6200 C CA . VAL B 1 378 ? -6.488 16.828 2.076 1 98.19 378 VAL B CA 1
ATOM 6201 C C . VAL B 1 378 ? -5.66 16.969 3.352 1 98.19 378 VAL B C 1
ATOM 6203 O O . VAL B 1 378 ? -6.211 17.141 4.441 1 98.19 378 VAL B O 1
ATOM 6206 N N . TYR B 1 379 ? -4.367 16.891 3.232 1 98.5 379 TYR B N 1
ATOM 6207 C CA . TYR B 1 379 ? -3.523 16.859 4.422 1 98.5 379 TYR B CA 1
ATOM 6208 C C . TYR B 1 379 ? -2.193 17.562 4.164 1 98.5 379 TYR B C 1
ATOM 6210 O O . TYR B 1 379 ? -1.667 17.516 3.049 1 98.5 379 TYR B O 1
ATOM 6218 N N . SER B 1 380 ? -1.662 18.219 5.148 1 98.62 380 SER B N 1
ATOM 6219 C CA . SER B 1 380 ? -0.402 18.938 5.055 1 98.62 380 SER B CA 1
ATOM 6220 C C . SER B 1 380 ? 0.46 18.719 6.293 1 98.62 380 SER B C 1
ATOM 6222 O O . SER B 1 380 ? -0.062 18.469 7.379 1 98.62 380 SER B O 1
ATOM 6224 N N . CYS B 1 381 ? 1.761 18.797 6.055 1 98.69 381 CYS B N 1
ATOM 6225 C CA . CYS B 1 381 ? 2.686 18.75 7.18 1 98.69 381 CYS B CA 1
ATOM 6226 C C . CYS B 1 381 ? 3.49 20.047 7.281 1 98.69 381 CYS B C 1
ATOM 6228 O O . CYS B 1 381 ? 4.422 20.141 8.086 1 98.69 381 CYS B O 1
ATOM 6230 N N . GLY B 1 382 ? 3.166 21.016 6.406 1 98.12 382 GLY B N 1
ATOM 6231 C CA . GLY B 1 382 ? 3.949 22.234 6.539 1 98.12 382 GLY B CA 1
ATOM 6232 C C . GLY B 1 382 ? 3.559 23.297 5.539 1 98.12 382 GLY B C 1
ATOM 6233 O O . GLY B 1 382 ? 3.141 23 4.422 1 98.12 382 GLY B O 1
ATOM 6234 N N . SER B 1 383 ? 3.748 24.484 5.914 1 98.5 383 SER B N 1
ATOM 6235 C CA . SER B 1 383 ? 3.529 25.703 5.152 1 98.5 383 SER B CA 1
ATOM 6236 C C . SER B 1 383 ? 4.48 26.812 5.598 1 98.5 383 SER B C 1
ATOM 6238 O O . SER B 1 383 ? 5.16 26.688 6.617 1 98.5 383 SER B O 1
ATOM 6240 N N . LEU B 1 384 ? 4.586 27.828 4.785 1 98.38 384 LEU B N 1
ATOM 6241 C CA . LEU B 1 384 ? 5.359 29 5.184 1 98.38 384 LEU B CA 1
ATOM 6242 C C . LEU B 1 384 ? 4.816 30.266 4.52 1 98.38 384 LEU B C 1
ATOM 6244 O O . LEU B 1 384 ? 3.848 30.203 3.762 1 98.38 384 LEU B O 1
ATOM 6248 N N . VAL B 1 385 ? 5.352 31.344 4.934 1 98.31 385 VAL B N 1
ATOM 6249 C CA . VAL B 1 385 ? 4.969 32.625 4.359 1 98.31 385 VAL B CA 1
ATOM 6250 C C . VAL B 1 385 ? 6.129 33.188 3.545 1 98.31 385 VAL B C 1
ATOM 6252 O O . VAL B 1 385 ? 7.277 33.188 3.992 1 98.31 385 VAL B O 1
ATOM 6255 N N . HIS B 1 386 ? 5.785 33.625 2.369 1 98 386 HIS B N 1
ATOM 6256 C CA . HIS B 1 386 ? 6.773 34.281 1.518 1 98 386 HIS B CA 1
ATOM 6257 C C . HIS B 1 386 ? 6.137 35.406 0.697 1 98 386 HIS B C 1
ATOM 6259 O O . HIS B 1 386 ? 5.105 35.219 0.053 1 98 386 HIS B O 1
ATOM 6265 N N . ALA B 1 387 ? 6.746 36.594 0.769 1 97.31 387 ALA B N 1
ATOM 6266 C CA . ALA B 1 387 ? 6.352 37.75 -0.041 1 97.31 387 ALA B CA 1
ATOM 6267 C C . ALA B 1 387 ? 4.867 38.031 0.128 1 97.31 387 ALA B C 1
ATOM 6269 O O . ALA B 1 387 ? 4.148 38.219 -0.858 1 97.31 387 ALA B O 1
ATOM 6270 N N . GLY B 1 388 ? 4.406 37.969 1.319 1 96.94 388 GLY B N 1
ATOM 6271 C CA . GLY B 1 388 ? 3.041 38.344 1.646 1 96.94 388 GLY B CA 1
ATOM 6272 C C . GLY B 1 388 ? 2.031 37.25 1.327 1 96.94 388 GLY B C 1
ATOM 6273 O O . GLY B 1 388 ? 0.822 37.5 1.386 1 96.94 388 GLY B O 1
ATOM 6274 N N . ARG B 1 389 ? 2.543 36.062 1.032 1 97.38 389 ARG B N 1
ATOM 6275 C CA . ARG B 1 389 ? 1.651 34.969 0.671 1 97.38 389 ARG B CA 1
ATOM 6276 C C . ARG B 1 389 ? 1.841 33.781 1.605 1 97.38 389 ARG B C 1
ATOM 6278 O O . ARG B 1 389 ? 2.963 33.469 2.02 1 97.38 389 ARG B O 1
ATOM 6285 N N . LEU B 1 390 ? 0.726 33.125 1.895 1 98.06 390 LEU B N 1
ATOM 6286 C CA . LEU B 1 390 ? 0.812 31.781 2.471 1 98.06 390 LEU B CA 1
ATOM 6287 C C . LEU B 1 390 ? 1.102 30.75 1.392 1 98.06 390 LEU B C 1
ATOM 6289 O O . LEU B 1 390 ? 0.373 30.656 0.4 1 98.06 390 LEU B O 1
ATOM 6293 N N . VAL B 1 391 ? 2.178 30.094 1.506 1 98.44 391 VAL B N 1
ATOM 6294 C CA . VAL B 1 391 ? 2.523 28.969 0.652 1 98.44 391 VAL B CA 1
ATOM 6295 C C . VAL B 1 391 ? 2.176 27.656 1.361 1 98.44 391 VAL B C 1
ATOM 6297 O O . VAL B 1 391 ? 2.803 27.297 2.361 1 98.44 391 VAL B O 1
ATOM 6300 N N . LEU B 1 392 ? 1.187 26.969 0.833 1 98.19 392 LEU B N 1
ATOM 6301 C CA . LEU B 1 392 ? 0.688 25.75 1.458 1 98.19 392 LEU B CA 1
ATOM 6302 C C . LEU B 1 392 ? 0.997 24.531 0.594 1 98.19 392 LEU B C 1
ATOM 6304 O O . LEU B 1 392 ? 0.622 24.484 -0.579 1 98.19 392 LEU B O 1
ATOM 6308 N N . ALA B 1 393 ? 1.749 23.609 1.121 1 98.44 393 ALA B N 1
ATOM 6309 C CA . ALA B 1 393 ? 1.959 22.312 0.492 1 98.44 393 ALA B CA 1
ATOM 6310 C C . ALA B 1 393 ? 1.033 21.266 1.093 1 98.44 393 ALA B C 1
ATOM 6312 O O . ALA B 1 393 ? 0.949 21.125 2.314 1 98.44 393 ALA B O 1
ATOM 6313 N N . TYR B 1 394 ? 0.261 20.562 0.26 1 98.44 394 TYR B N 1
ATOM 6314 C CA . TYR B 1 394 ? -0.648 19.562 0.818 1 98.44 394 TYR B CA 1
ATOM 6315 C C . TYR B 1 394 ? -0.882 18.438 -0.166 1 98.44 394 TYR B C 1
ATOM 6317 O O . TYR B 1 394 ? -0.611 18.562 -1.361 1 98.44 394 TYR B O 1
ATOM 6325 N N . GLY B 1 395 ? -1.194 17.297 0.419 1 97.81 395 GLY B N 1
ATOM 6326 C CA . GLY B 1 395 ? -1.566 16.125 -0.371 1 97.81 395 GLY B CA 1
ATOM 6327 C C . GLY B 1 395 ? -3.049 16.078 -0.692 1 97.81 395 GLY B C 1
ATOM 6328 O O . GLY B 1 395 ? -3.877 16.547 0.091 1 97.81 395 GLY B O 1
ATOM 6329 N N . LEU B 1 396 ? -3.377 15.477 -1.856 1 97.44 396 LEU B N 1
ATOM 6330 C CA . LEU B 1 396 ? -4.746 15.25 -2.305 1 97.44 396 LEU B CA 1
ATOM 6331 C C . LEU B 1 396 ? -5.027 13.758 -2.447 1 97.44 396 LEU B C 1
ATOM 6333 O O . LEU B 1 396 ? -4.512 13.109 -3.359 1 97.44 396 LEU B O 1
ATOM 6337 N N . SER B 1 397 ? -5.879 13.219 -1.54 1 96.31 397 SER B N 1
ATOM 6338 C CA . SER B 1 397 ? -6.281 11.82 -1.494 1 96.31 397 SER B CA 1
ATOM 6339 C C . SER B 1 397 ? -5.07 10.891 -1.591 1 96.31 397 SER B C 1
ATOM 6341 O O . SER B 1 397 ? -5.16 9.805 -2.166 1 96.31 397 SER B O 1
ATOM 6343 N N . ASP B 1 398 ? -3.994 11.43 -1.217 1 93.19 398 ASP B N 1
ATOM 6344 C CA . ASP B 1 398 ? -2.725 10.711 -1.176 1 93.19 398 ASP B CA 1
ATOM 6345 C C . ASP B 1 398 ? -2.332 10.211 -2.562 1 93.19 398 ASP B C 1
ATOM 6347 O O . ASP B 1 398 ? -1.681 9.172 -2.691 1 93.19 398 ASP B O 1
ATOM 6351 N N . SER B 1 399 ? -2.775 10.883 -3.611 1 90.31 399 SER B N 1
ATOM 6352 C CA . SER B 1 399 ? -2.436 10.555 -4.992 1 90.31 399 SER B CA 1
ATOM 6353 C C . SER B 1 399 ? -1.433 11.555 -5.562 1 90.31 399 SER B C 1
ATOM 6355 O O . SER B 1 399 ? -0.699 11.234 -6.5 1 90.31 399 SER B O 1
ATOM 6357 N N . MET B 1 400 ? -1.475 12.734 -4.918 1 93.69 400 MET B N 1
ATOM 6358 C CA . MET B 1 400 ? -0.568 13.781 -5.395 1 93.69 400 MET B CA 1
ATOM 6359 C C . MET B 1 400 ? -0.329 14.828 -4.312 1 93.69 400 MET B C 1
ATOM 6361 O O . MET B 1 400 ? -1.095 14.914 -3.35 1 93.69 400 MET B O 1
ATOM 6365 N N . SER B 1 401 ? 0.712 15.555 -4.461 1 97.06 401 SER B N 1
ATOM 6366 C CA . SER B 1 401 ? 1.018 16.703 -3.613 1 97.06 401 SER B CA 1
ATOM 6367 C C . SER B 1 401 ? 1.062 18 -4.426 1 97.06 401 SER B C 1
ATOM 6369 O O . SER B 1 401 ? 1.525 18 -5.566 1 97.06 401 SER B O 1
ATOM 6371 N N . VAL B 1 402 ? 0.605 19.047 -3.84 1 97.25 402 VAL B N 1
ATOM 6372 C CA . VAL B 1 402 ? 0.539 20.312 -4.559 1 97.25 402 VAL B CA 1
ATOM 6373 C C . VAL B 1 402 ? 1.062 21.438 -3.672 1 97.25 402 VAL B C 1
ATOM 6375 O O . VAL B 1 402 ? 1.15 21.281 -2.451 1 97.25 402 VAL B O 1
ATOM 6378 N N . ILE B 1 403 ? 1.443 22.516 -4.293 1 98.12 403 ILE B N 1
ATOM 6379 C CA . ILE B 1 403 ? 1.672 23.797 -3.652 1 98.12 403 ILE B CA 1
ATOM 6380 C C . ILE B 1 403 ? 0.639 24.812 -4.145 1 98.12 403 ILE B C 1
ATOM 6382 O O . ILE B 1 403 ? 0.419 24.953 -5.348 1 98.12 403 ILE B O 1
ATOM 6386 N N . ALA B 1 404 ? 0.011 25.391 -3.232 1 97.62 404 ALA B N 1
ATOM 6387 C CA . ALA B 1 404 ? -0.937 26.469 -3.535 1 97.62 404 ALA B CA 1
ATOM 6388 C C . ALA B 1 404 ? -0.671 27.688 -2.672 1 97.62 404 ALA B C 1
ATOM 6390 O O . ALA B 1 404 ? -0.079 27.594 -1.596 1 97.62 404 ALA B O 1
ATOM 6391 N N . THR B 1 405 ? -1.053 28.875 -3.16 1 97.5 405 THR B N 1
ATOM 6392 C CA . THR B 1 405 ? -0.803 30.109 -2.42 1 97.5 405 THR B CA 1
ATOM 6393 C C . THR B 1 405 ? -2.082 30.938 -2.291 1 97.5 405 THR B C 1
ATOM 6395 O O . THR B 1 405 ? -3.014 30.766 -3.08 1 97.5 405 THR B O 1
ATOM 6398 N N . THR B 1 406 ? -2.176 31.703 -1.31 1 96.56 406 THR B N 1
ATOM 6399 C CA . THR B 1 406 ? -3.223 32.688 -1.105 1 96.56 406 THR B CA 1
ATOM 6400 C C . THR B 1 406 ? -2.658 33.938 -0.432 1 96.56 406 THR B C 1
ATOM 6402 O O . THR B 1 406 ? -1.52 33.938 0.038 1 96.56 406 THR B O 1
ATOM 6405 N N . ASN B 1 407 ? -3.4 34.969 -0.491 1 96.62 407 ASN B N 1
ATOM 6406 C CA . ASN B 1 407 ? -2.984 36.188 0.16 1 96.62 407 ASN B CA 1
ATOM 6407 C C . ASN B 1 407 ? -3.031 36.094 1.681 1 96.62 407 ASN B C 1
ATOM 6409 O O . ASN B 1 407 ? -4.09 35.812 2.256 1 96.62 407 ASN B O 1
ATOM 6413 N N . LEU B 1 408 ? -1.902 36.344 2.318 1 97.62 408 LEU B N 1
ATOM 6414 C CA . LEU B 1 408 ? -1.798 36.188 3.762 1 97.62 408 LEU B CA 1
ATOM 6415 C C . LEU B 1 408 ? -2.678 37.188 4.5 1 97.62 408 LEU B C 1
ATOM 6417 O O . LEU B 1 408 ? -3.363 36.812 5.461 1 97.62 408 LEU B O 1
ATOM 6421 N N . SER B 1 409 ? -2.639 38.375 4.09 1 97.44 409 SER B N 1
ATOM 6422 C CA . SER B 1 409 ? -3.381 39.438 4.785 1 97.44 409 SER B CA 1
ATOM 6423 C C . SER B 1 409 ? -4.875 39.125 4.793 1 97.44 409 SER B C 1
ATOM 6425 O O . SER B 1 409 ? -5.555 39.344 5.801 1 97.44 409 SER B O 1
ATOM 6427 N N . ASP B 1 410 ? -5.363 38.656 3.676 1 97.19 410 ASP B N 1
ATOM 6428 C CA . ASP B 1 410 ? -6.777 38.281 3.588 1 97.19 410 ASP B CA 1
ATOM 6429 C C . ASP B 1 410 ? -7.129 37.188 4.594 1 97.19 410 ASP B C 1
ATOM 6431 O O . ASP B 1 410 ? -8.18 37.25 5.238 1 97.19 410 ASP B O 1
ATOM 6435 N N . LEU B 1 411 ? -6.289 36.25 4.754 1 97.62 411 LEU B N 1
ATOM 6436 C CA . LEU B 1 411 ? -6.531 35.125 5.68 1 97.62 411 LEU B CA 1
ATOM 6437 C C . LEU B 1 411 ? -6.5 35.625 7.125 1 97.62 411 LEU B C 1
ATOM 6439 O O . LEU B 1 411 ? -7.375 35.281 7.918 1 97.62 411 LEU B O 1
ATOM 6443 N N . LEU B 1 412 ? -5.527 36.438 7.426 1 98.06 412 LEU B N 1
ATOM 6444 C CA . LEU B 1 412 ? -5.406 36.938 8.789 1 98.06 412 LEU B CA 1
ATOM 6445 C C . LEU B 1 412 ? -6.605 37.812 9.164 1 98.06 412 LEU B C 1
ATOM 6447 O O . LEU B 1 412 ? -7.121 37.719 10.281 1 98.06 412 LEU B O 1
ATOM 6451 N N . ASP B 1 413 ? -7.016 38.594 8.211 1 97.31 413 ASP B N 1
ATOM 6452 C CA . ASP B 1 413 ? -8.18 39.438 8.461 1 97.31 413 ASP B CA 1
ATOM 6453 C C . ASP B 1 413 ? -9.43 38.594 8.695 1 97.31 413 ASP B C 1
ATOM 6455 O O . ASP B 1 413 ? -10.242 38.906 9.57 1 97.31 413 ASP B O 1
ATOM 6459 N N . LEU B 1 414 ? -9.547 37.625 7.906 1 96.69 414 LEU B N 1
ATOM 6460 C CA . LEU B 1 414 ? -10.688 36.719 8.055 1 96.69 414 LEU B CA 1
ATOM 6461 C C . LEU B 1 414 ? -10.664 36.031 9.422 1 96.69 414 LEU B C 1
ATOM 6463 O O . LEU B 1 414 ? -11.703 35.938 10.078 1 96.69 414 LEU B O 1
ATOM 6467 N N . LEU B 1 415 ? -9.523 35.594 9.883 1 97.69 415 LEU B N 1
ATOM 6468 C CA . LEU B 1 415 ? -9.367 34.938 11.18 1 97.69 415 LEU B CA 1
ATOM 6469 C C . LEU B 1 415 ? -9.711 35.875 12.32 1 97.69 415 LEU B C 1
ATOM 6471 O O . LEU B 1 415 ? -10.469 35.531 13.227 1 97.69 415 LEU B O 1
ATOM 6475 N N . LEU B 1 416 ? -9.219 37.062 12.203 1 97.56 416 LEU B N 1
ATOM 6476 C CA . LEU B 1 416 ? -9.453 38.031 13.266 1 97.56 416 LEU B CA 1
ATOM 6477 C C . LEU B 1 416 ? -10.922 38.438 13.312 1 97.56 416 LEU B C 1
ATOM 6479 O O . LEU B 1 416 ? -11.477 38.656 14.391 1 97.56 416 LEU B O 1
ATOM 6483 N N . ALA B 1 417 ? -11.523 38.5 12.156 1 96.56 417 ALA B N 1
ATOM 6484 C CA . ALA B 1 417 ? -12.938 38.875 12.086 1 96.56 417 ALA B CA 1
ATOM 6485 C C . ALA B 1 417 ? -13.805 37.781 12.711 1 96.56 417 ALA B C 1
ATOM 6487 O O . ALA B 1 417 ? -14.836 38.062 13.312 1 96.56 417 ALA B O 1
ATOM 6488 N N . ASN B 1 418 ? -13.422 36.562 12.57 1 93.88 418 ASN B N 1
ATOM 6489 C CA . ASN B 1 418 ? -14.164 35.406 13.117 1 93.88 418 ASN B CA 1
ATOM 6490 C C . ASN B 1 418 ? -14.023 35.344 14.633 1 93.88 418 ASN B C 1
ATOM 6492 O O . ASN B 1 418 ? -14.93 34.844 15.32 1 93.88 418 ASN B O 1
ATOM 6496 N N . GLY B 1 419 ? -12.867 35.688 15.18 1 92.56 419 GLY B N 1
ATOM 6497 C CA . GLY B 1 419 ? -12.617 35.562 16.609 1 92.56 419 GLY B CA 1
ATOM 6498 C C . GLY B 1 419 ? -12.391 34.125 17.062 1 92.56 419 GLY B C 1
ATOM 6499 O O . GLY B 1 419 ? -12.305 33.219 16.234 1 92.56 419 GLY B O 1
ATOM 6500 N N . PRO B 1 420 ? -12.391 34.031 18.375 1 92.38 420 PRO B N 1
ATOM 6501 C CA . PRO B 1 420 ? -12.094 32.688 18.922 1 92.38 420 PRO B CA 1
ATOM 6502 C C . PRO B 1 420 ? -13.305 31.766 18.875 1 92.38 420 PRO B C 1
ATOM 6504 O O . PRO B 1 420 ? -14.445 32.219 18.938 1 92.38 420 PRO B O 1
#

Solvent-accessible surface area (backbone atoms only — not comparable to full-atom values): 40929 Å² total; per-residue (Å²): 127,83,86,55,72,68,48,81,41,42,80,46,67,48,48,31,76,38,35,38,83,39,75,49,75,71,89,45,61,67,58,51,47,52,36,50,50,56,62,64,68,49,51,70,68,56,48,52,52,51,47,52,53,48,45,73,73,46,36,89,53,38,96,56,44,67,62,51,20,46,52,34,28,50,56,49,51,72,72,41,92,66,78,94,70,55,69,70,56,40,39,47,54,4,28,49,27,20,24,57,42,13,49,21,29,42,20,25,18,32,21,9,38,35,76,34,86,67,68,72,96,58,63,90,63,47,45,40,27,38,31,38,28,27,19,22,14,62,81,46,32,23,18,38,34,34,38,47,35,38,38,37,54,87,55,50,44,50,64,60,79,74,55,66,43,50,41,71,57,47,76,80,45,79,55,97,54,36,34,35,35,34,48,63,90,84,57,52,63,44,21,40,36,55,60,57,82,46,75,61,16,63,36,13,39,37,57,47,16,41,32,66,32,47,50,92,97,48,82,63,35,34,38,21,30,27,32,22,23,42,82,83,52,70,40,49,31,33,38,38,30,74,73,81,44,45,40,34,43,33,52,55,36,54,79,48,66,42,52,50,60,50,17,49,44,37,41,61,59,93,84,21,41,36,32,41,31,17,63,78,70,27,30,29,26,42,32,58,23,90,43,94,45,44,32,59,55,75,37,86,57,48,63,54,83,40,72,59,16,44,61,20,31,41,57,20,26,32,46,39,85,50,97,87,17,30,40,32,46,25,33,19,25,12,53,41,49,26,21,19,26,35,43,34,28,19,34,74,89,47,62,73,41,59,51,8,34,56,84,58,63,60,44,67,54,53,80,74,39,27,39,14,26,44,36,27,25,29,43,37,13,8,45,48,76,56,75,66,21,37,41,40,29,30,12,34,0,33,43,22,27,34,34,29,30,34,59,36,65,61,51,52,51,51,22,52,72,58,23,102,127,82,84,54,72,69,47,79,40,42,78,45,67,49,48,30,76,37,35,38,82,40,75,50,74,71,89,45,64,67,57,51,47,52,33,52,52,55,61,65,68,49,50,72,68,57,49,52,52,50,46,53,53,49,45,72,75,46,36,88,53,38,94,58,44,68,62,51,20,45,52,33,29,49,57,48,52,72,73,41,93,67,77,94,71,55,69,71,54,41,39,47,54,4,29,49,28,21,25,56,41,13,48,20,28,41,19,24,19,32,21,11,40,35,76,33,86,67,68,73,96,58,61,89,64,46,46,40,26,37,32,38,28,27,20,22,14,64,80,45,32,24,18,38,34,36,40,46,34,36,38,36,54,88,55,48,44,49,62,63,78,74,54,66,42,50,42,71,56,46,78,81,43,79,55,96,52,37,32,35,35,34,47,62,88,82,58,51,61,44,22,39,37,55,59,58,84,46,75,61,15,62,35,11,39,38,56,47,16,41,32,66,32,47,50,93,96,48,82,63,37,34,37,21,31,28,31,22,22,43,82,83,53,72,40,48,30,35,38,38,30,74,73,79,43,45,38,33,44,33,52,54,36,54,79,48,65,41,52,50,59,50,18,48,41,38,39,61,58,93,85,20,42,36,32,40,32,18,63,79,71,26,30,30,26,41,31,57,23,90,44,94,46,44,32,60,53,74,38,86,56,48,62,53,83,39,72,61,15,44,62,18,32,42,58,19,26,33,48,39,86,52,96,87,18,28,40,32,46,26,31,19,25,12,54,41,48,25,22,18,27,34,43,35,29,19,33,75,89,46,63,72,41,59,51,10,34,56,82,57,62,58,44,67,56,53,80,73,39,27,39,13,27,44,35,28,25,29,43,36,13,10,47,50,77,55,76,66,22,35,40,40,29,29,11,34,0,32,41,22,28,33,34,28,31,34,58,35,65,61,51,52,50,51,22,52,72,57,23,101

InterPro domains:
  IPR007184 Mannoside phosphorylase [PF04041] (190-415)
  IPR007184 Mannoside phosphorylase [PTHR34106] (89-415)
  IPR023296 Glycosyl hydrolase, five-bladed beta-propeller domain superfamily [G3DSA:2.115.10.20] (97-419)
  IPR023296 Glycosyl hydrolase, five-bladed beta-propeller domain superfamily [SSF75005] (195-411)

Organism: Turneriella parva (strain ATCC BAA-1111 / DSM 21527 / NCTC 11395 / H) (NCBI:txid869212)

Secondary structure (DSSP, 8-state):
--SS--EEEEEE---SS--EEEE---S-HHHHHHHHHHHHHS-HHHHHHHHHHHHHHHGGG-TTHHHHHHHHHHHHHTTS---S--HHHHHHHHHHTEEEE-TTSSEEEEEEEEE-S---S--TT-EEEEEEEEEE-GGG-EEEEEEEEEE-TTS-EEEPPPPS--BPPEEEEE-SSEEEEE--TTS-GGGBEE---SGGGTTEEEEEEEEEE--TTS--EEEEEEEEE-SS-EEEEEEEESSSSEEEEEE-BSTT--SS--EE-SS-BTTBEEEEE-TTSSSEEEEEESSTTB----EEEE---SGGGSSEEEE-SS-EEETTEEEEEEEEE-GGG-EEEEEEEE-SS-TTSEEEE-SS-SB---GGGG-SSSTTBEEEEEEEEETTEEEEEEEETTTEEEEEEEEHHHHHHHHHHH--/--SS--EEEEEE---SS--EEEE---S-HHHHHHHHHHHHHS-HHHHHHHHHHHHHHHGGG-TTHHHHHHHHHHHHHTTS---S--HHHHHHHHHHTEEEE-TTSSEEEEEEEEE-S--TT--TT-EEEEEEEEEE-GGG-EEEEEEEEEE-TTS-EEEPPPPS--BPPEEEEE-SSEEEEE--TTS-GGGBEE---SGGGTTEEEEEEEEEE--TTS--EEEEEEEEE-SS-EEEEEEEESSSSEEEEEE-BSTT--SS--EE-SS-BTTBEEEEE-TTSSSEEEEEESSTTB----EEEE---SGGGSSEEEE-SS-EEETTEEEEEEEEE-GGG-EEEEEEEE-SS-TTSEEEE-SS-SB---GGGG-SSSTTBEEEEEEEEETTEEEEEEEETTTEEEEEEEEHHHHHHHHHHH--

pLDDT: mean 95.75, std 4.61, range [40.47, 98.88]

Radius of gyration: 28.54 Å; Cα contacts (8 Å, |Δi|>4): 2330; chains: 2; bounding box: 70×82×63 Å

Sequence (840 aa):
MKTMVFERRLSMSPTAARVILRPFLPSSDSQVSSIVQRAMALSDAEVATELHDIRNDFAFRHADFESLLEKHFELVTSRVKVGVVSRARQLLIGALFSGEYAPESAALFNPSIVPHPDQSNLVDGALRLVMSLRATGEGHISSVEFRTVTIFADGEATAIPASPFASLPIIKNSTEDAAEISFGAEVQLDERIIFPMLSVESNGIEDARFVKFSEPGLVPQYFATYTAYNGQAITPRLIQTDDFVTFRSLALFGAAVKNKGMALFPRKIGGRYAMISRQDDENLFLMYADNIRYWENTHFLYGPRHAWELVKTGNCGSPIETAKGWLVITHGVGPMRTYCLGAMLLDLDNPLKIIGILKEPLIFPEGRDREGYVPNVVYSCGSLVHAGRLVLAYGLSDSMSVIATTNLSDLLDLLLANGPMKTMVFERRLSMSPTAARVILRPFLPSSDSQVSSIVQRAMALSDAEVATELHDIRNDFAFRHADFESLLEKHFELVTSRVKVGVVSRARQLLIGALFSGEYAPESAALFNPSIVPHPDQSNLVDGALRLVMSLRATGEGHISSVEFRTVTIFADGEATAIPASPFASLPIIKNSTEDAAEISFGAEVQLDERIIFPMLSVESNGIEDARFVKFSEPGLVPQYFATYTAYNGQAITPRLIQTDDFVTFRSLALFGAAVKNKGMALFPRKIGGRYAMISRQDDENLFLMYADNIRYWENTHFLYGPRHAWELVKTGNCGSPIETAKGWLVITHGVGPMRTYCLGAMLLDLDNPLKIIGILKEPLIFPEGRDREGYVPNVVYSCGSLVHAGRLVLAYGLSDSMSVIATTNLSDLLDLLLANGP

Nearest PDB structures (foldseek):
  7fip-assembly1_D  TM=8.437E-01  e=9.852E-21  Thermoanaerobacter sp. X514
  5ay9-assembly1_A  TM=7.966E-01  e=6.678E-20  Ruminococcus albus 7 = DSM 20455
  5b0r-assembly1_B  TM=6.939E-01  e=4.811E-20  Listeria innocua Clip11262
  3qc2-assembly2_B  TM=7.267E-01  e=7.728E-17  Bacteroides ovatus ATCC 8483
  2qqw-assembly1_A  TM=4.971E-01  e=3.127E-03  Arabidopsis thaliana

Foldseek 3Di:
DQLFDKDFFDWDFADQLAKDKDFADDPDLVVLVVLLVVLVPDDPVRLVVVLVVCCVVPVVLEPPLQVQLLVQLVVSCVSDPDPDDDSSSSSVSSVVGMDIWRQAHAFKFFKAKDFAPDPPPDDPQKTKIKIWIWGATPPRATKIFIWIKMAGLVGHMDTDDADSAADEWDWDDDDQFKTKTFDDPPQDRRRYIGGDDDQQQCRYKANWFKEFADDPPDQTWIKTWTWRHNPPDIWIWMWTDRHSGMIMIGAAEEDQRADDAKAWANYDAPQWTKIWDDHPQFFIWIFTDNDPRYTYDTHGAGGDDAQQAPRHKHFQHYWEDDPQATKTKMWGAHPPRAIFIWIWGAHHNGRSHTFFTDRDGNGWADDPLQDGSAGRHKGHSYWYDGNQKIWTWIHRSRRMITIIITGNVSVVVNGNVHTD/DQLFDKDFFDWDFADQLAKDKDFADDPDLVVLVVLLVVLVPDDPVVLVVVLVVVCVVPVVLEPPLQVQLLVQLVVSCVRDPDPDDDSSSSSVSSVVGMDIWRQAHAFKFFKAKDFAPDPPPDDPQKTKIKIWIWGATPPRATKIFIWIKMAGLVGHMDTDDADSAADEWDWDDDDQFKTKTFDDPPQDRRRYIGGDDDQQQCRYKANWFKEFADDPPDDTWIKTWTWRHNPPDIWIWMWTDRHSGMIMIGAAEEDQRADDAKAWANYDAPQWTKIWDDHPQFFIWIFTDNDPRYTYDTHGAGGDDAQQAPRHKHFQHYWEDDPQATKTKMWGAHPPRAIFIWIWGAHHNDRSHTFFTDRDGNGWDDDPLQDGSAGRHKGHSYWYDGNQKIWTWIHRSRRMITIIIGGNVSVVVNRNVHTD